Protein AF-0000000084384622 (afdb_homodimer)

Sequence (916 aa):
MSSPYVDSVSSEAAWRREFSSKKHSGMTFSKALANTSASEWGRGQLVRLRVVIRHAADDKLLPLIVKDKPAKAITKAISEAAIETSDDTFWSQYPESRKALRTLLKGRGQGSISERELWSEQEYMRHYGSCEYGRLWAALDRLEDACHHISQQRTEVPPHQDNEQRETNPAPTTPPSPRPRSSKRARRSVQPFAGVVPFDQNTPIADSSSSPQSAPDVLLSSPHSAAYVPATEAVCSSERTEDLTVDFIVTALRIILLHVPPQQQLDSARERNDGFPPTVDLDVQKLQLRVTISNLIQFGSIDDGGLWIRLLSKRTRARVAVLEAKRFIGHVDDGCPVLSDPWLAQIVGEALAVRLAPDAWVGPRETIIVIAAARYFVRFFQLRVTDSYLKDLSKCVATEAAKPKTEPPAALEADDAPRESIQISSTRWFDFRESTERVHVVRNLSGIVKLAQDEAQGMSSPYVDSVSSEAAWRREFSSKKHSGMTFSKALANTSASEWGRGQLVRLRVVIRHAADDKLLPLIVKDKPAKAITKAISEAAIETSDDTFWSQYPESRKALRTLLKGRGQGSISERELWSEQEYMRHYGSCEYGRLWAALDRLEDACHHISQQRTEVPPHQDNEQRETNPAPTTPPSPRPRSSKRARRSVQPFAGVVPFDQNTPIADSSSSPQSAPDVLLSSPHSAAYVPATEAVCSSERTEDLTVDFIVTALRIILLHVPPQQQLDSARERNDGFPPTVDLDVQKLQLRVTISNLIQFGSIDDGGLWIRLLSKRTRARVAVLEAKRFIGHVDDGCPVLSDPWLAQIVGEALAVRLAPDAWVGPRETIIVIAAARYFVRFFQLRVTDSYLKDLSKCVATEAAKPKTEPPAALEADDAPRESIQISSTRWFDFRESTERVHVVRNLSGIVKLAQDEAQG

Solvent-accessible surface area (backbone atoms only — not comparable to full-atom values): 51630 Å² total; per-residue (Å²): 131,82,73,46,52,77,78,58,22,59,36,72,66,40,38,52,55,55,48,68,28,77,90,41,35,79,56,43,65,60,77,57,40,38,63,29,29,20,85,72,32,27,58,64,42,37,49,53,58,34,49,29,30,40,84,51,91,51,45,66,43,48,66,72,33,67,73,32,65,72,24,34,53,55,31,66,56,56,37,76,68,47,53,69,39,80,80,32,76,70,46,63,75,34,54,68,30,34,54,52,49,42,51,59,42,62,49,90,52,96,68,63,77,61,86,64,80,86,67,48,48,59,54,30,17,59,72,64,70,28,67,68,60,6,43,38,52,36,32,46,49,51,38,52,51,53,55,49,52,52,55,53,57,64,65,66,52,67,75,72,74,75,74,71,75,74,76,76,72,72,73,77,74,77,71,79,75,75,76,79,77,75,81,78,79,79,72,80,72,83,79,80,85,71,85,73,80,81,85,77,86,83,86,80,82,76,83,72,81,76,77,80,81,74,75,78,78,76,76,72,76,74,73,85,68,63,72,63,59,58,56,80,53,20,73,65,37,59,65,48,41,22,50,32,21,47,53,27,53,53,46,49,50,52,55,46,53,62,36,30,69,78,53,55,55,38,61,60,32,49,76,63,68,70,49,74,60,61,41,63,32,82,37,74,47,50,52,52,43,44,33,65,49,74,84,73,35,37,34,28,28,71,45,62,14,28,29,23,46,49,42,86,85,45,92,52,85,14,28,46,26,38,25,44,63,37,36,62,53,73,58,57,54,95,82,35,68,61,72,44,39,39,56,51,23,23,52,49,34,44,47,51,39,33,69,68,32,84,70,34,55,58,30,56,84,46,39,44,37,36,44,36,35,39,57,64,29,39,30,45,35,40,36,37,53,42,70,67,36,54,52,34,40,30,50,33,51,51,51,58,69,68,48,76,88,48,88,73,67,74,74,68,48,77,82,61,32,40,87,49,59,33,40,33,34,44,31,50,78,27,48,56,87,36,46,85,30,34,46,39,55,52,26,43,51,45,17,50,48,38,50,34,40,49,52,69,74,104,128,83,72,46,52,78,76,59,21,58,36,72,68,42,37,52,54,55,49,70,29,77,88,41,37,80,56,44,65,60,76,58,39,38,67,30,28,19,84,72,31,27,59,64,43,36,50,53,58,34,49,29,31,42,84,50,93,51,45,66,44,48,68,71,33,66,72,32,65,74,25,34,54,57,31,66,57,57,37,78,68,47,54,69,39,78,81,32,77,70,46,62,76,34,56,68,29,35,54,53,50,43,52,60,43,62,50,93,52,97,70,62,70,65,91,52,79,86,67,47,48,60,53,31,17,60,73,63,70,27,68,67,61,8,44,37,52,37,32,46,50,52,38,52,51,53,52,50,51,53,54,51,57,62,65,66,54,72,77,73,77,76,76,72,77,75,74,74,69,75,73,72,78,73,69,82,75,76,80,79,81,78,84,82,77,83,73,84,80,77,82,83,78,81,87,80,82,83,80,79,83,78,82,73,86,77,86,78,84,74,78,79,82,75,78,76,79,79,77,74,77,74,76,83,70,64,74,61,63,59,56,80,55,22,73,65,37,58,65,49,42,23,48,33,20,47,52,28,52,53,46,48,50,50,57,48,54,63,34,32,69,77,54,54,55,38,60,59,35,47,78,63,67,71,50,73,60,63,41,64,32,82,37,74,46,48,52,52,46,44,33,66,47,72,85,73,38,35,34,27,26,69,46,61,14,28,30,23,46,47,43,87,84,44,96,50,88,15,27,45,26,38,26,44,64,36,35,62,56,81,49,58,55,95,81,36,68,59,71,45,38,38,56,52,23,22,53,50,35,44,47,50,38,32,69,67,31,83,69,34,53,58,30,55,85,46,38,42,37,36,42,35,35,40,57,64,29,40,29,46,36,40,36,38,54,42,71,68,36,53,53,35,40,30,50,35,50,52,51,58,68,66,47,78,88,50,89,73,67,74,74,68,50,78,82,60,32,41,87,49,58,34,40,33,33,43,32,51,78,26,47,56,88,37,45,83,33,34,45,38,54,50,26,42,51,44,16,51,47,36,50,35,41,49,52,72,73,104

Nearest PDB structures (foldseek):
  7oi6-assembly1_s  TM=4.456E-01  e=5.582E-02  Homo sapiens
  7nqh-assembly1_Bw  TM=3.610E-01  e=1.571E-02  Sus scrofa

Radius of gyration: 33.04 Å; Cα contacts (8 Å, |Δi|>4): 1487; chains: 2; bounding box: 93×100×87 Å

pLDDT: mean 74.39, std 27.61, range [15.15, 98.56]

Secondary structure (DSSP, 8-state):
-PPPHHHH--SHHHHHHHHTSGGGTT--HHHHHTTEEGGG--HHHHHHTTEEE---S-SSS-HHHHH-HHHHHHHHH--HHHHH-TT-TTGGG-HHHHHHHHHHHHTT-SS-TTSS----HHHHHHHHT-HHHHHHHHHHHHHHHHHHHHHHHHHHS-------------------------------------------------------------------------HHHHHT-TTHHHHHHHHHHHHHHHHHHHHSHHHHHHHHHHHTTS----EEEEE-S--EEEEEETTTEEEEEE-S-EEEEE-SS-----EEEEEEEES----EETTEE---HHHHHHHHHHHHHHHHSTTSB-SSTTEEEEEEEETTEEEEEEEE--HHHHHHHHHHHHHHHHS--PSSPPPPPGGGS-SS-EEEEE---EETTSHHHHHHHHHHHHHHHHHHHHHHH-/-PPPHHHH--SHHHHHHHHTSGGGTT--HHHHHTTEEGGG--HHHHHHTTEEE---S-SSS-HHHHH-HHHHHHHHH--HHHHH-TT-TTGGG-HHHHHHHHHHHHTT-SS-TTSS----HHHHHHHHT-HHHHHHHHHHHHHHHHHHHHHHHHHSS-------------------------------------------------------------------------HHHHHT-TTHHHHHHHHHHHHHHHHHHHHSHHHHHHHHHHHTTS----EEEEE-S--EEEEEETTTEEEEEE-S-EEEEE-SS-----EEEEEEEES--S-EETTEE---HHHHHHHHHHHHHHHHSTTSB-SSTTEEEEEEEETTEEEEEEEE--HHHHHHHHHHHHHHHHS--PSSPPPPPGGGS-SS-EEEEE---EETTSHHHHHHHHHHHHHHHHHHHHHHH-

Organism: Colletotrichum higginsianum (strain IMI 349063) (NCBI:txid759273)

Foldseek 3Di:
DDDFPLPQFADLVSLQVVQPDPVQQQPACCNQFFAAELLPHFPNNQSQQFEHEHEDPAQLADPVQVPDPVLVVLLVCLDLVNLPDPPRPVCVVAVPLSVLVNLLLCFPDDPPVPPDDLDDLVVLCVVSVHNLRSQLSSLQNVLVVLVVVLVVVVVPPPPPPPPPPVPCPDPPDPPDDPDPDPDDPPPPPDDDDDDPDDPDDDDDDPPPDPDDDPDPPPPPPPDPPPPDDDDVCVVSPLQVNQVSQLSNVLSVLQSLLVRRVVQVVQVVCVVVVVDRFKGKDWFQDKDWFWFDFLNPGIYIYIFRTAIAIDDVVDPQRAHLATEHEDSDLPDQDVNHRDCHRSNVSNVVSNQVRQVRDPSNHQFPAQWYWYWYTYRQKIKIKIKRGHPLSSVQQSVLSVVSVPDDCDPPDPGDDPSSHGPDHTYMYMHGIARSNHSNRVSSVSSNSSSSRVRSSVSSVD/DDDFPLPQFADLVSLQVVQQDPVQQQPAPCNQFFAAELLPHFDNNQSQQFEHEHEDPAQLADPVQVPDDVLVVLLVCLDLVNLPDPPRPVCVVAVVLSVLVNLLLCFPDDPPCVVPDLDDLVVLCVVSVHNLRSQLSSLQSVLVVLVVVLVVVVVPPPPPPPPPPPPCPDPPPPPDPDDDDDDDDDDDDDDDDDDDDDDDDDDDDDDDDDDDDPPPDPPPDDDPPPDDDDDVCVVSVLQVSQVSQLSNVLSVLQSLLVRRPVQVVQVVCVVVVVDRFKGKDWFQDKDWFWFDFLNPGIYIAIFRTAIAIDDVVDPQRAHLETEHEDSDLPDQDVNHRDCHRSNVSNVVSNQVRQVRDPSNHQFPAQWYWYWYTYRQKIKIKIKRGHPLSSVQQSVLSVVVVPDDCDVPDDGDDPSSHGPDHTYMYMHDIARSNHSNRVSSVSSNSSSSRVRSSVSSVD

Structure (mmCIF, N/CA/C/O backbone):
data_AF-0000000084384622-model_v1
#
loop_
_entity.id
_entity.type
_entity.pdbx_description
1 polymer 'Uncharacterized protein'
#
loop_
_atom_site.group_PDB
_atom_site.id
_atom_site.type_symbol
_atom_site.label_atom_id
_atom_site.label_alt_id
_atom_site.label_comp_id
_atom_site.label_asym_id
_atom_site.label_entity_id
_atom_site.label_seq_id
_atom_site.pdbx_PDB_ins_code
_atom_site.Cartn_x
_atom_site.Cartn_y
_atom_site.Cartn_z
_atom_site.occupancy
_atom_site.B_iso_or_equiv
_atom_site.auth_seq_id
_atom_site.auth_comp_id
_atom_site.auth_asym_id
_atom_site.auth_atom_id
_atom_site.pdbx_PDB_model_num
ATOM 1 N N . MET A 1 1 ? -20.406 -27.281 10.891 1 47.06 1 MET A N 1
ATOM 2 C CA . MET A 1 1 ? -19.859 -26.344 9.914 1 47.06 1 MET A CA 1
ATOM 3 C C . MET A 1 1 ? -19.125 -27.078 8.797 1 47.06 1 MET A C 1
ATOM 5 O O . MET A 1 1 ? -18.469 -28.094 9.039 1 47.06 1 MET A O 1
ATOM 9 N N . SER A 1 2 ? -19.578 -26.938 7.562 1 67.75 2 SER A N 1
ATOM 10 C CA . SER A 1 2 ? -19.016 -27.688 6.445 1 67.75 2 SER A CA 1
ATOM 11 C C . SER A 1 2 ? -17.516 -27.469 6.328 1 67.75 2 SER A C 1
ATOM 13 O O . SER A 1 2 ? -17 -26.406 6.691 1 67.75 2 SER A O 1
ATOM 15 N N . SER A 1 3 ? -16.75 -28.547 6.215 1 86.44 3 SER A N 1
ATOM 16 C CA . SER A 1 3 ? -15.312 -28.547 6.012 1 86.44 3 SER A CA 1
ATOM 17 C C . SER A 1 3 ? -14.914 -27.578 4.898 1 86.44 3 SER A C 1
ATOM 19 O O . SER A 1 3 ? -15.656 -27.406 3.932 1 86.44 3 SER A O 1
ATOM 21 N N . PRO A 1 4 ? -13.812 -26.922 5.102 1 91.19 4 PRO A N 1
ATOM 22 C CA . PRO A 1 4 ? -13.344 -26 4.062 1 91.19 4 PRO A CA 1
ATOM 23 C C . PRO A 1 4 ? -13.188 -26.672 2.703 1 91.19 4 PRO A C 1
ATOM 25 O O . PRO A 1 4 ? -12.836 -27.844 2.631 1 91.19 4 PRO A O 1
ATOM 28 N N . TYR A 1 5 ? -13.484 -25.984 1.646 1 95 5 TYR A N 1
ATOM 29 C CA . TYR A 1 5 ? -13.438 -26.484 0.276 1 95 5 TYR A CA 1
ATOM 30 C C . TYR A 1 5 ? -12.078 -27.109 -0.034 1 95 5 TYR A C 1
ATOM 32 O O . TYR A 1 5 ? -12 -28.172 -0.65 1 95 5 TYR A O 1
ATOM 40 N N . VAL A 1 6 ? -10.992 -26.484 0.473 1 92.94 6 VAL A N 1
ATOM 41 C CA . VAL A 1 6 ? -9.617 -26.875 0.175 1 92.94 6 VAL A CA 1
ATOM 42 C C . VAL A 1 6 ? -9.344 -28.266 0.729 1 92.94 6 VAL A C 1
ATOM 44 O O . VAL A 1 6 ? -8.523 -29.016 0.181 1 92.94 6 VAL A O 1
ATOM 47 N N . ASP A 1 7 ? -10.102 -28.656 1.691 1 90.19 7 ASP A N 1
ATOM 48 C CA . ASP A 1 7 ? -9.883 -29.938 2.344 1 90.19 7 ASP A CA 1
ATOM 49 C C . ASP A 1 7 ? -10.898 -30.984 1.866 1 90.19 7 ASP A C 1
ATOM 51 O O . ASP A 1 7 ? -10.648 -32.188 1.959 1 90.19 7 ASP A O 1
ATOM 55 N N . SER A 1 8 ? -12 -30.531 1.312 1 92.62 8 SER A N 1
ATOM 56 C CA . SER A 1 8 ? -13.109 -31.453 1.103 1 92.62 8 SER A CA 1
ATOM 57 C C . SER A 1 8 ? -13.242 -31.844 -0.369 1 92.62 8 SER A C 1
ATOM 59 O O . SER A 1 8 ? -13.75 -32.906 -0.694 1 92.62 8 SER A O 1
ATOM 61 N N . VAL A 1 9 ? -12.773 -31.031 -1.284 1 96.44 9 VAL A N 1
ATOM 62 C CA . VAL A 1 9 ? -13.008 -31.297 -2.701 1 96.44 9 VAL A CA 1
ATOM 63 C C . VAL A 1 9 ? -11.68 -31.594 -3.395 1 96.44 9 VAL A C 1
ATOM 65 O O . VAL A 1 9 ? -11.234 -30.828 -4.25 1 96.44 9 VAL A O 1
ATOM 68 N N . SER A 1 10 ? -11.195 -32.75 -3.143 1 95.56 10 SER A N 1
ATOM 69 C CA . SER A 1 10 ? -9.867 -33.125 -3.621 1 95.56 10 SER A CA 1
ATOM 70 C C . SER A 1 10 ? -9.953 -34.156 -4.738 1 95.56 10 SER A C 1
ATOM 72 O O . SER A 1 10 ? -8.953 -34.812 -5.074 1 95.56 10 SER A O 1
ATOM 74 N N . SER A 1 11 ? -11.219 -34.406 -5.211 1 95.62 11 SER A N 1
ATOM 75 C CA . SER A 1 11 ? -11.43 -35.344 -6.305 1 95.62 11 SER A CA 1
ATOM 76 C C . SER A 1 11 ? -12.648 -34.969 -7.141 1 95.62 11 SER A C 1
ATOM 78 O O . SER A 1 11 ? -13.469 -34.156 -6.711 1 95.62 11 SER A O 1
ATOM 80 N N . GLU A 1 12 ? -12.633 -35.562 -8.289 1 94.06 12 GLU A N 1
ATOM 81 C CA . GLU A 1 12 ? -13.789 -35.344 -9.156 1 94.06 12 GLU A CA 1
ATOM 82 C C . GLU A 1 12 ? -15.07 -35.844 -8.5 1 94.06 12 GLU A C 1
ATOM 84 O O . GLU A 1 12 ? -16.141 -35.25 -8.672 1 94.06 12 GLU A O 1
ATOM 89 N N . ALA A 1 13 ? -14.953 -36.906 -7.844 1 94.5 13 ALA A N 1
ATOM 90 C CA . ALA A 1 13 ? -16.109 -37.469 -7.148 1 94.5 13 ALA A CA 1
ATOM 91 C C . ALA A 1 13 ? -16.594 -36.531 -6.055 1 94.5 13 ALA A C 1
ATOM 93 O O . ALA A 1 13 ? -17.812 -36.344 -5.883 1 94.5 13 ALA A O 1
ATOM 94 N N . ALA A 1 14 ? -15.664 -36.031 -5.359 1 95.31 14 ALA A N 1
ATOM 95 C CA . ALA A 1 14 ? -16.031 -35.094 -4.305 1 95.31 14 ALA A CA 1
ATOM 96 C C . ALA A 1 14 ? -16.703 -33.844 -4.891 1 95.31 14 ALA A C 1
ATOM 98 O O . ALA A 1 14 ? -17.656 -33.312 -4.312 1 95.31 14 ALA A O 1
ATOM 99 N N . TRP A 1 15 ? -16.156 -33.406 -5.973 1 95.75 15 TRP A N 1
ATOM 100 C CA . TRP A 1 15 ? -16.766 -32.25 -6.637 1 95.75 15 TRP A CA 1
ATOM 101 C C . TRP A 1 15 ? -18.188 -32.562 -7.062 1 95.75 15 TRP A C 1
ATOM 103 O O . TRP A 1 15 ? -19.094 -31.75 -6.879 1 95.75 15 TRP A O 1
ATOM 113 N N . ARG A 1 16 ? -18.453 -33.719 -7.648 1 93.44 16 ARG A N 1
ATOM 114 C CA . ARG A 1 16 ? -19.781 -34.125 -8.102 1 93.44 16 ARG A CA 1
ATOM 115 C C . ARG A 1 16 ? -20.766 -34.125 -6.945 1 93.44 16 ARG A C 1
ATOM 117 O O . ARG A 1 16 ? -21.938 -33.75 -7.113 1 93.44 16 ARG A O 1
ATOM 124 N N . ARG A 1 17 ? -20.312 -34.531 -5.84 1 91.75 17 ARG A N 1
ATOM 125 C CA . ARG A 1 17 ? -21.156 -34.531 -4.652 1 91.75 17 ARG A CA 1
ATOM 126 C C . ARG A 1 17 ? -21.531 -33.094 -4.254 1 91.75 17 ARG A C 1
ATOM 128 O O . ARG A 1 17 ? -22.672 -32.844 -3.891 1 91.75 17 ARG A O 1
ATOM 135 N N . GLU A 1 18 ? -20.516 -32.281 -4.285 1 91.81 18 GLU A N 1
ATOM 136 C CA . GLU A 1 18 ? -20.766 -30.875 -3.953 1 91.81 18 GLU A CA 1
ATOM 137 C C . GLU A 1 18 ? -21.703 -30.234 -4.965 1 91.81 18 GLU A C 1
ATOM 139 O O . GLU A 1 18 ? -22.578 -29.453 -4.59 1 91.81 18 GLU A O 1
ATOM 144 N N . PHE A 1 19 ? -21.422 -30.484 -6.191 1 92.12 19 PHE A N 1
ATOM 145 C CA . PHE A 1 19 ? -22.188 -29.891 -7.285 1 92.12 19 PHE A CA 1
ATOM 146 C C . PHE A 1 19 ? -23.656 -30.312 -7.207 1 92.12 19 PHE A C 1
ATOM 148 O O . PHE A 1 19 ? -24.547 -29.531 -7.512 1 92.12 19 PHE A O 1
ATOM 155 N N . SER A 1 20 ? -23.938 -31.5 -6.816 1 87.81 20 SER A N 1
ATOM 156 C CA . SER A 1 20 ? -25.281 -32.062 -6.781 1 87.81 20 SER A CA 1
ATOM 157 C C . SER A 1 20 ? -26.031 -31.641 -5.516 1 87.81 20 SER A C 1
ATOM 159 O O . SER A 1 20 ? -27.219 -31.922 -5.359 1 87.81 20 SER A O 1
ATOM 161 N N . SER A 1 21 ? -25.297 -31 -4.707 1 86.5 21 SER A N 1
ATOM 162 C CA . SER A 1 21 ? -25.938 -30.562 -3.469 1 86.5 21 SER A CA 1
ATOM 163 C C . SER A 1 21 ? -27.016 -29.531 -3.742 1 86.5 21 SER A C 1
ATOM 165 O O . SER A 1 21 ? -26.906 -28.719 -4.664 1 86.5 21 SER A O 1
ATOM 167 N N . LYS A 1 22 ? -28.062 -29.5 -2.916 1 78.88 22 LYS A N 1
ATOM 168 C CA . LYS A 1 22 ? -29.203 -28.594 -3.066 1 78.88 22 LYS A CA 1
ATOM 169 C C . LYS A 1 22 ? -28.766 -27.141 -2.91 1 78.88 22 LYS A C 1
ATOM 171 O O . LYS A 1 22 ? -29.359 -26.234 -3.514 1 78.88 22 LYS A O 1
ATOM 176 N N . LYS A 1 23 ? -27.766 -26.984 -2.242 1 82.88 23 LYS A N 1
ATOM 177 C CA . LYS A 1 23 ? -27.281 -25.641 -1.937 1 82.88 23 LYS A CA 1
ATOM 178 C C . LYS A 1 23 ? -26.828 -24.922 -3.203 1 82.88 23 LYS A C 1
ATOM 180 O O . LYS A 1 23 ? -26.922 -23.688 -3.285 1 82.88 23 LYS A O 1
ATOM 185 N N . HIS A 1 24 ? -26.375 -25.75 -4.203 1 85.19 24 HIS A N 1
ATOM 186 C CA . HIS A 1 24 ? -25.781 -25.109 -5.371 1 85.19 24 HIS A CA 1
ATOM 187 C C . HIS A 1 24 ? -26.609 -25.391 -6.629 1 85.19 24 HIS A C 1
ATOM 189 O O . HIS A 1 24 ? -26.188 -25.031 -7.734 1 85.19 24 HIS A O 1
ATOM 195 N N . SER A 1 25 ? -27.75 -26.016 -6.508 1 79.12 25 SER A N 1
ATOM 196 C CA . SER A 1 25 ? -28.594 -26.422 -7.633 1 79.12 25 SER A CA 1
ATOM 197 C C . SER A 1 25 ? -29.047 -25.219 -8.445 1 79.12 25 SER A C 1
ATOM 199 O O . SER A 1 25 ? -29.25 -25.312 -9.656 1 79.12 25 SER A O 1
ATOM 201 N N . GLY A 1 26 ? -29.125 -24.109 -7.906 1 78.81 26 GLY A N 1
ATOM 202 C CA . GLY A 1 26 ? -29.609 -22.938 -8.609 1 78.81 26 GLY A CA 1
ATOM 203 C C . GLY A 1 26 ? -28.5 -21.953 -8.961 1 78.81 26 GLY A C 1
ATOM 204 O O . GLY A 1 26 ? -28.781 -20.828 -9.406 1 78.81 26 GLY A O 1
ATOM 205 N N . MET A 1 27 ? -27.281 -22.469 -8.977 1 89.06 27 MET A N 1
ATOM 206 C CA . MET A 1 27 ? -26.172 -21.547 -9.195 1 89.06 27 MET A CA 1
ATOM 207 C C . MET A 1 27 ? -25.766 -21.516 -10.664 1 89.06 27 MET A C 1
ATOM 209 O O . MET A 1 27 ? -24.766 -22.156 -11.039 1 89.06 27 MET A O 1
ATOM 213 N N . THR A 1 28 ? -26.469 -20.75 -11.469 1 91.12 28 THR A N 1
ATOM 214 C CA . THR A 1 28 ? -26.125 -20.562 -12.875 1 91.12 28 THR A CA 1
ATOM 215 C C . THR A 1 28 ? -24.844 -19.734 -13.008 1 91.12 28 THR A C 1
ATOM 217 O O . THR A 1 28 ? -24.391 -19.125 -12.031 1 91.12 28 THR A O 1
ATOM 220 N N . PHE A 1 29 ? -24.25 -19.797 -14.188 1 93.94 29 PHE A N 1
ATOM 221 C CA . PHE A 1 29 ? -23.078 -18.969 -14.43 1 93.94 29 PHE A CA 1
ATOM 222 C C . PHE A 1 29 ? -23.422 -17.5 -14.281 1 93.94 29 PHE A C 1
ATOM 224 O O . PHE A 1 29 ? -22.609 -16.719 -13.75 1 93.94 29 PHE A O 1
ATOM 231 N N . SER A 1 30 ? -24.531 -17.094 -14.742 1 91.62 30 SER A N 1
ATOM 232 C CA . SER A 1 30 ? -24.969 -15.703 -14.648 1 91.62 30 SER A CA 1
ATOM 233 C C . SER A 1 30 ? -25.078 -15.258 -13.195 1 91.62 30 SER A C 1
ATOM 235 O O . SER A 1 30 ? -24.594 -14.172 -12.836 1 91.62 30 SER A O 1
ATOM 237 N N . LYS A 1 31 ? -25.656 -16.031 -12.406 1 90.94 31 LYS A N 1
ATOM 238 C CA . LYS A 1 31 ? -25.812 -15.703 -10.992 1 90.94 31 LYS A CA 1
ATOM 239 C C . LYS A 1 31 ? -24.469 -15.719 -10.281 1 90.94 31 LYS A C 1
ATOM 241 O O . LYS A 1 31 ? -24.219 -14.898 -9.391 1 90.94 31 LYS A O 1
ATOM 246 N N . ALA A 1 32 ? -23.625 -16.641 -10.672 1 93.75 32 ALA A N 1
ATOM 247 C CA . ALA A 1 32 ? -22.359 -16.859 -9.984 1 93.75 32 ALA A CA 1
ATOM 248 C C . ALA A 1 32 ? -21.328 -15.781 -10.367 1 93.75 32 ALA A C 1
ATOM 250 O O . ALA A 1 32 ? -20.547 -15.328 -9.531 1 93.75 32 ALA A O 1
ATOM 251 N N . LEU A 1 33 ? -21.328 -15.406 -11.656 1 95.69 33 LEU A N 1
ATOM 252 C CA . LEU A 1 33 ? -20.172 -14.68 -12.148 1 95.69 33 LEU A CA 1
ATOM 253 C C . LEU A 1 33 ? -20.562 -13.305 -12.672 1 95.69 33 LEU A C 1
ATOM 255 O O . LEU A 1 33 ? -19.766 -12.367 -12.656 1 95.69 33 LEU A O 1
ATOM 259 N N . ALA A 1 34 ? -21.75 -13.141 -13.172 1 94.44 34 ALA A N 1
ATOM 260 C CA . ALA A 1 34 ? -22.109 -11.945 -13.93 1 94.44 34 ALA A CA 1
ATOM 261 C C . ALA A 1 34 ? -22.094 -10.711 -13.039 1 94.44 34 ALA A C 1
ATOM 263 O O . ALA A 1 34 ? -22.75 -10.672 -11.992 1 94.44 34 ALA A O 1
ATOM 264 N N . ASN A 1 35 ? -21.344 -9.797 -13.438 1 93.12 35 ASN A N 1
ATOM 265 C CA . ASN A 1 35 ? -21.25 -8.484 -12.812 1 93.12 35 ASN A CA 1
ATOM 266 C C . ASN A 1 35 ? -20.812 -8.594 -11.352 1 93.12 35 ASN A C 1
ATOM 268 O O . ASN A 1 35 ? -21.281 -7.828 -10.5 1 93.12 35 ASN A O 1
ATOM 272 N N . THR A 1 36 ? -20.062 -9.578 -11.078 1 94 36 THR A N 1
ATOM 273 C CA . THR A 1 36 ? -19.531 -9.742 -9.727 1 94 36 THR A CA 1
ATOM 274 C C . THR A 1 36 ? -18.031 -9.43 -9.703 1 94 36 THR A C 1
ATOM 276 O O . THR A 1 36 ? -17.406 -9.273 -10.75 1 94 36 THR A O 1
ATOM 279 N N . SER A 1 37 ? -17.562 -9.195 -8.484 1 94.19 37 SER A N 1
ATOM 280 C CA . SER A 1 37 ? -16.125 -9.117 -8.242 1 94.19 37 SER A CA 1
ATOM 281 C C . SER A 1 37 ? -15.594 -10.398 -7.609 1 94.19 37 SER A C 1
ATOM 283 O O . SER A 1 37 ? -16.266 -11 -6.762 1 94.19 37 SER A O 1
ATOM 285 N N . ALA A 1 38 ? -14.438 -10.766 -8.016 1 95.25 38 ALA A N 1
ATOM 286 C CA . ALA A 1 38 ? -13.836 -11.977 -7.469 1 95.25 38 ALA A CA 1
ATOM 287 C C . ALA A 1 38 ? -13.766 -11.914 -5.945 1 95.25 38 ALA A C 1
ATOM 289 O O . ALA A 1 38 ? -13.82 -12.953 -5.273 1 95.25 38 ALA A O 1
ATOM 290 N N . SER A 1 39 ? -13.68 -10.742 -5.402 1 90.75 39 SER A N 1
ATOM 291 C CA . SER A 1 39 ? -13.594 -10.57 -3.955 1 90.75 39 SER A CA 1
ATOM 292 C C . SER A 1 39 ? -14.898 -10.969 -3.273 1 90.75 39 SER A C 1
ATOM 294 O O . SER A 1 39 ? -14.938 -11.172 -2.059 1 90.75 39 SER A O 1
ATOM 296 N N . GLU A 1 40 ? -15.961 -11.164 -4.02 1 93.44 40 GLU A N 1
ATOM 297 C CA . GLU A 1 40 ? -17.266 -11.531 -3.479 1 93.44 40 GLU A CA 1
ATOM 298 C C . GLU A 1 40 ? -17.562 -13.008 -3.701 1 93.44 40 GLU A C 1
ATOM 300 O O . GLU A 1 40 ? -18.625 -13.492 -3.318 1 93.44 40 GLU A O 1
ATOM 305 N N . TRP A 1 41 ? -16.656 -13.68 -4.332 1 96.38 41 TRP A N 1
ATOM 306 C CA . TRP A 1 41 ? -16.906 -15.078 -4.68 1 96.38 41 TRP A CA 1
ATOM 307 C C . TRP A 1 41 ? -16.844 -15.961 -3.439 1 96.38 41 TRP A C 1
ATOM 309 O O . TRP A 1 41 ? -16.297 -15.57 -2.412 1 96.38 41 TRP A O 1
ATOM 319 N N . GLY A 1 42 ? -17.484 -17.047 -3.543 1 95.38 42 GLY A N 1
ATOM 320 C CA . GLY A 1 42 ? -17.516 -18.047 -2.479 1 95.38 42 GLY A CA 1
ATOM 321 C C . GLY A 1 42 ? -17.531 -19.469 -2.99 1 95.38 42 GLY A C 1
ATOM 322 O O . GLY A 1 42 ? -17.031 -19.75 -4.086 1 95.38 42 GLY A O 1
ATOM 323 N N . ARG A 1 43 ? -18.047 -20.328 -2.217 1 95.75 43 ARG A N 1
ATOM 324 C CA . ARG A 1 43 ? -18.062 -21.766 -2.502 1 95.75 43 ARG A CA 1
ATOM 325 C C . ARG A 1 43 ? -18.859 -22.062 -3.764 1 95.75 43 ARG A C 1
ATOM 327 O O . ARG A 1 43 ? -18.5 -22.953 -4.531 1 95.75 43 ARG A O 1
ATOM 334 N N . GLY A 1 44 ? -19.891 -21.328 -3.965 1 94.81 44 GLY A N 1
ATOM 335 C CA . GLY A 1 44 ? -20.719 -21.547 -5.137 1 94.81 44 GLY A CA 1
ATOM 336 C C . GLY A 1 44 ? -19.969 -21.359 -6.445 1 94.81 44 GLY A C 1
ATOM 337 O O . GLY A 1 44 ? -20.156 -22.141 -7.383 1 94.81 44 GLY A O 1
ATOM 338 N N . GLN A 1 45 ? -19.156 -20.391 -6.512 1 97.06 45 GLN A N 1
ATOM 339 C CA . GLN A 1 45 ? -18.359 -20.156 -7.711 1 97.06 45 GLN A CA 1
ATOM 340 C C . GLN A 1 45 ? -17.344 -21.266 -7.926 1 97.06 45 GLN A C 1
ATOM 342 O O . GLN A 1 45 ? -17.109 -21.703 -9.055 1 97.06 45 GLN A O 1
ATOM 347 N N . LEU A 1 46 ? -16.719 -21.75 -6.844 1 97.62 46 LEU A N 1
ATOM 348 C CA . LEU A 1 46 ? -15.75 -22.828 -6.934 1 97.62 46 LEU A CA 1
ATOM 349 C C . LEU A 1 46 ? -16.391 -24.078 -7.539 1 97.62 46 LEU A C 1
ATOM 351 O O . LEU A 1 46 ? -15.797 -24.719 -8.414 1 97.62 46 LEU A O 1
ATOM 355 N N . VAL A 1 47 ? -17.547 -24.328 -7.082 1 95.94 47 VAL A N 1
ATOM 356 C CA . VAL A 1 47 ? -18.266 -25.5 -7.547 1 95.94 47 VAL A CA 1
ATOM 357 C C . VAL A 1 47 ? -18.672 -25.328 -9.008 1 95.94 47 VAL A C 1
ATOM 359 O O . VAL A 1 47 ? -18.453 -26.219 -9.836 1 95.94 47 VAL A O 1
ATOM 362 N N . ARG A 1 48 ? -19.172 -24.219 -9.312 1 95.94 48 ARG A N 1
ATOM 363 C CA . ARG A 1 48 ? -19.672 -23.953 -10.656 1 95.94 48 ARG A CA 1
ATOM 364 C C . ARG A 1 48 ? -18.547 -23.984 -11.68 1 95.94 48 ARG A C 1
ATOM 366 O O . ARG A 1 48 ? -18.734 -24.391 -12.828 1 95.94 48 ARG A O 1
ATOM 373 N N . LEU A 1 49 ? -17.406 -23.578 -11.273 1 97.44 49 LEU A N 1
ATOM 374 C CA . LEU A 1 49 ? -16.234 -23.531 -12.156 1 97.44 49 LEU A CA 1
ATOM 375 C C . LEU A 1 49 ? -15.477 -24.844 -12.133 1 97.44 49 LEU A C 1
ATOM 377 O O . LEU A 1 49 ? -14.422 -24.969 -12.766 1 97.44 49 LEU A O 1
ATOM 381 N N . ARG A 1 50 ? -15.945 -25.797 -11.438 1 97.19 50 ARG A N 1
ATOM 382 C CA . ARG A 1 50 ? -15.375 -27.141 -11.336 1 97.19 50 ARG A CA 1
ATOM 383 C C . ARG A 1 50 ? -13.922 -27.094 -10.875 1 97.19 50 ARG A C 1
ATOM 385 O O . ARG A 1 50 ? -13.039 -27.672 -11.516 1 97.19 50 ARG A O 1
ATOM 392 N N . VAL A 1 51 ? -13.711 -26.469 -9.711 1 98.19 51 VAL A N 1
ATOM 393 C CA . VAL A 1 51 ? -12.398 -26.391 -9.086 1 98.19 51 VAL A CA 1
ATOM 394 C C . VAL A 1 51 ? -12.133 -27.672 -8.281 1 98.19 51 VAL A C 1
ATOM 396 O O . VAL A 1 51 ? -12.984 -28.094 -7.504 1 98.19 51 VAL A O 1
ATOM 399 N N . VAL A 1 52 ? -11.008 -28.25 -8.484 1 98.31 52 VAL A N 1
ATOM 400 C CA . VAL A 1 52 ? -10.625 -29.453 -7.754 1 98.31 52 VAL A CA 1
ATOM 401 C C . VAL A 1 52 ? -9.234 -29.266 -7.141 1 98.31 52 VAL A C 1
ATOM 403 O O . VAL A 1 52 ? -8.297 -28.859 -7.828 1 98.31 52 VAL A O 1
ATOM 406 N N . ILE A 1 53 ? -9.133 -29.578 -5.891 1 97.94 53 ILE A N 1
ATOM 407 C CA . ILE A 1 53 ? -7.867 -29.438 -5.168 1 97.94 53 ILE A CA 1
ATOM 408 C C . ILE A 1 53 ? -7.039 -30.719 -5.355 1 97.94 53 ILE A C 1
ATOM 410 O O . ILE A 1 53 ? -7.543 -31.828 -5.191 1 97.94 53 ILE A O 1
ATOM 414 N N . ARG A 1 54 ? -5.828 -30.469 -5.781 1 95.56 54 ARG A N 1
ATOM 415 C CA . ARG A 1 54 ? -4.879 -31.578 -5.902 1 95.56 54 ARG A CA 1
ATOM 416 C C . ARG A 1 54 ? -3.756 -31.453 -4.879 1 95.56 54 ARG A C 1
ATOM 418 O O . ARG A 1 54 ? -2.844 -30.641 -5.055 1 95.56 54 ARG A O 1
ATOM 425 N N . HIS A 1 55 ? -3.83 -32.219 -3.941 1 89.38 55 HIS A N 1
ATOM 426 C CA . HIS A 1 55 ? -2.771 -32.188 -2.938 1 89.38 55 HIS A CA 1
ATOM 427 C C . HIS A 1 55 ? -1.486 -32.812 -3.465 1 89.38 55 HIS A C 1
ATOM 429 O O . HIS A 1 55 ? -1.514 -33.906 -4.039 1 89.38 55 HIS A O 1
ATOM 435 N N . ALA A 1 56 ? -0.486 -32.031 -3.379 1 83.75 56 ALA A N 1
ATOM 436 C CA . ALA A 1 56 ? 0.808 -32.5 -3.859 1 83.75 56 ALA A CA 1
ATOM 437 C C . ALA A 1 56 ? 1.487 -33.375 -2.814 1 83.75 56 ALA A C 1
ATOM 439 O O . ALA A 1 56 ? 1.198 -33.281 -1.621 1 83.75 56 ALA A O 1
ATOM 440 N N . ALA A 1 57 ? 2.314 -34.219 -3.334 1 84 57 ALA A N 1
ATOM 441 C CA . ALA A 1 57 ? 3.111 -35.062 -2.449 1 84 57 ALA A CA 1
ATOM 442 C C . ALA A 1 57 ? 4.078 -34.25 -1.615 1 84 57 ALA A C 1
ATOM 444 O O . ALA A 1 57 ? 4.242 -34.469 -0.417 1 84 57 ALA A O 1
ATOM 445 N N . ASP A 1 58 ? 4.715 -33.281 -2.309 1 88.88 58 ASP A N 1
ATOM 446 C CA . ASP A 1 58 ? 5.594 -32.312 -1.643 1 88.88 58 ASP A CA 1
ATOM 447 C C . ASP A 1 58 ? 4.848 -31.031 -1.295 1 88.88 58 ASP A C 1
ATOM 449 O O . ASP A 1 58 ? 4.375 -30.328 -2.186 1 88.88 58 ASP A O 1
ATOM 453 N N . ASP A 1 59 ? 4.773 -30.797 -0.035 1 93.69 59 ASP A N 1
ATOM 454 C CA . ASP A 1 59 ? 4.02 -29.609 0.362 1 93.69 59 ASP A CA 1
ATOM 455 C C . ASP A 1 59 ? 4.945 -28.422 0.559 1 93.69 59 ASP A C 1
ATOM 457 O O . ASP A 1 59 ? 4.512 -27.359 1.014 1 93.69 59 ASP A O 1
ATOM 461 N N . LYS A 1 60 ? 6.227 -28.625 0.161 1 95.81 60 LYS A N 1
ATOM 462 C CA . LYS A 1 60 ? 7.195 -27.547 0.376 1 95.81 60 LYS A CA 1
ATOM 463 C C . LYS A 1 60 ? 7.461 -26.781 -0.915 1 95.81 60 LYS A C 1
ATOM 465 O O . LYS A 1 60 ? 7.898 -25.625 -0.877 1 95.81 60 LYS A O 1
ATOM 470 N N . LEU A 1 61 ? 7.258 -27.469 -2.023 1 97.31 61 LEU A N 1
ATOM 471 C CA . LEU A 1 61 ? 7.508 -26.844 -3.322 1 97.31 61 LEU A CA 1
ATOM 472 C C . LEU A 1 61 ? 6.305 -27.016 -4.242 1 97.31 61 LEU A C 1
ATOM 474 O O . LEU A 1 61 ? 5.625 -28.047 -4.203 1 97.31 61 LEU A O 1
ATOM 478 N N . LEU A 1 62 ? 6.105 -26.016 -5.078 1 97.56 62 LEU A N 1
ATOM 479 C CA . LEU A 1 62 ? 5.074 -26.156 -6.102 1 97.56 62 LEU A CA 1
ATOM 480 C C . LEU A 1 62 ? 5.418 -27.281 -7.074 1 97.56 62 LEU A C 1
ATOM 482 O O . LEU A 1 62 ? 6.574 -27.438 -7.469 1 97.56 62 LEU A O 1
ATOM 486 N N . PRO A 1 63 ? 4.434 -28.047 -7.523 1 96.69 63 PRO A N 1
ATOM 487 C CA . PRO A 1 63 ? 4.672 -29.156 -8.469 1 96.69 63 PRO A CA 1
ATOM 488 C C . PRO A 1 63 ? 5.352 -28.688 -9.75 1 96.69 63 PRO A C 1
ATOM 490 O O . PRO A 1 63 ? 6.211 -29.391 -10.289 1 96.69 63 PRO A O 1
ATOM 493 N N . LEU A 1 64 ? 5 -27.531 -10.234 1 95.88 64 LEU A N 1
ATOM 494 C CA . LEU A 1 64 ? 5.594 -27 -11.453 1 95.88 64 LEU A CA 1
ATOM 495 C C . LEU A 1 64 ? 7.105 -26.844 -11.305 1 95.88 64 LEU A C 1
ATOM 497 O O . LEU A 1 64 ? 7.852 -27.047 -12.258 1 95.88 64 LEU A O 1
ATOM 501 N N . ILE A 1 65 ? 7.539 -26.469 -10.125 1 96.38 65 ILE A N 1
ATOM 502 C CA . ILE A 1 65 ? 8.953 -26.266 -9.844 1 96.38 65 ILE A CA 1
ATOM 503 C C . ILE A 1 65 ? 9.656 -27.625 -9.766 1 96.38 65 ILE A C 1
ATOM 505 O O . ILE A 1 65 ? 10.75 -27.797 -10.312 1 96.38 65 ILE A O 1
ATOM 509 N N . VAL A 1 66 ? 9 -28.562 -9.195 1 95.69 66 VAL A N 1
ATOM 510 C CA . VAL A 1 66 ? 9.562 -29.906 -9.023 1 95.69 66 VAL A CA 1
ATOM 511 C C . VAL A 1 66 ? 9.742 -30.562 -10.391 1 95.69 66 VAL A C 1
ATOM 513 O O . VAL A 1 66 ? 10.711 -31.297 -10.602 1 95.69 66 VAL A O 1
ATOM 516 N N . LYS A 1 67 ? 8.867 -30.312 -11.297 1 94.19 67 LYS A N 1
ATOM 517 C CA . LYS A 1 67 ? 8.875 -30.953 -12.617 1 94.19 67 LYS A CA 1
ATOM 518 C C . LYS A 1 67 ? 9.906 -30.312 -13.531 1 94.19 67 LYS A C 1
ATOM 520 O O . LYS A 1 67 ? 10.359 -30.938 -14.5 1 94.19 67 LYS A O 1
ATOM 525 N N . ASP A 1 68 ? 10.25 -29.094 -13.242 1 94.88 68 ASP A N 1
ATOM 526 C CA . ASP A 1 68 ? 11.203 -28.375 -14.07 1 94.88 68 ASP A CA 1
ATOM 527 C C . ASP A 1 68 ? 12.633 -28.578 -13.578 1 94.88 68 ASP A C 1
ATOM 529 O O . ASP A 1 68 ? 12.992 -28.156 -12.477 1 94.88 68 ASP A O 1
ATOM 533 N N . LYS A 1 69 ? 13.43 -29.156 -14.391 1 94.75 69 LYS A N 1
ATOM 534 C CA . LYS A 1 69 ? 14.766 -29.594 -13.969 1 94.75 69 LYS A CA 1
ATOM 535 C C . LYS A 1 69 ? 15.625 -28.406 -13.555 1 94.75 69 LYS A C 1
ATOM 537 O O . LYS A 1 69 ? 16.188 -28.391 -12.461 1 94.75 69 LYS A O 1
ATOM 542 N N . PRO A 1 70 ? 15.711 -27.359 -14.352 1 93.44 70 PRO A N 1
ATOM 543 C CA . PRO A 1 70 ? 16.531 -26.219 -13.938 1 93.44 70 PRO A CA 1
ATOM 544 C C . PRO A 1 70 ? 16.031 -25.562 -12.656 1 93.44 70 PRO A C 1
ATOM 546 O O . PRO A 1 70 ? 16.828 -25.234 -11.773 1 93.44 70 PRO A O 1
ATOM 549 N N . ALA A 1 71 ? 14.75 -25.375 -12.555 1 94.56 71 ALA A N 1
ATOM 550 C CA . ALA A 1 71 ? 14.164 -24.766 -11.359 1 94.56 71 ALA A CA 1
ATOM 551 C C . ALA A 1 71 ? 14.398 -25.641 -10.133 1 94.56 71 ALA A C 1
ATOM 553 O O . ALA A 1 71 ? 14.758 -25.141 -9.062 1 94.56 71 ALA A O 1
ATOM 554 N N . LYS A 1 72 ? 14.203 -26.891 -10.32 1 94.81 72 LYS A N 1
ATOM 555 C CA . LYS A 1 72 ? 14.414 -27.828 -9.219 1 94.81 72 LYS A CA 1
ATOM 556 C C . LYS A 1 72 ? 15.859 -27.797 -8.742 1 94.81 72 LYS A C 1
ATOM 558 O O . LYS A 1 72 ? 16.125 -27.875 -7.539 1 94.81 72 LYS A O 1
ATOM 563 N N . ALA A 1 73 ? 16.75 -27.734 -9.609 1 93.19 73 ALA A N 1
ATOM 564 C CA . ALA A 1 73 ? 18.172 -27.719 -9.273 1 93.19 73 ALA A CA 1
ATOM 565 C C . ALA A 1 73 ? 18.531 -26.5 -8.414 1 93.19 73 ALA A C 1
ATOM 567 O O . ALA A 1 73 ? 19.266 -26.625 -7.438 1 93.19 73 ALA A O 1
ATOM 568 N N . ILE A 1 74 ? 18 -25.375 -8.766 1 92.31 74 ILE A N 1
ATOM 569 C CA . ILE A 1 74 ? 18.266 -24.156 -8.023 1 92.31 74 ILE A CA 1
ATOM 570 C C . ILE A 1 74 ? 17.703 -24.266 -6.609 1 92.31 74 ILE A C 1
ATOM 572 O O . ILE A 1 74 ? 18.359 -23.875 -5.641 1 92.31 74 ILE A O 1
ATOM 576 N N . THR A 1 75 ? 16.484 -24.812 -6.531 1 94 75 THR A N 1
ATOM 577 C CA . THR A 1 75 ? 15.844 -24.922 -5.227 1 94 75 THR A CA 1
ATOM 578 C C . THR A 1 75 ? 16.594 -25.891 -4.324 1 94 75 THR A C 1
ATOM 580 O O . THR A 1 75 ? 16.672 -25.688 -3.109 1 94 75 THR A O 1
ATOM 583 N N . LYS A 1 76 ? 17.141 -26.875 -4.859 1 91.31 76 LYS A N 1
ATOM 584 C CA . LYS A 1 76 ? 17.906 -27.844 -4.094 1 91.31 76 LYS A CA 1
ATOM 585 C C . LYS A 1 76 ? 19.172 -27.219 -3.518 1 91.31 76 LYS A C 1
ATOM 587 O O . LYS A 1 76 ? 19.625 -27.594 -2.432 1 91.31 76 LYS A O 1
ATOM 592 N N . ALA A 1 77 ? 19.688 -26.359 -4.246 1 91.12 77 ALA A N 1
ATOM 593 C CA . ALA A 1 77 ? 20.922 -25.703 -3.822 1 91.12 77 ALA A CA 1
ATOM 594 C C . ALA A 1 77 ? 20.672 -24.75 -2.656 1 91.12 77 ALA A C 1
ATOM 596 O O . ALA A 1 77 ? 21.578 -24.438 -1.885 1 91.12 77 ALA A O 1
ATOM 597 N N . ILE A 1 78 ? 19.438 -24.297 -2.578 1 92.56 78 ILE A N 1
ATOM 598 C CA . ILE A 1 78 ? 19.078 -23.359 -1.522 1 92.56 78 ILE A CA 1
ATOM 599 C C . ILE A 1 78 ? 18.672 -24.125 -0.267 1 92.56 78 ILE A C 1
ATOM 601 O O . ILE A 1 78 ? 17.5 -24.469 -0.102 1 92.56 78 ILE A O 1
ATOM 605 N N . SER A 1 79 ? 19.562 -24.469 0.531 1 88.62 79 SER A N 1
ATOM 606 C CA . SER A 1 79 ? 19.344 -25.094 1.834 1 88.62 79 SER A CA 1
ATOM 607 C C . SER A 1 79 ? 20.156 -24.391 2.918 1 88.62 79 SER A C 1
ATOM 609 O O . SER A 1 79 ? 21.172 -23.75 2.627 1 88.62 79 SER A O 1
ATOM 611 N N . GLU A 1 80 ? 19.672 -24.531 4.078 1 84.31 80 GLU A N 1
ATOM 612 C CA . GLU A 1 80 ? 20.375 -23.906 5.199 1 84.31 80 GLU A CA 1
ATOM 613 C C . GLU A 1 80 ? 21.812 -24.406 5.293 1 84.31 80 GLU A C 1
ATOM 615 O O . GLU A 1 80 ? 22.734 -23.625 5.504 1 84.31 80 GLU A O 1
ATOM 620 N N . ALA A 1 81 ? 21.969 -25.641 5.039 1 85.31 81 ALA A N 1
ATOM 621 C CA . ALA A 1 81 ? 23.297 -26.25 5.137 1 85.31 81 ALA A CA 1
ATOM 622 C C . ALA A 1 81 ? 24.203 -25.766 4.016 1 85.31 81 ALA A C 1
ATOM 624 O O . ALA A 1 81 ? 25.375 -25.406 4.254 1 85.31 81 ALA A O 1
ATOM 625 N N . ALA A 1 82 ? 23.703 -25.703 2.861 1 87.69 82 ALA A N 1
ATOM 626 C CA . ALA A 1 82 ? 24.516 -25.344 1.693 1 87.69 82 ALA A CA 1
ATOM 627 C C . ALA A 1 82 ? 24.922 -23.875 1.729 1 87.69 82 ALA A C 1
ATOM 629 O O . ALA A 1 82 ? 26.031 -23.516 1.348 1 87.69 82 ALA A O 1
ATOM 630 N N . ILE A 1 83 ? 24.031 -23.094 2.166 1 87.94 83 ILE A N 1
ATOM 631 C CA . ILE A 1 83 ? 24.281 -21.656 2.125 1 87.94 83 ILE A CA 1
ATOM 632 C C . ILE A 1 83 ? 25.328 -21.266 3.166 1 87.94 83 ILE A C 1
ATOM 634 O O . ILE A 1 83 ? 26.031 -20.266 3.016 1 87.94 83 ILE A O 1
ATOM 638 N N . GLU A 1 84 ? 25.469 -22.125 4.176 1 87.44 84 GLU A N 1
ATOM 639 C CA . GLU A 1 84 ? 26.438 -21.875 5.238 1 87.44 84 GLU A CA 1
ATOM 640 C C . GLU A 1 84 ? 27.844 -22.328 4.836 1 87.44 84 GLU A C 1
ATOM 642 O O . GLU A 1 84 ? 28.844 -21.875 5.398 1 87.44 84 GLU A O 1
ATOM 647 N N . THR A 1 85 ? 27.812 -23.219 3.91 1 84.12 85 THR A N 1
ATOM 648 C CA . THR A 1 85 ? 29.094 -23.812 3.512 1 84.12 85 THR A CA 1
ATOM 649 C C . THR A 1 85 ? 29.797 -22.922 2.48 1 84.12 85 THR A C 1
ATOM 651 O O . THR A 1 85 ? 29.281 -22.734 1.372 1 84.12 85 THR A O 1
ATOM 654 N N . SER A 1 86 ? 30.891 -22.484 2.748 1 76.38 86 SER A N 1
ATOM 655 C CA . SER A 1 86 ? 31.594 -21.516 1.895 1 76.38 86 SER A CA 1
ATOM 656 C C . SER A 1 86 ? 32.125 -22.188 0.63 1 76.38 86 SER A C 1
ATOM 658 O O . SER A 1 86 ? 32.25 -21.547 -0.416 1 76.38 86 SER A O 1
ATOM 660 N N . ASP A 1 87 ? 32.344 -23.422 0.663 1 81.06 87 ASP A N 1
ATOM 661 C CA . ASP A 1 87 ? 33 -24.094 -0.464 1 81.06 87 ASP A CA 1
ATOM 662 C C . ASP A 1 87 ? 31.969 -24.859 -1.301 1 81.06 87 ASP A C 1
ATOM 664 O O . ASP A 1 87 ? 32.344 -25.734 -2.076 1 81.06 87 ASP A O 1
ATOM 668 N N . ASP A 1 88 ? 30.781 -24.453 -1.161 1 86.5 88 ASP A N 1
ATOM 669 C CA . ASP A 1 88 ? 29.75 -25.094 -1.964 1 86.5 88 ASP A CA 1
ATOM 670 C C . ASP A 1 88 ? 29.875 -24.719 -3.436 1 86.5 88 ASP A C 1
ATOM 672 O O . ASP A 1 88 ? 30.047 -23.531 -3.766 1 86.5 88 ASP A O 1
ATOM 676 N N . THR A 1 89 ? 29.828 -25.672 -4.32 1 86.56 89 THR A N 1
ATOM 677 C CA . THR A 1 89 ? 30.078 -25.484 -5.742 1 86.56 89 THR A CA 1
ATOM 678 C C . THR A 1 89 ? 29.047 -24.547 -6.355 1 86.56 89 THR A C 1
ATOM 680 O O . THR A 1 89 ? 29.375 -23.719 -7.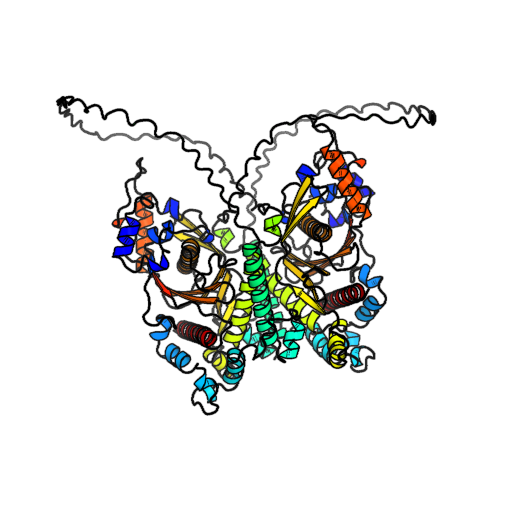203 1 86.56 89 THR A O 1
ATOM 683 N N . PHE A 1 90 ? 27.875 -24.656 -5.949 1 89.44 90 PHE A N 1
ATOM 684 C CA . PHE A 1 90 ? 26.812 -23.828 -6.496 1 89.44 90 PHE A CA 1
ATOM 685 C C . PHE A 1 90 ? 26.969 -22.375 -6.039 1 89.44 90 PHE A C 1
ATOM 687 O O . PHE A 1 90 ? 26.984 -21.453 -6.863 1 89.44 90 PHE A O 1
ATOM 694 N N . TRP A 1 91 ? 27.188 -22.172 -4.824 1 91.44 91 TRP A N 1
ATOM 695 C CA . TRP A 1 91 ? 27.172 -20.844 -4.223 1 91.44 91 TRP A CA 1
ATOM 696 C C . TRP A 1 91 ? 28.484 -20.094 -4.523 1 91.44 91 TRP A C 1
ATOM 698 O O . TRP A 1 91 ? 28.547 -18.875 -4.391 1 91.44 91 TRP A O 1
ATOM 708 N N . SER A 1 92 ? 29.5 -20.844 -4.891 1 89.06 92 SER A N 1
ATOM 709 C CA . SER A 1 92 ? 30.734 -20.188 -5.297 1 89.06 92 SER A CA 1
ATOM 710 C C . SER A 1 92 ? 30.531 -19.328 -6.535 1 89.06 92 SER A C 1
ATOM 712 O O . SER A 1 92 ? 31.25 -18.359 -6.754 1 89.06 92 SER A O 1
ATOM 714 N N . GLN A 1 93 ? 29.453 -19.719 -7.25 1 87.25 93 GLN A N 1
ATOM 715 C CA . GLN A 1 93 ? 29.141 -18.969 -8.461 1 87.25 93 GLN A CA 1
ATOM 716 C C . GLN A 1 93 ? 28.375 -17.688 -8.133 1 87.25 93 GLN A C 1
ATOM 718 O O . GLN A 1 93 ? 28.312 -16.766 -8.953 1 87.25 93 GLN A O 1
ATOM 723 N N . TYR A 1 94 ? 27.812 -17.688 -6.945 1 88.88 94 TYR A N 1
ATOM 724 C CA . TYR A 1 94 ? 26.953 -16.578 -6.555 1 88.88 94 TYR A CA 1
ATOM 725 C C . TYR A 1 94 ? 27.312 -16.078 -5.16 1 88.88 94 TYR A C 1
ATOM 727 O O . TYR A 1 94 ? 26.453 -16.047 -4.27 1 88.88 94 TYR A O 1
ATOM 735 N N . PRO A 1 95 ? 28.469 -15.523 -4.996 1 88.25 95 PRO A N 1
ATOM 736 C CA . PRO A 1 95 ? 28.906 -15.18 -3.641 1 88.25 95 PRO A CA 1
ATOM 737 C C . PRO A 1 95 ? 28.047 -14.086 -3.01 1 88.25 95 PRO A C 1
ATOM 739 O O . PRO A 1 95 ? 27.75 -14.141 -1.813 1 88.25 95 PRO A O 1
ATOM 742 N N . GLU A 1 96 ? 27.641 -13.078 -3.764 1 85.88 96 GLU A N 1
ATOM 743 C CA . GLU A 1 96 ? 26.828 -11.992 -3.213 1 85.88 96 GLU A CA 1
ATOM 744 C C . GLU A 1 96 ? 25.422 -12.469 -2.85 1 85.88 96 GLU A C 1
ATOM 746 O O . GLU A 1 96 ? 24.891 -12.094 -1.81 1 85.88 96 GLU A O 1
ATOM 751 N N . SER A 1 97 ? 24.891 -13.289 -3.715 1 90.06 97 SER A N 1
ATOM 752 C CA . SER A 1 97 ? 23.594 -13.891 -3.43 1 90.06 97 SER A CA 1
ATOM 753 C C . SER A 1 97 ? 23.641 -14.758 -2.176 1 90.06 97 SER A C 1
ATOM 755 O O . SER A 1 97 ? 22.719 -14.727 -1.358 1 90.06 97 SER A O 1
ATOM 757 N N . ARG A 1 98 ? 24.688 -15.5 -2.111 1 92.69 98 ARG A N 1
ATOM 758 C CA . ARG A 1 98 ? 24.859 -16.375 -0.955 1 92.69 98 ARG A CA 1
ATOM 759 C C . ARG A 1 98 ? 24.859 -15.57 0.342 1 92.69 98 ARG A C 1
ATOM 761 O O . ARG A 1 98 ? 24.141 -15.906 1.289 1 92.69 98 ARG A O 1
ATOM 768 N N . LYS A 1 99 ? 25.688 -14.555 0.366 1 91.38 99 LYS A N 1
ATOM 769 C CA . LYS A 1 99 ? 25.797 -13.719 1.56 1 91.38 99 LYS A CA 1
ATOM 770 C C . LYS A 1 99 ? 24.453 -13.102 1.93 1 91.38 99 LYS A C 1
ATOM 772 O O . LYS A 1 99 ? 24.047 -13.125 3.096 1 91.38 99 LYS A O 1
ATOM 777 N N . ALA A 1 100 ? 23.781 -12.562 0.969 1 91.94 100 ALA A N 1
ATOM 778 C CA . ALA A 1 100 ? 22.516 -11.883 1.192 1 91.94 100 ALA A CA 1
ATOM 779 C C . ALA A 1 100 ? 21.453 -12.859 1.685 1 91.94 100 ALA A C 1
ATOM 781 O O . ALA A 1 100 ? 20.75 -12.586 2.658 1 91.94 100 ALA A O 1
ATOM 782 N N . LEU A 1 101 ? 21.344 -13.977 1.038 1 93.88 101 LEU A N 1
ATOM 783 C CA . LEU A 1 101 ? 20.312 -14.945 1.401 1 93.88 101 LEU A CA 1
ATOM 784 C C . LEU A 1 101 ? 20.641 -15.602 2.74 1 93.88 101 LEU A C 1
ATOM 786 O O . LEU A 1 101 ? 19.734 -15.93 3.508 1 93.88 101 LEU A O 1
ATOM 790 N N . ARG A 1 102 ? 21.906 -15.789 2.979 1 93.38 102 ARG A N 1
ATOM 791 C CA . ARG A 1 102 ? 22.312 -16.297 4.293 1 93.38 102 ARG A CA 1
ATOM 792 C C . ARG A 1 102 ? 21.844 -15.352 5.398 1 93.38 102 ARG A C 1
ATOM 794 O O . ARG A 1 102 ? 21.328 -15.805 6.426 1 93.38 102 ARG A O 1
ATOM 801 N N . THR A 1 103 ? 22.016 -14.047 5.195 1 92.62 103 THR A N 1
ATOM 802 C CA . THR A 1 103 ? 21.594 -13.047 6.164 1 92.62 103 THR A CA 1
ATOM 803 C C . THR A 1 103 ? 20.078 -13.094 6.352 1 92.62 103 THR A C 1
ATOM 805 O O . THR A 1 103 ? 19.578 -13.008 7.477 1 92.62 103 THR A O 1
ATOM 808 N N . LEU A 1 104 ? 19.391 -13.242 5.27 1 94.31 104 LEU A N 1
ATOM 809 C CA . LEU A 1 104 ? 17.938 -13.328 5.32 1 94.31 104 LEU A CA 1
ATOM 810 C C . LEU A 1 104 ? 17.5 -14.555 6.109 1 94.31 104 LEU A C 1
ATOM 812 O O . LEU A 1 104 ? 16.594 -14.461 6.949 1 94.31 104 LEU A O 1
ATOM 816 N N . LEU A 1 105 ? 18.125 -15.656 5.844 1 93.56 105 LEU A N 1
ATOM 817 C CA . LEU A 1 105 ? 17.703 -16.922 6.449 1 93.56 105 LEU A CA 1
ATOM 818 C C . LEU A 1 105 ? 18.078 -16.953 7.926 1 93.56 105 LEU A C 1
ATOM 820 O O . LEU A 1 105 ? 17.391 -17.594 8.727 1 93.56 105 LEU A O 1
ATOM 824 N N . LYS A 1 106 ? 19.141 -16.281 8.297 1 89.69 106 LYS A N 1
ATOM 825 C CA . LYS A 1 106 ? 19.516 -16.203 9.703 1 89.69 106 LYS A CA 1
ATOM 826 C C . LYS A 1 106 ? 18.438 -15.5 10.523 1 89.69 106 LYS A C 1
ATOM 828 O O . LYS A 1 106 ? 18.266 -15.789 11.703 1 89.69 106 LYS A O 1
ATOM 833 N N . GLY A 1 107 ? 17.734 -14.641 9.844 1 89.75 107 GLY A N 1
ATOM 834 C CA . GLY A 1 107 ? 16.641 -13.977 10.516 1 89.75 107 GLY A CA 1
ATOM 835 C C . GLY A 1 107 ? 17.078 -12.852 11.43 1 89.75 107 GLY A C 1
ATOM 836 O O . GLY A 1 107 ? 18.156 -12.289 11.242 1 89.75 107 GLY A O 1
ATOM 837 N N . ARG A 1 108 ? 16.266 -12.336 12.289 1 83 108 ARG A N 1
ATOM 838 C CA . ARG A 1 108 ? 16.453 -11.164 13.141 1 83 108 ARG A CA 1
ATOM 839 C C . ARG A 1 108 ? 17.422 -11.461 14.281 1 83 108 ARG A C 1
ATOM 841 O O . ARG A 1 108 ? 17.938 -10.547 14.922 1 83 108 ARG A O 1
ATOM 848 N N . GLY A 1 109 ? 18 -12.68 14.352 1 70.62 109 GLY A N 1
ATOM 849 C CA . GLY A 1 109 ? 18.875 -13.07 15.445 1 70.62 109 GLY A CA 1
ATOM 850 C C . GLY A 1 109 ? 18.125 -13.336 16.734 1 70.62 109 GLY A C 1
ATOM 851 O O . GLY A 1 109 ? 16.922 -13.109 16.812 1 70.62 109 GLY A O 1
ATOM 852 N N . GLN A 1 110 ? 18.906 -14.055 17.594 1 53.44 110 GLN A N 1
ATOM 853 C CA . GLN A 1 110 ? 18.469 -14.414 18.938 1 53.44 110 GLN A CA 1
ATOM 854 C C . GLN A 1 110 ? 18.25 -13.18 19.797 1 53.44 110 GLN A C 1
ATOM 856 O O . GLN A 1 110 ? 19.078 -12.258 19.781 1 53.44 110 GLN A O 1
ATOM 861 N N . GLY A 1 111 ? 16.875 -12.781 20.25 1 46.34 111 GLY A N 1
ATOM 862 C CA . GLY A 1 111 ? 16.391 -11.711 21.094 1 46.34 111 GLY A CA 1
ATOM 863 C C . GLY A 1 111 ? 15.297 -10.883 20.453 1 46.34 111 GLY A C 1
ATOM 864 O O . GLY A 1 111 ? 15.57 -9.852 19.844 1 46.34 111 GLY A O 1
ATOM 865 N N . SER A 1 112 ? 14.461 -11.664 20.031 1 46.75 112 SER A N 1
ATOM 866 C CA . SER A 1 112 ? 13.25 -11.047 19.516 1 46.75 112 SER A CA 1
ATOM 867 C C . SER A 1 112 ? 12.977 -9.695 20.172 1 46.75 112 SER A C 1
ATOM 869 O O . SER A 1 112 ? 13.102 -9.57 21.391 1 46.75 112 SER A O 1
ATOM 871 N N . ILE A 1 113 ? 13.312 -8.773 19.625 1 48.16 113 ILE A N 1
ATOM 872 C CA . ILE A 1 113 ? 12.82 -7.488 20.109 1 48.16 113 ILE A CA 1
ATOM 873 C C . ILE A 1 113 ? 11.43 -7.668 20.719 1 48.16 113 ILE A C 1
ATOM 875 O O . ILE A 1 113 ? 10.43 -7.305 20.094 1 48.16 113 ILE A O 1
ATOM 879 N N . SER A 1 114 ? 10.953 -8.984 20.766 1 45.97 114 SER A N 1
ATOM 880 C CA . SER A 1 114 ? 9.594 -9.172 21.266 1 45.97 114 SER A CA 1
ATOM 881 C C . SER A 1 114 ? 9.305 -8.242 22.438 1 45.97 114 SER A C 1
ATOM 883 O O . SER A 1 114 ? 8.188 -7.742 22.578 1 45.97 114 SER A O 1
ATOM 885 N N . GLU A 1 115 ? 9.922 -8.734 23.625 1 45.25 115 GLU A N 1
ATOM 886 C CA . GLU A 1 115 ? 9.328 -8.258 24.859 1 45.25 115 GLU A CA 1
ATOM 887 C C . GLU A 1 115 ? 9.234 -6.734 24.891 1 45.25 115 GLU A C 1
ATOM 889 O O . GLU A 1 115 ? 8.5 -6.164 25.688 1 45.25 115 GLU A O 1
ATOM 894 N N . ARG A 1 116 ? 10.336 -6.098 24.469 1 46.53 116 ARG A N 1
ATOM 895 C CA . ARG A 1 116 ? 10.367 -4.668 24.75 1 46.53 116 ARG A CA 1
ATOM 896 C C . ARG A 1 116 ? 9.531 -3.889 23.734 1 46.53 116 ARG A C 1
ATOM 898 O O . ARG A 1 116 ? 8.875 -4.48 22.875 1 46.53 116 ARG A O 1
ATOM 905 N N . GLU A 1 117 ? 9.969 -2.467 23.281 1 60.78 117 GLU A N 1
ATOM 906 C CA . GLU A 1 117 ? 9.445 -1.275 22.625 1 60.78 117 GLU A CA 1
ATOM 907 C C . GLU A 1 117 ? 9.719 -1.306 21.125 1 60.78 117 GLU A C 1
ATOM 909 O O . GLU A 1 117 ? 10.836 -1.618 20.703 1 60.78 117 GLU A O 1
ATOM 914 N N . LEU A 1 118 ? 8.688 -1.681 20.188 1 73.19 118 LEU A N 1
ATOM 915 C CA . LEU A 1 118 ? 8.836 -1.5 18.75 1 73.19 118 LEU A CA 1
ATOM 916 C C . LEU A 1 118 ? 9.75 -0.318 18.438 1 73.19 118 LEU A C 1
ATOM 918 O O . LEU A 1 118 ? 9.516 0.792 18.922 1 73.19 118 LEU A O 1
ATOM 922 N N . TRP A 1 119 ? 10.898 -0.761 17.797 1 78.06 119 TRP A N 1
ATOM 923 C CA . TRP A 1 119 ? 11.844 0.266 17.359 1 78.06 119 TRP A CA 1
ATOM 924 C C . TRP A 1 119 ? 11.328 0.981 16.125 1 78.06 119 TRP A C 1
ATOM 926 O O . TRP A 1 119 ? 10.414 0.492 15.445 1 78.06 119 TRP A O 1
ATOM 936 N N . SER A 1 120 ? 11.844 2.178 15.977 1 80.69 120 SER A N 1
ATOM 937 C CA . SER A 1 120 ? 11.617 2.846 14.695 1 80.69 120 SER A CA 1
ATOM 938 C C . SER A 1 120 ? 12.328 2.125 13.562 1 80.69 120 SER A C 1
ATOM 940 O O . SER A 1 120 ? 13.273 1.362 13.797 1 80.69 120 SER A O 1
ATOM 942 N N . GLU A 1 121 ? 11.844 2.264 12.328 1 86 121 GLU A N 1
ATOM 943 C CA . GLU A 1 121 ? 12.492 1.655 11.172 1 86 121 GLU A CA 1
ATOM 944 C C . GLU A 1 121 ? 13.961 2.053 11.094 1 86 121 GLU A C 1
ATOM 946 O O . GLU A 1 121 ? 14.812 1.234 10.734 1 86 121 GLU A O 1
ATOM 951 N N . GLN A 1 122 ? 14.195 3.227 11.453 1 80.88 122 GLN A N 1
ATOM 952 C CA . GLN A 1 122 ? 15.57 3.719 11.43 1 80.88 122 GLN A CA 1
ATOM 953 C C . GLN A 1 122 ? 16.453 2.943 12.406 1 80.88 122 GLN A C 1
ATOM 955 O O . GLN A 1 122 ? 17.594 2.623 12.094 1 80.88 122 GLN A O 1
ATOM 960 N N . GLU A 1 123 ? 15.93 2.746 13.539 1 81.94 123 GLU A N 1
ATOM 961 C CA . GLU A 1 123 ? 16.672 1.997 14.547 1 81.94 123 GLU A CA 1
ATOM 962 C C . GLU A 1 123 ? 16.953 0.574 14.078 1 81.94 123 GLU A C 1
ATOM 964 O O . GLU A 1 123 ? 18.047 0.046 14.312 1 81.94 123 GLU A O 1
ATOM 969 N N . TYR A 1 124 ? 15.977 0.024 13.422 1 86.88 124 TYR A N 1
ATOM 970 C CA . TYR A 1 124 ? 16.203 -1.301 12.852 1 86.88 124 TYR A CA 1
ATOM 971 C C . TYR A 1 124 ? 17.312 -1.267 11.805 1 86.88 124 TYR A C 1
ATOM 973 O O . TYR A 1 124 ? 18.172 -2.145 11.781 1 86.88 124 TYR A O 1
ATOM 981 N N . MET A 1 125 ? 17.297 -0.333 10.969 1 86.06 125 MET A N 1
ATOM 982 C CA . MET A 1 125 ? 18.281 -0.211 9.906 1 86.06 125 MET A CA 1
ATOM 983 C C . MET A 1 125 ? 19.688 -0.047 10.477 1 86.06 125 MET A C 1
ATOM 985 O O . MET A 1 125 ? 20.625 -0.655 9.977 1 86.06 125 MET A O 1
ATOM 989 N N . ARG A 1 126 ? 19.75 0.704 11.445 1 79.31 126 ARG A N 1
ATOM 990 C CA . ARG A 1 126 ? 21.031 0.905 12.094 1 79.31 126 ARG A CA 1
ATOM 991 C C . ARG A 1 126 ? 21.5 -0.37 12.789 1 79.31 126 ARG A C 1
ATOM 993 O O . ARG A 1 126 ? 22.688 -0.723 12.719 1 79.31 126 ARG A O 1
ATOM 1000 N N . HIS A 1 127 ? 20.625 -0.977 13.469 1 82.5 127 HIS A N 1
ATOM 1001 C CA . HIS A 1 127 ? 20.938 -2.189 14.219 1 82.5 127 HIS A CA 1
ATOM 1002 C C . HIS A 1 127 ? 21.438 -3.291 13.289 1 82.5 127 HIS A C 1
ATOM 1004 O O . HIS A 1 127 ? 22.422 -3.967 13.602 1 82.5 127 HIS A O 1
ATOM 1010 N N . TYR A 1 128 ? 20.859 -3.41 12.219 1 86.38 128 TYR A N 1
ATOM 1011 C CA . TYR A 1 128 ? 21.219 -4.496 11.312 1 86.38 128 TYR A CA 1
ATOM 1012 C C . TYR A 1 128 ? 22.25 -4.031 10.281 1 86.38 128 TYR A C 1
ATOM 1014 O O . TYR A 1 128 ? 22.781 -4.84 9.523 1 86.38 128 TYR A O 1
ATOM 1022 N N . GLY A 1 129 ? 22.469 -2.74 10.273 1 82.12 129 GLY A N 1
ATOM 1023 C CA . GLY A 1 129 ? 23.453 -2.188 9.359 1 82.12 129 GLY A CA 1
ATOM 1024 C C . GLY A 1 129 ? 23.031 -2.281 7.902 1 82.12 129 GLY A C 1
ATOM 1025 O O . GLY A 1 129 ? 23.875 -2.354 7.008 1 82.12 129 GLY A O 1
ATOM 1026 N N . SER A 1 130 ? 21.828 -2.516 7.652 1 86.75 130 SER A N 1
ATOM 1027 C CA . SER A 1 130 ? 21.266 -2.668 6.312 1 86.75 130 SER A CA 1
ATOM 1028 C C . SER A 1 130 ? 19.859 -2.076 6.234 1 86.75 130 SER A C 1
ATOM 1030 O O . SER A 1 130 ? 19 -2.385 7.062 1 86.75 130 SER A O 1
ATOM 1032 N N . CYS A 1 131 ? 19.641 -1.218 5.215 1 85.31 131 CYS A N 1
ATOM 1033 C CA . CYS A 1 131 ? 18.328 -0.641 5.012 1 85.31 131 CYS A CA 1
ATOM 1034 C C . CYS A 1 131 ? 17.312 -1.716 4.637 1 85.31 131 CYS A C 1
ATOM 1036 O O . CYS A 1 131 ? 16.172 -1.7 5.117 1 85.31 131 CYS A O 1
ATOM 1038 N N . GLU A 1 132 ? 17.75 -2.658 3.875 1 88.75 132 GLU A N 1
ATOM 1039 C CA . GLU A 1 132 ? 16.859 -3.703 3.393 1 88.75 132 GLU A CA 1
ATOM 1040 C C . GLU A 1 132 ? 16.406 -4.609 4.535 1 88.75 132 GLU A C 1
ATOM 1042 O O . GLU A 1 132 ? 15.203 -4.777 4.762 1 88.75 132 GLU A O 1
ATOM 1047 N N . TYR A 1 133 ? 17.344 -5.09 5.262 1 92.56 133 TYR A N 1
ATOM 1048 C CA . TYR A 1 133 ? 17.016 -6.043 6.316 1 92.56 133 TYR A CA 1
ATOM 1049 C C . TYR A 1 133 ? 16.375 -5.332 7.512 1 92.56 133 TYR A C 1
ATOM 1051 O O . TYR A 1 133 ? 15.492 -5.879 8.164 1 92.56 133 TYR A O 1
ATOM 1059 N N . GLY A 1 134 ? 16.906 -4.121 7.746 1 90.5 134 GLY A N 1
ATOM 1060 C CA . GLY A 1 134 ? 16.266 -3.338 8.789 1 90.5 134 GLY A CA 1
ATOM 1061 C C . GLY A 1 134 ? 14.797 -3.102 8.539 1 90.5 134 GLY A C 1
ATOM 1062 O O . GLY A 1 134 ? 13.977 -3.262 9.445 1 90.5 134 GLY A O 1
ATOM 1063 N N . ARG A 1 135 ? 14.477 -2.791 7.344 1 92 135 ARG A N 1
ATOM 1064 C CA . ARG A 1 135 ? 13.086 -2.551 6.969 1 92 135 ARG A CA 1
ATOM 1065 C C . ARG A 1 135 ? 12.266 -3.834 7.062 1 92 135 ARG A C 1
ATOM 1067 O O . ARG A 1 135 ? 11.102 -3.803 7.465 1 92 135 ARG A O 1
ATOM 1074 N N . LEU A 1 136 ? 12.797 -4.902 6.641 1 94.75 136 LEU A N 1
ATOM 1075 C CA . LEU A 1 136 ? 12.086 -6.18 6.668 1 94.75 136 LEU A CA 1
ATOM 1076 C C . LEU A 1 136 ? 11.734 -6.574 8.094 1 94.75 136 LEU A C 1
ATOM 1078 O O . LEU A 1 136 ? 10.586 -6.922 8.383 1 94.75 136 LEU A O 1
ATOM 1082 N N . TRP A 1 137 ? 12.703 -6.484 8.945 1 93.44 137 TRP A N 1
ATOM 1083 C CA . TRP A 1 137 ? 12.469 -6.918 10.32 1 93.44 137 TRP A CA 1
ATOM 1084 C C . TRP A 1 137 ? 11.578 -5.93 11.062 1 93.44 137 TRP A C 1
ATOM 1086 O O . TRP A 1 137 ? 10.789 -6.32 11.922 1 93.44 137 TRP A O 1
ATOM 1096 N N . ALA A 1 138 ? 11.711 -4.621 10.688 1 90.12 138 ALA A N 1
ATOM 1097 C CA . ALA A 1 138 ? 10.766 -3.645 11.227 1 90.12 138 ALA A CA 1
ATOM 1098 C C . ALA A 1 138 ? 9.336 -3.99 10.828 1 90.12 138 ALA A C 1
ATOM 1100 O O . ALA A 1 138 ? 8.43 -3.973 11.664 1 90.12 138 ALA A O 1
ATOM 1101 N N . ALA A 1 139 ? 9.141 -4.281 9.547 1 91 139 ALA A N 1
ATOM 1102 C CA . ALA A 1 139 ? 7.809 -4.625 9.047 1 91 139 ALA A CA 1
ATOM 1103 C C . ALA A 1 139 ? 7.273 -5.879 9.727 1 91 139 ALA A C 1
ATOM 1105 O O . ALA A 1 139 ? 6.102 -5.941 10.102 1 91 139 ALA A O 1
ATOM 1106 N N . LEU A 1 140 ? 8.102 -6.871 9.922 1 91.69 140 LEU A N 1
ATOM 1107 C CA . LEU A 1 140 ? 7.695 -8.125 10.547 1 91.69 140 LEU A CA 1
ATOM 1108 C C . LEU A 1 140 ? 7.324 -7.902 12.008 1 91.69 140 LEU A C 1
ATOM 1110 O O . LEU A 1 140 ? 6.301 -8.406 12.477 1 91.69 140 LEU A O 1
ATOM 1114 N N . ASP A 1 141 ? 8.125 -7.152 12.711 1 87.69 141 ASP A N 1
ATOM 1115 C CA . ASP A 1 141 ? 7.863 -6.898 14.125 1 87.69 141 ASP A CA 1
ATOM 1116 C C . ASP A 1 141 ? 6.578 -6.09 14.305 1 87.69 141 ASP A C 1
ATOM 1118 O O . ASP A 1 141 ? 5.801 -6.348 15.227 1 87.69 141 ASP A O 1
ATOM 1122 N N . ARG A 1 142 ? 6.445 -5.129 13.461 1 84.31 142 ARG A N 1
ATOM 1123 C CA . ARG A 1 142 ? 5.215 -4.344 13.516 1 84.31 142 ARG A CA 1
ATOM 1124 C C . ARG A 1 142 ? 3.994 -5.223 13.281 1 84.31 142 ARG A C 1
ATOM 1126 O O . ARG A 1 142 ? 2.965 -5.059 13.938 1 84.31 142 ARG A O 1
ATOM 1133 N N . LEU A 1 143 ? 4.109 -6.055 12.312 1 86.25 143 LEU A N 1
ATOM 1134 C CA . LEU A 1 143 ? 3.027 -6.98 11.992 1 86.25 143 LEU A CA 1
ATOM 1135 C C . LEU A 1 143 ? 2.758 -7.93 13.156 1 86.25 143 LEU A C 1
ATOM 1137 O O . LEU A 1 143 ? 1.604 -8.164 13.516 1 86.25 143 LEU A O 1
ATOM 1141 N N . GLU A 1 144 ? 3.777 -8.453 13.75 1 84.5 144 GLU A N 1
ATOM 1142 C CA . GLU A 1 144 ? 3.637 -9.344 14.898 1 84.5 144 GLU A CA 1
ATOM 1143 C C . GLU A 1 144 ? 2.973 -8.625 16.078 1 84.5 144 GLU A C 1
ATOM 1145 O O . GLU A 1 144 ? 2.111 -9.195 16.75 1 84.5 144 GLU A O 1
ATOM 1150 N N . ASP A 1 145 ? 3.402 -7.426 16.266 1 79.69 145 ASP A N 1
ATOM 1151 C CA . ASP A 1 145 ? 2.84 -6.617 17.344 1 79.69 145 ASP A CA 1
ATOM 1152 C C . ASP A 1 145 ? 1.35 -6.367 17.125 1 79.69 145 ASP A C 1
ATOM 1154 O O . ASP A 1 145 ? 0.552 -6.477 18.047 1 79.69 145 ASP A O 1
ATOM 1158 N N . ALA A 1 146 ? 1.041 -6.031 15.93 1 77.19 146 ALA A N 1
ATOM 1159 C CA . ALA A 1 146 ? -0.358 -5.781 15.602 1 77.19 146 ALA A CA 1
ATOM 1160 C C . ALA A 1 146 ? -1.201 -7.039 15.789 1 77.19 146 ALA A C 1
ATOM 1162 O O . ALA A 1 146 ? -2.34 -6.965 16.25 1 77.19 146 ALA A O 1
ATOM 1163 N N . CYS A 1 147 ? -0.675 -8.141 15.359 1 75.56 147 CYS A N 1
ATOM 1164 C CA . CYS A 1 147 ? -1.389 -9.406 15.469 1 75.56 147 CYS A CA 1
ATOM 1165 C C . CYS A 1 147 ? -1.567 -9.805 16.938 1 75.56 147 CYS A C 1
ATOM 1167 O O . CYS A 1 147 ? -2.59 -10.391 17.297 1 75.56 147 CYS A O 1
ATOM 1169 N N . HIS A 1 148 ? -0.651 -9.484 17.75 1 73.06 148 HIS A N 1
ATOM 1170 C CA . HIS A 1 148 ? -0.733 -9.781 19.188 1 73.06 148 HIS A CA 1
ATOM 1171 C C . HIS A 1 148 ? -1.816 -8.945 19.859 1 73.06 148 HIS A C 1
ATOM 1173 O O . HIS A 1 148 ? -2.562 -9.453 20.703 1 73.06 148 HIS A O 1
ATOM 1179 N N . HIS A 1 149 ? -1.882 -7.754 19.5 1 66.69 149 HIS A N 1
ATOM 1180 C CA . HIS A 1 149 ? -2.869 -6.859 20.094 1 66.69 149 HIS A CA 1
ATOM 1181 C C . HIS A 1 149 ? -4.289 -7.285 19.734 1 66.69 149 HIS A C 1
ATOM 1183 O O . HIS A 1 149 ? -5.195 -7.215 20.562 1 66.69 149 HIS A O 1
ATOM 1189 N N . ILE A 1 150 ? -4.469 -7.719 18.578 1 62.84 150 ILE A N 1
ATOM 1190 C CA . ILE A 1 150 ? -5.781 -8.18 18.141 1 62.84 150 ILE A CA 1
ATOM 1191 C C . ILE A 1 150 ? -6.168 -9.445 18.891 1 62.84 150 ILE A C 1
ATOM 1193 O O . ILE A 1 150 ? -7.32 -9.602 19.297 1 62.84 150 ILE A O 1
ATOM 1197 N N . SER A 1 151 ? -5.281 -10.281 19.094 1 60.81 151 SER A N 1
ATOM 1198 C CA . SER A 1 151 ? -5.551 -11.523 19.812 1 60.81 151 SER A CA 1
ATOM 1199 C C . SER A 1 151 ? -5.91 -11.258 21.266 1 60.81 151 SER A C 1
ATOM 1201 O O . SER A 1 151 ? -6.785 -11.922 21.828 1 60.81 151 SER A O 1
ATOM 1203 N N . GLN A 1 152 ? -5.324 -10.281 21.875 1 57.62 152 GLN A N 1
ATOM 1204 C CA . GLN A 1 152 ? -5.602 -9.938 23.266 1 57.62 152 GLN A CA 1
ATOM 1205 C C . GLN A 1 152 ? -6.969 -9.281 23.406 1 57.62 152 GLN A C 1
ATOM 1207 O O . GLN A 1 152 ? -7.684 -9.523 24.375 1 57.62 152 GLN A O 1
ATOM 1212 N N . GLN A 1 153 ? -7.309 -8.438 22.484 1 53.47 153 GLN A N 1
ATOM 1213 C CA . GLN A 1 153 ? -8.602 -7.773 22.531 1 53.47 153 GLN A CA 1
ATOM 1214 C C . GLN A 1 153 ? -9.742 -8.773 22.359 1 53.47 153 GLN A C 1
ATOM 1216 O O . GLN A 1 153 ? -10.812 -8.609 22.938 1 53.47 153 GLN A O 1
ATOM 1221 N N . ARG A 1 154 ? -9.562 -9.805 21.641 1 52.97 154 ARG A N 1
ATOM 1222 C CA . ARG A 1 154 ? -10.57 -10.844 21.453 1 52.97 154 ARG A CA 1
ATOM 1223 C C . ARG A 1 154 ? -10.734 -11.664 22.734 1 52.97 154 ARG A C 1
ATOM 1225 O O . ARG A 1 154 ? -11.836 -12.156 23.016 1 52.97 154 ARG A O 1
ATOM 1232 N N . THR A 1 155 ? -9.688 -11.812 23.531 1 48.31 155 THR A N 1
ATOM 1233 C CA . THR A 1 155 ? -9.766 -12.586 24.766 1 48.31 155 THR A CA 1
ATOM 1234 C C . THR A 1 155 ? -10.414 -11.758 25.875 1 48.31 155 THR A C 1
ATOM 1236 O O . THR A 1 155 ? -11 -12.312 26.812 1 48.31 155 THR A O 1
ATOM 1239 N N . GLU A 1 156 ? -10.281 -10.477 25.906 1 43.44 156 GLU A N 1
ATOM 1240 C CA . GLU A 1 156 ? -10.82 -9.656 26.984 1 43.44 156 GLU A CA 1
ATOM 1241 C C . GLU A 1 156 ? -12.312 -9.406 26.797 1 43.44 156 GLU A C 1
ATOM 1243 O O . GLU A 1 156 ? -12.969 -8.836 27.672 1 43.44 156 GLU A O 1
ATOM 1248 N N . VAL A 1 157 ? -12.867 -9.602 25.781 1 37.84 157 VAL A N 1
ATOM 1249 C CA . VAL A 1 157 ? -14.328 -9.594 25.75 1 37.84 157 VAL A CA 1
ATOM 1250 C C . VAL A 1 157 ? -14.859 -10.805 26.516 1 37.84 157 VAL A C 1
ATOM 1252 O O . VAL A 1 157 ? -14.594 -11.945 26.156 1 37.84 157 VAL A O 1
ATOM 1255 N N . PRO A 1 158 ? -15.242 -10.641 27.797 1 35.28 158 PRO A N 1
ATOM 1256 C CA . PRO A 1 158 ? -15.812 -11.781 28.531 1 35.28 158 PRO A CA 1
ATOM 1257 C C . PRO A 1 158 ? -16.812 -12.578 27.688 1 35.28 158 PRO A C 1
ATOM 1259 O O . PRO A 1 158 ? -17.469 -12.016 26.812 1 35.28 158 PRO A O 1
ATOM 1262 N N . PRO A 1 159 ? -16.703 -13.844 27.734 1 31.64 159 PRO A N 1
ATOM 1263 C CA . PRO A 1 159 ? -17.797 -14.562 27.078 1 31.64 159 PRO A CA 1
ATOM 1264 C C . PRO A 1 159 ? -19.172 -14.07 27.516 1 31.64 159 PRO A C 1
ATOM 1266 O O . PRO A 1 159 ? -19.422 -13.922 28.719 1 31.64 159 PRO A O 1
ATOM 1269 N N . HIS A 1 160 ? -19.734 -13.266 26.906 1 32.09 160 HIS A N 1
ATOM 1270 C CA . HIS A 1 160 ? -21.141 -13.141 27.25 1 32.09 160 HIS A CA 1
ATOM 1271 C C . HIS A 1 160 ? -21.734 -14.484 27.672 1 32.09 160 HIS A C 1
ATOM 1273 O O . HIS A 1 160 ? -21.578 -15.477 26.969 1 32.09 160 HIS A O 1
ATOM 1279 N N . GLN A 1 161 ? -21.906 -14.656 28.906 1 27.27 161 GLN A N 1
ATOM 1280 C CA . GLN A 1 161 ? -22.812 -15.695 29.391 1 27.27 161 GLN A CA 1
ATOM 1281 C C . GLN A 1 161 ? -24.125 -15.695 28.609 1 27.27 161 GLN A C 1
ATOM 1283 O O . GLN A 1 161 ? -24.875 -14.703 28.641 1 27.27 161 GLN A O 1
ATOM 1288 N N . ASP A 1 162 ? -24.203 -16.359 27.562 1 26.83 162 ASP A N 1
ATOM 1289 C CA . ASP A 1 162 ? -25.5 -16.844 27.094 1 26.83 162 ASP A CA 1
ATOM 1290 C C . ASP A 1 162 ? -2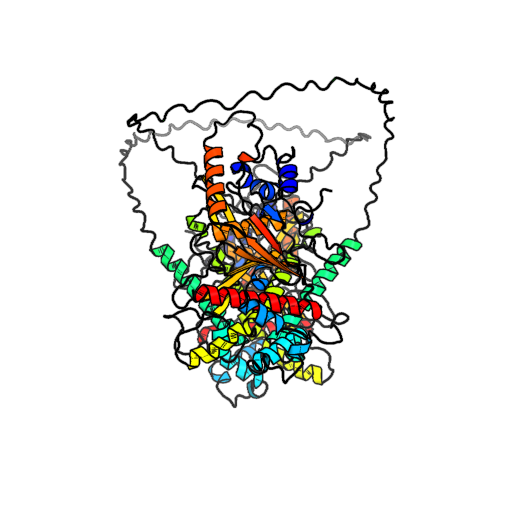6.312 -17.453 28.234 1 26.83 162 ASP A C 1
ATOM 1292 O O . ASP A 1 162 ? -26 -18.547 28.719 1 26.83 162 ASP A O 1
ATOM 1296 N N . ASN A 1 163 ? -26.672 -16.625 29.219 1 25.42 163 ASN A N 1
ATOM 1297 C CA . ASN A 1 163 ? -27.781 -17.156 30.016 1 25.42 163 ASN A CA 1
ATOM 1298 C C . ASN A 1 163 ? -28.922 -17.641 29.125 1 25.42 163 ASN A C 1
ATOM 1300 O O . ASN A 1 163 ? -29.656 -16.828 28.547 1 25.42 163 ASN A O 1
ATOM 1304 N N . GLU A 1 164 ? -28.766 -18.781 28.578 1 25.02 164 GLU A N 1
ATOM 1305 C CA . GLU A 1 164 ? -29.875 -19.625 28.125 1 25.02 164 GLU A CA 1
ATOM 1306 C C . GLU A 1 164 ? -30.891 -19.859 29.25 1 25.02 164 GLU A C 1
ATOM 1308 O O . GLU A 1 164 ? -30.641 -20.656 30.156 1 25.02 164 GLU A O 1
ATOM 1313 N N . GLN A 1 165 ? -31.422 -18.875 29.906 1 23.62 165 GLN A N 1
ATOM 1314 C CA . GLN A 1 165 ? -32.656 -19.328 30.5 1 23.62 165 GLN A CA 1
ATOM 1315 C C . GLN A 1 165 ? -33.5 -20.094 29.484 1 23.62 165 GLN A C 1
ATOM 1317 O O . GLN A 1 165 ? -33.938 -19.547 28.469 1 23.62 165 GLN A O 1
ATOM 1322 N N . ARG A 1 166 ? -33.375 -21.422 29.594 1 24.73 166 ARG A N 1
ATOM 1323 C CA . ARG A 1 166 ? -34.188 -22.531 29.094 1 24.73 166 ARG A CA 1
ATOM 1324 C C . ARG A 1 166 ? -35.656 -22.328 29.422 1 24.73 166 ARG A C 1
ATOM 1326 O O . ARG A 1 166 ? -36.094 -22.5 30.562 1 24.73 166 ARG A O 1
ATOM 1333 N N . GL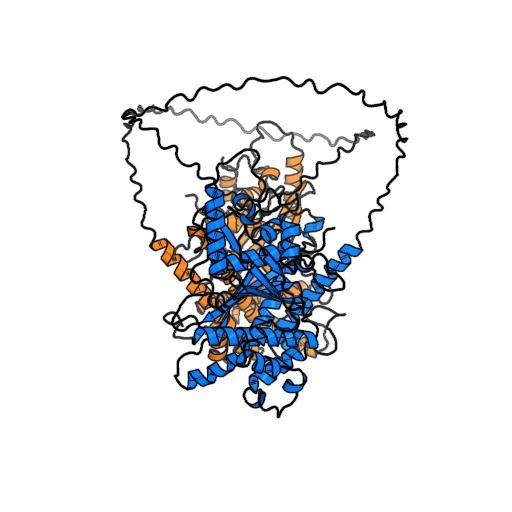U A 1 167 ? -36.312 -21.172 29.203 1 24.36 167 GLU A N 1
ATOM 1334 C CA . GLU A 1 167 ? -37.75 -21.234 29.391 1 24.36 167 GLU A CA 1
ATOM 1335 C C . GLU A 1 167 ? -38.344 -22.484 28.734 1 24.36 167 GLU A C 1
ATOM 1337 O O . GLU A 1 167 ? -38.125 -22.719 27.531 1 24.36 167 GLU A O 1
ATOM 1342 N N . THR A 1 168 ? -38.625 -23.547 29.578 1 22.67 168 THR A N 1
ATOM 1343 C CA . THR A 1 168 ? -39.344 -24.797 29.469 1 22.67 168 THR A CA 1
ATOM 1344 C C . THR A 1 168 ? -40.719 -24.594 28.844 1 22.67 168 THR A C 1
ATOM 1346 O O . THR A 1 168 ? -41.656 -24.141 29.516 1 22.67 168 THR A O 1
ATOM 1349 N N . ASN A 1 169 ? -40.844 -23.797 27.766 1 21.53 169 ASN A N 1
ATOM 1350 C CA . ASN A 1 169 ? -42.219 -23.859 27.281 1 21.53 169 ASN A CA 1
ATOM 1351 C C . ASN A 1 169 ? -42.719 -25.312 27.203 1 21.53 169 ASN A C 1
ATOM 1353 O O . ASN A 1 169 ? -42 -26.188 26.719 1 21.53 169 ASN A O 1
ATOM 1357 N N . PRO A 1 170 ? -43.594 -25.672 28.078 1 22.2 170 PRO A N 1
ATOM 1358 C CA . PRO A 1 170 ? -44.156 -27.016 28.25 1 22.2 170 PRO A CA 1
ATOM 1359 C C . PRO A 1 170 ? -44.5 -27.703 26.922 1 22.2 170 PRO A C 1
ATOM 1361 O O . PRO A 1 170 ? -44.719 -27.016 25.922 1 22.2 170 PRO A O 1
ATOM 1364 N N . ALA A 1 171 ? -43.938 -28.844 26.75 1 23.59 171 ALA A N 1
ATOM 1365 C CA . ALA A 1 171 ? -44 -29.766 25.625 1 23.59 171 ALA A CA 1
ATOM 1366 C C . ALA A 1 171 ? -45.438 -29.922 25.094 1 23.59 171 ALA A C 1
ATOM 1368 O O . ALA A 1 171 ? -46.344 -30.297 25.844 1 23.59 171 ALA A O 1
ATOM 1369 N N . PRO A 1 172 ? -46.031 -28.828 24.312 1 22.03 172 PRO A N 1
ATOM 1370 C CA . PRO A 1 172 ? -47.438 -29.156 24.062 1 22.03 172 PRO A CA 1
ATOM 1371 C C . PRO A 1 172 ? -47.625 -30.625 23.688 1 22.03 172 PRO A C 1
ATOM 1373 O O . PRO A 1 172 ? -46.719 -31.266 23.172 1 22.03 172 PRO A O 1
ATOM 1376 N N . THR A 1 173 ? -48.375 -31.328 24.469 1 19.67 173 THR A N 1
ATOM 1377 C CA . THR A 1 173 ? -48.875 -32.719 24.438 1 19.67 173 THR A CA 1
ATOM 1378 C C . THR A 1 173 ? -49.344 -33.094 23.047 1 19.67 173 THR A C 1
ATOM 1380 O O . THR A 1 173 ? -50.125 -32.344 22.438 1 19.67 173 THR A O 1
ATOM 1383 N N . THR A 1 174 ? -48.375 -33.844 22.344 1 20.88 174 THR A N 1
ATOM 1384 C CA . THR A 1 174 ? -48.531 -34.469 21.031 1 20.88 174 THR A CA 1
ATOM 1385 C C . THR A 1 174 ? -49.906 -35.156 20.906 1 20.88 174 THR A C 1
ATOM 1387 O O . THR A 1 174 ? -50.188 -36.094 21.625 1 20.88 174 THR A O 1
ATOM 1390 N N . PRO A 1 175 ? -51 -34.219 20.938 1 22.72 175 PRO A N 1
ATOM 1391 C CA . PRO A 1 175 ? -52.156 -35.094 20.844 1 22.72 175 PRO A CA 1
ATOM 1392 C C . PRO A 1 175 ? -52.031 -36.125 19.719 1 22.72 175 PRO A C 1
ATOM 1394 O O . PRO A 1 175 ? -51.25 -35.938 18.781 1 22.72 175 PRO A O 1
ATOM 1397 N N . PRO A 1 176 ? -52.625 -37.344 19.906 1 19.8 176 PRO A N 1
ATOM 1398 C CA . PRO A 1 176 ? -52.531 -38.625 19.219 1 19.8 176 PRO A CA 1
ATOM 1399 C C . PRO A 1 176 ? -52.875 -38.5 17.719 1 19.8 176 PRO A C 1
ATOM 1401 O O . PRO A 1 176 ? -53.531 -37.562 17.297 1 19.8 176 PRO A O 1
ATOM 1404 N N . SER A 1 177 ? -52.031 -39.156 16.859 1 18.73 177 SER A N 1
ATOM 1405 C CA . SER A 1 177 ? -51.656 -39.156 15.453 1 18.73 177 SER A CA 1
ATOM 1406 C C . SER A 1 177 ? -52.875 -39.469 14.562 1 18.73 177 SER A C 1
ATOM 1408 O O . SER A 1 177 ? -52.719 -39.875 13.414 1 18.73 177 SER A O 1
ATOM 1410 N N . PRO A 1 178 ? -53.969 -38.562 14.711 1 19.2 178 PRO A N 1
ATOM 1411 C CA . PRO A 1 178 ? -55.062 -39.344 14.109 1 19.2 178 PRO A CA 1
ATOM 1412 C C . PRO A 1 178 ? -54.719 -39.844 12.703 1 19.2 178 PRO A C 1
ATOM 1414 O O . PRO A 1 178 ? -53.875 -39.25 12.039 1 19.2 178 PRO A O 1
ATOM 1417 N N . ARG A 1 179 ? -55.062 -41.125 12.477 1 19.23 179 ARG A N 1
ATOM 1418 C CA . ARG A 1 179 ? -54.906 -42.156 11.453 1 19.23 179 ARG A CA 1
ATOM 1419 C C . ARG A 1 179 ? -55.406 -41.656 10.102 1 19.23 179 ARG A C 1
ATOM 1421 O O . ARG A 1 179 ? -56.531 -41.188 10 1 19.23 179 ARG A O 1
ATOM 1428 N N . PRO A 1 180 ? -54.375 -41.219 9.281 1 17.97 180 PRO A N 1
ATOM 1429 C CA . PRO A 1 180 ? -54.656 -40.562 8 1 17.97 180 PRO A CA 1
ATOM 1430 C C . PRO A 1 180 ? -55.625 -41.312 7.129 1 17.97 180 PRO A C 1
ATOM 1432 O O . PRO A 1 180 ? -55.531 -42.562 7.008 1 17.97 180 PRO A O 1
ATOM 1435 N N . ARG A 1 181 ? -56.938 -40.906 7.309 1 17.38 181 ARG A N 1
ATOM 1436 C CA . ARG A 1 181 ? -57.969 -41.594 6.512 1 17.38 181 ARG A CA 1
ATOM 1437 C C . ARG A 1 181 ? -57.531 -41.688 5.047 1 17.38 181 ARG A C 1
ATOM 1439 O O . ARG A 1 181 ? -56.781 -40.844 4.562 1 17.38 181 ARG A O 1
ATOM 1446 N N . SER A 1 182 ? -57.75 -42.844 4.277 1 16.16 182 SER A N 1
ATOM 1447 C CA . SER A 1 182 ? -57.5 -43.656 3.109 1 16.16 182 SER A CA 1
ATOM 1448 C C . SER A 1 182 ? -57.969 -43 1.827 1 16.16 182 SER A C 1
ATOM 1450 O O . SER A 1 182 ? -57.781 -43.531 0.733 1 16.16 182 SER A O 1
ATOM 1452 N N . SER A 1 183 ? -58.219 -41.594 1.891 1 16.48 183 SER A N 1
ATOM 1453 C CA . SER A 1 183 ? -59.156 -41.438 0.799 1 16.48 183 SER A CA 1
ATOM 1454 C C . SER A 1 183 ? -58.5 -41.719 -0.55 1 16.48 183 SER A C 1
ATOM 1456 O O . SER A 1 183 ? -57.312 -41.469 -0.738 1 16.48 183 SER A O 1
ATOM 1458 N N . LYS A 1 184 ? -59.219 -42.562 -1.381 1 17.36 184 LYS A N 1
ATOM 1459 C CA . LYS A 1 184 ? -59.312 -43.25 -2.66 1 17.36 184 LYS A CA 1
ATOM 1460 C C . LYS A 1 184 ? -59.156 -42.281 -3.828 1 17.36 184 LYS A C 1
ATOM 1462 O O . LYS A 1 184 ? -59.75 -41.219 -3.812 1 17.36 184 LYS A O 1
ATOM 1467 N N . ARG A 1 185 ? -58 -42.438 -4.551 1 16.56 185 ARG A N 1
ATOM 1468 C CA . ARG A 1 185 ? -57.25 -41.875 -5.664 1 16.56 185 ARG A CA 1
ATOM 1469 C C . ARG A 1 185 ? -58.125 -41.781 -6.914 1 16.56 185 ARG A C 1
ATOM 1471 O O . ARG A 1 185 ? -58.344 -42.781 -7.602 1 16.56 185 ARG A O 1
ATOM 1478 N N . ALA A 1 186 ? -59.344 -41.062 -6.789 1 16.34 186 ALA A N 1
ATOM 1479 C CA . ALA A 1 186 ? -60.188 -41.25 -7.973 1 16.34 186 ALA A CA 1
ATOM 1480 C C . ALA A 1 186 ? -59.438 -40.844 -9.242 1 16.34 186 ALA A C 1
ATOM 1482 O O . ALA A 1 186 ? -58.656 -39.875 -9.234 1 16.34 186 ALA A O 1
ATOM 1483 N N . ARG A 1 187 ? -59.312 -41.75 -10.281 1 15.93 187 ARG A N 1
ATOM 1484 C CA . ARG A 1 187 ? -58.719 -42.125 -11.562 1 15.93 187 ARG A CA 1
ATOM 1485 C C . ARG A 1 187 ? -59.156 -41.156 -12.672 1 15.93 187 ARG A C 1
ATOM 1487 O O . ARG A 1 187 ? -59.031 -41.5 -13.852 1 15.93 187 ARG A O 1
ATOM 1494 N N . ARG A 1 188 ? -59.469 -39.812 -12.336 1 16.03 188 ARG A N 1
ATOM 1495 C CA . ARG A 1 188 ? -60.219 -39.312 -13.453 1 16.03 188 ARG A CA 1
ATOM 1496 C C . ARG A 1 188 ? -59.438 -39.375 -14.758 1 16.03 188 ARG A C 1
ATOM 1498 O O . ARG A 1 188 ? -58.219 -39.125 -14.758 1 16.03 188 ARG A O 1
ATOM 1505 N N . SER A 1 189 ? -60.031 -39.906 -15.859 1 16.02 189 SER A N 1
ATOM 1506 C CA . SER A 1 189 ? -59.844 -40.469 -17.188 1 16.02 189 SER A CA 1
ATOM 1507 C C . SER A 1 189 ? -59.5 -39.406 -18.219 1 16.02 189 SER A C 1
ATOM 1509 O O . SER A 1 189 ? -59.375 -39.688 -19.406 1 16.02 189 SER A O 1
ATOM 1511 N N . VAL A 1 190 ? -58.844 -38.281 -17.75 1 16.2 190 VAL A N 1
ATOM 1512 C CA . VAL A 1 190 ? -59.062 -37.219 -18.703 1 16.2 190 VAL A CA 1
ATOM 1513 C C . VAL A 1 190 ? -58.5 -37.594 -20.062 1 16.2 190 VAL A C 1
ATOM 1515 O O . VAL A 1 190 ? -57.469 -38.25 -20.156 1 16.2 190 VAL A O 1
ATOM 1518 N N . GLN A 1 191 ? -59.344 -37.281 -21.141 1 16.64 191 GLN A N 1
ATOM 1519 C CA . GLN A 1 191 ? -59.562 -37.594 -22.562 1 16.64 191 GLN A CA 1
ATOM 1520 C C . GLN A 1 191 ? -58.438 -37 -23.406 1 16.64 191 GLN A C 1
ATOM 1522 O O . GLN A 1 191 ? -57.781 -36.031 -23.016 1 16.64 191 GLN A O 1
ATOM 1527 N N . PRO A 1 192 ? -58.062 -37.719 -24.531 1 17.33 192 PRO A N 1
ATOM 1528 C CA . PRO A 1 192 ? -57 -37.875 -25.516 1 17.33 192 PRO A CA 1
ATOM 1529 C C . PRO A 1 192 ? -56.906 -36.719 -26.5 1 17.33 192 PRO A C 1
ATOM 1531 O O . PRO A 1 192 ? -56.125 -36.781 -27.453 1 17.33 192 PRO A O 1
ATOM 1534 N N . PHE A 1 193 ? -57.219 -35.375 -26.062 1 16.2 193 PHE A N 1
ATOM 1535 C CA . PHE A 1 193 ? -57.594 -34.594 -27.219 1 16.2 193 PHE A CA 1
ATOM 1536 C C . PHE A 1 193 ? -56.5 -34.531 -28.25 1 16.2 193 PHE A C 1
ATOM 1538 O O . PHE A 1 193 ? -55.312 -34.344 -27.906 1 16.2 193 PHE A O 1
ATOM 1545 N N . ALA A 1 194 ? -56.75 -34.969 -29.469 1 16.67 194 ALA A N 1
ATOM 1546 C CA . ALA A 1 194 ? -56.156 -35.375 -30.734 1 16.67 194 ALA A CA 1
ATOM 1547 C C . ALA A 1 194 ? -55.531 -34.219 -31.469 1 16.67 194 ALA A C 1
ATOM 1549 O O . ALA A 1 194 ? -54.438 -34.344 -32.031 1 16.67 194 ALA A O 1
ATOM 1550 N N . GLY A 1 195 ? -56.188 -33 -31.562 1 16.34 195 GLY A N 1
ATOM 1551 C CA . GLY A 1 195 ? -56.281 -32.594 -32.969 1 16.34 195 GLY A CA 1
ATOM 1552 C C . GLY A 1 195 ? -55.031 -31.906 -33.469 1 16.34 195 GLY A C 1
ATOM 1553 O O . GLY A 1 195 ? -54.344 -31.219 -32.719 1 16.34 195 GLY A O 1
ATOM 1554 N N . VAL A 1 196 ? -54.344 -32.406 -34.562 1 17.73 196 VAL A N 1
ATOM 1555 C CA . VAL A 1 196 ? -53.125 -32.281 -35.344 1 17.73 196 VAL A CA 1
ATOM 1556 C C . VAL A 1 196 ? -53.094 -30.969 -36.094 1 17.73 196 VAL A C 1
ATOM 1558 O O . VAL A 1 196 ? -52.156 -30.672 -36.812 1 17.73 196 VAL A O 1
ATOM 1561 N N . VAL A 1 197 ? -53.812 -29.859 -35.625 1 17.2 197 VAL A N 1
ATOM 1562 C CA . VAL A 1 197 ? -54.094 -29.078 -36.812 1 17.2 197 VAL A CA 1
ATOM 1563 C C . VAL A 1 197 ? -52.812 -28.547 -37.406 1 17.2 197 VAL A C 1
ATOM 1565 O O . VAL A 1 197 ? -51.844 -28.297 -36.688 1 17.2 197 VAL A O 1
ATOM 1568 N N . PRO A 1 198 ? -52.75 -28.469 -38.812 1 18.06 198 PRO A N 1
ATOM 1569 C CA . PRO A 1 198 ? -51.75 -28.297 -39.875 1 18.06 198 PRO A CA 1
ATOM 1570 C C . PRO A 1 198 ? -51.219 -26.859 -39.938 1 18.06 198 PRO A C 1
ATOM 1572 O O . PRO A 1 198 ? -52 -25.906 -39.938 1 18.06 198 PRO A O 1
ATOM 1575 N N . PHE A 1 199 ? -50.125 -26.484 -39.25 1 16.52 199 PHE A N 1
ATOM 1576 C CA . PHE A 1 199 ? -49.469 -25.172 -39.094 1 16.52 199 PHE A CA 1
ATOM 1577 C C . PHE A 1 199 ? -49.156 -24.562 -40.438 1 16.52 199 PHE A C 1
ATOM 1579 O O . PHE A 1 199 ? -48.219 -25.031 -41.125 1 16.52 199 PHE A O 1
ATOM 1586 N N . ASP A 1 200 ? -50.219 -24.047 -41.031 1 16.44 200 ASP A N 1
ATOM 1587 C CA . ASP A 1 200 ? -50.031 -23.5 -42.375 1 16.44 200 ASP A CA 1
ATOM 1588 C C . ASP A 1 200 ? -49 -22.375 -42.375 1 16.44 200 ASP A C 1
ATOM 1590 O O . ASP A 1 200 ? -48.719 -21.781 -41.312 1 16.44 200 ASP A O 1
ATOM 1594 N N . GLN A 1 201 ? -48.656 -21.781 -43.625 1 17.08 201 GLN A N 1
ATOM 1595 C CA . GLN A 1 201 ? -47.562 -21.234 -44.438 1 17.08 201 GLN A CA 1
ATOM 1596 C C . GLN A 1 201 ? -47.344 -19.75 -44.125 1 17.08 201 GLN A C 1
ATOM 1598 O O . GLN A 1 201 ? -46.188 -19.281 -44.062 1 17.08 201 GLN A O 1
ATOM 1603 N N . ASN A 1 202 ? -48.406 -18.797 -44.031 1 16.19 202 ASN A N 1
ATOM 1604 C CA . ASN A 1 202 ? -48.25 -17.75 -45.031 1 16.19 202 ASN A CA 1
ATOM 1605 C C . ASN A 1 202 ? -47.375 -16.609 -44.531 1 16.19 202 ASN A C 1
ATOM 1607 O O . ASN A 1 202 ? -47.031 -16.578 -43.344 1 16.19 202 ASN A O 1
ATOM 1611 N N . THR A 1 203 ? -47.938 -15.211 -44.469 1 17.8 203 THR A N 1
ATOM 1612 C CA . THR A 1 203 ? -47.656 -14.039 -45.312 1 17.8 203 THR A CA 1
ATOM 1613 C C . THR A 1 203 ? -46.781 -13.039 -44.531 1 17.8 203 THR A C 1
ATOM 1615 O O . THR A 1 203 ? -46.719 -13.07 -43.312 1 17.8 203 THR A O 1
ATOM 1618 N N . PRO A 1 204 ? -46.531 -11.727 -45.094 1 18.39 204 PRO A N 1
ATOM 1619 C CA . PRO A 1 204 ? -45.5 -10.734 -45.406 1 18.39 204 PRO A CA 1
ATOM 1620 C C . PRO A 1 204 ? -45.406 -9.633 -44.375 1 18.39 204 PRO A C 1
ATOM 1622 O O . PRO A 1 204 ? -44.531 -8.773 -44.469 1 18.39 204 PRO A O 1
ATOM 1625 N N . ILE A 1 205 ? -46.031 -9.758 -43.125 1 16.8 205 ILE A N 1
ATOM 1626 C CA . ILE A 1 205 ? -46.438 -8.398 -42.781 1 16.8 205 ILE A CA 1
ATOM 1627 C C . ILE A 1 205 ? -45.219 -7.539 -42.469 1 16.8 205 ILE A C 1
ATOM 1629 O O . ILE A 1 205 ? -44.312 -7.969 -41.75 1 16.8 205 ILE A O 1
ATOM 1633 N N . ALA A 1 206 ? -45.188 -6.227 -43 1 17.8 206 ALA A N 1
ATOM 1634 C CA . ALA A 1 206 ? -44.406 -5.027 -43.281 1 17.8 206 ALA A CA 1
ATOM 1635 C C . ALA A 1 206 ? -44.188 -4.203 -42.031 1 17.8 206 ALA A C 1
ATOM 1637 O O . ALA A 1 206 ? -43.625 -3.113 -42.062 1 17.8 206 ALA A O 1
ATOM 1638 N N . ASP A 1 207 ? -44.344 -4.793 -40.719 1 16.59 207 ASP A N 1
ATOM 1639 C CA . ASP A 1 207 ? -44.688 -3.779 -39.75 1 16.59 207 ASP A CA 1
ATOM 1640 C C . ASP A 1 207 ? -43.531 -2.836 -39.469 1 16.59 207 ASP A C 1
ATOM 1642 O O . ASP A 1 207 ? -42.438 -3.281 -39.125 1 16.59 207 ASP A O 1
ATOM 1646 N N . SER A 1 208 ? -43.562 -1.607 -39.938 1 17.73 208 SER A N 1
ATOM 1647 C CA . SER A 1 208 ? -42.688 -0.448 -40 1 17.73 208 SER A CA 1
ATOM 1648 C C . SER A 1 208 ? -42.438 0.14 -38.594 1 17.73 208 SER A C 1
ATOM 1650 O O . SER A 1 208 ? -41.781 1.171 -38.469 1 17.73 208 SER A O 1
ATOM 1652 N N . SER A 1 209 ? -43.125 -0.316 -37.531 1 17.61 209 SER A N 1
ATOM 1653 C CA . SER A 1 209 ? -43.406 0.755 -36.562 1 17.61 209 SER A CA 1
ATOM 1654 C C . SER A 1 209 ? -42.125 1.155 -35.812 1 17.61 209 SER A C 1
ATOM 1656 O O . SER A 1 209 ? -41.281 0.304 -35.5 1 17.61 209 SER A O 1
ATOM 1658 N N . SER A 1 210 ? -41.75 2.5 -35.781 1 18.97 210 SER A N 1
ATOM 1659 C CA . SER A 1 210 ? -40.688 3.445 -35.469 1 18.97 210 SER A CA 1
ATOM 1660 C C . SER A 1 210 ? -40.469 3.555 -33.969 1 18.97 210 SER A C 1
ATOM 1662 O O . SER A 1 210 ? -39.875 4.527 -33.5 1 18.97 210 SER A O 1
ATOM 1664 N N . SER A 1 211 ? -40.594 2.482 -33.188 1 18.81 211 SER A N 1
ATOM 1665 C CA . SER A 1 211 ? -40.781 2.809 -31.766 1 18.81 211 SER A CA 1
ATOM 1666 C C . SER A 1 211 ? -39.562 3.506 -31.203 1 18.81 211 SER A C 1
ATOM 1668 O O . SER A 1 211 ? -38.438 3.176 -31.562 1 18.81 211 SER A O 1
ATOM 1670 N N . PRO A 1 212 ? -39.781 4.586 -30.344 1 21.08 212 PRO A N 1
ATOM 1671 C CA . PRO A 1 212 ? -38.969 5.656 -29.781 1 21.08 212 PRO A CA 1
ATOM 1672 C C . PRO A 1 212 ? -37.906 5.141 -28.828 1 21.08 212 PRO A C 1
ATOM 1674 O O . PRO A 1 212 ? -38.094 4.125 -28.156 1 21.08 212 PRO A O 1
ATOM 1677 N N . GLN A 1 213 ? -36.625 5.387 -29.094 1 19.31 213 GLN A N 1
ATOM 1678 C CA . GLN A 1 213 ? -35.344 4.953 -28.578 1 19.31 213 GLN A CA 1
ATOM 1679 C C . GLN A 1 213 ? -35.156 5.344 -27.125 1 19.31 213 GLN A C 1
ATOM 1681 O O . GLN A 1 213 ? -35.125 6.531 -26.781 1 19.31 213 GLN A O 1
ATOM 1686 N N . SER A 1 214 ? -35.875 4.676 -26.203 1 19.75 214 SER A N 1
ATOM 1687 C CA . SER A 1 214 ? -35.812 4.996 -24.781 1 19.75 214 SER A CA 1
ATOM 1688 C C . SER A 1 214 ? -34.375 5.023 -24.281 1 19.75 214 SER A C 1
ATOM 1690 O O . SER A 1 214 ? -33.594 4.148 -24.625 1 19.75 214 SER A O 1
ATOM 1692 N N . ALA A 1 215 ? -33.906 6.273 -23.875 1 22.19 215 ALA A N 1
ATOM 1693 C CA . ALA A 1 215 ? -32.594 6.711 -23.406 1 22.19 215 ALA A CA 1
ATOM 1694 C C . ALA A 1 215 ? -32.094 5.844 -22.25 1 22.19 215 ALA A C 1
ATOM 1696 O O . ALA A 1 215 ? -32.875 5.555 -21.312 1 22.19 215 ALA A O 1
ATOM 1697 N N . PRO A 1 216 ? -31.188 4.988 -22.547 1 21.27 216 PRO A N 1
ATOM 1698 C CA . PRO A 1 216 ? -30.703 4.016 -21.562 1 21.27 216 PRO A CA 1
ATOM 1699 C C . PRO A 1 216 ? -30.312 4.664 -20.234 1 21.27 216 PRO A C 1
ATOM 1701 O O . PRO A 1 216 ? -29.797 5.785 -20.219 1 21.27 216 PRO A O 1
ATOM 1704 N N . ASP A 1 217 ? -31.109 4.512 -19.203 1 20.59 217 ASP A N 1
ATOM 1705 C CA . ASP A 1 217 ? -30.953 4.871 -17.797 1 20.59 217 ASP A CA 1
ATOM 1706 C C . ASP A 1 217 ? -29.531 4.574 -17.312 1 20.59 217 ASP A C 1
ATOM 1708 O O . ASP A 1 217 ? -29.094 3.426 -17.344 1 20.59 217 ASP A O 1
ATOM 1712 N N . VAL A 1 218 ? -28.656 5.508 -17.516 1 25.02 218 VAL A N 1
ATOM 1713 C CA . VAL A 1 218 ? -27.281 5.574 -17.031 1 25.02 218 VAL A CA 1
ATOM 1714 C C . VAL A 1 218 ? -27.234 5.254 -15.539 1 25.02 218 VAL A C 1
ATOM 1716 O O . VAL A 1 218 ? -27.781 6.008 -14.719 1 25.02 218 VAL A O 1
ATOM 1719 N N . LEU A 1 219 ? -27.453 4.039 -15.172 1 23.02 219 LEU A N 1
ATOM 1720 C CA . LEU A 1 219 ? -27.312 3.605 -13.789 1 23.02 219 LEU A CA 1
ATOM 1721 C C . LEU A 1 219 ? -26 4.098 -13.188 1 23.02 219 LEU A C 1
ATOM 1723 O O . LEU A 1 219 ? -24.922 3.752 -13.68 1 23.02 219 LEU A O 1
ATOM 1727 N N . LEU A 1 220 ? -25.969 5.344 -12.727 1 22.67 220 LEU A N 1
ATOM 1728 C CA . LEU A 1 220 ? -25.031 6.062 -11.875 1 22.67 220 LEU A CA 1
ATOM 1729 C C . LEU A 1 220 ? -24.469 5.141 -10.797 1 22.67 220 LEU A C 1
ATOM 1731 O O . LEU A 1 220 ? -25.219 4.547 -10.023 1 22.67 220 LEU A O 1
ATOM 1735 N N . SER A 1 221 ? -23.484 4.477 -11.133 1 23.72 221 SER A N 1
ATOM 1736 C CA . SER A 1 221 ? -22.734 3.65 -10.188 1 23.72 221 SER A CA 1
ATOM 1737 C C . SER A 1 221 ? -22.5 4.398 -8.875 1 23.72 221 SER A C 1
ATOM 1739 O O . SER A 1 221 ? -22 5.527 -8.891 1 23.72 221 SER A O 1
ATOM 1741 N N . SER A 1 222 ? -23.297 4.203 -7.871 1 24.23 222 SER A N 1
ATOM 1742 C CA . SER A 1 222 ? -23.25 4.793 -6.535 1 24.23 222 SER A CA 1
ATOM 1743 C C . SER A 1 222 ? -21.844 4.711 -5.945 1 24.23 222 SER A C 1
ATOM 1745 O O . SER A 1 222 ? -21.156 3.699 -6.094 1 24.23 222 SER A O 1
ATOM 1747 N N . PRO A 1 223 ? -21.219 5.797 -5.664 1 25.17 223 PRO A N 1
ATOM 1748 C CA . PRO A 1 223 ? -19.938 5.988 -4.961 1 25.17 223 PRO A CA 1
ATOM 1749 C C . PRO A 1 223 ? -19.781 5.043 -3.775 1 25.17 223 PRO A C 1
ATOM 1751 O O . PRO A 1 223 ? -20.75 4.684 -3.123 1 25.17 223 PRO A O 1
ATOM 1754 N N . HIS A 1 224 ? -18.906 4.121 -3.834 1 25.61 224 HIS A N 1
ATOM 1755 C CA . HIS A 1 224 ? -18.578 3.252 -2.711 1 25.61 224 HIS A CA 1
ATOM 1756 C C . HIS A 1 224 ? -18.547 4.031 -1.4 1 25.61 224 HIS A C 1
ATOM 1758 O O . HIS A 1 224 ? -17.734 4.945 -1.234 1 25.61 224 HIS A O 1
ATOM 1764 N N . SER A 1 225 ? -19.562 4.348 -0.766 1 25.7 225 SER A N 1
ATOM 1765 C CA . SER A 1 225 ? -19.656 4.934 0.566 1 25.7 225 SER A CA 1
ATOM 1766 C C . SER A 1 225 ? -18.812 4.172 1.576 1 25.7 225 SER A C 1
ATOM 1768 O O . SER A 1 225 ? -18.891 2.943 1.655 1 25.7 225 SER A O 1
ATOM 1770 N N . ALA A 1 226 ? -17.688 4.68 2.061 1 27.67 226 ALA A N 1
ATOM 1771 C CA . ALA A 1 226 ? -17 4.195 3.254 1 27.67 226 ALA A CA 1
ATOM 1772 C C . ALA A 1 226 ? -18 3.762 4.324 1 27.67 226 ALA A C 1
ATOM 1774 O O . ALA A 1 226 ? -18.812 4.562 4.781 1 27.67 226 ALA A O 1
ATOM 1775 N N . ALA A 1 227 ? -18.359 2.564 4.387 1 27.33 227 ALA A N 1
ATOM 1776 C CA . ALA A 1 227 ? -19.281 2.053 5.398 1 27.33 227 ALA A CA 1
ATOM 1777 C C . ALA A 1 227 ? -18.859 2.514 6.797 1 27.33 227 ALA A C 1
ATOM 1779 O O . ALA A 1 227 ? -17.672 2.58 7.109 1 27.33 227 ALA A O 1
ATOM 1780 N N . TYR A 1 228 ? -19.641 3.227 7.492 1 24.69 228 TYR A N 1
ATOM 1781 C CA . TYR A 1 228 ? -19.516 3.566 8.906 1 24.69 228 TYR A CA 1
ATOM 1782 C C . TYR A 1 228 ? -19.219 2.328 9.742 1 24.69 228 TYR A C 1
ATOM 1784 O O . TYR A 1 228 ? -20.031 1.402 9.805 1 24.69 228 TYR A O 1
ATOM 1792 N N . VAL A 1 229 ? -18.047 1.938 10.055 1 29.06 229 VAL A N 1
ATOM 1793 C CA . VAL A 1 229 ? -17.719 0.939 11.07 1 29.06 229 VAL A CA 1
ATOM 1794 C C . VAL A 1 229 ? -18.016 1.493 12.461 1 29.06 229 VAL A C 1
ATOM 1796 O O . VAL A 1 229 ? -17.641 2.625 12.773 1 29.06 229 VAL A O 1
ATOM 1799 N N . PRO A 1 230 ? -18.859 0.939 13.219 1 27.86 230 PRO A N 1
ATOM 1800 C CA . PRO A 1 230 ? -19.094 1.36 14.609 1 27.86 230 PRO A CA 1
ATOM 1801 C C . PRO A 1 230 ? -17.797 1.588 15.383 1 27.86 230 PRO A C 1
ATOM 1803 O O . PRO A 1 230 ? -16.766 1.003 15.047 1 27.86 230 PRO A O 1
ATOM 1806 N N . ALA A 1 231 ? -17.828 2.512 16.438 1 29.09 231 ALA A N 1
ATOM 1807 C CA . ALA A 1 231 ? -16.734 3.064 17.25 1 29.09 231 ALA A CA 1
ATOM 1808 C C . ALA A 1 231 ? -15.844 1.957 17.797 1 29.09 231 ALA A C 1
ATOM 1810 O O . ALA A 1 231 ? -14.617 2.109 17.844 1 29.09 231 ALA A O 1
ATOM 1811 N N . THR A 1 232 ? -16.406 1.071 18.531 1 30.44 232 THR A N 1
ATOM 1812 C CA . THR A 1 232 ? -15.609 0.053 19.219 1 30.44 232 THR A CA 1
ATOM 1813 C C . THR A 1 232 ? -14.812 -0.763 18.203 1 30.44 232 THR A C 1
ATOM 1815 O O . THR A 1 232 ? -13.734 -1.271 18.516 1 30.44 232 THR A O 1
ATOM 1818 N N . GLU A 1 233 ? -15.406 -1.071 17.156 1 31.66 233 GLU A N 1
ATOM 1819 C CA . GLU A 1 233 ? -14.766 -1.885 16.141 1 31.66 233 GLU A CA 1
ATOM 1820 C C . GLU A 1 233 ? -13.812 -1.047 15.281 1 31.66 233 GLU A C 1
ATOM 1822 O O . GLU A 1 233 ? -12.992 -1.591 14.547 1 31.66 233 GLU A O 1
ATOM 1827 N N . ALA A 1 234 ? -13.984 0.254 15.25 1 32.38 234 ALA A N 1
ATOM 1828 C CA . ALA A 1 234 ? -13.117 1.167 14.5 1 32.38 234 ALA A CA 1
ATOM 1829 C C . ALA A 1 234 ? -11.688 1.134 15.039 1 32.38 234 ALA A C 1
ATOM 1831 O O . ALA A 1 234 ? -10.734 1.334 14.297 1 32.38 234 ALA A O 1
ATOM 1832 N N . VAL A 1 235 ? -11.57 1.131 16.281 1 34.84 235 VAL A N 1
ATOM 1833 C CA . VAL A 1 235 ? -10.219 1.144 16.844 1 34.84 235 VAL A CA 1
ATOM 1834 C C . VAL A 1 235 ? -9.438 -0.065 16.328 1 34.84 235 VAL A C 1
ATOM 1836 O O . VAL A 1 235 ? -8.242 0.039 16.031 1 34.84 235 VAL A O 1
ATOM 1839 N N . CYS A 1 236 ? -10.086 -1.35 16.641 1 35.31 236 CYS A N 1
ATOM 1840 C CA . CYS A 1 236 ? -9.398 -2.588 16.297 1 35.31 236 CYS A CA 1
ATOM 1841 C C . CYS A 1 236 ? -9.633 -2.963 14.836 1 35.31 236 CYS A C 1
ATOM 1843 O O . CYS A 1 236 ? -10.359 -3.914 14.547 1 35.31 236 CYS A O 1
ATOM 1845 N N . SER A 1 237 ? -10.023 -2.154 14.039 1 37.25 237 SER A N 1
ATOM 1846 C CA . SER A 1 237 ? -10.469 -2.592 12.719 1 37.25 237 SER A CA 1
ATOM 1847 C C . SER A 1 237 ? -9.531 -3.648 12.141 1 37.25 237 SER A C 1
ATOM 1849 O O . SER A 1 237 ? -8.312 -3.529 12.25 1 37.25 237 SER A O 1
ATOM 1851 N N . SER A 1 238 ? -9.891 -4.773 12.055 1 40 238 SER A N 1
ATOM 1852 C CA . SER A 1 238 ? -9.445 -5.918 11.258 1 40 238 SER A CA 1
ATOM 1853 C C . SER A 1 238 ? -8.711 -5.469 10 1 40 238 SER A C 1
ATOM 1855 O O . SER A 1 238 ? -7.938 -6.234 9.422 1 40 238 SER A O 1
ATOM 1857 N N . GLU A 1 239 ? -9.023 -4.199 9.523 1 48.59 239 GLU A N 1
ATOM 1858 C CA . GLU A 1 239 ? -8.438 -3.656 8.297 1 48.59 239 GLU A CA 1
ATOM 1859 C C . GLU A 1 239 ? -6.957 -3.344 8.484 1 48.59 239 GLU A C 1
ATOM 1861 O O . GLU A 1 239 ? -6.18 -3.422 7.531 1 48.59 239 GLU A O 1
ATOM 1866 N N . ARG A 1 240 ? -6.555 -3.232 9.734 1 53.69 240 ARG A N 1
ATOM 1867 C CA . ARG A 1 240 ? -5.215 -2.756 10.07 1 53.69 240 ARG A CA 1
ATOM 1868 C C . ARG A 1 240 ? -4.156 -3.787 9.695 1 53.69 240 ARG A C 1
ATOM 1870 O O . ARG A 1 240 ? -3.076 -3.432 9.227 1 53.69 240 ARG A O 1
ATOM 1877 N N . THR A 1 241 ? -4.598 -5.051 9.695 1 64.19 241 THR A N 1
ATOM 1878 C CA . THR A 1 241 ? -3.553 -6.059 9.547 1 64.19 241 THR A CA 1
ATOM 1879 C C . THR A 1 241 ? -3.258 -6.324 8.078 1 64.19 241 THR A C 1
ATOM 1881 O O . THR A 1 241 ? -2.16 -6.766 7.727 1 64.19 241 THR A O 1
ATOM 1884 N N . GLU A 1 242 ? -4.078 -5.754 7.219 1 74.88 242 GLU A N 1
ATOM 1885 C CA . GLU A 1 242 ? -3.84 -6.062 5.812 1 74.88 242 GLU A CA 1
ATOM 1886 C C . GLU A 1 242 ? -2.719 -5.199 5.242 1 74.88 242 GLU A C 1
ATOM 1888 O O . GLU A 1 242 ? -1.835 -5.703 4.543 1 74.88 242 GLU A O 1
ATOM 1893 N N . ASP A 1 243 ? -2.689 -3.977 5.668 1 77.56 243 ASP A N 1
ATOM 1894 C CA . ASP A 1 243 ? -1.649 -3.082 5.168 1 77.56 243 ASP A CA 1
ATOM 1895 C C . ASP A 1 243 ? -0.269 -3.52 5.652 1 77.56 243 ASP A C 1
ATOM 1897 O O . ASP A 1 243 ? 0.706 -3.457 4.898 1 77.56 243 ASP A O 1
ATOM 1901 N N . LEU A 1 244 ? -0.296 -3.965 6.855 1 85.56 244 LEU A N 1
ATOM 1902 C CA . LEU A 1 244 ? 0.972 -4.406 7.426 1 85.56 244 LEU A CA 1
ATOM 1903 C C . LEU A 1 244 ? 1.445 -5.699 6.773 1 85.56 244 LEU A C 1
ATOM 1905 O O . LEU A 1 244 ? 2.645 -5.883 6.551 1 85.56 244 LEU A O 1
ATOM 1909 N N . THR A 1 245 ? 0.464 -6.555 6.445 1 87.88 245 THR A N 1
ATOM 1910 C CA . THR A 1 245 ? 0.807 -7.793 5.746 1 87.88 245 THR A CA 1
ATOM 1911 C C . THR A 1 245 ? 1.382 -7.492 4.367 1 87.88 245 THR A C 1
ATOM 1913 O O . THR A 1 245 ? 2.396 -8.07 3.971 1 87.88 245 THR A O 1
ATOM 1916 N N . VAL A 1 246 ? 0.739 -6.629 3.676 1 88.25 246 VAL A N 1
ATOM 1917 C CA . VAL A 1 246 ? 1.196 -6.266 2.338 1 88.25 246 VAL A CA 1
ATOM 1918 C C . VAL A 1 246 ? 2.58 -5.625 2.422 1 88.25 246 VAL A C 1
ATOM 1920 O O . VAL A 1 246 ? 3.473 -5.961 1.639 1 88.25 246 VAL A O 1
ATOM 1923 N N . ASP A 1 247 ? 2.76 -4.676 3.383 1 88.56 247 ASP A N 1
ATOM 1924 C CA . ASP A 1 247 ? 4.059 -4.035 3.557 1 88.56 247 ASP A CA 1
ATOM 1925 C C . ASP A 1 247 ? 5.152 -5.07 3.828 1 88.56 247 ASP A C 1
ATOM 1927 O O . ASP A 1 247 ? 6.238 -4.996 3.254 1 88.56 247 ASP A O 1
ATOM 1931 N N . PHE A 1 248 ? 4.816 -6.012 4.645 1 92.06 248 PHE A N 1
ATOM 1932 C CA . PHE A 1 248 ? 5.758 -7.066 5.008 1 92.06 248 PHE A CA 1
ATOM 1933 C C . PHE A 1 248 ? 6.105 -7.922 3.795 1 92.06 248 PHE A C 1
ATOM 1935 O O . PHE A 1 248 ? 7.277 -8.086 3.457 1 92.06 248 PHE A O 1
ATOM 1942 N N . ILE A 1 249 ? 5.141 -8.484 3.174 1 95 249 ILE A N 1
ATOM 1943 C CA . ILE A 1 249 ? 5.391 -9.461 2.117 1 95 249 ILE A CA 1
ATOM 1944 C C . ILE A 1 249 ? 6.062 -8.773 0.931 1 95 249 ILE A C 1
ATOM 1946 O O . ILE A 1 249 ? 6.93 -9.352 0.276 1 95 249 ILE A O 1
ATOM 1950 N N . VAL A 1 250 ? 5.684 -7.555 0.617 1 93.19 250 VAL A N 1
ATOM 1951 C CA . VAL A 1 250 ? 6.297 -6.797 -0.468 1 93.19 250 VAL A CA 1
ATOM 1952 C C . VAL A 1 250 ? 7.773 -6.559 -0.163 1 93.19 250 VAL A C 1
ATOM 1954 O O . VAL A 1 250 ? 8.625 -6.727 -1.036 1 93.19 250 VAL A O 1
ATOM 1957 N N . THR A 1 251 ? 8.047 -6.18 1.074 1 93.94 251 THR A N 1
ATOM 1958 C CA . THR A 1 251 ? 9.43 -5.961 1.481 1 93.94 251 THR A CA 1
ATOM 1959 C C . THR A 1 251 ? 10.234 -7.258 1.389 1 93.94 251 THR A C 1
ATOM 1961 O O . THR A 1 251 ? 11.359 -7.258 0.892 1 93.94 251 THR A O 1
ATOM 1964 N N . ALA A 1 252 ? 9.633 -8.328 1.823 1 96.31 252 ALA A N 1
ATOM 1965 C CA . ALA A 1 252 ? 10.297 -9.633 1.786 1 96.31 252 ALA A CA 1
ATOM 1966 C C . ALA A 1 252 ? 10.578 -10.07 0.35 1 96.31 252 ALA A C 1
ATOM 1968 O O . ALA A 1 252 ? 11.695 -10.484 0.026 1 96.31 252 ALA A O 1
ATOM 1969 N N . LEU A 1 253 ? 9.586 -9.969 -0.495 1 96.44 253 LEU A N 1
ATOM 1970 C CA . LEU A 1 253 ? 9.719 -10.383 -1.888 1 96.44 253 LEU A CA 1
ATOM 1971 C C . LEU A 1 253 ? 10.789 -9.562 -2.596 1 96.44 253 LEU A C 1
ATOM 1973 O O . LEU A 1 253 ? 11.555 -10.094 -3.398 1 96.44 253 LEU A O 1
ATOM 1977 N N . ARG A 1 254 ? 10.82 -8.297 -2.275 1 93.19 254 ARG A N 1
ATOM 1978 C CA . ARG A 1 254 ? 11.812 -7.418 -2.891 1 93.19 254 ARG A CA 1
ATOM 1979 C C . ARG A 1 254 ? 13.227 -7.891 -2.578 1 93.19 254 ARG A C 1
ATOM 1981 O O . ARG A 1 254 ? 14.078 -7.945 -3.467 1 93.19 254 ARG A O 1
ATOM 1988 N N . ILE A 1 255 ? 13.477 -8.203 -1.375 1 93.81 255 ILE A N 1
ATOM 1989 C CA . ILE A 1 255 ? 14.797 -8.633 -0.947 1 93.81 255 ILE A CA 1
ATOM 1990 C C . ILE A 1 255 ? 15.156 -9.961 -1.614 1 93.81 255 ILE A C 1
ATOM 1992 O O . ILE A 1 255 ? 16.25 -10.125 -2.139 1 93.81 255 ILE A O 1
ATOM 1996 N N . ILE A 1 256 ? 14.211 -10.844 -1.63 1 96.06 256 ILE A N 1
ATOM 1997 C CA . ILE A 1 256 ? 14.469 -12.164 -2.197 1 96.06 256 ILE A CA 1
ATOM 1998 C C . ILE A 1 256 ? 14.742 -12.031 -3.695 1 96.06 256 ILE A C 1
ATOM 2000 O O . ILE A 1 256 ? 15.727 -12.578 -4.203 1 96.06 256 ILE A O 1
ATOM 2004 N N . LEU A 1 257 ? 13.93 -11.305 -4.406 1 93.94 257 LEU A N 1
ATOM 2005 C CA . LEU A 1 257 ? 14.062 -11.148 -5.848 1 93.94 257 LEU A CA 1
ATOM 2006 C C . LEU A 1 257 ? 15.398 -10.516 -6.211 1 93.94 257 LEU A C 1
ATOM 2008 O O . LEU A 1 257 ? 15.969 -10.82 -7.262 1 93.94 257 LEU A O 1
ATOM 2012 N N . LEU A 1 258 ? 15.859 -9.711 -5.352 1 90.44 258 LEU A N 1
ATOM 2013 C CA . LEU A 1 258 ? 17.125 -9.023 -5.598 1 90.44 258 LEU A CA 1
ATOM 2014 C C . LEU A 1 258 ? 18.297 -10 -5.547 1 90.44 258 LEU A C 1
ATOM 2016 O O . LEU A 1 258 ? 19.297 -9.797 -6.23 1 90.44 258 LEU A O 1
ATOM 2020 N N . HIS A 1 259 ? 18.125 -11.109 -4.809 1 91.81 259 HIS A N 1
ATOM 2021 C CA . HIS A 1 259 ? 19.328 -11.859 -4.473 1 91.81 259 HIS A CA 1
ATOM 2022 C C . HIS A 1 259 ? 19.219 -13.32 -4.902 1 91.81 259 HIS A C 1
ATOM 2024 O O . HIS A 1 259 ? 20.156 -14.086 -4.758 1 91.81 259 HIS A O 1
ATOM 2030 N N . VAL A 1 260 ? 18.094 -13.695 -5.461 1 93.38 260 VAL A N 1
ATOM 2031 C CA . VAL A 1 260 ? 17.984 -15.086 -5.895 1 93.38 260 VAL A CA 1
ATOM 2032 C C . VAL A 1 260 ? 18.938 -15.336 -7.059 1 93.38 260 VAL A C 1
ATOM 2034 O O . VAL A 1 260 ? 19.141 -14.469 -7.91 1 93.38 260 VAL A O 1
ATOM 2037 N N . PRO A 1 261 ? 19.531 -16.484 -7.172 1 90.06 261 PRO A N 1
ATOM 2038 C CA . PRO A 1 261 ? 20.578 -16.812 -8.133 1 90.06 261 PRO A CA 1
ATOM 2039 C C . PRO A 1 261 ? 20.156 -16.578 -9.578 1 90.06 261 PRO A C 1
ATOM 2041 O O . PRO A 1 261 ? 20.938 -16.016 -10.367 1 90.06 261 PRO A O 1
ATOM 2044 N N . PRO A 1 262 ? 18.953 -16.891 -10 1 86.38 262 PRO A N 1
ATOM 2045 C CA . PRO A 1 262 ? 18.609 -16.703 -11.406 1 86.38 262 PRO A CA 1
ATOM 2046 C C . PRO A 1 262 ? 18.719 -15.242 -11.852 1 86.38 262 PRO A C 1
ATOM 2048 O O . PRO A 1 262 ? 18.891 -14.969 -13.039 1 86.38 262 PRO A O 1
ATOM 2051 N N . GLN A 1 263 ? 18.609 -14.336 -10.945 1 87.25 263 GLN A N 1
ATOM 2052 C CA . GLN A 1 263 ? 18.609 -12.922 -11.289 1 87.25 263 GLN A CA 1
ATOM 2053 C C . GLN A 1 263 ? 20.031 -12.359 -11.289 1 87.25 263 GLN A C 1
ATOM 2055 O O . GLN A 1 263 ? 20.266 -11.258 -11.797 1 87.25 263 GLN A O 1
ATOM 2060 N N . GLN A 1 264 ? 20.922 -12.914 -10.633 1 77.88 264 GLN A N 1
ATOM 2061 C CA . GLN A 1 264 ? 22.297 -12.414 -10.562 1 77.88 264 GLN A CA 1
ATOM 2062 C C . GLN A 1 264 ? 23.047 -12.695 -11.852 1 77.88 264 GLN A C 1
ATOM 2064 O O . GLN A 1 264 ? 24.062 -12.031 -12.148 1 77.88 264 GLN A O 1
ATOM 2069 N N . GLN A 1 265 ? 22.609 -13.578 -12.555 1 63.28 265 GLN A N 1
ATOM 2070 C CA . GLN A 1 265 ? 23.234 -13.875 -13.836 1 63.28 265 GLN A CA 1
ATOM 2071 C C . GLN A 1 265 ? 23.047 -12.727 -14.812 1 63.28 265 GLN A C 1
ATOM 2073 O O . GLN A 1 265 ? 23.797 -12.609 -15.789 1 63.28 265 GLN A O 1
ATOM 2078 N N . LEU A 1 266 ? 22.188 -11.797 -14.438 1 58.34 266 LEU A N 1
ATOM 2079 C CA . LEU A 1 266 ? 21.844 -10.664 -15.281 1 58.34 266 LEU A CA 1
ATOM 2080 C C . LEU A 1 266 ? 23.016 -9.703 -15.414 1 58.34 266 LEU A C 1
ATOM 2082 O O . LEU A 1 266 ? 23.219 -9.109 -16.484 1 58.34 266 LEU A O 1
ATOM 2086 N N . ASP A 1 267 ? 23.75 -9.57 -14.391 1 56.16 267 ASP A N 1
ATOM 2087 C CA . ASP A 1 267 ? 24.844 -8.617 -14.359 1 56.16 267 ASP A CA 1
ATOM 2088 C C . ASP A 1 267 ? 25.969 -9.039 -15.32 1 56.16 267 ASP A C 1
ATOM 2090 O O . ASP A 1 267 ? 26.516 -8.203 -16.031 1 56.16 267 ASP A O 1
ATOM 2094 N N . SER A 1 268 ? 26.094 -10.305 -15.328 1 55 268 SER A N 1
ATOM 2095 C CA . SER A 1 268 ? 27.141 -10.812 -16.203 1 55 268 SER A CA 1
ATOM 2096 C C . SER A 1 268 ? 26.75 -10.688 -17.672 1 55 268 SER A C 1
ATOM 2098 O O . SER A 1 268 ? 27.609 -10.43 -18.516 1 55 268 SER A O 1
ATOM 2100 N N . ALA A 1 269 ? 25.484 -10.773 -17.906 1 54.19 269 ALA A N 1
ATOM 2101 C CA . ALA A 1 269 ? 25.016 -10.703 -19.281 1 54.19 269 ALA A CA 1
ATOM 2102 C C . ALA A 1 269 ? 25.062 -9.266 -19.797 1 54.19 269 ALA A C 1
ATOM 2104 O O . ALA A 1 269 ? 25.344 -9.039 -20.984 1 54.19 269 ALA A O 1
ATOM 2105 N N . ARG A 1 270 ? 24.75 -8.32 -18.984 1 55.72 270 ARG A N 1
ATOM 2106 C CA . ARG A 1 270 ? 24.812 -6.918 -19.391 1 55.72 270 ARG A CA 1
ATOM 2107 C C . ARG A 1 270 ? 26.234 -6.535 -19.781 1 55.72 270 ARG A C 1
ATOM 2109 O O . ARG A 1 270 ? 26.438 -5.797 -20.75 1 55.72 270 ARG A O 1
ATOM 2116 N N . GLU A 1 271 ? 27.141 -7.008 -18.922 1 54.06 271 GLU A N 1
ATOM 2117 C CA . GLU A 1 271 ? 28.547 -6.734 -19.234 1 54.06 271 GLU A CA 1
ATOM 2118 C C . GLU A 1 271 ? 28.922 -7.281 -20.609 1 54.06 271 GLU A C 1
ATOM 2120 O O . GLU A 1 271 ? 29.781 -6.711 -21.297 1 54.06 271 GLU A O 1
ATOM 2125 N N . ARG A 1 272 ? 28.188 -8.359 -20.969 1 49.78 272 ARG A N 1
ATOM 2126 C CA . ARG A 1 272 ? 28.578 -8.977 -22.234 1 49.78 272 ARG A CA 1
ATOM 2127 C C . ARG A 1 272 ? 27.75 -8.422 -23.391 1 49.78 272 ARG A C 1
ATOM 2129 O O . ARG A 1 272 ? 27.906 -8.852 -24.531 1 49.78 272 ARG A O 1
ATOM 2136 N N . ASN A 1 273 ? 27.047 -7.312 -23.172 1 49.75 273 ASN A N 1
ATOM 2137 C CA . ASN A 1 273 ? 26.234 -6.664 -24.203 1 49.75 273 ASN A CA 1
ATOM 2138 C C . ASN A 1 273 ? 25.219 -7.633 -24.812 1 49.75 273 ASN A C 1
ATOM 2140 O O . ASN A 1 273 ? 24.906 -7.535 -26 1 49.75 273 ASN A O 1
ATOM 2144 N N . ASP A 1 274 ? 25.047 -8.789 -24.25 1 51.28 274 ASP A N 1
ATOM 2145 C CA . ASP A 1 274 ? 24.234 -9.844 -24.844 1 51.28 274 ASP A CA 1
ATOM 2146 C C . ASP A 1 274 ? 22.75 -9.602 -24.594 1 51.28 274 ASP A C 1
ATOM 2148 O O . ASP A 1 274 ? 21.938 -10.539 -24.609 1 51.28 274 ASP A O 1
ATOM 2152 N N . GLY A 1 275 ? 22.297 -8.398 -24.484 1 56.16 275 GLY A N 1
ATOM 2153 C CA . GLY A 1 275 ? 20.891 -8.078 -24.312 1 56.16 275 GLY A CA 1
ATOM 2154 C C . GLY A 1 275 ? 20.422 -8.188 -22.875 1 56.16 275 GLY A C 1
ATOM 2155 O O . GLY A 1 275 ? 21.125 -8.758 -22.031 1 56.16 275 GLY A O 1
ATOM 2156 N N . PHE A 1 276 ? 19.578 -7.461 -22.406 1 60.31 276 PHE A N 1
ATOM 2157 C CA . PHE A 1 276 ? 19.109 -7.449 -21.031 1 60.31 276 PHE A CA 1
ATOM 2158 C C . PHE A 1 276 ? 18.312 -8.711 -20.719 1 60.31 276 PHE A C 1
ATOM 2160 O O . PHE A 1 276 ? 17.297 -8.977 -21.375 1 60.31 276 PHE A O 1
ATOM 2167 N N . PRO A 1 277 ? 18.969 -9.75 -20.016 1 70.62 277 PRO A N 1
ATOM 2168 C CA . PRO A 1 277 ? 18.172 -10.938 -19.672 1 70.62 277 PRO A CA 1
ATOM 2169 C C . PRO A 1 277 ? 16.859 -10.586 -18.969 1 70.62 277 PRO A C 1
ATOM 2171 O O . PRO A 1 277 ? 16.766 -9.539 -18.328 1 70.62 277 PRO A O 1
ATOM 2174 N N . PRO A 1 278 ? 15.859 -11.414 -19.219 1 81.25 278 PRO A N 1
ATOM 2175 C CA . PRO A 1 278 ? 14.578 -11.172 -18.547 1 81.25 278 PRO A CA 1
ATOM 2176 C C . PRO A 1 278 ? 14.703 -11.133 -17.031 1 81.25 278 PRO A C 1
ATOM 2178 O O . PRO A 1 278 ? 15.383 -11.984 -16.453 1 81.25 278 PRO A O 1
ATOM 2181 N N . THR A 1 279 ? 14.273 -10.109 -16.469 1 86.19 279 THR A N 1
ATOM 2182 C CA . THR A 1 279 ? 14.32 -9.938 -15.031 1 86.19 279 THR A CA 1
ATOM 2183 C C . THR A 1 279 ? 12.914 -9.914 -14.438 1 86.19 279 THR A C 1
ATOM 2185 O O . THR A 1 279 ? 12.023 -9.258 -14.977 1 86.19 279 THR A O 1
ATOM 2188 N N . VAL A 1 280 ? 12.766 -10.727 -13.43 1 91.31 280 VAL A N 1
ATOM 2189 C CA . VAL A 1 280 ? 11.492 -10.742 -12.727 1 91.31 280 VAL A CA 1
ATOM 2190 C C . VAL A 1 280 ? 11.5 -9.68 -11.625 1 91.31 280 VAL A C 1
ATOM 2192 O O . VAL A 1 280 ? 12.453 -9.594 -10.844 1 91.31 280 VAL A O 1
ATOM 2195 N N . ASP A 1 281 ? 10.492 -8.898 -11.625 1 91.25 281 ASP A N 1
ATOM 2196 C CA . ASP A 1 281 ? 10.406 -7.797 -10.664 1 91.25 281 ASP A CA 1
ATOM 2197 C C . ASP A 1 281 ? 9.047 -7.77 -9.977 1 91.25 281 ASP A C 1
ATOM 2199 O O . ASP A 1 281 ? 8.117 -8.461 -10.398 1 91.25 281 ASP A O 1
ATOM 2203 N N . LEU A 1 282 ? 9.07 -7.07 -8.875 1 91.56 282 LEU A N 1
ATOM 2204 C CA . LEU A 1 282 ? 7.828 -6.91 -8.125 1 91.56 282 LEU A CA 1
ATOM 2205 C C . LEU A 1 282 ? 7.027 -5.723 -8.648 1 91.56 282 LEU A C 1
ATOM 2207 O O . LEU A 1 282 ? 7.594 -4.668 -8.945 1 91.56 282 LEU A O 1
ATOM 2211 N N . ASP A 1 283 ? 5.809 -5.965 -8.898 1 88.44 283 ASP A N 1
ATOM 2212 C CA . ASP A 1 283 ? 4.867 -4.898 -9.227 1 88.44 283 ASP A CA 1
ATOM 2213 C C . ASP A 1 283 ? 3.893 -4.652 -8.078 1 88.44 283 ASP A C 1
ATOM 2215 O O . ASP A 1 283 ? 3.037 -5.496 -7.789 1 88.44 283 ASP A O 1
ATOM 2219 N N . VAL A 1 284 ? 3.99 -3.498 -7.43 1 83.81 284 VAL A N 1
ATOM 2220 C CA . VAL A 1 284 ? 3.156 -3.197 -6.27 1 83.81 284 VAL A CA 1
ATOM 2221 C C . VAL A 1 284 ? 1.806 -2.654 -6.73 1 83.81 284 VAL A C 1
ATOM 2223 O O . VAL A 1 284 ? 0.872 -2.537 -5.934 1 83.81 284 VAL A O 1
ATOM 2226 N N . GLN A 1 285 ? 1.732 -2.359 -7.953 1 81.69 285 GLN A N 1
ATOM 2227 C CA . GLN A 1 285 ? 0.468 -1.856 -8.477 1 81.69 285 GLN A CA 1
ATOM 2228 C C . GLN A 1 285 ? -0.556 -2.98 -8.617 1 81.69 285 GLN A C 1
ATOM 2230 O O . GLN A 1 285 ? -0.269 -4.02 -9.211 1 81.69 285 GLN A O 1
ATOM 2235 N N . LYS A 1 286 ? -1.673 -2.688 -8.07 1 85.19 286 LYS A N 1
ATOM 2236 C CA . LYS A 1 286 ? -2.766 -3.643 -8.234 1 85.19 286 LYS A CA 1
ATOM 2237 C C . LYS A 1 286 ? -3.191 -3.746 -9.695 1 85.19 286 LYS A C 1
ATOM 2239 O O . LYS A 1 286 ? -3.197 -2.748 -10.414 1 85.19 286 LYS A O 1
ATOM 2244 N N . LEU A 1 287 ? -3.492 -4.902 -10.148 1 87.12 287 LEU A N 1
ATOM 2245 C CA . LEU A 1 287 ? -4.027 -5.137 -11.484 1 87.12 287 LEU A CA 1
ATOM 2246 C C . LEU A 1 287 ? -5.535 -5.363 -11.43 1 87.12 287 LEU A C 1
ATOM 2248 O O . LEU A 1 287 ? -6 -6.348 -10.852 1 87.12 287 LEU A O 1
ATOM 2252 N N . GLN A 1 288 ? -6.25 -4.398 -11.891 1 88.06 288 GLN A N 1
ATOM 2253 C CA . GLN A 1 288 ? -7.699 -4.504 -12.008 1 88.06 288 GLN A CA 1
ATOM 2254 C C . GLN A 1 288 ? -8.109 -5.004 -13.391 1 88.06 288 GLN A C 1
ATOM 2256 O O . GLN A 1 288 ? -7.77 -4.391 -14.398 1 88.06 288 GLN A O 1
ATOM 2261 N N . LEU A 1 289 ? -8.797 -6.082 -13.406 1 91.88 289 LEU A N 1
ATOM 2262 C CA . LEU A 1 289 ? -9.211 -6.688 -14.664 1 91.88 289 LEU A CA 1
ATOM 2263 C C . LEU A 1 289 ? -10.727 -6.824 -14.734 1 91.88 289 LEU A C 1
ATOM 2265 O O . LEU A 1 289 ? -11.375 -7.07 -13.711 1 91.88 289 LEU A O 1
ATOM 2269 N N . ARG A 1 290 ? -11.273 -6.559 -15.828 1 92.94 290 ARG A N 1
ATOM 2270 C CA . ARG A 1 290 ? -12.633 -6.922 -16.203 1 92.94 290 ARG A CA 1
ATOM 2271 C C . ARG A 1 290 ? -12.641 -7.852 -17.406 1 92.94 290 ARG A C 1
ATOM 2273 O O . ARG A 1 290 ? -12.18 -7.477 -18.5 1 92.94 290 ARG A O 1
ATOM 2280 N N . VAL A 1 291 ? -13.078 -8.93 -17.203 1 96.06 291 VAL A N 1
ATOM 2281 C CA . VAL A 1 291 ? -12.953 -9.93 -18.25 1 96.06 291 VAL A CA 1
ATOM 2282 C C . VAL A 1 291 ? -14.344 -10.438 -18.656 1 96.06 291 VAL A C 1
ATOM 2284 O O . VAL A 1 291 ? -15.297 -10.312 -17.875 1 96.06 291 VAL A O 1
ATOM 2287 N N . THR A 1 292 ? -14.422 -10.922 -19.859 1 95.12 292 THR A N 1
ATOM 2288 C CA . THR A 1 292 ? -15.672 -11.43 -20.406 1 95.12 292 THR A CA 1
ATOM 2289 C C . THR A 1 292 ? -15.516 -12.891 -20.844 1 95.12 292 THR A C 1
ATOM 2291 O O . THR A 1 292 ? -14.484 -13.273 -21.391 1 95.12 292 THR A O 1
ATOM 2294 N N . ILE A 1 293 ? -16.516 -13.695 -20.531 1 95.19 293 ILE A N 1
ATOM 2295 C CA . ILE A 1 293 ? -16.594 -15.078 -20.984 1 95.19 293 ILE A CA 1
ATOM 2296 C C . ILE A 1 293 ? -17.672 -15.203 -22.062 1 95.19 293 ILE A C 1
ATOM 2298 O O . ILE A 1 293 ? -18.828 -14.867 -21.844 1 95.19 293 ILE A O 1
ATOM 2302 N N . SER A 1 294 ? -17.359 -15.617 -23.25 1 91.75 294 SER A N 1
ATOM 2303 C CA . SER A 1 294 ? -18.234 -15.828 -24.391 1 91.75 294 SER A CA 1
ATOM 2304 C C . SER A 1 294 ? -19 -14.555 -24.734 1 91.75 294 SER A C 1
ATOM 2306 O O . SER A 1 294 ? -20.141 -14.617 -25.188 1 91.75 294 SER A O 1
ATOM 2308 N N . ASN A 1 295 ? -18.469 -13.391 -24.297 1 89.94 295 ASN A N 1
ATOM 2309 C CA . ASN A 1 295 ? -19.094 -12.086 -24.516 1 89.94 295 ASN A CA 1
ATOM 2310 C C . ASN A 1 295 ? -20.453 -12.008 -23.844 1 89.94 295 ASN A C 1
ATOM 2312 O O . ASN A 1 295 ? -21.312 -11.234 -24.266 1 89.94 295 ASN A O 1
ATOM 2316 N N . LEU A 1 296 ? -20.719 -12.844 -22.906 1 92 296 LEU A N 1
ATOM 2317 C CA . LEU A 1 296 ? -22.016 -12.906 -22.25 1 92 296 LEU A CA 1
ATOM 2318 C C . LEU A 1 296 ? -21.906 -12.539 -20.781 1 92 296 LEU A C 1
ATOM 2320 O O . LEU A 1 296 ? -22.75 -11.82 -20.25 1 92 296 LEU A O 1
ATOM 2324 N N . ILE A 1 297 ? -20.891 -13.07 -20.188 1 95.25 297 ILE A N 1
ATOM 2325 C CA . ILE A 1 297 ? -20.719 -12.875 -18.75 1 95.25 297 ILE A CA 1
ATOM 2326 C C . ILE A 1 297 ? -19.438 -12.086 -18.484 1 95.25 297 ILE A C 1
ATOM 2328 O O . ILE A 1 297 ? -18.391 -12.391 -19.047 1 95.25 297 ILE A O 1
ATOM 2332 N N . GLN A 1 298 ? -19.641 -11.094 -17.641 1 96 298 GLN A N 1
ATOM 2333 C CA . GLN A 1 298 ? -18.484 -10.281 -17.25 1 96 298 GLN A CA 1
ATOM 2334 C C . GLN A 1 298 ? -18.297 -10.281 -15.734 1 96 298 GLN A C 1
ATOM 2336 O O . GLN A 1 298 ? -19.281 -10.258 -14.977 1 96 298 GLN A O 1
ATOM 2341 N N . PHE A 1 299 ? -17.047 -10.398 -15.32 1 95.81 299 PHE A N 1
ATOM 2342 C CA . PHE A 1 299 ? -16.734 -10.219 -13.906 1 95.81 299 PHE A CA 1
ATOM 2343 C C . PHE A 1 299 ? -15.438 -9.438 -13.727 1 95.81 299 PHE A C 1
ATOM 2345 O O . PHE A 1 299 ? -14.656 -9.297 -14.672 1 95.81 299 PHE A O 1
ATOM 2352 N N . GLY A 1 300 ? -15.273 -8.828 -12.539 1 95.38 300 GLY A N 1
ATOM 2353 C CA . GLY A 1 300 ? -14.094 -8.047 -12.219 1 95.38 300 GLY A CA 1
ATOM 2354 C C . GLY A 1 300 ? -13.195 -8.719 -11.203 1 95.38 300 GLY A C 1
ATOM 2355 O O . GLY A 1 300 ? -13.656 -9.531 -10.398 1 95.38 300 GLY A O 1
ATOM 2356 N N . SER A 1 301 ? -11.922 -8.406 -11.289 1 94.5 301 SER A N 1
ATOM 2357 C CA . SER A 1 301 ? -10.938 -8.891 -10.328 1 94.5 301 SER A CA 1
ATOM 2358 C C . SER A 1 301 ? -9.859 -7.848 -10.07 1 94.5 301 SER A C 1
ATOM 2360 O O . SER A 1 301 ? -9.469 -7.113 -10.984 1 94.5 301 SER A O 1
ATOM 2362 N N . ILE A 1 302 ? -9.43 -7.746 -8.812 1 90.56 302 ILE A N 1
ATOM 2363 C CA . ILE A 1 302 ? -8.312 -6.895 -8.422 1 90.56 302 ILE A CA 1
ATOM 2364 C C . ILE A 1 302 ? -7.32 -7.695 -7.582 1 90.56 302 ILE A C 1
ATOM 2366 O O . ILE A 1 302 ? -7.691 -8.297 -6.57 1 90.56 302 ILE A O 1
ATOM 2370 N N . ASP A 1 303 ? -6.113 -7.746 -8.016 1 90.94 303 ASP A N 1
ATOM 2371 C CA . ASP A 1 303 ? -5.09 -8.398 -7.195 1 90.94 303 ASP A CA 1
ATOM 2372 C C . ASP A 1 303 ? -4.375 -7.383 -6.305 1 90.94 303 ASP A C 1
ATOM 2374 O O . ASP A 1 303 ? -4.719 -6.199 -6.301 1 90.94 303 ASP A O 1
ATOM 2378 N N . ASP A 1 304 ? -3.449 -7.82 -5.43 1 87.88 304 ASP A N 1
ATOM 2379 C CA . ASP A 1 304 ? -2.717 -6.953 -4.512 1 87.88 304 ASP A CA 1
ATOM 2380 C C . ASP A 1 304 ? -1.306 -6.676 -5.023 1 87.88 304 ASP A C 1
ATOM 2382 O O . ASP A 1 304 ? -0.428 -6.277 -4.258 1 87.88 304 ASP A O 1
ATOM 2386 N N . GLY A 1 305 ? -1.071 -6.949 -6.266 1 90.19 305 GLY A N 1
ATOM 2387 C CA . GLY A 1 305 ? 0.24 -6.863 -6.891 1 90.19 305 GLY A CA 1
ATOM 2388 C C . GLY A 1 305 ? 0.709 -8.18 -7.48 1 90.19 305 GLY A C 1
ATOM 2389 O O . GLY A 1 305 ? -0.107 -9.039 -7.82 1 90.19 305 GLY A O 1
ATOM 2390 N N . GLY A 1 306 ? 1.928 -8.25 -7.762 1 93.56 306 GLY A N 1
ATOM 2391 C CA . GLY A 1 306 ? 2.449 -9.492 -8.305 1 93.56 306 GLY A CA 1
ATOM 2392 C C . GLY A 1 306 ? 3.852 -9.352 -8.867 1 93.56 306 GLY A C 1
ATOM 2393 O O . GLY A 1 306 ? 4.535 -8.359 -8.609 1 93.56 306 GLY A O 1
ATOM 2394 N N . LEU A 1 307 ? 4.281 -10.445 -9.445 1 94.88 307 LEU A N 1
ATOM 2395 C CA . LEU A 1 307 ? 5.566 -10.445 -10.133 1 94.88 307 LEU A CA 1
ATOM 2396 C C . LEU A 1 307 ? 5.375 -10.266 -11.633 1 94.88 307 LEU A C 1
ATOM 2398 O O . LEU A 1 307 ? 4.41 -10.773 -12.211 1 94.88 307 LEU A O 1
ATOM 2402 N N . TRP A 1 308 ? 6.191 -9.539 -12.195 1 89.81 308 TRP A N 1
ATOM 2403 C CA . TRP A 1 308 ? 6.172 -9.367 -13.648 1 89.81 308 TRP A CA 1
ATOM 2404 C C . TRP A 1 308 ? 7.57 -9.539 -14.227 1 89.81 308 TRP A C 1
ATOM 2406 O O . TRP A 1 308 ? 8.562 -9.578 -13.492 1 89.81 308 TRP A O 1
ATOM 2416 N N . ILE A 1 309 ? 7.586 -9.836 -15.453 1 86.06 309 ILE A N 1
ATOM 2417 C CA . ILE A 1 309 ? 8.875 -10.055 -16.094 1 86.06 309 ILE A CA 1
ATOM 2418 C C . ILE A 1 309 ? 9.117 -8.977 -17.141 1 86.06 309 ILE A C 1
ATOM 2420 O O . ILE A 1 309 ? 8.227 -8.664 -17.938 1 86.06 309 ILE A O 1
ATOM 2424 N N . ARG A 1 310 ? 10.125 -8.328 -16.953 1 77.69 310 ARG A N 1
ATOM 2425 C CA . ARG A 1 310 ? 10.539 -7.336 -17.938 1 77.69 310 ARG A CA 1
ATOM 2426 C C . ARG A 1 310 ? 11.188 -8.008 -19.156 1 77.69 310 ARG A C 1
ATOM 2428 O O . ARG A 1 310 ? 12.156 -8.75 -19.016 1 77.69 310 ARG A O 1
ATOM 2435 N N . LEU A 1 311 ? 10.273 -7.863 -20.203 1 64.12 311 LEU A N 1
ATOM 2436 C CA . LEU A 1 311 ? 10.836 -8.344 -21.469 1 64.12 311 LEU A CA 1
ATOM 2437 C C . LEU A 1 311 ? 11.336 -7.184 -22.312 1 64.12 311 LEU A C 1
ATOM 2439 O O . LEU A 1 311 ? 10.758 -6.098 -22.297 1 64.12 311 LEU A O 1
ATOM 2443 N N . LEU A 1 312 ? 12.555 -7.055 -22.516 1 53.56 312 LEU A N 1
ATOM 2444 C CA . LEU A 1 312 ? 13.117 -5.965 -23.297 1 53.56 312 LEU A CA 1
ATOM 2445 C C . LEU A 1 312 ? 12.164 -5.539 -24.406 1 53.56 312 LEU A C 1
ATOM 2447 O O . LEU A 1 312 ? 12.109 -4.359 -24.766 1 53.56 312 LEU A O 1
ATOM 2451 N N . SER A 1 313 ? 11.523 -6.441 -24.969 1 49.12 313 SER A N 1
ATOM 2452 C CA . SER A 1 313 ? 10.805 -6.023 -26.156 1 49.12 313 SER A CA 1
ATOM 2453 C C . SER A 1 313 ? 9.359 -5.668 -25.844 1 49.12 313 SER A C 1
ATOM 2455 O O . SER A 1 313 ? 8.664 -5.062 -26.656 1 49.12 313 SER A O 1
ATOM 2457 N N . LYS A 1 314 ? 8.883 -6.086 -24.75 1 53.5 314 LYS A N 1
ATOM 2458 C CA . LYS A 1 314 ? 7.449 -5.875 -24.578 1 53.5 314 LYS A CA 1
ATOM 2459 C C . LYS A 1 314 ? 7.164 -5.102 -23.297 1 53.5 314 LYS A C 1
ATOM 2461 O O . LYS A 1 314 ? 7.758 -5.375 -22.25 1 53.5 314 LYS A O 1
ATOM 2466 N N . ARG A 1 315 ? 6.52 -3.873 -23.438 1 53.25 315 ARG A N 1
ATOM 2467 C CA . ARG A 1 315 ? 6.133 -2.945 -22.375 1 53.25 315 ARG A CA 1
ATOM 2468 C C . ARG A 1 315 ? 4.988 -3.51 -21.547 1 53.25 315 ARG A C 1
ATOM 2470 O O . ARG A 1 315 ? 4.301 -2.768 -20.844 1 53.25 315 ARG A O 1
ATOM 2477 N N . THR A 1 316 ? 4.746 -4.844 -21.688 1 58.66 316 THR A N 1
ATOM 2478 C CA . THR A 1 316 ? 3.525 -5.23 -20.984 1 58.66 316 THR A CA 1
ATOM 2479 C C . THR A 1 316 ? 3.84 -5.719 -19.578 1 58.66 316 THR A C 1
ATOM 2481 O O . THR A 1 316 ? 4.785 -6.488 -19.375 1 58.66 316 THR A O 1
ATOM 2484 N N . ARG A 1 317 ? 3.281 -5.051 -18.594 1 71.44 317 ARG A N 1
ATOM 2485 C CA . ARG A 1 317 ? 3.387 -5.469 -17.203 1 71.44 317 ARG A CA 1
ATOM 2486 C C . ARG A 1 317 ? 2.484 -6.664 -16.906 1 71.44 317 ARG A C 1
ATOM 2488 O O . ARG A 1 317 ? 1.651 -6.613 -16 1 71.44 317 ARG A O 1
ATOM 2495 N N . ALA A 1 318 ? 2.723 -7.684 -17.719 1 85.19 318 ALA A N 1
ATOM 2496 C CA . ALA A 1 318 ? 1.999 -8.938 -17.531 1 85.19 318 ALA A CA 1
ATOM 2497 C C . ALA A 1 318 ? 2.551 -9.719 -16.344 1 85.19 318 ALA A C 1
ATOM 2499 O O . ALA A 1 318 ? 3.748 -9.664 -16.062 1 85.19 318 ALA A O 1
ATOM 2500 N N . ARG A 1 319 ? 1.69 -10.398 -15.641 1 92.69 319 ARG A N 1
ATOM 2501 C CA . ARG A 1 319 ? 2.043 -11.102 -14.406 1 92.69 319 ARG A CA 1
ATOM 2502 C C . ARG A 1 319 ? 2.752 -12.414 -14.711 1 92.69 319 ARG A C 1
ATOM 2504 O O . ARG A 1 319 ? 2.426 -13.094 -15.688 1 92.69 319 ARG A O 1
ATOM 2511 N N . VAL A 1 320 ? 3.691 -12.734 -13.891 1 95 320 VAL A N 1
ATOM 2512 C CA . VAL A 1 320 ? 4.227 -14.094 -13.844 1 95 320 VAL A CA 1
ATOM 2513 C C . VAL A 1 320 ? 3.766 -14.781 -12.562 1 95 320 VAL A C 1
ATOM 2515 O O . VAL A 1 320 ? 3.812 -16.016 -12.461 1 95 320 VAL A O 1
ATOM 2518 N N . ALA A 1 321 ? 3.371 -14.031 -11.641 1 97.69 321 ALA A N 1
ATOM 2519 C CA . ALA A 1 321 ? 2.723 -14.477 -10.414 1 97.69 321 ALA A CA 1
ATOM 2520 C C . ALA A 1 321 ? 1.812 -13.398 -9.844 1 97.69 321 ALA A C 1
ATOM 2522 O O . ALA A 1 321 ? 2.137 -12.211 -9.906 1 97.69 321 ALA A O 1
ATOM 2523 N N . VAL A 1 322 ? 0.713 -13.805 -9.32 1 97.44 322 VAL A N 1
ATOM 2524 C CA . VAL A 1 322 ? -0.238 -12.898 -8.688 1 97.44 322 VAL A CA 1
ATOM 2525 C C . VAL A 1 322 ? -0.031 -12.898 -7.176 1 97.44 322 VAL A C 1
ATOM 2527 O O . VAL A 1 322 ? 0.215 -13.945 -6.578 1 97.44 322 VAL A O 1
ATOM 2530 N N . LEU A 1 323 ? -0.079 -11.734 -6.594 1 96.12 323 LEU A N 1
ATOM 2531 C CA . LEU A 1 323 ? -0.02 -11.609 -5.141 1 96.12 323 LEU A CA 1
ATOM 2532 C C . LEU A 1 323 ? -1.404 -11.344 -4.562 1 96.12 323 LEU A C 1
ATOM 2534 O O . LEU A 1 323 ? -2.133 -10.477 -5.055 1 96.12 323 LEU A O 1
ATOM 2538 N N . GLU A 1 324 ? -1.786 -12.141 -3.643 1 94.44 324 GLU A N 1
ATOM 2539 C CA . GLU A 1 324 ? -3.037 -11.969 -2.91 1 94.44 324 GLU A CA 1
ATOM 2540 C C . GLU A 1 324 ? -2.799 -11.984 -1.402 1 94.44 324 GLU A C 1
ATOM 2542 O O . GLU A 1 324 ? -2.354 -12.992 -0.849 1 94.44 324 GLU A O 1
ATOM 2547 N N . ALA A 1 325 ? -2.988 -10.852 -0.823 1 89 325 ALA A N 1
ATOM 2548 C CA . ALA A 1 325 ? -2.779 -10.742 0.618 1 89 325 ALA A CA 1
ATOM 2549 C C . ALA A 1 325 ? -4.098 -10.5 1.347 1 89 325 ALA A C 1
ATOM 2551 O O . ALA A 1 325 ? -5.023 -9.898 0.792 1 89 325 ALA A O 1
ATOM 2552 N N . LYS A 1 326 ? -4.281 -11.078 2.406 1 77.38 326 LYS A N 1
ATOM 2553 C CA . LYS A 1 326 ? -5.488 -10.852 3.201 1 77.38 326 LYS A CA 1
ATOM 2554 C C . LYS A 1 326 ? -5.152 -10.164 4.523 1 77.38 326 LYS A C 1
ATOM 2556 O O . LYS A 1 326 ? -4.062 -10.359 5.07 1 77.38 326 LYS A O 1
ATOM 2561 N N . ARG A 1 327 ? -6.168 -9.312 4.738 1 54.31 327 ARG A N 1
ATOM 2562 C CA . ARG A 1 327 ? -6.121 -8.539 5.973 1 54.31 327 ARG A CA 1
ATOM 2563 C C . ARG A 1 327 ? -6.066 -9.445 7.195 1 54.31 327 ARG A C 1
ATOM 2565 O O . ARG A 1 327 ? -5.262 -9.234 8.102 1 54.31 327 ARG A O 1
ATOM 2572 N N . PHE A 1 328 ? -7.328 -10.195 7.539 1 47.84 328 PHE A N 1
ATOM 2573 C CA . PHE A 1 328 ? -7.566 -10.992 8.734 1 47.84 328 PHE A CA 1
ATOM 2574 C C . PHE A 1 328 ? -7.473 -12.477 8.422 1 47.84 328 PHE A C 1
ATOM 2576 O O . PHE A 1 328 ? -7.953 -12.93 7.383 1 47.84 328 PHE A O 1
ATOM 2583 N N . ILE A 1 329 ? -6.289 -12.977 9.008 1 46.31 329 ILE A N 1
ATOM 2584 C CA . ILE A 1 329 ? -6.555 -14.414 9.07 1 46.31 329 ILE A CA 1
ATOM 2585 C C . ILE A 1 329 ? -7.602 -14.695 10.141 1 46.31 329 ILE A C 1
ATOM 2587 O O . ILE A 1 329 ? -7.391 -14.406 11.32 1 46.31 329 ILE A O 1
ATOM 2591 N N . GLY A 1 330 ? -8.82 -14.508 9.797 1 46.16 330 GLY A N 1
ATOM 2592 C CA . GLY A 1 330 ? -9.805 -14.891 10.797 1 46.16 330 GLY A CA 1
ATOM 2593 C C . GLY A 1 330 ? -9.273 -15.891 11.805 1 46.16 330 GLY A C 1
ATOM 2594 O O . GLY A 1 330 ? -8.672 -15.508 12.805 1 46.16 330 GLY A O 1
ATOM 2595 N N . HIS A 1 331 ? -9.539 -17.094 11.5 1 51.56 331 HIS A N 1
ATOM 2596 C CA . HIS A 1 331 ? -9.32 -18.203 12.414 1 51.56 331 HIS A CA 1
ATOM 2597 C C . HIS A 1 331 ? -7.957 -18.844 12.18 1 51.56 331 HIS A C 1
ATOM 2599 O O . HIS A 1 331 ? -7.57 -19.094 11.039 1 51.56 331 HIS A O 1
ATOM 2605 N N . VAL A 1 332 ? -7.062 -18.406 13.047 1 51.25 332 VAL A N 1
ATOM 2606 C CA . VAL A 1 332 ? -5.828 -19.188 13.07 1 51.25 332 VAL A CA 1
ATOM 2607 C C . VAL A 1 332 ? -6.051 -20.484 13.852 1 51.25 332 VAL A C 1
ATOM 2609 O O . VAL A 1 332 ? -6.426 -20.453 15.023 1 51.25 332 VAL A O 1
ATOM 2612 N N . ASP A 1 333 ? -6.219 -21.5 13.078 1 49.84 333 ASP A N 1
ATOM 2613 C CA . ASP A 1 333 ? -6.301 -22.828 13.688 1 49.84 333 ASP A CA 1
ATOM 2614 C C . ASP A 1 333 ? -4.91 -23.406 13.922 1 49.84 333 ASP A C 1
ATOM 2616 O O . ASP A 1 333 ? -4.133 -23.562 12.977 1 49.84 333 ASP A O 1
ATOM 2620 N N . ASP A 1 334 ? -4.734 -23.75 15 1 56.09 334 ASP A N 1
ATOM 2621 C CA . ASP A 1 334 ? -3.465 -24.344 15.398 1 56.09 334 ASP A CA 1
ATOM 2622 C C . ASP A 1 334 ? -2.285 -23.516 14.906 1 56.09 334 ASP A C 1
ATOM 2624 O O . ASP A 1 334 ? -1.318 -24.047 14.359 1 56.09 334 ASP A O 1
ATOM 2628 N N . GLY A 1 335 ? -2.586 -22.203 14.82 1 64.62 335 GLY A N 1
ATOM 2629 C CA . GLY A 1 335 ? -1.483 -21.297 14.539 1 64.62 335 GLY A CA 1
ATOM 2630 C C . GLY A 1 335 ? -1.344 -20.984 13.062 1 64.62 335 GLY A C 1
ATOM 2631 O O . GLY A 1 335 ? -0.505 -20.156 12.672 1 64.62 335 GLY A O 1
ATOM 2632 N N . CYS A 1 336 ? -2.131 -21.719 12.266 1 73.62 336 CYS A N 1
ATOM 2633 C CA . CYS A 1 336 ? -2.041 -21.469 10.828 1 73.62 336 CYS A CA 1
ATOM 2634 C C . CYS A 1 336 ? -3.336 -20.875 10.297 1 73.62 336 CYS A C 1
ATOM 2636 O O . CYS A 1 336 ? -4.426 -21.281 10.703 1 73.62 336 CYS A O 1
ATOM 2638 N N . PRO A 1 337 ? -3.113 -20 9.352 1 77.12 337 PRO A N 1
ATOM 2639 C CA . PRO A 1 337 ? -4.316 -19.422 8.75 1 77.12 337 PRO A CA 1
ATOM 2640 C C . PRO A 1 337 ? -5.16 -20.453 8.008 1 77.12 337 PRO A C 1
ATOM 2642 O O . PRO A 1 337 ? -4.613 -21.359 7.371 1 77.12 337 PRO A O 1
ATOM 2645 N N . VAL A 1 338 ? -6.352 -20.406 8.234 1 79.88 338 VAL A N 1
ATOM 2646 C CA . VAL A 1 338 ? -7.266 -21.266 7.484 1 79.88 338 VAL A CA 1
ATOM 2647 C C . VAL A 1 338 ? -7.672 -20.578 6.188 1 79.88 338 VAL A C 1
ATOM 2649 O O . VAL A 1 338 ? -8.023 -19.391 6.191 1 79.88 338 VAL A O 1
ATOM 2652 N N . LEU A 1 339 ? -7.492 -21.297 5.16 1 88.88 339 LEU A N 1
ATOM 2653 C CA . LEU A 1 339 ? -7.938 -20.781 3.871 1 88.88 339 LEU A CA 1
ATOM 2654 C C . LEU A 1 339 ? -9.445 -20.938 3.723 1 88.88 339 LEU A C 1
ATOM 2656 O O . LEU A 1 339 ? -9.945 -22.031 3.434 1 88.88 339 LEU A O 1
ATOM 2660 N N . SER A 1 340 ? -10.219 -19.844 3.885 1 90.06 340 SER A N 1
ATOM 2661 C CA . SER A 1 340 ? -11.672 -19.859 3.773 1 90.06 340 SER A CA 1
ATOM 2662 C C . SER A 1 340 ? -12.109 -20.047 2.324 1 90.06 340 SER A C 1
ATOM 2664 O O . SER A 1 340 ? -11.336 -19.797 1.399 1 90.06 340 SER A O 1
ATOM 2666 N N . ASP A 1 341 ? -13.312 -20.516 2.152 1 94.38 341 ASP A N 1
ATOM 2667 C CA . ASP A 1 341 ? -13.859 -20.719 0.812 1 94.38 341 ASP A CA 1
ATOM 2668 C C . ASP A 1 341 ? -13.883 -19.406 0.023 1 94.38 341 ASP A C 1
ATOM 2670 O O . ASP A 1 341 ? -13.484 -19.375 -1.143 1 94.38 341 ASP A O 1
ATOM 2674 N N . PRO A 1 342 ? -14.25 -18.281 0.644 1 93.81 342 PRO A N 1
ATOM 2675 C CA . PRO A 1 342 ? -14.227 -17.016 -0.103 1 93.81 342 PRO A CA 1
ATOM 2676 C C . PRO A 1 342 ? -12.82 -16.609 -0.535 1 93.81 342 PRO A C 1
ATOM 2678 O O . PRO A 1 342 ? -12.641 -16.078 -1.633 1 93.81 342 PRO A O 1
ATOM 2681 N N . TRP A 1 343 ? -11.867 -16.891 0.308 1 92.88 343 TRP A N 1
ATOM 2682 C CA . TRP A 1 343 ? -10.5 -16.531 -0.049 1 92.88 343 TRP A CA 1
ATOM 2683 C C . TRP A 1 343 ? -9.992 -17.375 -1.209 1 92.88 343 TRP A C 1
ATOM 2685 O O . TRP A 1 343 ? -9.375 -16.859 -2.145 1 92.88 343 TRP A O 1
ATOM 2695 N N . LEU A 1 344 ? -10.258 -18.625 -1.124 1 96.19 344 LEU A N 1
ATOM 2696 C CA . LEU A 1 344 ? -9.898 -19.5 -2.229 1 96.19 344 LEU A CA 1
ATOM 2697 C C . LEU A 1 344 ? -10.602 -19.078 -3.514 1 96.19 344 LEU A C 1
ATOM 2699 O O . LEU A 1 344 ? -9.992 -19.078 -4.586 1 96.19 344 LEU A O 1
ATOM 2703 N N . ALA A 1 345 ? -11.859 -18.766 -3.369 1 97.69 345 ALA A N 1
ATOM 2704 C CA . ALA A 1 345 ? -12.633 -18.344 -4.535 1 97.69 345 ALA A CA 1
ATOM 2705 C C . ALA A 1 345 ? -12.047 -17.078 -5.145 1 97.69 345 ALA A C 1
ATOM 2707 O O . ALA A 1 345 ? -12.031 -16.922 -6.367 1 97.69 345 ALA A O 1
ATOM 2708 N N . GLN A 1 346 ? -11.602 -16.203 -4.309 1 96.25 346 GLN A N 1
ATOM 2709 C CA . GLN A 1 346 ? -10.953 -14.992 -4.793 1 96.25 346 GLN A CA 1
ATOM 2710 C C . GLN A 1 346 ? -9.68 -15.312 -5.566 1 96.25 346 GLN A C 1
ATOM 2712 O O . GLN A 1 346 ? -9.43 -14.742 -6.633 1 96.25 346 GLN A O 1
ATOM 2717 N N . ILE A 1 347 ? -8.898 -16.203 -5.016 1 97.25 347 ILE A N 1
ATOM 2718 C CA . ILE A 1 347 ? -7.676 -16.641 -5.672 1 97.25 347 ILE A CA 1
ATOM 2719 C C . ILE A 1 347 ? -8 -17.203 -7.055 1 97.25 347 ILE A C 1
ATOM 2721 O O . ILE A 1 347 ? -7.348 -16.859 -8.039 1 97.25 347 ILE A O 1
ATOM 2725 N N . VAL A 1 348 ? -9.016 -18 -7.109 1 98.44 348 VAL A N 1
ATOM 2726 C CA . VAL A 1 348 ? -9.43 -18.609 -8.367 1 98.44 348 VAL A CA 1
ATOM 2727 C C . VAL A 1 348 ? -9.922 -17.531 -9.328 1 98.44 348 VAL A C 1
ATOM 2729 O O . VAL A 1 348 ? -9.586 -17.547 -10.516 1 98.44 348 VAL A O 1
ATOM 2732 N N . GLY A 1 349 ? -10.711 -16.625 -8.82 1 98.25 349 GLY A N 1
ATOM 2733 C CA . GLY A 1 349 ? -11.203 -15.531 -9.648 1 98.25 349 GLY A CA 1
ATOM 2734 C C . GLY A 1 349 ? -10.094 -14.68 -10.234 1 98.25 349 GLY A C 1
ATOM 2735 O O . GLY A 1 349 ? -10.141 -14.305 -11.406 1 98.25 349 GLY A O 1
ATOM 2736 N N . GLU A 1 350 ? -9.086 -14.398 -9.43 1 97.5 350 GLU A N 1
ATOM 2737 C CA . GLU A 1 350 ? -7.945 -13.617 -9.891 1 97.5 350 GLU A CA 1
ATOM 2738 C C . GLU A 1 350 ? -7.145 -14.383 -10.938 1 97.5 350 GLU A C 1
ATOM 2740 O O . GLU A 1 350 ? -6.727 -13.812 -11.945 1 97.5 350 GLU A O 1
ATOM 2745 N N . ALA A 1 351 ? -6.988 -15.633 -10.688 1 98.12 351 ALA A N 1
ATOM 2746 C CA . ALA A 1 351 ? -6.258 -16.469 -11.633 1 98.12 351 ALA A CA 1
ATOM 2747 C C . ALA A 1 351 ? -6.996 -16.578 -12.969 1 98.12 351 ALA A C 1
ATOM 2749 O O . ALA A 1 351 ? -6.387 -16.438 -14.031 1 98.12 351 ALA A O 1
ATOM 2750 N N . LEU A 1 352 ? -8.273 -16.781 -12.883 1 97.88 352 LEU A N 1
ATOM 2751 C CA . LEU A 1 352 ? -9.078 -16.906 -14.094 1 97.88 352 LEU A CA 1
ATOM 2752 C C . LEU A 1 352 ? -9.078 -15.594 -14.875 1 97.88 352 LEU A C 1
ATOM 2754 O O . LEU A 1 352 ? -9 -15.602 -16.109 1 97.88 352 LEU A O 1
ATOM 2758 N N . ALA A 1 353 ? -9.125 -14.5 -14.164 1 97.44 353 ALA A N 1
ATOM 2759 C CA . ALA A 1 353 ? -9.148 -13.188 -14.805 1 97.44 353 ALA A CA 1
ATOM 2760 C C . ALA A 1 353 ? -7.863 -12.938 -15.594 1 97.44 353 ALA A C 1
ATOM 2762 O O . ALA A 1 353 ? -7.91 -12.492 -16.734 1 97.44 353 ALA A O 1
ATOM 2763 N N . VAL A 1 354 ? -6.734 -13.273 -14.992 1 96 354 VAL A N 1
ATOM 2764 C CA . VAL A 1 354 ? -5.473 -13.008 -15.68 1 96 354 VAL A CA 1
ATOM 2765 C C . VAL A 1 354 ? -5.328 -13.945 -16.875 1 96 354 VAL A C 1
ATOM 2767 O O . VAL A 1 354 ? -4.711 -13.578 -17.875 1 96 354 VAL A O 1
ATOM 2770 N N . ARG A 1 355 ? -5.902 -15.07 -16.797 1 96 355 ARG A N 1
ATOM 2771 C CA . ARG A 1 355 ? -5.859 -16.016 -17.906 1 96 355 ARG A CA 1
ATOM 2772 C C . ARG A 1 355 ? -6.742 -15.555 -19.062 1 96 355 ARG A C 1
ATOM 2774 O O . ARG A 1 355 ? -6.426 -15.797 -20.219 1 96 355 ARG A O 1
ATOM 2781 N N . LEU A 1 356 ? -7.801 -14.984 -18.75 1 95.44 356 LEU A N 1
ATOM 2782 C CA . LEU A 1 356 ? -8.789 -14.578 -19.734 1 95.44 356 LEU A CA 1
ATOM 2783 C C . LEU A 1 356 ? -8.406 -13.234 -20.359 1 95.44 356 LEU A C 1
ATOM 2785 O O . LEU A 1 356 ? -8.742 -12.961 -21.516 1 95.44 356 LEU A O 1
ATOM 2789 N N . ALA A 1 357 ? -7.746 -12.391 -19.594 1 93.62 357 ALA A N 1
ATOM 2790 C CA . ALA A 1 357 ? -7.387 -11.055 -20.078 1 93.62 357 ALA A CA 1
ATOM 2791 C C . ALA A 1 357 ? -6.215 -11.125 -21.047 1 93.62 357 ALA A C 1
ATOM 2793 O O . ALA A 1 357 ? -5.211 -11.789 -20.766 1 93.62 357 ALA A O 1
ATOM 2794 N N . PRO A 1 358 ? -6.332 -10.469 -22.156 1 88.31 358 PRO A N 1
ATOM 2795 C CA . PRO A 1 358 ? -5.207 -10.461 -23.094 1 88.31 358 PRO A CA 1
ATOM 2796 C C . PRO A 1 358 ? -3.945 -9.844 -22.5 1 88.31 358 PRO A C 1
ATOM 2798 O O . PRO A 1 358 ? -4.016 -8.805 -21.844 1 88.31 358 PRO A O 1
ATOM 2801 N N . ASP A 1 359 ? -2.852 -10.492 -22.578 1 85.56 359 ASP A N 1
ATOM 2802 C CA . ASP A 1 359 ? -1.514 -10 -22.25 1 85.56 359 ASP A CA 1
ATOM 2803 C C . ASP A 1 359 ? -1.364 -9.75 -20.75 1 85.56 359 ASP A C 1
ATOM 2805 O O . ASP A 1 359 ? -0.539 -8.938 -20.328 1 85.56 359 ASP A O 1
ATOM 2809 N N . ALA A 1 360 ? -2.262 -10.359 -20 1 90.44 360 ALA A N 1
ATOM 2810 C CA . ALA A 1 360 ? -2.174 -10.148 -18.547 1 90.44 360 ALA A CA 1
ATOM 2811 C C . ALA A 1 360 ? -1.302 -11.211 -17.891 1 90.44 360 ALA A C 1
ATOM 2813 O O . ALA A 1 360 ? -0.859 -11.047 -16.75 1 90.44 360 ALA A O 1
ATOM 2814 N N . TRP A 1 361 ? -1.114 -12.297 -18.609 1 92 361 TRP A N 1
ATOM 2815 C CA . TRP A 1 361 ? -0.337 -13.406 -18.078 1 92 361 TRP A CA 1
ATOM 2816 C C . TRP A 1 361 ? 0.8 -13.789 -19.016 1 92 361 TRP A C 1
ATOM 2818 O O . TRP A 1 361 ? 0.575 -14.047 -20.203 1 92 361 TRP A O 1
ATOM 2828 N N . VAL A 1 362 ? 2.018 -13.852 -18.438 1 89.06 362 VAL A N 1
ATOM 2829 C CA . VAL A 1 362 ? 3.164 -14.203 -19.266 1 89.06 362 VAL A CA 1
ATOM 2830 C C . VAL A 1 362 ? 3.986 -15.297 -18.578 1 89.06 362 VAL A C 1
ATOM 2832 O O . VAL A 1 362 ? 5.137 -15.539 -18.953 1 89.06 362 VAL A O 1
ATOM 2835 N N . GLY A 1 363 ? 3.41 -15.891 -17.547 1 89.25 363 GLY A N 1
ATOM 2836 C CA . GLY A 1 363 ? 4.051 -17.031 -16.906 1 89.25 363 GLY A CA 1
ATOM 2837 C C . GLY A 1 363 ? 3.896 -18.328 -17.672 1 89.25 363 GLY A C 1
ATOM 2838 O O . GLY A 1 363 ? 3.695 -18.297 -18.891 1 89.25 363 GLY A O 1
ATOM 2839 N N . PRO A 1 364 ? 4.133 -19.453 -16.938 1 90.5 364 PRO A N 1
ATOM 2840 C CA . PRO A 1 364 ? 3.965 -20.75 -17.609 1 90.5 364 PRO A CA 1
ATOM 2841 C C . PRO A 1 364 ? 2.613 -20.891 -18.297 1 90.5 364 PRO A C 1
ATOM 2843 O O . PRO A 1 364 ? 1.586 -20.484 -17.75 1 90.5 364 PRO A O 1
ATOM 2846 N N . ARG A 1 365 ? 2.738 -21.578 -19.359 1 88 365 ARG A N 1
ATOM 2847 C CA . ARG A 1 365 ? 1.53 -21.688 -20.172 1 88 365 ARG A CA 1
ATOM 2848 C C . ARG A 1 365 ? 0.416 -22.391 -19.406 1 88 365 ARG A C 1
ATOM 2850 O O . ARG A 1 365 ? 0.643 -23.422 -18.766 1 88 365 ARG A O 1
ATOM 2857 N N . GLU A 1 366 ? -0.729 -21.938 -19.234 1 94.94 366 GLU A N 1
ATOM 2858 C CA . GLU A 1 366 ? -1.979 -22.5 -18.734 1 94.94 366 GLU A CA 1
ATOM 2859 C C . GLU A 1 366 ? -1.942 -22.672 -17.219 1 94.94 366 GLU A C 1
ATOM 2861 O O . GLU A 1 366 ? -2.838 -23.281 -16.625 1 94.94 366 GLU A O 1
ATOM 2866 N N . THR A 1 367 ? -0.79 -22.375 -16.578 1 97.12 367 THR A N 1
ATOM 2867 C CA . THR A 1 367 ? -0.671 -22.484 -15.125 1 97.12 367 THR A CA 1
ATOM 2868 C C . THR A 1 367 ? -0.429 -21.109 -14.5 1 97.12 367 THR A C 1
ATOM 2870 O O . THR A 1 367 ? 0.569 -20.453 -14.797 1 97.12 367 THR A O 1
ATOM 2873 N N . ILE A 1 368 ? -1.312 -20.734 -13.648 1 98 368 ILE A N 1
ATOM 2874 C CA . ILE A 1 368 ? -1.205 -19.453 -12.969 1 98 368 ILE A CA 1
ATOM 2875 C C . ILE A 1 368 ? -0.657 -19.656 -11.555 1 98 368 ILE A C 1
ATOM 2877 O O . ILE A 1 368 ? -1.121 -20.531 -10.82 1 98 368 ILE A O 1
ATOM 2881 N N . ILE A 1 369 ? 0.332 -18.922 -11.211 1 98.44 369 ILE A N 1
ATOM 2882 C CA . ILE A 1 369 ? 0.92 -18.969 -9.875 1 98.44 369 ILE A CA 1
ATOM 2883 C C . ILE A 1 369 ? 0.38 -17.828 -9.031 1 98.44 369 ILE A C 1
ATOM 2885 O O . ILE A 1 369 ? 0.331 -16.688 -9.492 1 98.44 369 ILE A O 1
ATOM 2889 N N . VAL A 1 370 ? -0.068 -18.109 -7.809 1 98.38 370 VAL A N 1
ATOM 2890 C CA . VAL A 1 370 ? -0.542 -17.094 -6.871 1 98.38 370 VAL A CA 1
ATOM 2891 C C . VAL A 1 370 ? 0.242 -17.188 -5.562 1 98.38 370 VAL A C 1
ATOM 2893 O O . VAL A 1 370 ? 0.397 -18.281 -5.004 1 98.38 370 VAL A O 1
ATOM 2896 N N . ILE A 1 371 ? 0.798 -16.125 -5.184 1 98.19 371 ILE A N 1
ATOM 2897 C CA . ILE A 1 371 ? 1.426 -15.992 -3.873 1 98.19 371 ILE A CA 1
ATOM 2898 C C . ILE A 1 371 ? 0.421 -15.422 -2.877 1 98.19 371 ILE A C 1
ATOM 2900 O O . ILE A 1 371 ? 0.007 -14.266 -3 1 98.19 371 ILE A O 1
ATOM 2904 N N . ALA A 1 372 ? 0.067 -16.234 -1.922 1 96.12 372 ALA A N 1
ATOM 2905 C CA . ALA A 1 372 ? -0.88 -15.812 -0.895 1 96.12 372 ALA A CA 1
ATOM 2906 C C . ALA A 1 372 ? -0.163 -15.492 0.413 1 96.12 372 ALA A C 1
ATOM 2908 O O . ALA A 1 372 ? 0.685 -16.266 0.869 1 96.12 372 ALA A O 1
ATOM 2909 N N . ALA A 1 373 ? -0.483 -14.344 0.964 1 94.06 373 ALA A N 1
ATOM 2910 C CA . ALA A 1 373 ? 0.115 -13.938 2.234 1 94.06 373 ALA A CA 1
ATOM 2911 C C . ALA A 1 373 ? -0.959 -13.57 3.254 1 94.06 373 ALA A C 1
ATOM 2913 O O . ALA A 1 373 ? -1.945 -12.914 2.914 1 94.06 373 ALA A O 1
ATOM 2914 N N . ALA A 1 374 ? -0.854 -14.062 4.43 1 89.81 374 ALA A N 1
ATOM 2915 C CA . ALA A 1 374 ? -1.673 -13.711 5.586 1 89.81 374 ALA A CA 1
ATOM 2916 C C . ALA A 1 374 ? -0.812 -13.547 6.836 1 89.81 374 ALA A C 1
ATOM 2918 O O . ALA A 1 374 ? -0.174 -14.5 7.289 1 89.81 374 ALA A O 1
ATOM 2919 N N . ARG A 1 375 ? -0.848 -12.344 7.391 1 88.25 375 ARG A N 1
ATOM 2920 C CA . ARG A 1 375 ? 0.099 -12.023 8.453 1 88.25 375 ARG A CA 1
ATOM 2921 C C . ARG A 1 375 ? 1.529 -12.328 8.023 1 88.25 375 ARG A C 1
ATOM 2923 O O . ARG A 1 375 ? 1.984 -11.859 6.98 1 88.25 375 ARG A O 1
ATOM 2930 N N . TYR A 1 376 ? 2.174 -13.172 8.828 1 90.69 376 TYR A N 1
ATOM 2931 C CA . TYR A 1 376 ? 3.555 -13.516 8.508 1 90.69 376 TYR A CA 1
ATOM 2932 C C . TYR A 1 376 ? 3.631 -14.883 7.848 1 90.69 376 TYR A C 1
ATOM 2934 O O . TYR A 1 376 ? 4.707 -15.484 7.77 1 90.69 376 TYR A O 1
ATOM 2942 N N . PHE A 1 377 ? 2.484 -15.391 7.301 1 92.94 377 PHE A N 1
ATOM 2943 C CA . PHE A 1 377 ? 2.449 -16.672 6.617 1 92.94 377 PHE A CA 1
ATOM 2944 C C . PHE A 1 377 ? 2.361 -16.484 5.105 1 92.94 377 PHE A C 1
ATOM 2946 O O . PHE A 1 377 ? 1.673 -15.578 4.629 1 92.94 377 PHE A O 1
ATOM 2953 N N . VAL A 1 378 ? 3.037 -17.375 4.398 1 96.12 378 VAL A N 1
ATOM 2954 C CA . VAL A 1 378 ? 3.035 -17.328 2.938 1 96.12 378 VAL A CA 1
ATOM 2955 C C . VAL A 1 378 ? 2.693 -18.719 2.385 1 96.12 378 VAL A C 1
ATOM 2957 O O . VAL A 1 378 ? 3.17 -19.734 2.898 1 96.12 378 VAL A O 1
ATOM 2960 N N . ARG A 1 379 ? 1.856 -18.75 1.457 1 96.75 379 ARG A N 1
ATOM 2961 C CA . ARG A 1 379 ? 1.495 -19.969 0.744 1 96.75 379 ARG A CA 1
ATOM 2962 C C . ARG A 1 379 ? 1.485 -19.75 -0.763 1 96.75 379 ARG A C 1
ATOM 2964 O O . ARG A 1 379 ? 1.031 -18.703 -1.235 1 96.75 379 ARG A O 1
ATOM 2971 N N . PHE A 1 380 ? 2.031 -20.734 -1.521 1 98.12 380 PHE A N 1
ATOM 2972 C CA . PHE A 1 380 ? 2.068 -20.656 -2.977 1 98.12 380 PHE A CA 1
ATOM 2973 C C . PHE A 1 380 ? 1.031 -21.578 -3.598 1 98.12 380 PHE A C 1
ATOM 2975 O O . PHE A 1 380 ? 0.897 -22.734 -3.184 1 98.12 380 PHE A O 1
ATOM 2982 N N . PHE A 1 381 ? 0.3 -21.031 -4.582 1 98.06 381 PHE A N 1
ATOM 2983 C CA . PHE A 1 381 ? -0.685 -21.812 -5.324 1 98.06 381 PHE A CA 1
ATOM 2984 C C . PHE A 1 381 ? -0.31 -21.906 -6.797 1 98.06 381 PHE A C 1
ATOM 2986 O O . PHE A 1 381 ? 0.242 -20.953 -7.359 1 98.06 381 PHE A O 1
ATOM 2993 N N . GLN A 1 382 ? -0.562 -23 -7.375 1 98.25 382 GLN A N 1
ATOM 2994 C CA . GLN A 1 382 ? -0.581 -23.141 -8.828 1 98.25 382 GLN A CA 1
ATOM 2995 C C . GLN A 1 382 ? -1.941 -23.625 -9.32 1 98.25 382 GLN A C 1
ATOM 2997 O O . GLN A 1 382 ? -2.484 -24.594 -8.797 1 98.25 382 GLN A O 1
ATOM 3002 N N . LEU A 1 383 ? -2.525 -22.875 -10.164 1 98.56 383 LEU A N 1
ATOM 3003 C CA . LEU A 1 383 ? -3.809 -23.203 -10.781 1 98.56 383 LEU A CA 1
ATOM 3004 C C . LEU A 1 383 ? -3.635 -23.562 -12.25 1 98.56 383 LEU A C 1
ATOM 3006 O O . LEU A 1 383 ? -3.178 -22.734 -13.039 1 98.56 383 LEU A O 1
ATOM 3010 N N . ARG A 1 384 ? -3.992 -24.734 -12.586 1 98 384 ARG A N 1
ATOM 3011 C CA . ARG A 1 384 ? -3.955 -25.156 -13.984 1 98 384 ARG A CA 1
ATOM 3012 C C . ARG A 1 384 ? -5.27 -24.828 -14.688 1 98 384 ARG A C 1
ATOM 3014 O O . ARG A 1 384 ? -6.293 -25.453 -14.414 1 98 384 ARG A O 1
ATOM 3021 N N . VAL A 1 385 ? -5.289 -23.844 -15.516 1 97.81 385 VAL A N 1
ATOM 3022 C CA . VAL A 1 385 ? -6.418 -23.406 -16.328 1 97.81 385 VAL A CA 1
ATOM 3023 C C . VAL A 1 385 ? -6.094 -23.578 -17.812 1 97.81 385 VAL A C 1
ATOM 3025 O O . VAL A 1 385 ? -5.625 -22.656 -18.453 1 97.81 385 VAL A O 1
ATOM 3028 N N . THR A 1 386 ? -6.504 -24.656 -18.359 1 97.5 386 THR A N 1
ATOM 3029 C CA . THR A 1 386 ? -6.082 -25.031 -19.703 1 97.5 386 THR A CA 1
ATOM 3030 C C . THR A 1 386 ? -6.91 -24.297 -20.75 1 97.5 386 THR A C 1
ATOM 3032 O O . THR A 1 386 ? -7.984 -23.766 -20.453 1 97.5 386 THR A O 1
ATOM 3035 N N . ASP A 1 387 ? -6.336 -24.266 -21.953 1 96.5 387 ASP A N 1
ATOM 3036 C CA . ASP A 1 387 ? -7.094 -23.734 -23.078 1 96.5 387 ASP A CA 1
ATOM 3037 C C . ASP A 1 387 ? -8.383 -24.516 -23.297 1 96.5 387 ASP A C 1
ATOM 3039 O O . ASP A 1 387 ? -9.422 -23.938 -23.625 1 96.5 387 ASP A O 1
ATOM 3043 N N . SER A 1 388 ? -8.266 -25.781 -23.172 1 96.75 388 SER A N 1
ATOM 3044 C CA . SER A 1 388 ? -9.422 -26.656 -23.328 1 96.75 388 SER A CA 1
ATOM 3045 C C . SER A 1 388 ? -10.5 -26.328 -22.297 1 96.75 388 SER A C 1
ATOM 3047 O O . SER A 1 388 ? -11.688 -26.312 -22.625 1 96.75 388 SER A O 1
ATOM 3049 N N . TYR A 1 389 ? -10.086 -26.109 -21.109 1 97.56 389 TYR A N 1
ATOM 3050 C CA . TYR A 1 389 ? -11.031 -25.719 -20.062 1 97.56 389 TYR A CA 1
ATOM 3051 C C . TYR A 1 389 ? -11.75 -24.438 -20.438 1 97.56 389 TYR A C 1
ATOM 3053 O O . TYR A 1 389 ? -12.969 -24.328 -20.281 1 97.56 389 TYR A O 1
ATOM 3061 N N . LEU A 1 390 ? -11 -23.453 -20.844 1 97.06 390 LEU A N 1
ATOM 3062 C CA . LEU A 1 390 ? -11.586 -22.156 -21.188 1 97.06 390 LEU A CA 1
ATOM 3063 C C . LEU A 1 390 ? -12.578 -22.297 -22.328 1 97.06 390 LEU A C 1
ATOM 3065 O O . LEU A 1 390 ? -13.617 -21.625 -22.344 1 97.06 390 LEU A O 1
ATOM 3069 N N . LYS A 1 391 ? -12.266 -23.062 -23.281 1 96.06 391 LYS A N 1
ATOM 3070 C CA . LYS A 1 391 ? -13.188 -23.328 -24.375 1 96.06 391 LYS A CA 1
ATOM 3071 C C . LYS A 1 391 ? -14.469 -23.984 -23.875 1 96.06 391 LYS A C 1
ATOM 3073 O O . LYS A 1 391 ? -15.57 -23.609 -24.281 1 96.06 391 LYS A O 1
ATOM 3078 N N . ASP A 1 392 ? -14.273 -24.953 -23.047 1 96.31 392 ASP A N 1
ATOM 3079 C CA . ASP A 1 392 ? -15.422 -25.641 -22.469 1 96.31 392 ASP A CA 1
ATOM 3080 C C . ASP A 1 392 ? -16.281 -24.672 -21.641 1 96.31 392 ASP A C 1
ATOM 3082 O O . ASP A 1 392 ? -17.5 -24.734 -21.688 1 96.31 392 ASP A O 1
ATOM 3086 N N . LEU A 1 393 ? -15.625 -23.906 -20.859 1 96.75 393 LEU A N 1
ATOM 3087 C CA . LEU A 1 393 ? -16.328 -22.906 -20.047 1 96.75 393 LEU A CA 1
ATOM 3088 C C . LEU A 1 393 ? -17.156 -21.984 -20.922 1 96.75 393 LEU A C 1
ATOM 3090 O O . LEU A 1 393 ? -18.328 -21.719 -20.625 1 96.75 393 LEU A O 1
ATOM 3094 N N . SER A 1 394 ? -16.562 -21.469 -21.922 1 95.75 394 SER A N 1
ATOM 3095 C CA . SER A 1 394 ? -17.266 -20.578 -22.859 1 95.75 394 SER A CA 1
ATOM 3096 C C . SER A 1 394 ? -18.484 -21.266 -23.453 1 95.75 394 SER A C 1
ATOM 3098 O O . SER A 1 394 ? -19.547 -20.656 -23.594 1 95.75 394 SER A O 1
ATOM 3100 N N . LYS A 1 395 ? -18.328 -22.484 -23.812 1 94.94 395 LYS A N 1
ATOM 3101 C CA . LYS A 1 395 ? -19.438 -23.25 -24.375 1 94.94 395 LYS A CA 1
ATOM 3102 C C . LYS A 1 395 ? -20.562 -23.422 -23.359 1 94.94 395 LYS A C 1
ATOM 3104 O O . LYS A 1 395 ? -21.734 -23.297 -23.703 1 94.94 395 LYS A O 1
ATOM 3109 N N . CYS A 1 396 ? -20.172 -23.75 -22.203 1 94.88 396 CYS A N 1
ATOM 3110 C CA . CYS A 1 396 ? -21.172 -23.938 -21.141 1 94.88 396 CYS A CA 1
ATOM 3111 C C . CYS A 1 396 ? -21.938 -22.656 -20.891 1 94.88 396 CYS A C 1
ATOM 3113 O O . CYS A 1 396 ? -23.156 -22.688 -20.719 1 94.88 396 CYS A O 1
ATOM 3115 N N . VAL A 1 397 ? -21.234 -21.609 -20.828 1 94.5 397 VAL A N 1
ATOM 3116 C CA . VAL A 1 397 ? -21.875 -20.312 -20.609 1 94.5 397 VAL A CA 1
ATOM 3117 C C . VAL A 1 397 ? -22.828 -20 -21.75 1 94.5 397 VAL A C 1
ATOM 3119 O O . VAL A 1 397 ? -23.953 -19.547 -21.531 1 94.5 397 VAL A O 1
ATOM 3122 N N . ALA A 1 398 ? -22.438 -20.203 -22.922 1 93.31 398 ALA A N 1
ATOM 3123 C CA . ALA A 1 398 ? -23.25 -19.953 -24.094 1 93.31 398 ALA A CA 1
ATOM 3124 C C . ALA A 1 398 ? -24.5 -20.844 -24.094 1 93.31 398 ALA A C 1
ATOM 3126 O O . ALA A 1 398 ? -25.594 -20.391 -24.438 1 93.31 398 ALA A O 1
ATOM 3127 N N . THR A 1 399 ? -24.281 -22.078 -23.766 1 92 399 THR A N 1
ATOM 3128 C CA . THR A 1 399 ? -25.391 -23.031 -23.719 1 92 399 THR A CA 1
ATOM 3129 C C . THR A 1 399 ? -26.422 -22.609 -22.672 1 92 399 THR A C 1
ATOM 3131 O O . THR A 1 399 ? -27.625 -22.703 -22.906 1 92 399 THR A O 1
ATOM 3134 N N . GLU A 1 400 ? -25.891 -22.219 -21.547 1 90.81 400 GLU A N 1
ATOM 3135 C CA . GLU A 1 400 ? -26.781 -21.75 -20.484 1 90.81 400 GLU A CA 1
ATOM 3136 C C . GLU A 1 400 ? -27.578 -20.531 -20.938 1 90.81 400 GLU A C 1
ATOM 3138 O O . GLU A 1 400 ? -28.781 -20.422 -20.641 1 90.81 400 GLU A O 1
ATOM 3143 N N . ALA A 1 401 ? -26.969 -19.641 -21.578 1 88.75 401 ALA A N 1
ATOM 3144 C CA . ALA A 1 401 ? -27.609 -18.406 -22.047 1 88.75 401 ALA A CA 1
ATOM 3145 C C . ALA A 1 401 ? -28.672 -18.719 -23.094 1 88.75 401 ALA A C 1
ATOM 3147 O O . ALA A 1 401 ? -29.656 -17.984 -23.219 1 88.75 401 ALA A O 1
ATOM 3148 N N . ALA A 1 402 ? -28.469 -19.75 -23.812 1 87.69 402 ALA A N 1
ATOM 3149 C CA . ALA A 1 402 ? -29.359 -20.109 -24.906 1 87.69 402 ALA A CA 1
ATOM 3150 C C . ALA A 1 402 ? -30.578 -20.875 -24.375 1 87.69 402 ALA A C 1
ATOM 3152 O O . ALA A 1 402 ? -31.594 -21 -25.078 1 87.69 402 ALA A O 1
ATOM 3153 N N . LYS A 1 403 ? -30.438 -21.453 -23.266 1 83.81 403 LYS A N 1
ATOM 3154 C CA . LYS A 1 403 ? -31.562 -22.188 -22.719 1 83.81 403 LYS A CA 1
ATOM 3155 C C . LYS A 1 403 ? -32.719 -21.25 -22.406 1 83.81 403 LYS A C 1
ATOM 3157 O O . LYS A 1 403 ? -32.531 -20.125 -21.953 1 83.81 403 LYS A O 1
ATOM 3162 N N . PRO A 1 404 ? -33.969 -21.703 -22.703 1 77.88 404 PRO A N 1
ATOM 3163 C CA . PRO A 1 404 ? -35.125 -20.875 -22.391 1 77.88 404 PRO A CA 1
ATOM 3164 C C . PRO A 1 404 ? -35.312 -20.672 -20.875 1 77.88 404 PRO A C 1
ATOM 3166 O O . PRO A 1 404 ? -35.031 -21.562 -20.094 1 77.88 404 PRO A O 1
ATOM 3169 N N . LYS A 1 405 ? -35.469 -19.562 -20.531 1 70.06 405 LYS A N 1
ATOM 3170 C CA . LYS A 1 405 ? -35.688 -19.219 -19.125 1 70.06 405 LYS A CA 1
ATOM 3171 C C . LYS A 1 405 ? -36.969 -19.844 -18.609 1 70.06 405 LYS A C 1
ATOM 3173 O O . LYS A 1 405 ? -38.062 -19.453 -19.031 1 70.06 405 LYS A O 1
ATOM 3178 N N . THR A 1 406 ? -36.938 -21.031 -18.312 1 66.94 406 THR A N 1
ATOM 3179 C CA . THR A 1 406 ? -38.125 -21.688 -17.75 1 66.94 406 THR A CA 1
ATOM 3180 C C . THR A 1 406 ? -38.219 -21.453 -16.25 1 66.94 406 THR A C 1
ATOM 3182 O O . THR A 1 406 ? -37.188 -21.312 -15.586 1 66.94 406 THR A O 1
ATOM 3185 N N . GLU A 1 407 ? -39.281 -21.156 -15.656 1 64.06 407 GLU A N 1
ATOM 3186 C CA . GLU A 1 407 ? -39.5 -21.094 -14.219 1 64.06 407 GLU A CA 1
ATOM 3187 C C . GLU A 1 407 ? -40.25 -22.344 -13.727 1 64.06 407 GLU A C 1
ATOM 3189 O O . GLU A 1 407 ? -41.281 -22.703 -14.266 1 64.06 407 GLU A O 1
ATOM 3194 N N . PRO A 1 408 ? -39.656 -23.016 -12.719 1 63.75 408 PRO A N 1
ATOM 3195 C CA . PRO A 1 408 ? -38.344 -22.766 -12.109 1 63.75 408 PRO A CA 1
ATOM 3196 C C . PRO A 1 408 ? -37.219 -23.219 -12.992 1 63.75 408 PRO A C 1
ATOM 3198 O O . PRO A 1 408 ? -37.375 -24.078 -13.867 1 63.75 408 PRO A O 1
ATOM 3201 N N . PRO A 1 409 ? -36.125 -22.688 -12.82 1 64.25 409 PRO A N 1
ATOM 3202 C CA . PRO A 1 409 ? -35 -23.109 -13.656 1 64.25 409 PRO A CA 1
ATOM 3203 C C . PRO A 1 409 ? -34.656 -24.594 -13.492 1 64.25 409 PRO A C 1
ATOM 3205 O O . PRO A 1 409 ? -34.812 -25.156 -12.406 1 64.25 409 PRO A O 1
ATOM 3208 N N . ALA A 1 410 ? -34.5 -25.297 -14.602 1 66.75 410 ALA A N 1
ATOM 3209 C CA . ALA A 1 410 ? -34.125 -26.703 -14.555 1 66.75 410 ALA A CA 1
ATOM 3210 C C . ALA A 1 410 ? -32.875 -26.906 -13.688 1 66.75 410 ALA A C 1
ATOM 3212 O O . ALA A 1 410 ? -32.031 -26.016 -13.609 1 66.75 410 ALA A O 1
ATOM 3213 N N . ALA A 1 411 ? -32.969 -27.969 -12.867 1 74.44 411 ALA A N 1
ATOM 3214 C CA . ALA A 1 411 ? -31.812 -28.297 -12.031 1 74.44 411 ALA A CA 1
ATOM 3215 C C . ALA A 1 411 ? -30.547 -28.469 -12.867 1 74.44 411 ALA A C 1
ATOM 3217 O O . ALA A 1 411 ? -30.594 -29.031 -13.969 1 74.44 411 ALA A O 1
ATOM 3218 N N . LEU A 1 412 ? -29.469 -27.953 -12.43 1 78.12 412 LEU A N 1
ATOM 3219 C CA . LEU A 1 412 ? -28.172 -28.047 -13.117 1 78.12 412 LEU A CA 1
ATOM 3220 C C . LEU A 1 412 ? -27.656 -29.484 -13.094 1 78.12 412 LEU A C 1
ATOM 3222 O O . LEU A 1 412 ? -27.797 -30.188 -12.086 1 78.12 412 LEU A O 1
ATOM 3226 N N . GLU A 1 413 ? -27.281 -29.938 -14.234 1 79 413 GLU A N 1
ATOM 3227 C CA . GLU A 1 413 ? -26.641 -31.25 -14.359 1 79 413 GLU A CA 1
ATOM 3228 C C . GLU A 1 413 ? -25.141 -31.109 -14.547 1 79 413 GLU A C 1
ATOM 3230 O O . GLU A 1 413 ? -24.641 -30.031 -14.906 1 79 413 GLU A O 1
ATOM 3235 N N . ALA A 1 414 ? -24.484 -32.156 -14.281 1 76.81 414 ALA A N 1
ATOM 3236 C CA . ALA A 1 414 ? -23.016 -32.156 -14.344 1 76.81 414 ALA A CA 1
ATOM 3237 C C . ALA A 1 414 ? -22.531 -31.688 -15.719 1 76.81 414 ALA A C 1
ATOM 3239 O O . ALA A 1 414 ? -21.469 -31.047 -15.82 1 76.81 414 ALA A O 1
ATOM 3240 N N . ASP A 1 415 ? -23.391 -31.891 -16.641 1 77.62 415 ASP A N 1
ATOM 3241 C CA . ASP A 1 415 ? -23.016 -31.531 -18.016 1 77.62 415 ASP A CA 1
ATOM 3242 C C . ASP A 1 415 ? -23.156 -30.031 -18.25 1 77.62 415 ASP A C 1
ATOM 3244 O O . ASP A 1 415 ? -22.656 -29.516 -19.25 1 77.62 415 ASP A O 1
ATOM 3248 N N . ASP A 1 416 ? -23.625 -29.453 -17.281 1 85.88 416 ASP A N 1
ATOM 3249 C CA . ASP A 1 416 ? -23.781 -28 -17.359 1 85.88 416 ASP A CA 1
ATOM 3250 C C . ASP A 1 416 ? -22.531 -27.281 -16.875 1 85.88 416 ASP A C 1
ATOM 3252 O O . ASP A 1 416 ? -22.438 -26.047 -16.953 1 85.88 416 ASP A O 1
ATOM 3256 N N . ALA A 1 417 ? -21.656 -28.078 -16.391 1 90.69 417 ALA A N 1
ATOM 3257 C CA . ALA A 1 417 ? -20.359 -27.547 -15.992 1 90.69 417 ALA A CA 1
ATOM 3258 C C . ALA A 1 417 ? -19.266 -27.969 -16.984 1 90.69 417 ALA A C 1
ATOM 3260 O O . ALA A 1 417 ? -19.453 -28.891 -17.766 1 90.69 417 ALA A O 1
ATOM 3261 N N . PRO A 1 418 ? -18.188 -27.266 -16.938 1 94.69 418 PRO A N 1
ATOM 3262 C CA . PRO A 1 418 ? -17.094 -27.656 -17.828 1 94.69 418 PRO A CA 1
ATOM 3263 C C . PRO A 1 418 ? -16.625 -29.094 -17.609 1 94.69 418 PRO A C 1
ATOM 3265 O O . PRO A 1 418 ? -16.578 -29.562 -16.469 1 94.69 418 PRO A O 1
ATOM 3268 N N . ARG A 1 419 ? -16.266 -29.719 -18.672 1 93.75 419 ARG A N 1
ATOM 3269 C CA . ARG A 1 419 ? -15.812 -31.094 -18.594 1 93.75 419 ARG A CA 1
ATOM 3270 C C . ARG A 1 419 ? -14.477 -31.188 -17.859 1 93.75 419 ARG A C 1
ATOM 3272 O O . ARG A 1 419 ? -14.273 -32.094 -17.047 1 93.75 419 ARG A O 1
ATOM 3279 N N . GLU A 1 420 ? -13.586 -30.266 -18.188 1 95.19 420 GLU A N 1
ATOM 3280 C CA . GLU A 1 420 ? -12.305 -30.203 -17.5 1 95.19 420 GLU A CA 1
ATOM 3281 C C . GLU A 1 420 ? -12.406 -29.375 -16.219 1 95.19 420 GLU A C 1
ATOM 3283 O O . GLU A 1 420 ? -13.289 -28.516 -16.094 1 95.19 420 GLU A O 1
ATOM 3288 N N . SER A 1 421 ? -11.547 -29.719 -15.312 1 97.12 421 SER A N 1
ATOM 3289 C CA . SER A 1 421 ? -11.539 -28.984 -14.047 1 97.12 421 SER A CA 1
ATOM 3290 C C . SER A 1 421 ? -10.359 -28.016 -13.984 1 97.12 421 SER A C 1
ATOM 3292 O O . SER A 1 421 ? -9.367 -28.188 -14.703 1 97.12 421 SER A O 1
ATOM 3294 N N . ILE A 1 422 ? -10.516 -26.953 -13.219 1 98.25 422 ILE A N 1
ATOM 3295 C CA . ILE A 1 422 ? -9.383 -26.172 -12.742 1 98.25 422 ILE A CA 1
ATOM 3296 C C . ILE A 1 422 ? -8.703 -26.906 -11.586 1 98.25 422 ILE A C 1
ATOM 3298 O O . ILE A 1 422 ? -9.297 -27.094 -10.523 1 98.25 422 ILE A O 1
ATOM 3302 N N . GLN A 1 423 ? -7.539 -27.344 -11.797 1 98 423 GLN A N 1
ATOM 3303 C CA . GLN A 1 423 ? -6.809 -28.062 -10.766 1 98 423 GLN A CA 1
ATOM 3304 C C . GLN A 1 423 ? -5.918 -27.125 -9.961 1 98 423 GLN A C 1
ATOM 3306 O O . GLN A 1 423 ? -5.129 -26.375 -10.531 1 98 423 GLN A O 1
ATOM 3311 N N . ILE A 1 424 ? -6.043 -27.188 -8.656 1 98.19 424 ILE A N 1
ATOM 3312 C CA . ILE A 1 424 ? -5.254 -26.328 -7.789 1 98.19 424 ILE A CA 1
ATOM 3313 C C . ILE A 1 424 ? -4.328 -27.172 -6.922 1 98.19 424 ILE A C 1
ATOM 3315 O O . ILE A 1 424 ? -4.77 -28.109 -6.266 1 98.19 424 ILE A O 1
ATOM 3319 N N . SER A 1 425 ? -3.111 -26.906 -6.98 1 97.56 425 SER A N 1
ATOM 3320 C CA . SER A 1 425 ? -2.121 -27.406 -6.039 1 97.56 425 SER A CA 1
ATOM 3321 C C . SER A 1 425 ? -1.475 -26.266 -5.254 1 97.56 425 SER A C 1
ATOM 3323 O O . SER A 1 425 ? -1.452 -25.125 -5.711 1 97.56 425 SER A O 1
ATOM 3325 N N . SER A 1 426 ? -1.04 -26.594 -4.074 1 96.69 426 SER A N 1
ATOM 3326 C CA . SER A 1 426 ? -0.441 -25.531 -3.262 1 96.69 426 SER A CA 1
ATOM 3327 C C . SER A 1 426 ? 0.588 -26.109 -2.289 1 96.69 426 SER A C 1
ATOM 3329 O O . SER A 1 426 ? 0.617 -27.312 -2.045 1 96.69 426 SER A O 1
ATOM 3331 N N . THR A 1 427 ? 1.443 -25.281 -1.829 1 97.06 427 THR A N 1
ATOM 3332 C CA . THR A 1 427 ? 2.293 -25.594 -0.688 1 97.06 427 THR A CA 1
ATOM 3333 C C . THR A 1 427 ? 1.519 -25.469 0.62 1 97.06 427 THR A C 1
ATOM 3335 O O . THR A 1 427 ? 0.383 -24.984 0.627 1 97.06 427 THR A O 1
ATOM 3338 N N . ARG A 1 428 ? 2.107 -25.938 1.674 1 94.12 428 ARG A N 1
ATOM 3339 C CA . ARG A 1 428 ? 1.588 -25.578 2.986 1 94.12 428 ARG A CA 1
ATOM 3340 C C . ARG A 1 428 ? 1.888 -24.109 3.305 1 94.12 428 ARG A C 1
ATOM 3342 O O . ARG A 1 428 ? 2.539 -23.422 2.518 1 94.12 428 ARG A O 1
ATOM 3349 N N . TRP A 1 429 ? 1.36 -23.656 4.457 1 94.06 429 TRP A N 1
ATOM 3350 C CA . TRP A 1 429 ? 1.693 -22.312 4.934 1 94.06 429 TRP A CA 1
ATOM 3351 C C . TRP A 1 429 ? 3.102 -22.281 5.516 1 94.06 429 TRP A C 1
ATOM 3353 O O . TRP A 1 429 ? 3.48 -23.156 6.297 1 94.06 429 TRP A O 1
ATOM 3363 N N . PHE A 1 430 ? 3.902 -21.297 5.105 1 95.94 430 PHE A N 1
ATOM 3364 C CA . PHE A 1 430 ? 5.23 -21.078 5.672 1 95.94 430 PHE A CA 1
ATOM 3365 C C . PHE A 1 430 ? 5.223 -19.906 6.645 1 95.94 430 PHE A C 1
ATOM 3367 O O . PHE A 1 430 ? 4.832 -18.797 6.281 1 95.94 430 PHE A O 1
ATOM 3374 N N . ASP A 1 431 ? 5.574 -20.172 7.879 1 93.69 431 ASP A N 1
ATOM 3375 C CA . ASP A 1 431 ? 5.762 -19.109 8.875 1 93.69 431 ASP A CA 1
ATOM 3376 C C . ASP A 1 431 ? 7.082 -18.375 8.648 1 93.69 431 ASP A C 1
ATOM 3378 O O . ASP A 1 431 ? 8.156 -18.922 8.938 1 93.69 431 ASP A O 1
ATOM 3382 N N . PHE A 1 432 ? 7.023 -17.141 8.195 1 94.5 432 PHE A N 1
ATOM 3383 C CA . PHE A 1 432 ? 8.203 -16.391 7.789 1 94.5 432 PHE A CA 1
ATOM 3384 C C . PHE A 1 432 ? 9.07 -16.047 9 1 94.5 432 PHE A C 1
ATOM 3386 O O . PHE A 1 432 ? 10.227 -15.641 8.844 1 94.5 432 PHE A O 1
ATOM 3393 N N . ARG A 1 433 ? 8.586 -16.219 10.211 1 91.5 433 ARG A N 1
ATOM 3394 C CA . ARG A 1 433 ? 9.336 -15.922 11.43 1 91.5 433 ARG A CA 1
ATOM 3395 C C . ARG A 1 433 ? 10.391 -16.984 11.688 1 91.5 433 ARG A C 1
ATOM 3397 O O . ARG A 1 433 ? 11.391 -16.734 12.359 1 91.5 433 ARG A O 1
ATOM 3404 N N . GLU A 1 434 ? 10.133 -18.094 11.078 1 91.56 434 GLU A N 1
ATOM 3405 C CA . GLU A 1 434 ? 11 -19.25 11.305 1 91.56 434 GLU A CA 1
ATOM 3406 C C . GLU A 1 434 ? 11.977 -19.438 10.148 1 91.56 434 GLU A C 1
ATOM 3408 O O . GLU A 1 434 ? 11.562 -19.516 8.984 1 91.56 434 GLU A O 1
ATOM 3413 N N . SER A 1 435 ? 13.203 -19.641 10.531 1 90.94 435 SER A N 1
ATOM 3414 C CA . SER A 1 435 ? 14.25 -19.781 9.523 1 90.94 435 SER A CA 1
ATOM 3415 C C . SER A 1 435 ? 13.992 -21 8.633 1 90.94 435 SER A C 1
ATOM 3417 O O . SER A 1 435 ? 14.18 -20.938 7.418 1 90.94 435 SER A O 1
ATOM 3419 N N . THR A 1 436 ? 13.547 -22.062 9.219 1 91.62 436 THR A N 1
ATOM 3420 C CA . THR A 1 436 ? 13.336 -23.312 8.492 1 91.62 436 THR A CA 1
ATOM 3421 C C . THR A 1 436 ? 12.188 -23.172 7.5 1 91.62 436 THR A C 1
ATOM 3423 O O . THR A 1 436 ? 12.109 -23.922 6.527 1 91.62 436 THR A O 1
ATOM 3426 N N . GLU A 1 437 ? 11.305 -22.297 7.75 1 94.62 437 GLU A N 1
ATOM 3427 C CA . GLU A 1 437 ? 10.172 -22.062 6.859 1 94.62 437 GLU A CA 1
ATOM 3428 C C . GLU A 1 437 ? 10.5 -21 5.816 1 94.62 437 GLU A C 1
ATOM 3430 O O . GLU A 1 437 ? 10.078 -21.094 4.664 1 94.62 437 GLU A O 1
ATOM 3435 N N . ARG A 1 438 ? 11.266 -20.047 6.234 1 95.12 438 ARG A N 1
ATOM 3436 C CA . ARG A 1 438 ? 11.672 -18.969 5.348 1 95.12 438 ARG A CA 1
ATOM 3437 C C . ARG A 1 438 ? 12.43 -19.5 4.141 1 95.12 438 ARG A C 1
ATOM 3439 O O . ARG A 1 438 ? 12.336 -18.953 3.043 1 95.12 438 ARG A O 1
ATOM 3446 N N . VAL A 1 439 ? 13.195 -20.547 4.348 1 96.38 439 VAL A N 1
ATOM 3447 C CA . VAL A 1 439 ? 13.977 -21.141 3.27 1 96.38 439 VAL A CA 1
ATOM 3448 C C . VAL A 1 439 ? 13.047 -21.609 2.152 1 96.38 439 VAL A C 1
ATOM 3450 O O . VAL A 1 439 ? 13.375 -21.5 0.971 1 96.38 439 VAL A O 1
ATOM 3453 N N . HIS A 1 440 ? 11.898 -22.078 2.494 1 97.25 440 HIS A N 1
ATOM 3454 C CA . HIS A 1 440 ? 10.961 -22.594 1.498 1 97.25 440 HIS A CA 1
ATOM 3455 C C . HIS A 1 440 ? 10.32 -21.469 0.702 1 97.25 440 HIS A C 1
ATOM 3457 O O . HIS A 1 440 ? 9.984 -21.641 -0.472 1 97.25 440 HIS A O 1
ATOM 3463 N N . VAL A 1 441 ? 10.148 -20.328 1.331 1 97.88 441 VAL A N 1
ATOM 3464 C CA . VAL A 1 441 ? 9.672 -19.156 0.601 1 97.88 441 VAL A CA 1
ATOM 3465 C C . VAL A 1 441 ? 10.703 -18.766 -0.454 1 97.88 441 VAL A C 1
ATOM 3467 O O . VAL A 1 441 ? 10.352 -18.531 -1.616 1 97.88 441 VAL A O 1
ATOM 3470 N N . VAL A 1 442 ? 11.938 -18.766 -0.062 1 97.69 442 VAL A N 1
ATOM 3471 C CA . VAL A 1 442 ? 13.031 -18.391 -0.96 1 97.69 442 VAL A CA 1
ATOM 3472 C C . VAL A 1 442 ? 13.125 -19.406 -2.104 1 97.69 442 VAL A C 1
ATOM 3474 O O . VAL A 1 442 ? 13.289 -19.031 -3.264 1 97.69 442 VAL A O 1
ATOM 3477 N N . ARG A 1 443 ? 12.969 -20.672 -1.76 1 97.62 443 ARG A N 1
ATOM 3478 C CA . ARG A 1 443 ? 13.047 -21.734 -2.754 1 97.62 443 ARG A CA 1
ATOM 3479 C C . ARG A 1 443 ? 11.945 -21.578 -3.799 1 97.62 443 ARG A C 1
ATOM 3481 O O . ARG A 1 443 ? 12.211 -21.625 -5 1 97.62 443 ARG A O 1
ATOM 3488 N N . ASN A 1 444 ? 10.781 -21.422 -3.357 1 98.12 444 ASN A N 1
ATOM 3489 C CA . ASN A 1 444 ? 9.672 -21.297 -4.293 1 98.12 444 ASN A CA 1
ATOM 3490 C C . ASN A 1 444 ? 9.812 -20.047 -5.164 1 98.12 444 ASN A C 1
ATOM 3492 O O . ASN A 1 444 ? 9.594 -20.109 -6.375 1 98.12 444 ASN A O 1
ATOM 3496 N N . LEU A 1 445 ? 10.211 -18.969 -4.562 1 97.94 445 LEU A N 1
ATOM 3497 C CA . LEU A 1 445 ? 10.383 -17.734 -5.34 1 97.94 445 LEU A CA 1
ATOM 3498 C C . LEU A 1 445 ? 11.5 -17.891 -6.363 1 97.94 445 LEU A C 1
ATOM 3500 O O . LEU A 1 445 ? 11.375 -17.438 -7.504 1 97.94 445 LEU A O 1
ATOM 3504 N N . SER A 1 446 ? 12.562 -18.547 -5.953 1 96.81 446 SER A N 1
ATOM 3505 C CA . SER A 1 446 ? 13.664 -18.797 -6.879 1 96.81 446 SER A CA 1
ATOM 3506 C C . SER A 1 446 ? 13.211 -19.672 -8.047 1 96.81 446 SER A C 1
ATOM 3508 O O . SER A 1 446 ? 13.602 -19.422 -9.195 1 96.81 446 SER A O 1
ATOM 3510 N N . GLY A 1 447 ? 12.453 -20.672 -7.723 1 97.06 447 GLY A N 1
ATOM 3511 C CA . GLY A 1 447 ? 11.906 -21.516 -8.766 1 97.06 447 GLY A CA 1
ATOM 3512 C C . GLY A 1 447 ? 10.984 -20.781 -9.711 1 97.06 447 GLY A C 1
ATOM 3513 O O . GLY A 1 447 ? 11.055 -20.969 -10.93 1 97.06 447 GLY A O 1
ATOM 3514 N N . ILE A 1 448 ? 10.148 -19.922 -9.18 1 97.19 448 ILE A N 1
ATOM 3515 C CA . ILE A 1 448 ? 9.203 -19.141 -9.969 1 97.19 448 ILE A CA 1
ATOM 3516 C C . ILE A 1 448 ? 9.977 -18.203 -10.906 1 97.19 448 ILE A C 1
ATOM 3518 O O . ILE A 1 448 ? 9.625 -18.078 -12.086 1 97.19 448 ILE A O 1
ATOM 3522 N N . VAL A 1 449 ? 10.992 -17.594 -10.391 1 94.69 449 VAL A N 1
ATOM 3523 C CA . VAL A 1 449 ? 11.82 -16.688 -11.195 1 94.69 449 VAL A CA 1
ATOM 3524 C C . VAL A 1 449 ? 12.445 -17.469 -12.352 1 94.69 449 VAL A C 1
ATOM 3526 O O . VAL A 1 449 ? 12.398 -17.016 -13.5 1 94.69 449 VAL A O 1
ATOM 3529 N N . LYS A 1 450 ? 12.969 -18.609 -12.07 1 94.19 450 LYS A N 1
ATOM 3530 C CA . LYS A 1 450 ? 13.609 -19.406 -13.109 1 94.19 450 LYS A CA 1
ATOM 3531 C C . LYS A 1 450 ? 12.602 -19.844 -14.172 1 94.19 450 LYS A C 1
ATOM 3533 O O . LYS A 1 450 ? 12.883 -19.766 -15.367 1 94.19 450 LYS A O 1
ATOM 3538 N N . LEU A 1 451 ? 11.461 -20.297 -13.727 1 94.31 451 LEU A N 1
ATOM 3539 C CA . LEU A 1 451 ? 10.398 -20.688 -14.648 1 94.31 451 LEU A CA 1
ATOM 3540 C C . LEU A 1 451 ? 10.031 -19.531 -15.57 1 94.31 451 LEU A C 1
ATOM 3542 O O . LEU A 1 451 ? 9.883 -19.719 -16.781 1 94.31 451 LEU A O 1
ATOM 3546 N N . ALA A 1 452 ? 9.867 -18.344 -14.977 1 91.81 452 ALA A N 1
ATOM 3547 C CA . ALA A 1 452 ? 9.492 -17.156 -15.742 1 91.81 452 ALA A CA 1
ATOM 3548 C C . ALA A 1 452 ? 10.562 -16.812 -16.766 1 91.81 452 ALA A C 1
ATOM 3550 O O . ALA A 1 452 ? 10.242 -16.469 -17.922 1 91.81 452 ALA A O 1
ATOM 3551 N N . GLN A 1 453 ? 11.773 -16.875 -16.375 1 89.06 453 GLN A N 1
ATOM 3552 C CA . GLN A 1 453 ? 12.883 -16.562 -17.281 1 89.06 453 GLN A CA 1
ATOM 3553 C C . GLN A 1 453 ? 12.961 -17.562 -18.422 1 89.06 453 GLN A C 1
ATOM 3555 O O . GLN A 1 453 ? 13.195 -17.172 -19.578 1 89.06 453 GLN A O 1
ATOM 3560 N N . ASP A 1 454 ? 12.75 -18.781 -18.125 1 88.19 454 ASP A N 1
ATOM 3561 C CA . ASP A 1 454 ? 12.773 -19.812 -19.156 1 88.19 454 ASP A CA 1
ATOM 3562 C C . ASP A 1 454 ? 11.641 -19.625 -20.156 1 88.19 454 ASP A C 1
ATOM 3564 O O . ASP A 1 454 ? 11.828 -19.781 -21.359 1 88.19 454 ASP A O 1
ATOM 3568 N N . GLU A 1 455 ? 10.492 -19.281 -19.625 1 85.69 455 GLU A N 1
ATOM 3569 C CA . GLU A 1 455 ? 9.344 -19.016 -20.484 1 85.69 455 GLU A CA 1
ATOM 3570 C C . GLU A 1 455 ? 9.602 -17.828 -21.406 1 85.69 455 GLU A C 1
ATOM 3572 O O . GLU A 1 455 ? 9.188 -17.828 -22.578 1 85.69 455 GLU A O 1
ATOM 3577 N N . ALA A 1 456 ? 10.227 -16.859 -20.891 1 83.31 456 ALA A N 1
ATOM 3578 C CA . ALA A 1 456 ? 10.5 -15.648 -21.641 1 83.31 456 ALA A CA 1
ATOM 3579 C C . ALA A 1 456 ? 11.523 -15.906 -22.75 1 83.31 456 ALA A C 1
ATOM 3581 O O . ALA A 1 456 ? 11.508 -15.234 -23.781 1 83.31 456 ALA A O 1
ATOM 3582 N N . GLN A 1 457 ? 12.414 -16.828 -22.5 1 79.5 457 GLN A N 1
ATOM 3583 C CA . GLN A 1 457 ? 13.453 -17.141 -23.484 1 79.5 457 GLN A CA 1
ATOM 3584 C C . GLN A 1 457 ? 12.945 -18.156 -24.516 1 79.5 457 GLN A C 1
ATOM 3586 O O . GLN A 1 457 ? 13.539 -18.312 -25.578 1 79.5 457 GLN A O 1
ATOM 3591 N N . GLY A 1 458 ? 11.75 -18.641 -24.406 1 72.81 458 GLY A N 1
ATOM 3592 C CA . GLY A 1 458 ? 11.195 -19.594 -25.359 1 72.81 458 GLY A CA 1
ATOM 3593 C C . GLY A 1 458 ? 11.539 -21.031 -25.016 1 72.81 458 GLY A C 1
ATOM 3594 O O . GLY A 1 458 ? 11.023 -21.969 -25.656 1 72.81 458 GLY A O 1
ATOM 3595 N N . MET B 1 1 ? -18.219 27.266 -13.586 1 47.56 1 MET B N 1
ATOM 3596 C CA . MET B 1 1 ? -17.859 26.328 -12.523 1 47.56 1 MET B CA 1
ATOM 3597 C C . MET B 1 1 ? -17.297 27.062 -11.312 1 47.56 1 MET B C 1
ATOM 3599 O O . MET B 1 1 ? -16.594 28.078 -11.461 1 47.56 1 MET B O 1
ATOM 3603 N N . SER B 1 2 ? -17.922 26.938 -10.156 1 67.88 2 SER B N 1
ATOM 3604 C CA . SER B 1 2 ? -17.516 27.688 -8.969 1 67.88 2 SER B CA 1
ATOM 3605 C C . SER B 1 2 ? -16.047 27.438 -8.641 1 67.88 2 SER B C 1
ATOM 3607 O O . SER B 1 2 ? -15.508 26.375 -8.938 1 67.88 2 SER B O 1
ATOM 3609 N N . SER B 1 3 ? -15.281 28.516 -8.414 1 86.5 3 SER B N 1
ATOM 3610 C CA . SER B 1 3 ? -13.883 28.484 -8.008 1 86.5 3 SER B CA 1
ATOM 3611 C C . SER B 1 3 ? -13.656 27.5 -6.855 1 86.5 3 SER B C 1
ATOM 3613 O O . SER B 1 3 ? -14.531 27.344 -6.004 1 86.5 3 SER B O 1
ATOM 3615 N N . PRO B 1 4 ? -12.555 26.812 -6.918 1 91.19 4 PRO B N 1
ATOM 3616 C CA . PRO B 1 4 ? -12.25 25.891 -5.824 1 91.19 4 PRO B CA 1
ATOM 3617 C C . PRO B 1 4 ? -12.266 26.562 -4.457 1 91.19 4 PRO B C 1
ATOM 3619 O O . PRO B 1 4 ? -11.906 27.734 -4.336 1 91.19 4 PRO B O 1
ATOM 3622 N N . TYR B 1 5 ? -12.711 25.891 -3.453 1 95 5 TYR B N 1
ATOM 3623 C CA . TYR B 1 5 ? -12.844 26.391 -2.088 1 95 5 TYR B CA 1
ATOM 3624 C C . TYR B 1 5 ? -11.531 26.984 -1.593 1 95 5 TYR B C 1
ATOM 3626 O O . TYR B 1 5 ? -11.516 28.047 -0.968 1 95 5 TYR B O 1
ATOM 3634 N N . VAL B 1 6 ? -10.391 26.328 -1.953 1 92.88 6 VAL B N 1
ATOM 3635 C CA . VAL B 1 6 ? -9.062 26.688 -1.468 1 92.88 6 VAL B CA 1
ATOM 3636 C C . VAL B 1 6 ? -8.688 28.078 -1.977 1 92.88 6 VAL B C 1
ATOM 3638 O O . VAL B 1 6 ? -7.938 28.812 -1.319 1 92.88 6 VAL B O 1
ATOM 3641 N N . ASP B 1 7 ? -9.305 28.5 -3.021 1 90.25 7 ASP B N 1
ATOM 3642 C CA . ASP B 1 7 ? -8.977 29.781 -3.635 1 90.25 7 ASP B CA 1
ATOM 3643 C C . ASP B 1 7 ? -10.023 30.828 -3.305 1 90.25 7 ASP B C 1
ATOM 3645 O O . ASP B 1 7 ? -9.758 32.031 -3.377 1 90.25 7 ASP B O 1
ATOM 3649 N N . SER B 1 8 ? -11.203 30.406 -2.896 1 92.75 8 SER B N 1
ATOM 3650 C CA . SER B 1 8 ? -12.32 31.344 -2.842 1 92.75 8 SER B CA 1
ATOM 3651 C C . SER B 1 8 ? -12.648 31.734 -1.404 1 92.75 8 SER B C 1
ATOM 3653 O O . SER B 1 8 ? -13.18 32.812 -1.151 1 92.75 8 SER B O 1
ATOM 3655 N N . VAL B 1 9 ? -12.328 30.922 -0.435 1 96.44 9 VAL B N 1
ATOM 3656 C CA . VAL B 1 9 ? -12.742 31.188 0.938 1 96.44 9 VAL B CA 1
ATOM 3657 C C . VAL B 1 9 ? -11.516 31.469 1.805 1 96.44 9 VAL B C 1
ATOM 3659 O O . VAL B 1 9 ? -11.203 30.688 2.713 1 96.44 9 VAL B O 1
ATOM 3662 N N . SER B 1 10 ? -10.984 32.625 1.638 1 95.5 10 SER B N 1
ATOM 3663 C CA . SER B 1 10 ? -9.727 32.969 2.289 1 95.5 10 SER B CA 1
ATOM 3664 C C . SER B 1 10 ? -9.945 34 3.395 1 95.5 10 SER B C 1
ATOM 3666 O O . SER B 1 10 ? -8.992 34.625 3.875 1 95.5 10 SER B O 1
ATOM 3668 N N . SER B 1 11 ? -11.258 34.281 3.686 1 95.56 11 SER B N 1
ATOM 3669 C CA . SER B 1 11 ? -11.594 35.219 4.75 1 95.56 11 SER B CA 1
ATOM 3670 C C . SER B 1 11 ? -12.922 34.844 5.406 1 95.56 11 SER B C 1
ATOM 3672 O O . SER B 1 11 ? -13.688 34.062 4.863 1 95.56 11 SER B O 1
ATOM 3674 N N . GLU B 1 12 ? -13.078 35.438 6.535 1 94 12 GLU B N 1
ATOM 3675 C CA . GLU B 1 12 ? -14.344 35.25 7.23 1 94 12 GLU B CA 1
ATOM 3676 C C . GLU B 1 12 ? -15.516 35.75 6.41 1 94 12 GLU B C 1
ATOM 3678 O O . GLU B 1 12 ? -16.609 35.188 6.43 1 94 12 GLU B O 1
ATOM 3683 N N . ALA B 1 13 ? -15.273 36.844 5.773 1 94.44 13 ALA B N 1
ATOM 3684 C CA . ALA B 1 13 ? -16.312 37.406 4.93 1 94.44 13 ALA B CA 1
ATOM 3685 C C . ALA B 1 13 ? -16.672 36.469 3.777 1 94.44 13 ALA B C 1
ATOM 3687 O O . ALA B 1 13 ? -17.844 36.312 3.438 1 94.44 13 ALA B O 1
ATOM 3688 N N . ALA B 1 14 ? -15.656 35.969 3.219 1 95.31 14 ALA B N 1
ATOM 3689 C CA . ALA B 1 14 ? -15.891 35.031 2.125 1 95.31 14 ALA B CA 1
ATOM 3690 C C . ALA B 1 14 ? -16.656 33.812 2.609 1 95.31 14 ALA B C 1
ATOM 3692 O O . ALA B 1 14 ? -17.531 33.281 1.906 1 95.31 14 ALA B O 1
ATOM 3693 N N . TRP B 1 15 ? -16.281 33.344 3.762 1 95.75 15 TRP B N 1
ATOM 3694 C CA . TRP B 1 15 ? -17 32.188 4.332 1 95.75 15 TRP B CA 1
ATOM 3695 C C . TRP B 1 15 ? -18.469 32.531 4.559 1 95.75 15 TRP B C 1
ATOM 3697 O O . TRP B 1 15 ? -19.344 31.734 4.254 1 95.75 15 TRP B O 1
ATOM 3707 N N . ARG B 1 16 ? -18.766 33.688 5.109 1 93.38 16 ARG B N 1
ATOM 3708 C CA . ARG B 1 16 ? -20.141 34.125 5.383 1 93.38 16 ARG B CA 1
ATOM 3709 C C . ARG B 1 16 ? -20.969 34.125 4.102 1 93.38 16 ARG B C 1
ATOM 3711 O O . ARG B 1 16 ? -22.141 33.781 4.113 1 93.38 16 ARG B O 1
ATOM 3718 N N . ARG B 1 17 ? -20.359 34.531 3.059 1 91.81 17 ARG B N 1
ATOM 3719 C CA . ARG B 1 17 ? -21.031 34.531 1.769 1 91.81 17 ARG B CA 1
ATOM 3720 C C . ARG B 1 17 ? -21.375 33.125 1.321 1 91.81 17 ARG B C 1
ATOM 3722 O O . ARG B 1 17 ? -22.469 32.875 0.808 1 91.81 17 ARG B O 1
ATOM 3729 N N . GLU B 1 18 ? -20.406 32.281 1.496 1 91.88 18 GLU B N 1
ATOM 3730 C CA . GLU B 1 18 ? -20.625 30.891 1.136 1 91.88 18 GLU B CA 1
ATOM 3731 C C . GLU B 1 18 ? -21.703 30.266 2.01 1 91.88 18 GLU B C 1
ATOM 3733 O O . GLU B 1 18 ? -22.531 29.484 1.52 1 91.88 18 GLU B O 1
ATOM 3738 N N . PHE B 1 19 ? -21.594 30.516 3.275 1 92.25 19 PHE B N 1
ATOM 3739 C CA . PHE B 1 19 ? -22.5 29.938 4.254 1 92.25 19 PHE B CA 1
ATOM 3740 C C . PHE B 1 19 ? -23.938 30.391 3.98 1 92.25 19 PHE B C 1
ATOM 3742 O O . PHE B 1 19 ? -24.875 29.609 4.16 1 92.25 19 PHE B O 1
ATOM 3749 N N . SER B 1 20 ? -24.156 31.562 3.549 1 88 20 SER B N 1
ATOM 3750 C CA . SER B 1 20 ? -25.484 32.125 3.326 1 88 20 SER B CA 1
ATOM 3751 C C . SER B 1 20 ? -26.047 31.719 1.971 1 88 20 SER B C 1
ATOM 3753 O O . SER B 1 20 ? -27.188 32.031 1.651 1 88 20 SER B O 1
ATOM 3755 N N . SER B 1 21 ? -25.203 31.094 1.262 1 86.69 21 SER B N 1
ATOM 3756 C CA . SER B 1 21 ? -25.672 30.672 -0.055 1 86.69 21 SER B CA 1
ATOM 3757 C C . SER B 1 21 ? -26.797 29.656 0.057 1 86.69 21 SER B C 1
ATOM 3759 O O . SER B 1 21 ? -26.828 28.844 0.987 1 86.69 21 SER B O 1
ATOM 3761 N N . LYS B 1 22 ? -27.719 29.625 -0.898 1 79.25 22 LYS B N 1
ATOM 3762 C CA . LYS B 1 22 ? -28.875 28.734 -0.915 1 79.25 22 LYS B CA 1
ATOM 3763 C C . LYS B 1 22 ? -28.453 27.281 -1.019 1 79.25 22 LYS B C 1
ATOM 3765 O O . LYS B 1 22 ? -29.125 26.391 -0.509 1 79.25 22 LYS B O 1
ATOM 3770 N N . LYS B 1 23 ? -27.359 27.109 -1.536 1 83 23 LYS B N 1
ATOM 3771 C CA . LYS B 1 23 ? -26.859 25.766 -1.776 1 83 23 LYS B CA 1
ATOM 3772 C C . LYS B 1 23 ? -26.609 25.031 -0.462 1 83 23 LYS B C 1
ATOM 3774 O O . LYS B 1 23 ? -26.719 23.812 -0.395 1 83 23 LYS B O 1
ATOM 3779 N N . HIS B 1 24 ? -26.297 25.844 0.592 1 85.06 24 HIS B N 1
ATOM 3780 C CA . HIS B 1 24 ? -25.875 25.203 1.833 1 85.06 24 HIS B CA 1
ATOM 3781 C C . HIS B 1 24 ? -26.859 25.484 2.961 1 85.06 24 HIS B C 1
ATOM 3783 O O . HIS B 1 24 ? -26.625 25.125 4.113 1 85.06 24 HIS B O 1
ATOM 3789 N N . SER B 1 25 ? -27.984 26.125 2.684 1 79.19 25 SER B N 1
ATOM 3790 C CA . SER B 1 25 ? -28.969 26.531 3.68 1 79.19 25 SER B CA 1
ATOM 3791 C C . SER B 1 25 ? -29.547 25.328 4.418 1 79.19 25 SER B C 1
ATOM 3793 O O . SER B 1 25 ? -29.922 25.438 5.59 1 79.19 25 SER B O 1
ATOM 3795 N N . GLY B 1 26 ? -29.547 24.25 3.861 1 78.88 26 GLY B N 1
ATOM 3796 C CA . GLY B 1 26 ? -30.141 23.078 4.496 1 78.88 26 GLY B CA 1
ATOM 3797 C C . GLY B 1 26 ? -29.109 22.078 4.988 1 78.88 26 GLY B C 1
ATOM 3798 O O . GLY B 1 26 ? -29.469 20.969 5.379 1 78.88 26 GLY B O 1
ATOM 3799 N N . MET B 1 27 ? -27.922 22.578 5.203 1 88.94 27 MET B N 1
ATOM 3800 C CA . MET B 1 27 ? -26.859 21.641 5.562 1 88.94 27 MET B CA 1
ATOM 3801 C C . MET B 1 27 ? -26.656 21.609 7.074 1 88.94 27 MET B C 1
ATOM 3803 O O . MET B 1 27 ? -25.719 22.219 7.586 1 88.94 27 MET B O 1
ATOM 3807 N N . THR B 1 28 ? -27.453 20.859 7.773 1 91.06 28 THR B N 1
ATOM 3808 C CA . THR B 1 28 ? -27.297 20.672 9.211 1 91.06 28 THR B CA 1
ATOM 3809 C C . THR B 1 28 ? -26.078 19.812 9.516 1 91.06 28 THR B C 1
ATOM 3811 O O . THR B 1 28 ? -25.5 19.203 8.609 1 91.06 28 THR B O 1
ATOM 3814 N N . PHE B 1 29 ? -25.641 19.875 10.766 1 93.94 29 PHE B N 1
ATOM 3815 C CA . PHE B 1 29 ? -24.516 19.031 11.156 1 93.94 29 PHE B CA 1
ATOM 3816 C C . PHE B 1 29 ? -24.859 17.562 10.961 1 93.94 29 PHE B C 1
ATOM 3818 O O . PHE B 1 29 ? -24 16.766 10.539 1 93.94 29 PHE B O 1
ATOM 3825 N N . SER B 1 30 ? -26.031 17.172 11.258 1 91.69 30 SER B N 1
ATOM 3826 C CA . SER B 1 30 ? -26.469 15.789 11.109 1 91.69 30 SER B CA 1
ATOM 3827 C C . SER B 1 30 ? -26.391 15.344 9.648 1 91.69 30 SER B C 1
ATOM 3829 O O . SER B 1 30 ? -25.891 14.258 9.352 1 91.69 30 SER B O 1
ATOM 3831 N N . LYS B 1 31 ? -26.859 16.141 8.805 1 91 31 LYS B N 1
ATOM 3832 C CA . LYS B 1 31 ? -26.828 15.812 7.379 1 91 31 LYS B CA 1
ATOM 3833 C C . LYS B 1 31 ? -25.391 15.805 6.852 1 91 31 LYS B C 1
ATOM 3835 O O . LYS B 1 31 ? -25.047 14.984 6 1 91 31 LYS B O 1
ATOM 3840 N N . ALA B 1 32 ? -24.594 16.719 7.359 1 93.81 32 ALA B N 1
ATOM 3841 C CA . ALA B 1 32 ? -23.234 16.906 6.848 1 93.81 32 ALA B CA 1
ATOM 3842 C C . ALA B 1 32 ? -22.297 15.82 7.363 1 93.81 32 ALA B C 1
ATOM 3844 O O . ALA B 1 32 ? -21.438 15.344 6.633 1 93.81 32 ALA B O 1
ATOM 3845 N N . LEU B 1 33 ? -22.469 15.438 8.648 1 95.75 33 LEU B N 1
ATOM 3846 C CA . LEU B 1 33 ? -21.391 14.688 9.281 1 95.75 33 LEU B CA 1
ATOM 3847 C C . LEU B 1 33 ? -21.891 13.328 9.758 1 95.75 33 LEU B C 1
ATOM 3849 O O . LEU B 1 33 ? -21.109 12.375 9.844 1 95.75 33 LEU B O 1
ATOM 3853 N N . ALA B 1 34 ? -23.125 13.172 10.078 1 94.38 34 ALA B N 1
ATOM 3854 C CA . ALA B 1 34 ? -23.609 11.984 10.773 1 94.38 34 ALA B CA 1
ATOM 3855 C C . ALA B 1 34 ? -23.484 10.742 9.891 1 94.38 34 ALA B C 1
ATOM 3857 O O . ALA B 1 34 ? -24 10.727 8.773 1 94.38 34 ALA B O 1
ATOM 3858 N N . ASN B 1 35 ? -22.797 9.828 10.391 1 93.19 35 ASN B N 1
ATOM 3859 C CA . ASN B 1 35 ? -22.641 8.516 9.781 1 93.19 35 ASN B CA 1
ATOM 3860 C C . ASN B 1 35 ? -22.016 8.609 8.391 1 93.19 35 ASN B C 1
ATOM 3862 O O . ASN B 1 35 ? -22.375 7.855 7.488 1 93.19 35 ASN B O 1
ATOM 3866 N N . THR B 1 36 ? -21.234 9.578 8.227 1 94.06 36 THR B N 1
ATOM 3867 C CA . THR B 1 36 ? -20.531 9.734 6.965 1 94.06 36 THR B CA 1
ATOM 3868 C C . THR B 1 36 ? -19.047 9.398 7.137 1 94.06 36 THR B C 1
ATOM 3870 O O . THR B 1 36 ? -18.562 9.242 8.258 1 94.06 36 THR B O 1
ATOM 3873 N N . SER B 1 37 ? -18.406 9.148 6 1 94.38 37 SER B N 1
ATOM 3874 C CA . SER B 1 37 ? -16.953 9.047 5.949 1 94.38 37 SER B CA 1
ATOM 3875 C C . SER B 1 37 ? -16.328 10.328 5.402 1 94.38 37 SER B C 1
ATOM 3877 O O . SER B 1 37 ? -16.859 10.938 4.477 1 94.38 37 SER B O 1
ATOM 3879 N N . ALA B 1 38 ? -15.227 10.664 5.957 1 95.31 38 ALA B N 1
ATOM 3880 C CA . ALA B 1 38 ? -14.531 11.875 5.5 1 95.31 38 ALA B CA 1
ATOM 3881 C C . ALA B 1 38 ? -14.258 11.812 4 1 95.31 38 ALA B C 1
ATOM 3883 O O . ALA B 1 38 ? -14.195 12.844 3.334 1 95.31 38 ALA B O 1
ATOM 3884 N N . SER B 1 39 ? -14.125 10.641 3.467 1 90.81 39 SER B N 1
ATOM 3885 C CA . SER B 1 39 ? -13.852 10.469 2.045 1 90.81 39 SER B CA 1
ATOM 3886 C C . SER B 1 39 ? -15.039 10.898 1.195 1 90.81 39 SER B C 1
ATOM 3888 O O . SER B 1 39 ? -14.906 11.102 -0.013 1 90.81 39 SER B O 1
ATOM 3890 N N . GLU B 1 40 ? -16.172 11.109 1.793 1 93.5 40 GLU B N 1
ATOM 3891 C CA . GLU B 1 40 ? -17.391 11.492 1.077 1 93.5 40 GLU B CA 1
ATOM 3892 C C . GLU B 1 40 ? -17.703 12.977 1.267 1 93.5 40 GLU B C 1
ATOM 3894 O O . GLU B 1 40 ? -18.703 13.477 0.753 1 93.5 40 GLU B O 1
ATOM 3899 N N . TRP B 1 41 ? -16.875 13.625 2.008 1 96.38 41 TRP B N 1
ATOM 3900 C CA . TRP B 1 41 ? -17.141 15.023 2.324 1 96.38 41 TRP B CA 1
ATOM 3901 C C . TRP B 1 41 ? -16.906 15.914 1.106 1 96.38 41 TRP B C 1
ATOM 3903 O O . TRP B 1 41 ? -16.234 15.516 0.156 1 96.38 41 TRP B O 1
ATOM 3913 N N . GLY B 1 42 ? -17.531 17.016 1.133 1 95.38 42 GLY B N 1
ATOM 3914 C CA . GLY B 1 42 ? -17.391 18.016 0.077 1 95.38 42 GLY B CA 1
ATOM 3915 C C . GLY B 1 42 ? -17.453 19.438 0.588 1 95.38 42 GLY B C 1
ATOM 3916 O O . GLY B 1 42 ? -17.109 19.703 1.744 1 95.38 42 GLY B O 1
ATOM 3917 N N . ARG B 1 43 ? -17.859 20.297 -0.25 1 95.69 43 ARG B N 1
ATOM 3918 C CA . ARG B 1 43 ? -17.875 21.734 0.033 1 95.69 43 ARG B CA 1
ATOM 3919 C C . ARG B 1 43 ? -18.828 22.062 1.177 1 95.69 43 ARG B C 1
ATOM 3921 O O . ARG B 1 43 ? -18.562 22.938 1.986 1 95.69 43 ARG B O 1
ATOM 3928 N N . GLY B 1 44 ? -19.906 21.344 1.238 1 94.88 44 GLY B N 1
ATOM 3929 C CA . GLY B 1 44 ? -20.891 21.578 2.287 1 94.88 44 GLY B CA 1
ATOM 3930 C C . GLY B 1 44 ? -20.328 21.375 3.684 1 94.88 44 GLY B C 1
ATOM 3931 O O . GLY B 1 44 ? -20.625 22.156 4.59 1 94.88 44 GLY B O 1
ATOM 3932 N N . GLN B 1 45 ? -19.531 20.391 3.854 1 97.06 45 GLN B N 1
ATOM 3933 C CA . GLN B 1 45 ? -18.906 20.141 5.148 1 97.06 45 GLN B CA 1
ATOM 3934 C C . GLN B 1 45 ? -17.906 21.234 5.504 1 97.06 45 GLN B C 1
ATOM 3936 O O . GLN B 1 45 ? -17.828 21.656 6.66 1 97.06 45 GLN B O 1
ATOM 3941 N N . LEU B 1 46 ? -17.141 21.688 4.516 1 97.62 46 LEU B N 1
ATOM 3942 C CA . LEU B 1 46 ? -16.172 22.766 4.746 1 97.62 46 LEU B CA 1
ATOM 3943 C C . LEU B 1 46 ? -16.859 24.016 5.262 1 97.62 46 LEU B C 1
ATOM 3945 O O . LEU B 1 46 ? -16.391 24.656 6.207 1 97.62 46 LEU B O 1
ATOM 3949 N N . VAL B 1 47 ? -17.953 24.281 4.652 1 96 47 VAL B N 1
ATOM 3950 C CA . VAL B 1 47 ? -18.719 25.469 5.02 1 96 47 VAL B CA 1
ATOM 3951 C C . VAL B 1 47 ? -19.312 25.281 6.41 1 96 47 VAL B C 1
ATOM 3953 O O . VAL B 1 47 ? -19.203 26.172 7.262 1 96 47 VAL B O 1
ATOM 3956 N N . ARG B 1 48 ? -19.875 24.188 6.633 1 95.94 48 ARG B N 1
ATOM 3957 C CA . ARG B 1 48 ? -20.562 23.938 7.898 1 95.94 48 ARG B CA 1
ATOM 3958 C C . ARG B 1 48 ? -19.562 23.953 9.062 1 95.94 48 ARG B C 1
ATOM 3960 O O . ARG B 1 48 ? -19.922 24.359 10.172 1 95.94 48 ARG B O 1
ATOM 3967 N N . LEU B 1 49 ? -18.391 23.531 8.812 1 97.44 49 LEU B N 1
ATOM 3968 C CA . LEU B 1 49 ? -17.359 23.469 9.844 1 97.44 49 LEU B CA 1
ATOM 3969 C C . LEU B 1 49 ? -16.578 24.766 9.93 1 97.44 49 LEU B C 1
ATOM 3971 O O . LEU B 1 49 ? -15.625 24.875 10.703 1 97.44 49 LEU B O 1
ATOM 3975 N N . ARG B 1 50 ? -16.922 25.734 9.188 1 97.19 50 ARG B N 1
ATOM 3976 C CA . ARG B 1 50 ? -16.328 27.078 9.164 1 97.19 50 ARG B CA 1
ATOM 3977 C C . ARG B 1 50 ? -14.828 27 8.898 1 97.19 50 ARG B C 1
ATOM 3979 O O . ARG B 1 50 ? -14.031 27.562 9.656 1 97.19 50 ARG B O 1
ATOM 3986 N N . VAL B 1 51 ? -14.477 26.359 7.785 1 98.19 51 VAL B N 1
ATOM 3987 C CA . VAL B 1 51 ? -13.094 26.281 7.344 1 98.19 51 VAL B CA 1
ATOM 3988 C C . VAL B 1 51 ? -12.703 27.547 6.582 1 98.19 51 VAL B C 1
ATOM 3990 O O . VAL B 1 51 ? -13.438 27.984 5.699 1 98.19 51 VAL B O 1
ATOM 3993 N N . VAL B 1 52 ? -11.594 28.109 6.941 1 98.31 52 VAL B N 1
ATOM 3994 C CA . VAL B 1 52 ? -11.094 29.312 6.273 1 98.31 52 VAL B CA 1
ATOM 3995 C C . VAL B 1 52 ? -9.641 29.109 5.852 1 98.31 52 VAL B C 1
AT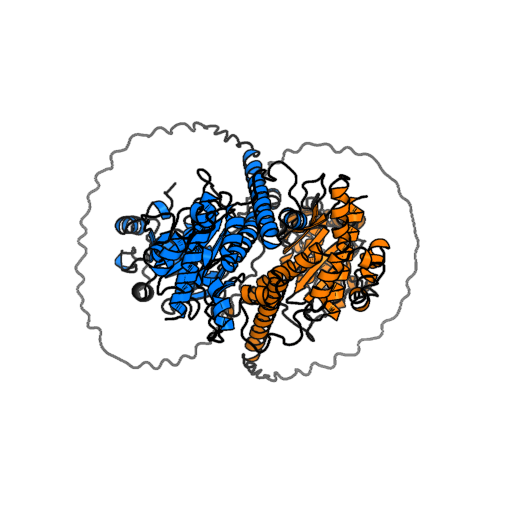OM 3997 O O . VAL B 1 52 ? -8.812 28.672 6.66 1 98.31 52 VAL B O 1
ATOM 4000 N N . ILE B 1 53 ? -9.359 29.391 4.621 1 97.94 53 ILE B N 1
ATOM 4001 C CA . ILE B 1 53 ? -8.016 29.25 4.078 1 97.94 53 ILE B CA 1
ATOM 4002 C C . ILE B 1 53 ? -7.199 30.5 4.379 1 97.94 53 ILE B C 1
ATOM 4004 O O . ILE B 1 53 ? -7.66 31.625 4.148 1 97.94 53 ILE B O 1
ATOM 4008 N N . ARG B 1 54 ? -6.062 30.25 4.969 1 95.62 54 ARG B N 1
ATOM 4009 C CA . ARG B 1 54 ? -5.125 31.344 5.219 1 95.62 54 ARG B CA 1
ATOM 4010 C C . ARG B 1 54 ? -3.871 31.188 4.363 1 95.62 54 ARG B C 1
ATOM 4012 O O . ARG B 1 54 ? -2.994 30.391 4.676 1 95.62 54 ARG B O 1
ATOM 4019 N N . HIS B 1 55 ? -3.797 31.953 3.416 1 89.44 55 HIS B N 1
ATOM 4020 C CA . HIS B 1 55 ? -2.613 31.891 2.564 1 89.44 55 HIS B CA 1
ATOM 4021 C C . HIS B 1 55 ? -1.399 32.5 3.264 1 89.44 55 HIS B C 1
ATOM 4023 O O . HIS B 1 55 ? -1.483 33.594 3.832 1 89.44 55 HIS B O 1
ATOM 4029 N N . ALA B 1 56 ? -0.406 31.688 3.301 1 84 56 ALA B N 1
ATOM 4030 C CA . ALA B 1 56 ? 0.821 32.125 3.953 1 84 56 ALA B CA 1
ATOM 4031 C C . ALA B 1 56 ? 1.647 33 3.018 1 84 56 ALA B C 1
ATOM 4033 O O . ALA B 1 56 ? 1.522 32.906 1.795 1 84 56 ALA B O 1
ATOM 4034 N N . ALA B 1 57 ? 2.408 33.844 3.65 1 84.25 57 ALA B N 1
ATOM 4035 C CA . ALA B 1 57 ? 3.328 34.688 2.889 1 84.25 57 ALA B CA 1
ATOM 4036 C C . ALA B 1 57 ? 4.387 33.844 2.184 1 84.25 57 ALA B C 1
ATOM 4038 O O . ALA B 1 57 ? 4.715 34.062 1.021 1 84.25 57 ALA B O 1
ATOM 4039 N N . ASP B 1 58 ? 4.918 32.875 2.945 1 88.88 58 ASP B N 1
ATOM 4040 C CA . ASP B 1 58 ? 5.867 31.906 2.396 1 88.88 58 ASP B CA 1
ATOM 4041 C C . ASP B 1 58 ? 5.16 30.625 1.952 1 88.88 58 ASP B C 1
ATOM 4043 O O . ASP B 1 58 ? 4.578 29.922 2.773 1 88.88 58 ASP B O 1
ATOM 4047 N N . ASP B 1 59 ? 5.23 30.391 0.689 1 93.81 59 ASP B N 1
ATOM 4048 C CA . ASP B 1 59 ? 4.52 29.219 0.192 1 93.81 59 ASP B CA 1
ATOM 4049 C C . ASP B 1 59 ? 5.441 28 0.121 1 93.81 59 ASP B C 1
ATOM 4051 O O . ASP B 1 59 ? 5.051 26.953 -0.384 1 93.81 59 ASP B O 1
ATOM 4055 N N . LYS B 1 60 ? 6.676 28.188 0.682 1 95.75 60 LYS B N 1
ATOM 4056 C CA . LYS B 1 60 ? 7.648 27.109 0.596 1 95.75 60 LYS B CA 1
ATOM 4057 C C . LYS B 1 60 ? 7.727 26.328 1.908 1 95.75 60 LYS B C 1
ATOM 4059 O O . LYS B 1 60 ? 8.18 25.188 1.933 1 95.75 60 LYS B O 1
ATOM 4064 N N . LEU B 1 61 ? 7.371 27.016 2.982 1 97.31 61 LEU B N 1
ATOM 4065 C CA . LEU B 1 61 ? 7.438 26.391 4.301 1 97.31 61 LEU B CA 1
ATOM 4066 C C . LEU B 1 61 ? 6.121 26.578 5.055 1 97.31 61 LEU B C 1
ATOM 4068 O O . LEU B 1 61 ? 5.473 27.625 4.926 1 97.31 61 LEU B O 1
ATOM 4072 N N . LEU B 1 62 ? 5.797 25.594 5.852 1 97.56 62 LEU B N 1
ATOM 4073 C CA . LEU B 1 62 ? 4.645 25.75 6.73 1 97.56 62 LEU B CA 1
ATOM 4074 C C . LEU B 1 62 ? 4.871 26.859 7.742 1 97.56 62 LEU B C 1
ATOM 4076 O O . LEU B 1 62 ? 5.973 27 8.281 1 97.56 62 LEU B O 1
ATOM 4080 N N . PRO B 1 63 ? 3.844 27.656 8.055 1 96.69 63 PRO B N 1
ATOM 4081 C CA . PRO B 1 63 ? 3.973 28.75 9.023 1 96.69 63 PRO B CA 1
ATOM 4082 C C . PRO B 1 63 ? 4.465 28.266 10.383 1 96.69 63 PRO B C 1
ATOM 4084 O O . PRO B 1 63 ? 5.258 28.953 11.039 1 96.69 63 PRO B O 1
ATOM 4087 N N . LEU B 1 64 ? 4.031 27.125 10.828 1 95.88 64 LEU B N 1
ATOM 4088 C CA . LEU B 1 64 ? 4.449 26.578 12.109 1 95.88 64 LEU B CA 1
ATOM 4089 C C . LEU B 1 64 ? 5.965 26.406 12.164 1 95.88 64 LEU B C 1
ATOM 4091 O O . LEU B 1 64 ? 6.578 26.594 13.211 1 95.88 64 LEU B O 1
ATOM 4095 N N . ILE B 1 65 ? 6.547 26.016 11.047 1 96.38 65 ILE B N 1
ATOM 4096 C CA . ILE B 1 65 ? 7.988 25.797 10.953 1 96.38 65 ILE B CA 1
ATOM 4097 C C . ILE B 1 65 ? 8.711 27.141 10.984 1 96.38 65 ILE B C 1
ATOM 4099 O O . ILE B 1 65 ? 9.727 27.297 11.664 1 96.38 65 ILE B O 1
ATOM 4103 N N . VAL B 1 66 ? 8.164 28.094 10.32 1 95.69 66 VAL B N 1
ATOM 4104 C CA . VAL B 1 66 ? 8.758 29.422 10.227 1 95.69 66 VAL B CA 1
ATOM 4105 C C . VAL B 1 66 ? 8.766 30.078 11.602 1 95.69 66 VAL B C 1
ATOM 4107 O O . VAL B 1 66 ? 9.711 30.797 11.945 1 95.69 66 VAL B O 1
ATOM 4110 N N . LYS B 1 67 ? 7.777 29.844 12.391 1 94.19 67 LYS B N 1
ATOM 4111 C CA . LYS B 1 67 ? 7.609 30.484 13.695 1 94.19 67 LYS B CA 1
ATOM 4112 C C . LYS B 1 67 ? 8.5 29.812 14.742 1 94.19 67 LYS B C 1
ATOM 4114 O O . LYS B 1 67 ? 8.812 30.438 15.766 1 94.19 67 LYS B O 1
ATOM 4119 N N . ASP B 1 68 ? 8.867 28.594 14.492 1 94.75 68 ASP B N 1
ATOM 4120 C CA . ASP B 1 68 ? 9.688 27.859 15.445 1 94.75 68 ASP B CA 1
ATOM 4121 C C . ASP B 1 68 ? 11.172 28.047 15.148 1 94.75 68 ASP B C 1
ATOM 4123 O O . ASP B 1 68 ? 11.664 27.609 14.109 1 94.75 68 ASP B O 1
ATOM 4127 N N . LYS B 1 69 ? 11.875 28.594 16.078 1 94.56 69 LYS B N 1
ATOM 4128 C CA . LYS B 1 69 ? 13.258 29.016 15.844 1 94.56 69 LYS B CA 1
ATOM 4129 C C . LYS B 1 69 ? 14.148 27.812 15.539 1 94.56 69 LYS B C 1
ATOM 4131 O O . LYS B 1 69 ? 14.859 27.781 14.531 1 94.56 69 LYS B O 1
ATOM 4136 N N . PRO B 1 70 ? 14.109 26.766 16.344 1 93.38 70 PRO B N 1
ATOM 4137 C CA . PRO B 1 70 ? 14.969 25.609 16.047 1 93.38 70 PRO B CA 1
ATOM 4138 C C . PRO B 1 70 ? 14.625 24.969 14.703 1 93.38 70 PRO B C 1
ATOM 4140 O O . PRO B 1 70 ? 15.531 24.625 13.938 1 93.38 70 PRO B O 1
ATOM 4143 N N . ALA B 1 71 ? 13.367 24.812 14.43 1 94.5 71 ALA B N 1
ATOM 4144 C CA . ALA B 1 71 ? 12.945 24.203 13.164 1 94.5 71 ALA B CA 1
ATOM 4145 C C . ALA B 1 71 ? 13.359 25.078 11.984 1 94.5 71 ALA B C 1
ATOM 4147 O O . ALA B 1 71 ? 13.852 24.562 10.977 1 94.5 71 ALA B O 1
ATOM 4148 N N . LYS B 1 72 ? 13.156 26.328 12.141 1 94.5 72 LYS B N 1
ATOM 4149 C CA . LYS B 1 72 ? 13.531 27.25 11.078 1 94.5 72 LYS B CA 1
ATOM 4150 C C . LYS B 1 72 ? 15.031 27.203 10.805 1 94.5 72 LYS B C 1
ATOM 4152 O O . LYS B 1 72 ? 15.453 27.281 9.648 1 94.5 72 LYS B O 1
ATOM 4157 N N . ALA B 1 73 ? 15.805 27.109 11.789 1 93 73 ALA B N 1
ATOM 4158 C CA . ALA B 1 73 ? 17.266 27.062 11.656 1 93 73 ALA B CA 1
ATOM 4159 C C . ALA B 1 73 ? 17.703 25.859 10.844 1 93 73 ALA B C 1
ATOM 4161 O O . ALA B 1 73 ? 18.562 25.953 9.977 1 93 73 ALA B O 1
ATOM 4162 N N . ILE B 1 74 ? 17.109 24.75 11.117 1 92 74 ILE B N 1
ATOM 4163 C CA . ILE B 1 74 ? 17.453 23.516 10.414 1 92 74 ILE B CA 1
ATOM 4164 C C . ILE B 1 74 ? 17.078 23.656 8.938 1 92 74 ILE B C 1
ATOM 4166 O O . ILE B 1 74 ? 17.844 23.234 8.062 1 92 74 ILE B O 1
ATOM 4170 N N . THR B 1 75 ? 15.891 24.203 8.688 1 93.94 75 THR B N 1
ATOM 4171 C CA . THR B 1 75 ? 15.422 24.328 7.316 1 93.94 75 THR B CA 1
ATOM 4172 C C . THR B 1 75 ? 16.297 25.281 6.52 1 93.94 75 THR B C 1
ATOM 4174 O O . THR B 1 75 ? 16.531 25.078 5.328 1 93.94 75 THR B O 1
ATOM 4177 N N . LYS B 1 76 ? 16.812 26.266 7.133 1 91.12 76 LYS B N 1
ATOM 4178 C CA . LYS B 1 76 ? 17.688 27.219 6.477 1 91.12 76 LYS B CA 1
ATOM 4179 C C . LYS B 1 76 ? 19 26.562 6.07 1 91.12 76 LYS B C 1
ATOM 4181 O O . LYS B 1 76 ? 19.609 26.922 5.055 1 91.12 76 LYS B O 1
ATOM 4186 N N . ALA B 1 77 ? 19.406 25.688 6.852 1 91 77 ALA B N 1
ATOM 4187 C CA . ALA B 1 77 ? 20.656 25 6.586 1 91 77 ALA B CA 1
ATOM 4188 C C . ALA B 1 77 ? 20.547 24.062 5.391 1 91 77 ALA B C 1
ATOM 4190 O O . ALA B 1 77 ? 21.531 23.734 4.746 1 91 77 ALA B O 1
ATOM 4191 N N . ILE B 1 78 ? 19.312 23.641 5.145 1 92.19 78 ILE B N 1
ATOM 4192 C CA . ILE B 1 78 ? 19.078 22.719 4.043 1 92.19 78 ILE B CA 1
ATOM 4193 C C . ILE B 1 78 ? 18.844 23.5 2.75 1 92.19 78 ILE B C 1
ATOM 4195 O O . ILE B 1 78 ? 17.719 23.875 2.432 1 92.19 78 ILE B O 1
ATOM 4199 N N . SER B 1 79 ? 19.859 23.812 2.082 1 88.56 79 SER B N 1
ATOM 4200 C CA . SER B 1 79 ? 19.828 24.438 0.769 1 88.56 79 SER B CA 1
ATOM 4201 C C . SER B 1 79 ? 20.781 23.734 -0.2 1 88.56 79 SER B C 1
ATOM 4203 O O . SER B 1 79 ? 21.734 23.078 0.221 1 88.56 79 SER B O 1
ATOM 4205 N N . GLU B 1 80 ? 20.453 23.891 -1.415 1 84.25 80 GLU B N 1
ATOM 4206 C CA . GLU B 1 80 ? 21.297 23.266 -2.434 1 84.25 80 GLU B CA 1
ATOM 4207 C C . GLU B 1 80 ? 22.75 23.75 -2.32 1 84.25 80 GLU B C 1
ATOM 4209 O O . GLU B 1 80 ? 23.672 22.938 -2.42 1 84.25 80 GLU B O 1
ATOM 4214 N N . ALA B 1 81 ? 22.891 24.969 -2.045 1 85.06 81 ALA B N 1
ATOM 4215 C CA . ALA B 1 81 ? 24.234 25.547 -1.955 1 85.06 81 ALA B CA 1
ATOM 4216 C C . ALA B 1 81 ? 24.969 25.047 -0.721 1 85.06 81 ALA B C 1
ATOM 4218 O O . ALA B 1 81 ? 26.141 24.672 -0.802 1 85.06 81 ALA B O 1
ATOM 4219 N N . ALA B 1 82 ? 24.312 24.984 0.374 1 87.38 82 ALA B N 1
ATOM 4220 C CA . ALA B 1 82 ? 24.938 24.625 1.638 1 87.38 82 ALA B CA 1
ATOM 4221 C C . ALA B 1 82 ? 25.328 23.141 1.648 1 87.38 82 ALA B C 1
ATOM 4223 O O . ALA B 1 82 ? 26.375 22.766 2.182 1 87.38 82 ALA B O 1
ATOM 4224 N N . ILE B 1 83 ? 24.5 22.375 1.078 1 87.56 83 ILE B N 1
ATOM 4225 C CA . ILE B 1 83 ? 24.703 20.938 1.146 1 87.56 83 ILE B CA 1
ATOM 4226 C C . ILE B 1 83 ? 25.891 20.531 0.253 1 87.56 83 ILE B C 1
ATOM 4228 O O . ILE B 1 83 ? 26.531 19.516 0.485 1 87.56 83 ILE B O 1
ATOM 4232 N N . GLU B 1 84 ? 26.188 21.391 -0.724 1 87.25 84 GLU B N 1
ATOM 4233 C CA . GLU B 1 84 ? 27.281 21.125 -1.649 1 87.25 84 GLU B CA 1
ATOM 4234 C C . GLU B 1 84 ? 28.609 21.547 -1.059 1 87.25 84 GLU B C 1
ATOM 4236 O O . GLU B 1 84 ? 29.672 21.062 -1.475 1 87.25 84 GLU B O 1
ATOM 4241 N N . THR B 1 85 ? 28.484 22.438 -0.151 1 83.62 85 THR B N 1
ATOM 4242 C CA . THR B 1 85 ? 29.719 23 0.42 1 83.62 85 THR B CA 1
ATOM 4243 C C . THR B 1 85 ? 30.234 22.094 1.538 1 83.62 85 THR B C 1
ATOM 4245 O O . THR B 1 85 ? 29.578 21.922 2.564 1 83.62 85 THR B O 1
ATOM 4248 N N . SER B 1 86 ? 31.359 21.625 1.43 1 75.94 86 SER B N 1
ATOM 4249 C CA . SER B 1 86 ? 31.906 20.656 2.369 1 75.94 86 SER B CA 1
ATOM 4250 C C . SER B 1 86 ? 32.25 21.312 3.697 1 75.94 86 SER B C 1
ATOM 4252 O O . SER B 1 86 ? 32.219 20.656 4.746 1 75.94 86 SER B O 1
ATOM 4254 N N . ASP B 1 87 ? 32.531 22.531 3.689 1 80.75 87 ASP B N 1
ATOM 4255 C CA . ASP B 1 87 ? 33.031 23.188 4.898 1 80.75 87 ASP B CA 1
ATOM 4256 C C . ASP B 1 87 ? 31.906 23.984 5.586 1 80.75 87 ASP B C 1
ATOM 4258 O O . ASP B 1 87 ? 32.188 24.859 6.406 1 80.75 87 ASP B O 1
ATOM 4262 N N . ASP B 1 88 ? 30.75 23.594 5.262 1 86.38 88 ASP B N 1
ATOM 4263 C CA . ASP B 1 88 ? 29.625 24.266 5.918 1 86.38 88 ASP B CA 1
ATOM 4264 C C . ASP B 1 88 ? 29.547 23.891 7.398 1 86.38 88 ASP B C 1
ATOM 4266 O O . ASP B 1 88 ? 29.656 22.719 7.75 1 86.38 88 ASP B O 1
ATOM 4270 N N . THR B 1 89 ? 29.406 24.859 8.266 1 86.44 89 THR B N 1
ATOM 4271 C CA . THR B 1 89 ? 29.469 24.688 9.711 1 86.44 89 THR B CA 1
ATOM 4272 C C . THR B 1 89 ? 28.344 23.75 10.188 1 86.44 89 THR B C 1
ATOM 4274 O O . THR B 1 89 ? 28.562 22.922 11.07 1 86.44 89 THR B O 1
ATOM 4277 N N . PHE B 1 90 ? 27.234 23.875 9.609 1 89.06 90 PHE B N 1
ATOM 4278 C CA . PHE B 1 90 ? 26.109 23.047 10.016 1 89.06 90 PHE B CA 1
ATOM 4279 C C . PHE B 1 90 ? 26.312 21.609 9.586 1 89.06 90 PHE B C 1
ATOM 4281 O O . PHE B 1 90 ? 26.188 20.688 10.398 1 89.06 90 PHE B O 1
ATOM 4288 N N . TRP B 1 91 ? 26.672 21.391 8.422 1 91.06 91 TRP B N 1
ATOM 4289 C CA . TRP B 1 91 ? 26.719 20.062 7.828 1 91.06 91 TRP B CA 1
ATOM 4290 C C . TRP B 1 91 ? 27.953 19.297 8.289 1 91.06 91 TRP B C 1
ATOM 4292 O O . TRP B 1 91 ? 28.031 18.078 8.156 1 91.06 91 TRP B O 1
ATOM 4302 N N . SER B 1 92 ? 28.938 20.031 8.789 1 88.88 92 SER B N 1
ATOM 4303 C CA . SER B 1 92 ? 30.094 19.359 9.359 1 88.88 92 SER B CA 1
ATOM 4304 C C . SER B 1 92 ? 29.703 18.5 10.555 1 88.88 92 SER B C 1
ATOM 4306 O O . SER B 1 92 ? 30.391 17.516 10.859 1 88.88 92 SER B O 1
ATOM 4308 N N . GLN B 1 93 ? 28.562 18.906 11.109 1 87 93 GLN B N 1
ATOM 4309 C CA . GLN B 1 93 ? 28.078 18.156 12.266 1 87 93 GLN B CA 1
ATOM 4310 C C . GLN B 1 93 ? 27.344 16.906 11.836 1 87 93 GLN B C 1
ATOM 4312 O O . GLN B 1 93 ? 27.156 15.977 12.633 1 87 93 GLN B O 1
ATOM 4317 N N . TYR B 1 94 ? 26.938 16.891 10.578 1 88.81 94 TYR B N 1
ATOM 4318 C CA . TYR B 1 94 ? 26.109 15.805 10.078 1 88.81 94 TYR B CA 1
ATOM 4319 C C . TYR B 1 94 ? 26.641 15.297 8.734 1 88.81 94 TYR B C 1
ATOM 4321 O O . TYR B 1 94 ? 25.906 15.289 7.742 1 88.81 94 TYR B O 1
ATOM 4329 N N . PRO B 1 95 ? 27.812 14.734 8.734 1 88.19 95 PRO B N 1
ATOM 4330 C CA . PRO B 1 95 ? 28.406 14.375 7.445 1 88.19 95 PRO B CA 1
ATOM 4331 C C . PRO B 1 95 ? 27.625 13.297 6.703 1 88.19 95 PRO B C 1
ATOM 4333 O O . PRO B 1 95 ? 27.484 13.367 5.48 1 88.19 95 PRO B O 1
ATOM 4336 N N . GLU B 1 96 ? 27.094 12.297 7.387 1 85.94 96 GLU B N 1
ATOM 4337 C CA . GLU B 1 96 ? 26.359 11.219 6.73 1 85.94 96 GLU B CA 1
ATOM 4338 C C . GLU B 1 96 ? 25.031 11.727 6.188 1 85.94 96 GLU B C 1
ATOM 4340 O O . GLU B 1 96 ? 24.609 11.352 5.086 1 85.94 96 GLU B O 1
ATOM 4345 N N . SER B 1 97 ? 24.375 12.562 6.988 1 90.06 97 SER B N 1
ATOM 4346 C CA . SER B 1 97 ? 23.141 13.18 6.535 1 90.06 97 SER B CA 1
ATOM 4347 C C . SER B 1 97 ? 23.375 14.047 5.301 1 90.06 97 SER B C 1
ATOM 4349 O O . SER B 1 97 ? 22.562 14.031 4.367 1 90.06 97 SER B O 1
ATOM 4351 N N . ARG B 1 98 ? 24.438 14.766 5.371 1 92.62 98 ARG B N 1
ATOM 4352 C CA . ARG B 1 98 ? 24.766 15.633 4.246 1 92.62 98 ARG B CA 1
ATOM 4353 C C . ARG B 1 98 ? 24.938 14.828 2.961 1 92.62 98 ARG B C 1
ATOM 4355 O O . ARG B 1 98 ? 24.375 15.18 1.925 1 92.62 98 ARG B O 1
ATOM 4362 N N . LYS B 1 99 ? 25.734 13.797 3.061 1 91.38 99 LYS B N 1
ATOM 4363 C CA . LYS B 1 99 ? 26 12.961 1.892 1 91.38 99 LYS B CA 1
ATOM 4364 C C . LYS B 1 99 ? 24.703 12.359 1.343 1 91.38 99 LYS B C 1
ATOM 4366 O O . LYS B 1 99 ? 24.469 12.391 0.134 1 91.38 99 LYS B O 1
ATOM 4371 N N . ALA B 1 100 ? 23.922 11.852 2.205 1 91.94 100 ALA B N 1
ATOM 4372 C CA . ALA B 1 100 ? 22.672 11.188 1.812 1 91.94 100 ALA B CA 1
ATOM 4373 C C . ALA B 1 100 ? 21.703 12.18 1.182 1 91.94 100 ALA B C 1
ATOM 4375 O O . ALA B 1 100 ? 21.125 11.914 0.124 1 91.94 100 ALA B O 1
ATOM 4376 N N . LEU B 1 101 ? 21.516 13.297 1.812 1 93.56 101 LEU B N 1
ATOM 4377 C CA . LEU B 1 101 ? 20.562 14.281 1.315 1 93.56 101 LEU B CA 1
ATOM 4378 C C . LEU B 1 101 ? 21.078 14.93 0.029 1 93.56 101 LEU B C 1
ATOM 4380 O O . LEU B 1 101 ? 20.281 15.273 -0.853 1 93.56 101 LEU B O 1
ATOM 4384 N N . ARG B 1 102 ? 22.375 15.086 -0.05 1 93.31 102 ARG B N 1
ATOM 4385 C CA . ARG B 1 102 ? 22.953 15.586 -1.297 1 93.31 102 ARG B CA 1
ATOM 4386 C C . ARG B 1 102 ? 22.625 14.648 -2.457 1 93.31 102 ARG B C 1
ATOM 4388 O O . ARG B 1 102 ? 22.266 15.109 -3.545 1 93.31 102 ARG B O 1
ATOM 4395 N N . THR B 1 103 ? 22.766 13.344 -2.219 1 92.56 103 THR B N 1
ATOM 4396 C CA . THR B 1 103 ? 22.438 12.352 -3.238 1 92.56 103 THR B CA 1
ATOM 4397 C C . THR B 1 103 ? 20.969 12.422 -3.627 1 92.56 103 THR B C 1
ATOM 4399 O O . THR B 1 103 ? 20.625 12.352 -4.812 1 92.56 103 THR B O 1
ATOM 4402 N N . LEU B 1 104 ? 20.156 12.578 -2.656 1 94.19 104 LEU B N 1
ATOM 4403 C CA . LEU B 1 104 ? 18.719 12.695 -2.902 1 94.19 104 LEU B CA 1
ATOM 4404 C C . LEU B 1 104 ? 18.406 13.93 -3.742 1 94.19 104 LEU B C 1
ATOM 4406 O O . LEU B 1 104 ? 17.625 13.852 -4.691 1 94.19 104 LEU B O 1
ATOM 4410 N N . LEU B 1 105 ? 19 15.031 -3.387 1 93.38 105 LEU B N 1
ATOM 4411 C CA . LEU B 1 105 ? 18.703 16.297 -4.031 1 93.38 105 LEU B CA 1
ATOM 4412 C C . LEU B 1 105 ? 19.266 16.344 -5.449 1 93.38 105 LEU B C 1
ATOM 4414 O O . LEU B 1 105 ? 18.688 17 -6.328 1 93.38 105 LEU B O 1
ATOM 4418 N N . LYS B 1 106 ? 20.359 15.633 -5.684 1 89.44 106 LYS B N 1
ATOM 4419 C CA . LYS B 1 106 ? 20.922 15.562 -7.031 1 89.44 106 LYS B CA 1
ATOM 4420 C C . LYS B 1 106 ? 19.953 14.875 -7.992 1 89.44 106 LYS B C 1
ATOM 4422 O O . LYS B 1 106 ? 19.938 15.18 -9.188 1 89.44 106 LYS B O 1
ATOM 4427 N N . GLY B 1 107 ? 19.141 14.031 -7.402 1 89.56 107 GLY B N 1
ATOM 4428 C CA . GLY B 1 107 ? 18.125 13.391 -8.227 1 89.56 107 GLY B CA 1
ATOM 4429 C C . GLY B 1 107 ? 18.672 12.25 -9.062 1 89.56 107 GLY B C 1
ATOM 4430 O O . GLY B 1 107 ? 19.719 11.672 -8.734 1 89.56 107 GLY B O 1
ATOM 4431 N N . ARG B 1 108 ? 17.984 11.75 -10.023 1 83 108 ARG B N 1
ATOM 4432 C CA . ARG B 1 108 ? 18.25 10.562 -10.836 1 83 108 ARG B CA 1
ATOM 4433 C C . ARG B 1 108 ? 19.375 10.836 -11.836 1 83 108 ARG B C 1
ATOM 4435 O O . ARG B 1 108 ? 19.969 9.898 -12.383 1 83 108 ARG B O 1
ATOM 4442 N N . GLY B 1 109 ? 19.969 12.039 -11.859 1 70.62 109 GLY B N 1
ATOM 4443 C CA . GLY B 1 109 ? 20.984 12.406 -12.828 1 70.62 109 GLY B CA 1
ATOM 4444 C C . GLY B 1 109 ? 20.422 12.68 -14.211 1 70.62 109 GLY B C 1
ATOM 4445 O O . GLY B 1 109 ? 19.234 12.484 -14.453 1 70.62 109 GLY B O 1
ATOM 4446 N N . GLN B 1 110 ? 21.328 13.375 -14.969 1 53.72 110 GLN B N 1
ATOM 4447 C CA . GLN B 1 110 ? 21.094 13.758 -16.359 1 53.72 110 GLN B CA 1
ATOM 4448 C C . GLN B 1 110 ? 20.969 12.531 -17.25 1 53.72 110 GLN B C 1
ATOM 4450 O O . GLN B 1 110 ? 21.75 11.586 -17.125 1 53.72 110 GLN B O 1
ATOM 4455 N N . GLY B 1 111 ? 19.656 12.195 -17.922 1 46.66 111 GLY B N 1
ATOM 4456 C CA . GLY B 1 111 ? 19.281 11.148 -18.844 1 46.66 111 GLY B CA 1
ATOM 4457 C C . GLY B 1 111 ? 18.109 10.312 -18.359 1 46.66 111 GLY B C 1
ATOM 4458 O O . GLY B 1 111 ? 18.297 9.242 -17.781 1 46.66 111 GLY B O 1
ATOM 4459 N N . SER B 1 112 ? 17.266 11.094 -18.016 1 46.72 112 SER B N 1
ATOM 4460 C CA . SER B 1 112 ? 16 10.5 -17.609 1 46.72 112 SER B CA 1
ATOM 4461 C C . SER B 1 112 ? 15.734 9.188 -18.344 1 46.72 112 SER B C 1
ATOM 4463 O O . SER B 1 112 ? 15.953 9.102 -19.547 1 46.72 112 SER B O 1
ATOM 4465 N N . ILE B 1 113 ? 15.93 8.203 -17.797 1 48.28 113 ILE B N 1
ATOM 4466 C CA . ILE B 1 113 ? 15.469 6.93 -18.328 1 48.28 113 ILE B CA 1
ATOM 4467 C C . ILE B 1 113 ? 14.18 7.133 -19.125 1 48.28 113 ILE B C 1
ATOM 4469 O O . ILE B 1 113 ? 13.109 6.695 -18.703 1 48.28 113 ILE B O 1
ATOM 4473 N N . SER B 1 114 ? 13.703 8.453 -19.234 1 46.41 114 SER B N 1
ATOM 4474 C CA . SER B 1 114 ? 12.445 8.602 -19.953 1 46.41 114 SER B CA 1
ATOM 4475 C C . SER B 1 114 ? 12.414 7.695 -21.188 1 46.41 114 SER B C 1
ATOM 4477 O O . SER B 1 114 ? 11.359 7.156 -21.531 1 46.41 114 SER B O 1
ATOM 4479 N N . GLU B 1 115 ? 13.281 8.18 -22.203 1 45.41 115 GLU B N 1
ATOM 4480 C CA . GLU B 1 115 ? 13.039 7.59 -23.516 1 45.41 115 GLU B CA 1
ATOM 4481 C C . GLU B 1 115 ? 13.094 6.066 -23.453 1 45.41 115 GLU B C 1
ATOM 4483 O O . GLU B 1 115 ? 12.68 5.383 -24.391 1 45.41 115 GLU B O 1
ATOM 4488 N N . ARG B 1 116 ? 13.945 5.637 -22.594 1 46.34 116 ARG B N 1
ATOM 4489 C CA . ARG B 1 116 ? 14.203 4.203 -22.578 1 46.34 116 ARG B CA 1
ATOM 4490 C C . ARG B 1 116 ? 13.117 3.451 -21.828 1 46.34 116 ARG B C 1
ATOM 4492 O O . ARG B 1 116 ? 12.273 4.066 -21.172 1 46.34 116 ARG B O 1
ATOM 4499 N N . GLU B 1 117 ? 13.148 2.004 -21.672 1 61.56 117 GLU B N 1
ATOM 4500 C CA . GLU B 1 117 ? 12.422 0.853 -21.156 1 61.56 117 GLU B CA 1
ATOM 4501 C C . GLU B 1 117 ? 12.484 0.816 -19.625 1 61.56 117 GLU B C 1
ATOM 4503 O O . GLU B 1 117 ? 13.547 1.04 -19.031 1 61.56 117 GLU B O 1
ATOM 4508 N N . LEU B 1 118 ? 11.336 1.208 -18.875 1 73.19 118 LEU B N 1
ATOM 4509 C CA . LEU B 1 118 ? 11.273 1.014 -17.422 1 73.19 118 LEU B CA 1
ATOM 4510 C C . LEU B 1 118 ? 12.109 -0.187 -17 1 73.19 118 LEU B C 1
ATOM 4512 O O . LEU B 1 118 ? 11.93 -1.29 -17.516 1 73.19 118 LEU B O 1
ATOM 4516 N N . TRP B 1 119 ? 13.188 0.23 -16.219 1 78.38 119 TRP B N 1
ATOM 4517 C CA . TRP B 1 119 ? 14.039 -0.814 -15.664 1 78.38 119 TRP B CA 1
ATOM 4518 C C . TRP B 1 119 ? 13.352 -1.519 -14.5 1 78.38 119 TRP B C 1
ATOM 4520 O O . TRP B 1 119 ? 12.359 -1.02 -13.961 1 78.38 119 TRP B O 1
ATOM 4530 N N . SER B 1 120 ? 13.836 -2.717 -14.297 1 81.06 120 SER B N 1
ATOM 4531 C CA . SER B 1 120 ? 13.43 -3.379 -13.062 1 81.06 120 SER B CA 1
ATOM 4532 C C . SER B 1 120 ? 14 -2.668 -11.836 1 81.06 120 SER B C 1
ATOM 4534 O O . SER B 1 120 ? 14.977 -1.921 -11.945 1 81.06 120 SER B O 1
ATOM 4536 N N . GLU B 1 121 ? 13.344 -2.789 -10.695 1 86.19 121 GLU B N 1
ATOM 4537 C CA . GLU B 1 121 ? 13.844 -2.189 -9.461 1 86.19 121 GLU B CA 1
ATOM 4538 C C . GLU B 1 121 ? 15.289 -2.609 -9.188 1 86.19 121 GLU B C 1
ATOM 4540 O O . GLU B 1 121 ? 16.094 -1.805 -8.727 1 86.19 121 GLU B O 1
ATOM 4545 N N . GLN B 1 122 ? 15.547 -3.785 -9.5 1 81.06 122 GLN B N 1
ATOM 4546 C CA . GLN B 1 122 ? 16.891 -4.301 -9.297 1 81.06 122 GLN B CA 1
ATOM 4547 C C . GLN B 1 122 ? 17.906 -3.543 -10.148 1 81.06 122 GLN B C 1
ATOM 4549 O O . GLN B 1 122 ? 19.016 -3.244 -9.688 1 81.06 122 GLN B O 1
ATOM 4554 N N . GLU B 1 123 ? 17.547 -3.342 -11.344 1 82.25 123 GLU B N 1
ATOM 4555 C CA . GLU B 1 123 ? 18.438 -2.605 -12.242 1 82.25 123 GLU B CA 1
ATOM 4556 C C . GLU B 1 123 ? 18.688 -1.188 -11.734 1 82.25 123 GLU B C 1
ATOM 4558 O O . GLU B 1 123 ? 19.797 -0.679 -11.82 1 82.25 123 GLU B O 1
ATOM 4563 N N . TYR B 1 124 ? 17.625 -0.621 -11.211 1 86.94 124 TYR B N 1
ATOM 4564 C CA . TYR B 1 124 ? 17.781 0.7 -10.617 1 86.94 124 TYR B CA 1
ATOM 4565 C C . TYR B 1 124 ? 18.75 0.647 -9.438 1 86.94 124 TYR B C 1
ATOM 4567 O O . TYR B 1 124 ? 19.609 1.509 -9.297 1 86.94 124 TYR B O 1
ATOM 4575 N N . MET B 1 125 ? 18.609 -0.285 -8.617 1 86.12 125 MET B N 1
ATOM 4576 C CA . MET B 1 125 ? 19.438 -0.424 -7.426 1 86.12 125 MET B CA 1
ATOM 4577 C C . MET B 1 125 ? 20.906 -0.616 -7.809 1 86.12 125 MET B C 1
ATOM 4579 O O . MET B 1 125 ? 21.781 -0.027 -7.191 1 86.12 125 MET B O 1
ATOM 4583 N N . ARG B 1 126 ? 21.078 -1.366 -8.766 1 79.38 126 ARG B N 1
ATOM 4584 C CA . ARG B 1 126 ? 22.438 -1.592 -9.234 1 79.38 126 ARG B CA 1
ATOM 4585 C C . ARG B 1 126 ? 23.016 -0.327 -9.859 1 79.38 126 ARG B C 1
ATOM 4587 O O . ARG B 1 126 ? 24.188 0.003 -9.625 1 79.38 126 ARG B O 1
ATOM 4594 N N . HIS B 1 127 ? 22.25 0.296 -10.656 1 82.69 127 HIS B N 1
ATOM 4595 C CA . HIS B 1 127 ? 22.688 1.501 -11.352 1 82.69 127 HIS B CA 1
ATOM 4596 C C . HIS B 1 127 ? 23.078 2.594 -10.367 1 82.69 127 HIS B C 1
ATOM 4598 O O . HIS B 1 127 ? 24.109 3.252 -10.539 1 82.69 127 HIS B O 1
ATOM 4604 N N . TYR B 1 128 ? 22.359 2.725 -9.367 1 86.31 128 TYR B N 1
ATOM 4605 C CA . TYR B 1 128 ? 22.609 3.801 -8.422 1 86.31 128 TYR B CA 1
ATOM 4606 C C . TYR B 1 128 ? 23.484 3.316 -7.262 1 86.31 128 TYR B C 1
ATOM 4608 O O . TYR B 1 128 ? 23.922 4.117 -6.438 1 86.31 128 TYR B O 1
ATOM 4616 N N . GLY B 1 129 ? 23.672 2.025 -7.223 1 81.75 129 GLY B N 1
ATOM 4617 C CA . GLY B 1 129 ? 24.516 1.453 -6.18 1 81.75 129 GLY B CA 1
ATOM 4618 C C . GLY B 1 129 ? 23.906 1.564 -4.797 1 81.75 129 GLY B C 1
ATOM 4619 O O . GLY B 1 129 ? 24.625 1.62 -3.797 1 81.75 129 GLY B O 1
ATOM 4620 N N . SER B 1 130 ? 22.688 1.823 -4.719 1 86.56 130 SER B N 1
ATOM 4621 C CA . SER B 1 130 ? 21.953 1.996 -3.469 1 86.56 130 SER B CA 1
ATOM 4622 C C . SER B 1 130 ? 20.547 1.429 -3.576 1 86.56 130 SER B C 1
ATOM 4624 O O . SER B 1 130 ? 19.812 1.746 -4.516 1 86.56 130 SER B O 1
ATOM 4626 N N . CYS B 1 131 ? 20.188 0.586 -2.588 1 85.12 131 CYS B N 1
ATOM 4627 C CA . CYS B 1 131 ? 18.844 0.028 -2.564 1 85.12 131 CYS B CA 1
ATOM 4628 C C . CYS B 1 131 ? 17.797 1.119 -2.332 1 85.12 131 CYS B C 1
ATOM 4630 O O . CYS B 1 131 ? 16.75 1.121 -2.963 1 85.12 131 CYS B O 1
ATOM 4632 N N . GLU B 1 132 ? 18.156 2.055 -1.515 1 88.81 132 GLU B N 1
ATOM 4633 C CA . GLU B 1 132 ? 17.219 3.113 -1.158 1 88.81 132 GLU B CA 1
ATOM 4634 C C . GLU B 1 132 ? 16.938 4.027 -2.348 1 88.81 132 GLU B C 1
ATOM 4636 O O . GLU B 1 132 ? 15.773 4.215 -2.734 1 88.81 132 GLU B O 1
ATOM 4641 N N . TYR B 1 133 ? 17.969 4.48 -2.943 1 92.5 133 TYR B N 1
ATOM 4642 C CA . TYR B 1 133 ? 17.797 5.438 -4.031 1 92.5 133 TYR B CA 1
ATOM 4643 C C . TYR B 1 133 ? 17.328 4.738 -5.301 1 92.5 133 TYR B C 1
ATOM 4645 O O . TYR B 1 133 ? 16.531 5.297 -6.066 1 92.5 133 TYR B O 1
ATOM 4653 N N . GLY B 1 134 ? 17.859 3.516 -5.457 1 90.56 134 GLY B N 1
ATOM 4654 C CA . GLY B 1 134 ? 17.359 2.744 -6.582 1 90.56 134 GLY B CA 1
ATOM 4655 C C . GLY B 1 134 ? 15.852 2.531 -6.527 1 90.56 134 GLY B C 1
ATOM 4656 O O . GLY B 1 134 ? 15.164 2.705 -7.535 1 90.56 134 GLY B O 1
ATOM 4657 N N . ARG B 1 135 ? 15.367 2.229 -5.391 1 91.94 135 ARG B N 1
ATOM 4658 C CA . ARG B 1 135 ? 13.938 2.01 -5.203 1 91.94 135 ARG B CA 1
ATOM 4659 C C . ARG B 1 135 ? 13.156 3.303 -5.402 1 91.94 135 ARG B C 1
ATOM 4661 O O . ARG B 1 135 ? 12.062 3.291 -5.965 1 91.94 135 ARG B O 1
ATOM 4668 N N . LEU B 1 136 ? 13.641 4.371 -4.906 1 94.69 136 LEU B N 1
ATOM 4669 C CA . LEU B 1 136 ? 12.961 5.656 -5.023 1 94.69 136 LEU B CA 1
ATOM 4670 C C . LEU B 1 136 ? 12.812 6.059 -6.488 1 94.69 136 LEU B C 1
ATOM 4672 O O . LEU B 1 136 ? 11.719 6.426 -6.926 1 94.69 136 LEU B O 1
ATOM 4676 N N . TRP B 1 137 ? 13.883 5.949 -7.203 1 93.5 137 TRP B N 1
ATOM 4677 C CA . TRP B 1 137 ? 13.844 6.387 -8.594 1 93.5 137 TRP B CA 1
ATOM 4678 C C . TRP B 1 137 ? 13.047 5.41 -9.453 1 93.5 137 TRP B C 1
ATOM 4680 O O . TRP B 1 137 ? 12.383 5.816 -10.414 1 93.5 137 TRP B O 1
ATOM 4690 N N . ALA B 1 138 ? 13.109 4.098 -9.07 1 90.19 138 ALA B N 1
ATOM 4691 C CA . ALA B 1 138 ? 12.227 3.137 -9.727 1 90.19 138 ALA B CA 1
ATOM 4692 C C . ALA B 1 138 ? 10.758 3.508 -9.531 1 90.19 138 ALA B C 1
ATOM 4694 O O . ALA B 1 138 ? 9.977 3.506 -10.484 1 90.19 138 ALA B O 1
ATOM 4695 N N . ALA B 1 139 ? 10.391 3.805 -8.281 1 91 139 ALA B N 1
ATOM 4696 C CA . ALA B 1 139 ? 9.016 4.172 -7.961 1 91 139 ALA B CA 1
ATOM 4697 C C . ALA B 1 139 ? 8.602 5.438 -8.703 1 91 139 ALA B C 1
ATOM 4699 O O . ALA B 1 139 ? 7.484 5.52 -9.234 1 91 139 ALA B O 1
ATOM 4700 N N . LEU B 1 140 ? 9.461 6.41 -8.789 1 91.69 140 LEU B N 1
ATOM 4701 C CA . LEU B 1 140 ? 9.164 7.672 -9.461 1 91.69 140 LEU B CA 1
ATOM 4702 C C . LEU B 1 140 ? 8.992 7.461 -10.961 1 91.69 140 LEU B C 1
ATOM 4704 O O . LEU B 1 140 ? 8.047 7.984 -11.562 1 91.69 140 LEU B O 1
ATOM 4708 N N . ASP B 1 141 ? 9.859 6.691 -11.547 1 87.75 141 ASP B N 1
ATOM 4709 C CA . ASP B 1 141 ? 9.789 6.445 -12.984 1 87.75 141 ASP B CA 1
ATOM 4710 C C . ASP B 1 141 ? 8.523 5.66 -13.336 1 87.75 141 ASP B C 1
ATOM 4712 O O . ASP B 1 141 ? 7.883 5.934 -14.352 1 87.75 141 ASP B O 1
ATOM 4716 N N . ARG B 1 142 ? 8.266 4.707 -12.523 1 84.44 142 ARG B N 1
ATOM 4717 C CA . ARG B 1 142 ? 7.043 3.945 -12.75 1 84.44 142 ARG B CA 1
ATOM 4718 C C . ARG B 1 142 ? 5.812 4.844 -12.664 1 84.44 142 ARG B C 1
ATOM 4720 O O . ARG B 1 142 ? 4.875 4.699 -13.453 1 84.44 142 ARG B O 1
ATOM 4727 N N . LEU B 1 143 ? 5.812 5.656 -11.695 1 86.12 143 LEU B N 1
ATOM 4728 C CA . LEU B 1 143 ? 4.719 6.602 -11.516 1 86.12 143 LEU B CA 1
ATOM 4729 C C . LEU B 1 143 ? 4.625 7.555 -12.703 1 86.12 143 LEU B C 1
ATOM 4731 O O . LEU B 1 143 ? 3.531 7.812 -13.211 1 86.12 143 LEU B O 1
ATOM 4735 N N . GLU B 1 144 ? 5.727 8.07 -13.164 1 84.56 144 GLU B N 1
ATOM 4736 C CA . GLU B 1 144 ? 5.758 8.969 -14.312 1 84.56 144 GLU B CA 1
ATOM 4737 C C . GLU B 1 144 ? 5.246 8.266 -15.57 1 84.56 144 GLU B C 1
ATOM 4739 O O . GLU B 1 144 ? 4.492 8.852 -16.359 1 84.56 144 GLU B O 1
ATOM 4744 N N . ASP B 1 145 ? 5.68 7.055 -15.703 1 79.94 145 ASP B N 1
ATOM 4745 C CA . ASP B 1 145 ? 5.254 6.258 -16.844 1 79.94 145 ASP B CA 1
ATOM 4746 C C . ASP B 1 145 ? 3.742 6.035 -16.828 1 79.94 145 ASP B C 1
ATOM 4748 O O . ASP B 1 145 ? 3.078 6.156 -17.859 1 79.94 145 ASP B O 1
ATOM 4752 N N . ALA B 1 146 ? 3.268 5.699 -15.703 1 77.12 146 ALA B N 1
ATOM 4753 C CA . ALA B 1 146 ? 1.833 5.473 -15.555 1 77.12 146 ALA B CA 1
ATOM 4754 C C . ALA B 1 146 ? 1.043 6.746 -15.852 1 77.12 146 ALA B C 1
ATOM 4756 O O . ALA B 1 146 ? -0.022 6.691 -16.469 1 77.12 146 ALA B O 1
ATOM 4757 N N . CYS B 1 147 ? 1.521 7.836 -15.352 1 75.62 147 CYS B N 1
ATOM 4758 C CA . CYS B 1 147 ? 0.852 9.117 -15.555 1 75.62 147 CYS B CA 1
ATOM 4759 C C . CYS B 1 147 ? 0.877 9.516 -17.016 1 75.62 147 CYS B C 1
ATOM 4761 O O . CYS B 1 147 ? -0.073 10.125 -17.516 1 75.62 147 CYS B O 1
ATOM 4763 N N . HIS B 1 148 ? 1.89 9.195 -17.719 1 73.31 148 HIS B N 1
ATOM 4764 C CA . HIS B 1 148 ? 2.006 9.492 -19.141 1 73.31 148 HIS B CA 1
ATOM 4765 C C . HIS B 1 148 ? 1.008 8.68 -19.953 1 73.31 148 HIS B C 1
ATOM 4767 O O . HIS B 1 148 ? 0.389 9.203 -20.891 1 73.31 148 HIS B O 1
ATOM 4773 N N . HIS B 1 149 ? 0.872 7.496 -19.609 1 67.12 149 HIS B N 1
ATOM 4774 C CA . HIS B 1 149 ? -0.042 6.617 -20.344 1 67.12 149 HIS B CA 1
ATOM 4775 C C . HIS B 1 149 ? -1.489 7.066 -20.172 1 67.12 149 HIS B C 1
ATOM 4777 O O . HIS B 1 149 ? -2.279 7.016 -21.109 1 67.12 149 HIS B O 1
ATOM 4783 N N . ILE B 1 150 ? -1.815 7.492 -19.047 1 63 150 ILE B N 1
ATOM 4784 C CA . ILE B 1 150 ? -3.168 7.965 -18.781 1 63 150 ILE B CA 1
ATOM 4785 C C . ILE B 1 150 ? -3.434 9.242 -19.562 1 63 150 ILE B C 1
ATOM 4787 O O . ILE B 1 150 ? -4.516 9.422 -20.125 1 63 150 ILE B O 1
ATOM 4791 N N . SER B 1 151 ? -2.514 10.07 -19.641 1 61.12 151 SER B N 1
ATOM 4792 C CA . SER B 1 151 ? -2.67 11.32 -20.375 1 61.12 151 SER B CA 1
ATOM 4793 C C . SER B 1 151 ? -2.834 11.062 -21.875 1 61.12 151 SER B C 1
ATOM 4795 O O . SER B 1 151 ? -3.609 11.75 -22.547 1 61.12 151 SER B O 1
ATOM 4797 N N . GLN B 1 152 ? -2.203 10.086 -22.391 1 58.28 152 GLN B N 1
ATOM 4798 C CA . GLN B 1 152 ? -2.295 9.75 -23.797 1 58.28 152 GLN B CA 1
ATOM 4799 C C . GLN B 1 152 ? -3.641 9.109 -24.125 1 58.28 152 GLN B C 1
ATOM 4801 O O . GLN B 1 152 ? -4.215 9.367 -25.188 1 58.28 152 GLN B O 1
ATOM 4806 N N . GLN B 1 153 ? -4.145 8.297 -23.266 1 54.41 153 GLN B N 1
ATOM 4807 C CA . GLN B 1 153 ? -5.434 7.656 -23.484 1 54.41 153 GLN B CA 1
ATOM 4808 C C . GLN B 1 153 ? -6.57 8.68 -23.453 1 54.41 153 GLN B C 1
ATOM 4810 O O . GLN B 1 153 ? -7.555 8.539 -24.172 1 54.41 153 GLN B O 1
ATOM 4815 N N . ARG B 1 154 ? -6.469 9.68 -22.688 1 52.5 154 ARG B N 1
ATOM 4816 C CA . ARG B 1 154 ? -7.473 10.734 -22.641 1 52.5 154 ARG B CA 1
ATOM 4817 C C . ARG B 1 154 ? -7.457 11.57 -23.922 1 52.5 154 ARG B C 1
ATOM 4819 O O . ARG B 1 154 ? -8.5 12.078 -24.344 1 52.5 154 ARG B O 1
ATOM 4826 N N . THR B 1 155 ? -6.348 11.734 -24.594 1 48.69 155 THR B N 1
ATOM 4827 C CA . THR B 1 155 ? -6.266 12.5 -25.828 1 48.69 155 THR B CA 1
ATOM 4828 C C . THR B 1 155 ? -6.797 11.688 -27 1 48.69 155 THR B C 1
ATOM 4830 O O . THR B 1 155 ? -7.23 12.258 -28 1 48.69 155 THR B O 1
ATOM 4833 N N . GLU B 1 156 ? -6.754 10.406 -27.016 1 43.81 156 GLU B N 1
ATOM 4834 C CA . GLU B 1 156 ? -7.184 9.602 -28.141 1 43.81 156 GLU B CA 1
ATOM 4835 C C . GLU B 1 156 ? -8.695 9.391 -28.125 1 43.81 156 GLU B C 1
ATOM 4837 O O . GLU B 1 156 ? -9.25 8.82 -29.078 1 43.81 156 GLU B O 1
ATOM 4842 N N . VAL B 1 157 ? -9.414 9.664 -27.203 1 38.91 157 VAL B N 1
ATOM 4843 C CA . VAL B 1 157 ? -10.867 9.688 -27.359 1 38.91 157 VAL B CA 1
ATOM 4844 C C . VAL B 1 157 ? -11.289 10.898 -28.188 1 38.91 157 VAL B C 1
ATOM 4846 O O . VAL B 1 157 ? -11.023 12.039 -27.797 1 38.91 157 VAL B O 1
ATOM 4849 N N . PRO B 1 158 ? -11.625 10.719 -29.484 1 36.03 158 PRO B N 1
ATOM 4850 C CA . PRO B 1 158 ? -12.094 11.859 -30.266 1 36.03 158 PRO B CA 1
ATOM 4851 C C . PRO B 1 158 ? -13.164 12.672 -29.547 1 36.03 158 PRO B C 1
ATOM 4853 O O . PRO B 1 158 ? -13.93 12.125 -28.75 1 36.03 158 PRO B O 1
ATOM 4856 N N . PRO B 1 159 ? -13.102 13.953 -29.578 1 33 159 PRO B N 1
ATOM 4857 C CA . PRO B 1 159 ? -14.227 14.719 -29.047 1 33 159 PRO B CA 1
ATOM 4858 C C . PRO B 1 159 ? -15.57 14.273 -29.609 1 33 159 PRO B C 1
ATOM 4860 O O . PRO B 1 159 ? -15.719 14.164 -30.828 1 33 159 PRO B O 1
ATOM 4863 N N . HIS B 1 160 ? -16.234 13.484 -29.078 1 32.69 160 HIS B N 1
ATOM 4864 C CA . HIS B 1 160 ? -17.609 13.375 -29.562 1 32.69 160 HIS B CA 1
ATOM 4865 C C . HIS B 1 160 ? -18.172 14.734 -29.938 1 32.69 160 HIS B C 1
ATOM 4867 O O . HIS B 1 160 ? -18.062 15.695 -29.172 1 32.69 160 HIS B O 1
ATOM 4873 N N . GLN B 1 161 ? -18.391 14.961 -31.156 1 28.67 161 GLN B N 1
ATOM 4874 C CA . GLN B 1 161 ? -19.219 16.031 -31.703 1 28.67 161 GLN B CA 1
ATOM 4875 C C . GLN B 1 161 ? -20.578 16.062 -31.031 1 28.67 161 GLN B C 1
ATOM 4877 O O . GLN B 1 161 ? -21.359 15.125 -31.156 1 28.67 161 GLN B O 1
ATOM 4882 N N . ASP B 1 162 ? -20.75 16.656 -29.938 1 27.34 162 ASP B N 1
ATOM 4883 C CA . ASP B 1 162 ? -22.062 17.156 -29.516 1 27.34 162 ASP B CA 1
ATOM 4884 C C . ASP B 1 162 ? -22.75 17.906 -30.656 1 27.34 162 ASP B C 1
ATOM 4886 O O . ASP B 1 162 ? -22.297 18.984 -31.062 1 27.34 162 ASP B O 1
ATOM 4890 N N . ASN B 1 163 ? -23.25 17.203 -31.656 1 26.16 163 ASN B N 1
ATOM 4891 C CA . ASN B 1 163 ? -24.25 17.844 -32.5 1 26.16 163 ASN B CA 1
ATOM 4892 C C . ASN B 1 163 ? -25.391 18.422 -31.688 1 26.16 163 ASN B C 1
ATOM 4894 O O . ASN B 1 163 ? -26.297 17.688 -31.281 1 26.16 163 ASN B O 1
ATOM 4898 N N . GLU B 1 164 ? -25.172 19.422 -30.922 1 25.42 164 GLU B N 1
ATOM 4899 C CA . GLU B 1 164 ? -26.219 20.344 -30.469 1 25.42 164 GLU B CA 1
ATOM 4900 C C . GLU B 1 164 ? -27 20.891 -31.656 1 25.42 164 GLU B C 1
ATOM 4902 O O . GLU B 1 164 ? -26.484 21.672 -32.469 1 25.42 164 GLU B O 1
ATOM 4907 N N . GLN B 1 165 ? -27.781 20.078 -32.312 1 23.23 165 GLN B N 1
ATOM 4908 C CA . GLN B 1 165 ? -28.875 20.781 -32.969 1 23.23 165 GLN B CA 1
ATOM 4909 C C . GLN B 1 165 ? -29.547 21.75 -32 1 23.23 165 GLN B C 1
ATOM 4911 O O . GLN B 1 165 ? -30.172 21.328 -31.031 1 23.23 165 GLN B O 1
ATOM 4916 N N . ARG B 1 166 ? -29.047 22.938 -32.031 1 25.2 166 ARG B N 1
ATOM 4917 C CA . ARG B 1 166 ? -29.578 24.219 -31.578 1 25.2 166 ARG B CA 1
ATOM 4918 C C . ARG B 1 166 ? -31 24.438 -32.094 1 25.2 166 ARG B C 1
ATOM 4920 O O . ARG B 1 166 ? -31.188 24.734 -33.281 1 25.2 166 ARG B O 1
ATOM 4927 N N . GLU B 1 167 ? -31.969 23.484 -31.828 1 24.02 167 GLU B N 1
ATOM 4928 C CA . GLU B 1 167 ? -33.312 23.969 -32.125 1 24.02 167 GLU B CA 1
ATOM 4929 C C . GLU B 1 167 ? -33.562 25.359 -31.547 1 24.02 167 GLU B C 1
ATOM 4931 O O . GLU B 1 167 ? -33.312 25.578 -30.359 1 24.02 167 GLU B O 1
ATOM 4936 N N . THR B 1 168 ? -33.562 26.375 -32.375 1 23.11 168 THR B N 1
ATOM 4937 C CA . THR B 1 168 ? -33.844 27.797 -32.312 1 23.11 168 THR B CA 1
ATOM 4938 C C . THR B 1 168 ? -35.188 28.047 -31.656 1 23.11 168 THR B C 1
ATOM 4940 O O . THR B 1 168 ? -36.219 27.906 -32.312 1 23.11 168 THR B O 1
ATOM 4943 N N . ASN B 1 169 ? -35.531 27.266 -30.547 1 21.16 169 ASN B N 1
ATOM 4944 C CA . ASN B 1 169 ? -36.844 27.766 -30.172 1 21.16 169 ASN B CA 1
ATOM 4945 C C . ASN B 1 169 ? -36.844 29.281 -30.062 1 21.16 169 ASN B C 1
ATOM 4947 O O . ASN B 1 169 ? -35.875 29.891 -29.594 1 21.16 169 ASN B O 1
ATOM 4951 N N . PRO B 1 170 ? -37.625 29.891 -30.844 1 21.66 170 PRO B N 1
ATOM 4952 C CA . PRO B 1 170 ? -37.75 31.344 -31.016 1 21.66 170 PRO B CA 1
ATOM 4953 C C . PRO B 1 170 ? -37.875 32.094 -29.688 1 21.66 170 PRO B C 1
ATOM 4955 O O . PRO B 1 170 ? -38.344 31.516 -28.688 1 21.66 170 PRO B O 1
ATOM 4958 N N . ALA B 1 171 ? -36.844 32.812 -29.359 1 23.25 171 ALA B N 1
ATOM 4959 C CA . ALA B 1 171 ? -36.5 33.688 -28.25 1 23.25 171 ALA B CA 1
ATOM 4960 C C . ALA B 1 171 ? -37.75 34.469 -27.781 1 23.25 171 ALA B C 1
ATOM 4962 O O . ALA B 1 171 ? -38.344 35.219 -28.547 1 23.25 171 ALA B O 1
ATOM 4963 N N . PRO B 1 172 ? -38.719 33.625 -27.094 1 21.22 172 PRO B N 1
ATOM 4964 C CA . PRO B 1 172 ? -39.875 34.5 -26.969 1 21.22 172 PRO B CA 1
ATOM 4965 C C . PRO B 1 172 ? -39.5 35.906 -26.5 1 21.22 172 PRO B C 1
ATOM 4967 O O . PRO B 1 172 ? -38.469 36.094 -25.875 1 21.22 172 PRO B O 1
ATOM 4970 N N . THR B 1 173 ? -39.906 36.875 -27.219 1 20.28 173 THR B N 1
ATOM 4971 C CA . THR B 1 173 ? -39.812 38.344 -27.156 1 20.28 173 THR B CA 1
ATOM 4972 C C . THR B 1 173 ? -40.25 38.844 -25.781 1 20.28 173 THR B C 1
ATOM 4974 O O . THR B 1 173 ? -41.438 38.812 -25.438 1 20.28 173 THR B O 1
ATOM 4977 N N . THR B 1 174 ? -39.406 38.156 -24.75 1 20.28 174 THR B N 1
ATOM 4978 C CA . THR B 1 174 ? -39.781 38.562 -23.391 1 20.28 174 THR B CA 1
ATOM 4979 C C . THR B 1 174 ? -39.938 40.062 -23.297 1 20.28 174 THR B C 1
ATOM 4981 O O . THR B 1 174 ? -39.094 40.844 -23.734 1 20.28 174 THR B O 1
ATOM 4984 N N . PRO B 1 175 ? -41.156 40.438 -23.109 1 21.44 175 PRO B N 1
ATOM 4985 C CA . PRO B 1 175 ? -41.594 41.844 -23.141 1 21.44 175 PRO B CA 1
ATOM 4986 C C . PRO B 1 175 ? -40.844 42.688 -22.125 1 21.44 175 PRO B C 1
ATOM 4988 O O . PRO B 1 175 ? -40.281 42.156 -21.156 1 21.44 175 PRO B O 1
ATOM 4991 N N . PRO B 1 176 ? -40.531 43.906 -22.438 1 20.16 176 PRO B N 1
ATOM 4992 C CA . PRO B 1 176 ? -39.75 45 -21.875 1 20.16 176 PRO B CA 1
ATOM 4993 C C . PRO B 1 176 ? -40.125 45.312 -20.422 1 20.16 176 PRO B C 1
ATOM 4995 O O . PRO B 1 176 ? -41.281 45.688 -20.141 1 20.16 176 PRO B O 1
ATOM 4998 N N . SER B 1 177 ? -39.688 44.25 -19.5 1 17.97 177 SER B N 1
ATOM 4999 C CA . SER B 1 177 ? -40.188 44.469 -18.141 1 17.97 177 SER B CA 1
ATOM 5000 C C . SER B 1 177 ? -39.906 45.906 -17.688 1 17.97 177 SER B C 1
ATOM 5002 O O . SER B 1 177 ? -38.844 46.438 -17.938 1 17.97 177 SER B O 1
ATOM 5004 N N . PRO B 1 178 ? -41 46.5 -17.266 1 18.75 178 PRO B N 1
ATOM 5005 C CA . PRO B 1 178 ? -41.031 47.938 -16.891 1 18.75 178 PRO B CA 1
ATOM 5006 C C . PRO B 1 178 ? -40.188 48.219 -15.656 1 18.75 178 PRO B C 1
ATOM 5008 O O . PRO B 1 178 ? -39.906 47.344 -14.867 1 18.75 178 PRO B O 1
ATOM 5011 N N . ARG B 1 179 ? -39.562 49.375 -15.617 1 19.05 179 ARG B N 1
ATOM 5012 C CA . ARG B 1 179 ? -38.562 50.156 -14.883 1 19.05 179 ARG B CA 1
ATOM 5013 C C . ARG B 1 179 ? -39.031 50.406 -13.453 1 19.05 179 ARG B C 1
ATOM 5015 O O . ARG B 1 179 ? -39.875 51.281 -13.219 1 19.05 179 ARG B O 1
ATOM 5022 N N . PRO B 1 180 ? -39.375 49.156 -12.711 1 17.22 180 PRO B N 1
ATOM 5023 C CA . PRO B 1 180 ? -40.062 49.688 -11.539 1 17.22 180 PRO B CA 1
ATOM 5024 C C . PRO B 1 180 ? -39.219 50.688 -10.766 1 17.22 180 PRO B C 1
ATOM 5026 O O . PRO B 1 180 ? -38 50.688 -10.859 1 17.22 180 PRO B O 1
ATOM 5029 N N . ARG B 1 181 ? -40.031 51.562 -9.953 1 16.95 181 ARG B N 1
ATOM 5030 C CA . ARG B 1 181 ? -39.906 52.875 -9.312 1 16.95 181 ARG B CA 1
ATOM 5031 C C . ARG B 1 181 ? -39.094 52.781 -8.031 1 16.95 181 ARG B C 1
ATOM 5033 O O . ARG B 1 181 ? -38.969 51.688 -7.438 1 16.95 181 ARG B O 1
ATOM 5040 N N . SER B 1 182 ? -38.688 53.906 -7.484 1 15.93 182 SER B N 1
ATOM 5041 C CA . SER B 1 182 ? -37.719 54.656 -6.715 1 15.93 182 SER B CA 1
ATOM 5042 C C . SER B 1 182 ? -37.969 54.5 -5.215 1 15.93 182 SER B C 1
ATOM 5044 O O . SER B 1 182 ? -37.219 55.062 -4.406 1 15.93 182 SER B O 1
ATOM 5046 N N . SER B 1 183 ? -38.812 53.5 -4.738 1 15.93 183 SER B N 1
ATOM 5047 C CA . SER B 1 183 ? -39.281 54.125 -3.506 1 15.93 183 SER B CA 1
ATOM 5048 C C . SER B 1 183 ? -38.156 54.219 -2.473 1 15.93 183 SER B C 1
ATOM 5050 O O . SER B 1 183 ? -37.25 53.406 -2.479 1 15.93 183 SER B O 1
ATOM 5052 N N . LYS B 1 184 ? -38.344 55.281 -1.564 1 16.44 184 LYS B N 1
ATOM 5053 C CA . LYS B 1 184 ? -37.719 56.156 -0.599 1 16.44 184 LYS B CA 1
ATOM 5054 C C . LYS B 1 184 ? -37.375 55.438 0.695 1 16.44 184 LYS B C 1
ATOM 5056 O O . LYS B 1 184 ? -38 54.406 1.011 1 16.44 184 LYS B O 1
ATOM 5061 N N . ARG B 1 185 ? -36.469 56.031 1.501 1 15.42 185 ARG B N 1
ATOM 5062 C CA . ARG B 1 185 ? -35.312 55.969 2.389 1 15.42 185 ARG B CA 1
ATOM 5063 C C . ARG B 1 185 ? -35.75 55.812 3.844 1 15.42 185 ARG B C 1
ATOM 5065 O O . ARG B 1 185 ? -34.906 55.688 4.738 1 15.42 185 ARG B O 1
ATOM 5072 N N . ALA B 1 186 ? -37.094 55.531 4.191 1 16.42 186 ALA B N 1
ATOM 5073 C CA . ALA B 1 186 ? -37.188 56.25 5.461 1 16.42 186 ALA B CA 1
ATOM 5074 C C . ALA B 1 186 ? -36.375 55.531 6.547 1 16.42 186 ALA B C 1
ATOM 5076 O O . ALA B 1 186 ? -36.25 54.312 6.523 1 16.42 186 ALA B O 1
ATOM 5077 N N . ARG B 1 187 ? -35.75 56.344 7.477 1 16.02 187 ARG B N 1
ATOM 5078 C CA . ARG B 1 187 ? -34.656 56.469 8.438 1 16.02 187 ARG B CA 1
ATOM 5079 C C . ARG B 1 187 ? -35.031 55.875 9.789 1 16.02 187 ARG B C 1
ATOM 5081 O O . ARG B 1 187 ? -34.312 56.031 10.773 1 16.02 187 ARG B O 1
ATOM 5088 N N . ARG B 1 188 ? -36.062 54.969 9.812 1 15.7 188 ARG B N 1
ATOM 5089 C CA . ARG B 1 188 ? -36.531 55.094 11.188 1 15.7 188 ARG B CA 1
ATOM 5090 C C . ARG B 1 188 ? -35.438 54.688 12.18 1 15.7 188 ARG B C 1
ATOM 5092 O O . ARG B 1 188 ? -34.594 53.844 11.859 1 15.7 188 ARG B O 1
ATOM 5099 N N . SER B 1 189 ? -35.656 55.25 13.383 1 15.76 189 SER B N 1
ATOM 5100 C CA . SER B 1 189 ? -34.969 55.688 14.609 1 15.76 189 SER B CA 1
ATOM 5101 C C . SER B 1 189 ? -34.688 54.5 15.508 1 15.76 189 SER B C 1
ATOM 5103 O O . SER B 1 189 ? -35.312 53.438 15.398 1 15.76 189 SER B O 1
ATOM 5105 N N . VAL B 1 190 ? -33.719 54.688 16.422 1 15.55 190 VAL B N 1
ATOM 5106 C CA . VAL B 1 190 ? -32.625 54.125 17.203 1 15.55 190 VAL B CA 1
ATOM 5107 C C . VAL B 1 190 ? -33.156 53.5 18.484 1 15.55 190 VAL B C 1
ATOM 5109 O O . VAL B 1 190 ? -32.406 52.875 19.25 1 15.55 190 VAL B O 1
ATOM 5112 N N . GLN B 1 191 ? -34.469 53.188 18.656 1 15.84 191 GLN B N 1
ATOM 5113 C CA . GLN B 1 191 ? -34.594 53.344 20.094 1 15.84 191 GLN B CA 1
ATOM 5114 C C . GLN B 1 191 ? -33.812 52.25 20.828 1 15.84 191 GLN B C 1
ATOM 5116 O O . GLN B 1 191 ? -33.594 51.156 20.266 1 15.84 191 GLN B O 1
ATOM 5121 N N . PRO B 1 192 ? -33.594 52.531 22.219 1 16.05 192 PRO B N 1
ATOM 5122 C CA . PRO B 1 192 ? -32.594 52.25 23.25 1 16.05 192 PRO B CA 1
ATOM 5123 C C . PRO B 1 192 ? -32.719 50.844 23.828 1 16.05 192 PRO B C 1
ATOM 5125 O O . PRO B 1 192 ? -33.719 50.156 23.594 1 16.05 192 PRO B O 1
ATOM 5128 N N . PHE B 1 193 ? -31.969 50.562 24.891 1 15.27 193 PHE B N 1
ATOM 5129 C CA . PHE B 1 193 ? -31.078 49.625 25.531 1 15.27 193 PHE B CA 1
ATOM 5130 C C . PHE B 1 193 ? -31.844 48.719 26.516 1 15.27 193 PHE B C 1
ATOM 5132 O O . PHE B 1 193 ? -31.297 47.781 27.062 1 15.27 193 PHE B O 1
ATOM 5139 N N . ALA B 1 194 ? -33.156 48.844 26.703 1 15.15 194 ALA B N 1
ATOM 5140 C CA . ALA B 1 194 ? -33.25 48.75 28.156 1 15.15 194 ALA B CA 1
ATOM 5141 C C . ALA B 1 194 ? -32.875 47.375 28.672 1 15.15 194 ALA B C 1
ATOM 5143 O O . ALA B 1 194 ? -32.75 46.438 27.875 1 15.15 194 ALA B O 1
ATOM 5144 N N . GLY B 1 195 ? -33.688 46.875 29.688 1 15.25 195 GLY B N 1
ATOM 5145 C CA . GLY B 1 195 ? -33.5 46.562 31.094 1 15.25 195 GLY B CA 1
ATOM 5146 C C . GLY B 1 195 ? -33.188 45.094 31.312 1 15.25 195 GLY B C 1
ATOM 5147 O O . GLY B 1 195 ? -33.375 44.25 30.422 1 15.25 195 GLY B O 1
ATOM 5148 N N . VAL B 1 196 ? -32.844 44.688 32.594 1 15.95 196 VAL B N 1
ATOM 5149 C CA . VAL B 1 196 ? -31.984 43.938 33.5 1 15.95 196 VAL B CA 1
ATOM 5150 C C . VAL B 1 196 ? -32.625 42.562 33.781 1 15.95 196 VAL B C 1
ATOM 5152 O O . VAL B 1 196 ? -31.906 41.594 34.125 1 15.95 196 VAL B O 1
ATOM 5155 N N . VAL B 1 197 ? -33.844 42.188 33.344 1 15.61 197 VAL B N 1
ATOM 5156 C CA . VAL B 1 197 ? -34.375 41.594 34.594 1 15.61 197 VAL B CA 1
ATOM 5157 C C . VAL B 1 197 ? -33.688 40.281 34.875 1 15.61 197 VAL B C 1
ATOM 5159 O O . VAL B 1 197 ? -33.156 39.625 34 1 15.61 197 VAL B O 1
ATOM 5162 N N . PRO B 1 198 ? -34.188 39.656 36.125 1 16.33 198 PRO B N 1
ATOM 5163 C CA . PRO B 1 198 ? -33.688 38.906 37.281 1 16.33 198 PRO B CA 1
ATOM 5164 C C . PRO B 1 198 ? -33.594 37.406 37.031 1 16.33 198 PRO B C 1
ATOM 5166 O O . PRO B 1 198 ? -34.25 36.875 36.125 1 16.33 198 PRO B O 1
ATOM 5169 N N . PHE B 1 199 ? -32.781 36.719 37.812 1 15.78 199 PHE B N 1
ATOM 5170 C CA . PHE B 1 199 ? -31.984 35.531 38 1 15.78 199 PHE B CA 1
ATOM 5171 C C . PHE B 1 199 ? -32.875 34.344 38.375 1 15.78 199 PHE B C 1
ATOM 5173 O O . PHE B 1 199 ? -32.375 33.25 38.688 1 15.78 199 PHE B O 1
ATOM 5180 N N . ASP B 1 200 ? -34.219 34.375 38.062 1 15.23 200 ASP B N 1
ATOM 5181 C CA . ASP B 1 200 ? -34.781 33.531 39.125 1 15.23 200 ASP B CA 1
ATOM 5182 C C . ASP B 1 200 ? -34.344 32.094 38.969 1 15.23 200 ASP B C 1
ATOM 5184 O O . ASP B 1 200 ? -33.969 31.641 37.875 1 15.23 200 ASP B O 1
ATOM 5188 N N . GLN B 1 201 ? -34.688 31.297 40.125 1 15.74 201 GLN B N 1
ATOM 5189 C CA . GLN B 1 201 ? -34.25 30.234 41 1 15.74 201 GLN B CA 1
ATOM 5190 C C . GLN B 1 201 ? -34.5 28.859 40.406 1 15.74 201 GLN B C 1
ATOM 5192 O O . GLN B 1 201 ? -34.969 28.766 39.25 1 15.74 201 GLN B O 1
ATOM 5197 N N . ASN B 1 202 ? -35.188 27.953 41.125 1 15.66 202 ASN B N 1
ATOM 5198 C CA . ASN B 1 202 ? -34.812 26.734 41.844 1 15.66 202 ASN B CA 1
ATOM 5199 C C . ASN B 1 202 ? -35.344 25.5 41.125 1 15.66 202 ASN B C 1
ATOM 5201 O O . ASN B 1 202 ? -34.781 24.406 41.25 1 15.66 202 ASN B O 1
ATOM 5205 N N . THR B 1 203 ? -36.469 25.547 40.312 1 16.11 203 THR B N 1
ATOM 5206 C CA . THR B 1 203 ? -37.281 24.453 40.812 1 16.11 203 THR B CA 1
ATOM 5207 C C . THR B 1 203 ? -36.781 23.109 40.312 1 16.11 203 THR B C 1
ATOM 5209 O O . THR B 1 203 ? -36.281 23 39.188 1 16.11 203 THR B O 1
ATOM 5212 N N . PRO B 1 204 ? -37.125 22.062 41.094 1 17.05 204 PRO B N 1
ATOM 5213 C CA . PRO B 1 204 ? -36.719 20.719 41.5 1 17.05 204 PRO B CA 1
ATOM 5214 C C . PRO B 1 204 ? -37.125 19.641 40.5 1 17.05 204 PRO B C 1
ATOM 5216 O O . PRO B 1 204 ? -36.812 18.469 40.656 1 17.05 204 PRO B O 1
ATOM 5219 N N . ILE B 1 205 ? -37.562 19.969 39.281 1 16.61 205 ILE B N 1
ATOM 5220 C CA . ILE B 1 205 ? -38.562 18.953 39 1 16.61 205 ILE B CA 1
ATOM 5221 C C . ILE B 1 205 ? -37.906 17.578 38.844 1 16.61 205 ILE B C 1
ATOM 5223 O O . ILE B 1 205 ? -36.938 17.438 38.094 1 16.61 205 ILE B O 1
ATOM 5227 N N . ALA B 1 206 ? -38.5 16.578 39.5 1 16.61 206 ALA B N 1
ATOM 5228 C CA . ALA B 1 206 ? -38.312 15.219 40 1 16.61 206 ALA B CA 1
ATOM 5229 C C . ALA B 1 206 ? -38.281 14.219 38.844 1 16.61 206 ALA B C 1
ATOM 5231 O O . ALA B 1 206 ? -37.344 13.422 38.719 1 16.61 206 ALA B O 1
ATOM 5232 N N . ASP B 1 207 ? -39.438 13.812 38.281 1 16.59 207 ASP B N 1
ATOM 5233 C CA . ASP B 1 207 ? -39.844 12.43 38.531 1 16.59 207 ASP B CA 1
ATOM 5234 C C . ASP B 1 207 ? -39.281 11.508 37.438 1 16.59 207 ASP B C 1
ATOM 5236 O O . ASP B 1 207 ? -38.906 11.961 36.375 1 16.59 207 ASP B O 1
ATOM 5240 N N . SER B 1 208 ? -39.875 10.18 37.344 1 16.81 208 SER B N 1
ATOM 5241 C CA . SER B 1 208 ? -39.594 8.75 37.406 1 16.81 208 SER B CA 1
ATOM 5242 C C . SER B 1 208 ? -39.656 8.109 36.031 1 16.81 208 SER B C 1
ATOM 5244 O O . SER B 1 208 ? -39.375 6.918 35.875 1 16.81 208 SER B O 1
ATOM 5246 N N . SER B 1 209 ? -40.188 8.742 34.938 1 17.25 209 SER B N 1
ATOM 5247 C CA . SER B 1 209 ? -40.938 7.75 34.156 1 17.25 209 SER B CA 1
ATOM 5248 C C . SER B 1 209 ? -40 6.852 33.375 1 17.25 209 SER B C 1
ATOM 5250 O O . SER B 1 209 ? -38.969 7.301 32.906 1 17.25 209 SER B O 1
ATOM 5252 N N . SER B 1 210 ? -40.25 5.492 33.375 1 18.25 210 SER B N 1
ATOM 5253 C CA . SER B 1 210 ? -39.719 4.164 33.125 1 18.25 210 SER B CA 1
ATOM 5254 C C . SER B 1 210 ? -39.656 3.861 31.641 1 18.25 210 SER B C 1
ATOM 5256 O O . SER B 1 210 ? -39.406 2.721 31.234 1 18.25 210 SER B O 1
ATOM 5258 N N . SER B 1 211 ? -39.75 4.828 30.75 1 18.42 211 SER B N 1
ATOM 5259 C CA . SER B 1 211 ? -40.25 4.273 29.5 1 18.42 211 SER B CA 1
ATOM 5260 C C . SER B 1 211 ? -39.281 3.273 28.891 1 18.42 211 SER B C 1
ATOM 5262 O O . SER B 1 211 ? -38.062 3.443 29.016 1 18.42 211 SER B O 1
ATOM 5264 N N . PRO B 1 212 ? -39.875 2.18 28.266 1 20.58 212 PRO B N 1
ATOM 5265 C CA . PRO B 1 212 ? -39.375 0.89 27.75 1 20.58 212 PRO B CA 1
ATOM 5266 C C . PRO B 1 212 ? -38.406 1.035 26.594 1 20.58 212 PRO B C 1
ATOM 5268 O O . PRO B 1 212 ? -38.562 1.94 25.766 1 20.58 212 PRO B O 1
ATOM 5271 N N . GLN B 1 213 ? -37.188 0.568 26.75 1 18.58 213 GLN B N 1
ATOM 5272 C CA . GLN B 1 213 ? -35.969 0.708 25.969 1 18.58 213 GLN B CA 1
ATOM 5273 C C . GLN B 1 213 ? -36.094 -0.003 24.625 1 18.58 213 GLN B C 1
ATOM 5275 O O . GLN B 1 213 ? -36.281 -1.221 24.562 1 18.58 213 GLN B O 1
ATOM 5280 N N . SER B 1 214 ? -36.875 0.595 23.672 1 18.84 214 SER B N 1
ATOM 5281 C CA . SER B 1 214 ? -37.031 0.013 22.344 1 18.84 214 SER B CA 1
ATOM 5282 C C . SER B 1 214 ? -35.656 -0.308 21.734 1 18.84 214 SER B C 1
ATOM 5284 O O . SER B 1 214 ? -34.75 0.505 21.797 1 18.84 214 SER B O 1
ATOM 5286 N N . ALA B 1 215 ? -35.438 -1.7 21.5 1 21.77 215 ALA B N 1
ATOM 5287 C CA . ALA B 1 215 ? -34.219 -2.367 21.016 1 21.77 215 ALA B CA 1
ATOM 5288 C C . ALA B 1 215 ? -3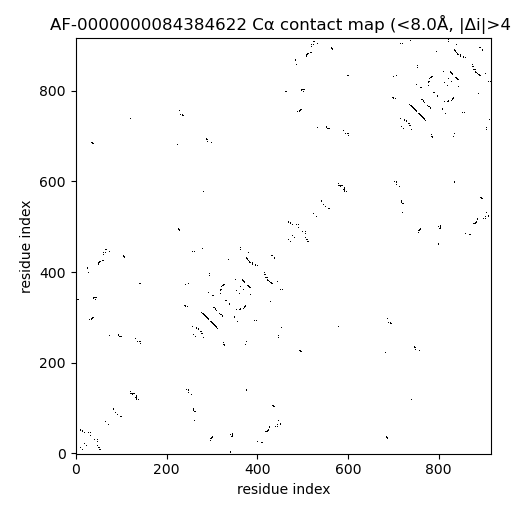3.781 -1.813 19.656 1 21.77 215 ALA B C 1
ATOM 5290 O O . ALA B 1 215 ? -34.594 -1.751 18.734 1 21.77 215 ALA B O 1
ATOM 5291 N N . PRO B 1 216 ? -32.938 -0.83 19.656 1 20.67 216 PRO B N 1
ATOM 5292 C CA . PRO B 1 216 ? -32.594 -0.209 18.375 1 20.67 216 PRO B CA 1
ATOM 5293 C C . PRO B 1 216 ? -32.156 -1.229 17.312 1 20.67 216 PRO B C 1
ATOM 5295 O O . PRO B 1 216 ? -31.609 -2.281 17.656 1 20.67 216 PRO B O 1
ATOM 5298 N N . ASP B 1 217 ? -32.938 -1.357 16.25 1 19.8 217 ASP B N 1
ATOM 5299 C CA . ASP B 1 217 ? -32.812 -2.057 14.969 1 19.8 217 ASP B CA 1
ATOM 5300 C C . ASP B 1 217 ? -31.391 -1.975 14.422 1 19.8 217 ASP B C 1
ATOM 5302 O O . ASP B 1 217 ? -30.844 -0.881 14.258 1 19.8 217 ASP B O 1
ATOM 5306 N N . VAL B 1 218 ? -30.625 -3.006 14.656 1 24.2 218 VAL B N 1
ATOM 5307 C CA . VAL B 1 218 ? -29.25 -3.291 14.258 1 24.2 218 VAL B CA 1
ATOM 5308 C C . VAL B 1 218 ? -29.109 -3.135 12.742 1 24.2 218 VAL B C 1
ATOM 5310 O O . VAL B 1 218 ? -29.703 -3.902 11.977 1 24.2 218 VAL B O 1
ATOM 5313 N N . LEU B 1 219 ? -29.234 -1.977 12.188 1 22.64 219 LEU B N 1
ATOM 5314 C CA . LEU B 1 219 ? -29.016 -1.734 10.766 1 22.64 219 LEU B CA 1
ATOM 5315 C C . LEU B 1 219 ? -27.703 -2.365 10.305 1 22.64 219 LEU B C 1
ATOM 5317 O O . LEU B 1 219 ? -26.625 -1.994 10.781 1 22.64 219 LEU B O 1
ATOM 5321 N N . LEU B 1 220 ? -27.719 -3.648 9.961 1 22.09 220 LEU B N 1
ATOM 5322 C CA . LEU B 1 220 ? -26.766 -4.527 9.289 1 22.09 220 LEU B CA 1
ATOM 5323 C C . LEU B 1 220 ? -26.078 -3.811 8.133 1 22.09 220 LEU B C 1
ATOM 5325 O O . LEU B 1 220 ? -26.75 -3.316 7.219 1 22.09 220 LEU B O 1
ATOM 5329 N N . SER B 1 221 ? -25.094 -3.104 8.391 1 23.67 221 SER B N 1
ATOM 5330 C CA . SER B 1 221 ? -24.281 -2.416 7.395 1 23.67 221 SER B CA 1
ATOM 5331 C C . SER B 1 221 ? -23.891 -3.355 6.258 1 23.67 221 SER B C 1
ATOM 5333 O O . SER B 1 221 ? -23.391 -4.457 6.496 1 23.67 221 SER B O 1
ATOM 5335 N N . SER B 1 222 ? -24.578 -3.316 5.137 1 24.03 222 SER B N 1
ATOM 5336 C CA . SER B 1 222 ? -24.406 -4.051 3.887 1 24.03 222 SER B CA 1
ATOM 5337 C C . SER B 1 222 ? -22.953 -4.047 3.439 1 24.03 222 SER B C 1
ATOM 5339 O O . SER B 1 222 ? -22.266 -3.029 3.561 1 24.03 222 SER B O 1
ATOM 5341 N N . PRO B 1 223 ? -22.328 -5.168 3.277 1 24.95 223 PRO B N 1
ATOM 5342 C CA . PRO B 1 223 ? -20.984 -5.445 2.758 1 24.95 223 PRO B CA 1
ATOM 5343 C C . PRO B 1 223 ? -20.656 -4.625 1.512 1 24.95 223 PRO B C 1
ATOM 5345 O O . PRO B 1 223 ? -21.547 -4.312 0.718 1 24.95 223 PRO B O 1
ATOM 5348 N N . HIS B 1 224 ? -19.766 -3.732 1.547 1 25.55 224 HIS B N 1
ATOM 5349 C CA . HIS B 1 224 ? -19.281 -2.949 0.417 1 25.55 224 HIS B CA 1
ATOM 5350 C C . HIS B 1 224 ? -19.062 -3.828 -0.812 1 25.55 224 HIS B C 1
ATOM 5352 O O . HIS B 1 224 ? -18.266 -4.762 -0.785 1 25.55 224 HIS B O 1
ATOM 5358 N N . SER B 1 225 ? -20 -4.176 -1.592 1 25.66 225 SER B N 1
ATOM 5359 C CA . SER B 1 225 ? -19.938 -4.836 -2.893 1 25.66 225 SER B CA 1
ATOM 5360 C C . SER B 1 225 ? -18.938 -4.145 -3.812 1 25.66 225 SER B C 1
ATOM 5362 O O . SER B 1 225 ? -18.969 -2.922 -3.959 1 25.66 225 SER B O 1
ATOM 5364 N N . ALA B 1 226 ? -17.797 -4.711 -4.145 1 27.22 226 ALA B N 1
ATOM 5365 C CA . ALA B 1 226 ? -16.922 -4.305 -5.234 1 27.22 226 ALA B CA 1
ATOM 5366 C C . ALA B 1 226 ? -17.719 -3.895 -6.465 1 27.22 226 ALA B C 1
ATOM 5368 O O . ALA B 1 226 ? -18.469 -4.699 -7.016 1 27.22 226 ALA B O 1
ATOM 5369 N N . ALA B 1 227 ? -18.031 -2.713 -6.664 1 27.28 227 ALA B N 1
ATOM 5370 C CA . ALA B 1 227 ? -18.781 -2.205 -7.812 1 27.28 227 ALA B CA 1
ATOM 5371 C C . ALA B 1 227 ? -18.156 -2.672 -9.125 1 27.28 227 ALA B C 1
ATOM 5373 O O . ALA B 1 227 ? -16.922 -2.764 -9.234 1 27.28 227 ALA B O 1
ATOM 5374 N N . TYR B 1 228 ? -18.828 -3.371 -9.945 1 25.06 228 TYR B N 1
ATOM 5375 C CA . TYR B 1 228 ? -18.5 -3.727 -11.32 1 25.06 228 TYR B CA 1
ATOM 5376 C C . TYR B 1 228 ? -18.047 -2.5 -12.109 1 25.06 228 TYR B C 1
ATOM 5378 O O . TYR B 1 228 ? -18.828 -1.561 -12.305 1 25.06 228 TYR B O 1
ATOM 5386 N N . VAL B 1 229 ? -16.828 -2.162 -12.273 1 28.98 229 VAL B N 1
ATOM 5387 C CA . VAL B 1 229 ? -16.328 -1.171 -13.219 1 28.98 229 VAL B CA 1
ATOM 5388 C C . VAL B 1 229 ? -16.438 -1.71 -14.648 1 28.98 229 VAL B C 1
ATOM 5390 O O . VAL B 1 229 ? -16.031 -2.84 -14.922 1 28.98 229 VAL B O 1
ATOM 5393 N N . PRO B 1 230 ? -17.188 -1.134 -15.508 1 27.89 230 PRO B N 1
ATOM 5394 C CA . PRO B 1 230 ? -17.234 -1.55 -16.922 1 27.89 230 PRO B CA 1
ATOM 5395 C C . PRO B 1 230 ? -15.836 -1.738 -17.516 1 27.89 230 PRO B C 1
ATOM 5397 O O . PRO B 1 230 ? -14.867 -1.146 -17.047 1 27.89 230 PRO B O 1
ATOM 5400 N N . ALA B 1 231 ? -15.727 -2.627 -18.625 1 28.78 231 ALA B N 1
ATOM 5401 C CA . ALA B 1 231 ? -14.555 -3.154 -19.312 1 28.78 231 ALA B CA 1
ATOM 5402 C C . ALA B 1 231 ? -13.602 -2.029 -19.719 1 28.78 231 ALA B C 1
ATOM 5404 O O . ALA B 1 231 ? -12.383 -2.184 -19.625 1 28.78 231 ALA B O 1
ATOM 5405 N N . THR B 1 232 ? -14.047 -1.107 -20.5 1 30.02 232 THR B N 1
ATOM 5406 C CA . THR B 1 232 ? -13.18 -0.076 -21.062 1 30.02 232 THR B CA 1
ATOM 5407 C C . THR B 1 232 ? -12.5 0.72 -19.953 1 30.02 232 THR B C 1
ATOM 5409 O O . THR B 1 232 ? -11.398 1.236 -20.141 1 30.02 232 THR B O 1
ATOM 5412 N N . GLU B 1 233 ? -13.219 1.034 -19 1 31.33 233 GLU B N 1
ATOM 5413 C CA . GLU B 1 233 ? -12.695 1.83 -17.891 1 31.33 233 GLU B CA 1
ATOM 5414 C C . GLU B 1 233 ? -11.844 0.979 -16.953 1 31.33 233 GLU B C 1
ATOM 5416 O O . GLU B 1 233 ? -11.148 1.509 -16.078 1 31.33 233 GLU B O 1
ATOM 5421 N N . ALA B 1 234 ? -11.977 -0.342 -16.984 1 31.95 234 ALA B N 1
ATOM 5422 C CA . ALA B 1 234 ? -11.195 -1.266 -16.156 1 31.95 234 ALA B CA 1
ATOM 5423 C C . ALA B 1 234 ? -9.711 -1.199 -16.516 1 31.95 234 ALA B C 1
ATOM 5425 O O . ALA B 1 234 ? -8.859 -1.392 -15.648 1 31.95 234 ALA B O 1
ATOM 5426 N N . VAL B 1 235 ? -9.438 -1.19 -17.734 1 34.28 235 VAL B N 1
ATOM 5427 C CA . VAL B 1 235 ? -8.023 -1.156 -18.094 1 34.28 235 VAL B CA 1
ATOM 5428 C C . VAL B 1 235 ? -7.359 0.082 -17.5 1 34.28 235 VAL B C 1
ATOM 5430 O O . VAL B 1 235 ? -6.219 0.022 -17.031 1 34.28 235 VAL B O 1
ATOM 5433 N N . CYS B 1 236 ? -7.992 1.337 -17.922 1 34.69 236 CYS B N 1
ATOM 5434 C CA . CYS B 1 236 ? -7.398 2.6 -17.5 1 34.69 236 CYS B CA 1
ATOM 5435 C C . CYS B 1 236 ? -7.754 2.91 -16.047 1 34.69 236 CYS B C 1
ATOM 5437 O O . CYS B 1 236 ? -8.531 3.824 -15.773 1 34.69 236 CYS B O 1
ATOM 5439 N N . SER B 1 237 ? -8.188 2.086 -15.312 1 36.66 237 SER B N 1
ATOM 5440 C CA . SER B 1 237 ? -8.734 2.467 -14.008 1 36.66 237 SER B CA 1
ATOM 5441 C C . SER B 1 237 ? -7.859 3.523 -13.336 1 36.66 237 SER B C 1
ATOM 5443 O O . SER B 1 237 ? -6.633 3.402 -13.312 1 36.66 237 SER B O 1
ATOM 5445 N N . SER B 1 238 ? -8.172 4.633 -13.32 1 39.5 238 SER B N 1
ATOM 5446 C CA . SER B 1 238 ? -7.805 5.773 -12.484 1 39.5 238 SER B CA 1
ATOM 5447 C C . SER B 1 238 ? -7.238 5.316 -11.141 1 39.5 238 SER B C 1
ATOM 5449 O O . SER B 1 238 ? -6.602 6.102 -10.438 1 39.5 238 SER B O 1
ATOM 5451 N N . GLU B 1 239 ? -7.637 4.066 -10.68 1 47.53 239 GLU B N 1
ATOM 5452 C CA . GLU B 1 239 ? -7.211 3.547 -9.383 1 47.53 239 GLU B CA 1
ATOM 5453 C C . GLU B 1 239 ? -5.723 3.215 -9.383 1 47.53 239 GLU B C 1
ATOM 5455 O O . GLU B 1 239 ? -5.066 3.285 -8.344 1 47.53 239 GLU B O 1
ATOM 5460 N N . ARG B 1 240 ? -5.168 3.045 -10.57 1 53.03 240 ARG B N 1
ATOM 5461 C CA . ARG B 1 240 ? -3.803 2.545 -10.703 1 53.03 240 ARG B CA 1
ATOM 5462 C C . ARG B 1 240 ? -2.793 3.568 -10.195 1 53.03 240 ARG B C 1
ATOM 5464 O O . ARG B 1 240 ? -1.789 3.203 -9.578 1 53.03 240 ARG B O 1
ATOM 5471 N N . THR B 1 241 ? -3.199 4.852 -10.305 1 63.88 241 THR B N 1
ATOM 5472 C CA . THR B 1 241 ? -2.17 5.848 -10.016 1 63.88 241 THR B CA 1
ATOM 5473 C C . THR B 1 241 ? -2.066 6.105 -8.516 1 63.88 241 THR B C 1
ATOM 5475 O O . THR B 1 241 ? -1.016 6.523 -8.023 1 63.88 241 THR B O 1
ATOM 5478 N N . GLU B 1 242 ? -2.996 5.539 -7.762 1 74.75 242 GLU B N 1
ATOM 5479 C CA . GLU B 1 242 ? -2.943 5.848 -6.336 1 74.75 242 GLU B CA 1
ATOM 5480 C C . GLU B 1 242 ? -1.929 4.965 -5.617 1 74.75 242 GLU B C 1
ATOM 5482 O O . GLU B 1 242 ? -1.142 5.449 -4.801 1 74.75 242 GLU B O 1
ATOM 5487 N N . ASP B 1 243 ? -1.852 3.74 -6.035 1 77.25 243 ASP B N 1
ATOM 5488 C CA . ASP B 1 243 ? -0.908 2.826 -5.398 1 77.25 243 ASP B CA 1
ATOM 5489 C C . ASP B 1 243 ? 0.534 3.234 -5.691 1 77.25 243 ASP B C 1
ATOM 5491 O O . ASP B 1 243 ? 1.396 3.156 -4.816 1 77.25 243 ASP B O 1
ATOM 5495 N N . LEU B 1 244 ? 0.685 3.678 -6.883 1 85.38 244 LEU B N 1
ATOM 5496 C CA . LEU B 1 244 ? 2.027 4.09 -7.277 1 85.38 244 LEU B CA 1
ATOM 5497 C C . LEU B 1 244 ? 2.434 5.375 -6.559 1 85.38 244 LEU B C 1
ATOM 5499 O O . LEU B 1 244 ? 3.596 5.535 -6.18 1 85.38 244 LEU B O 1
ATOM 5503 N N . THR B 1 245 ? 1.427 6.25 -6.363 1 87.88 245 THR B N 1
ATOM 5504 C CA . THR B 1 245 ? 1.697 7.477 -5.629 1 87.88 245 THR B CA 1
ATOM 5505 C C . THR B 1 245 ? 2.076 7.168 -4.184 1 87.88 245 THR B C 1
ATOM 5507 O O . THR B 1 245 ? 3.041 7.727 -3.654 1 87.88 245 THR B O 1
ATOM 5510 N N . VAL B 1 246 ? 1.335 6.324 -3.584 1 88.12 246 VAL B N 1
ATOM 5511 C CA . VAL B 1 246 ? 1.6 5.953 -2.197 1 88.12 246 VAL B CA 1
ATOM 5512 C C . VAL B 1 246 ? 2.967 5.281 -2.094 1 88.12 246 VAL B C 1
ATOM 5514 O O . VAL B 1 246 ? 3.754 5.598 -1.198 1 88.12 246 VAL B O 1
ATOM 5517 N N . ASP B 1 247 ? 3.258 4.34 -3.025 1 88.5 247 ASP B N 1
ATOM 5518 C CA . ASP B 1 247 ? 4.555 3.67 -3.023 1 88.5 247 ASP B CA 1
ATOM 5519 C C . ASP B 1 247 ? 5.695 4.68 -3.146 1 88.5 247 ASP B C 1
ATOM 5521 O O . ASP B 1 247 ? 6.695 4.582 -2.434 1 88.5 247 ASP B O 1
ATOM 5525 N N . PHE B 1 248 ? 5.496 5.625 -4.004 1 91.81 248 PHE B N 1
ATOM 5526 C CA . PHE B 1 248 ? 6.5 6.656 -4.234 1 91.81 248 PHE B CA 1
ATOM 5527 C C . PHE B 1 248 ? 6.695 7.508 -2.986 1 91.81 248 PHE B C 1
ATOM 5529 O O . PHE B 1 248 ? 7.816 7.648 -2.492 1 91.81 248 PHE B O 1
ATOM 5536 N N . ILE B 1 249 ? 5.66 8.086 -2.496 1 94.81 249 ILE B N 1
ATOM 5537 C CA . ILE B 1 249 ? 5.785 9.055 -1.414 1 94.81 249 ILE B CA 1
ATOM 5538 C C . ILE B 1 249 ? 6.273 8.359 -0.148 1 94.81 249 ILE B C 1
ATOM 5540 O O . ILE B 1 249 ? 7.055 8.93 0.619 1 94.81 249 ILE B O 1
ATOM 5544 N N . VAL B 1 250 ? 5.84 7.156 0.11 1 93.06 250 VAL B N 1
ATOM 5545 C CA . VAL B 1 250 ? 6.285 6.387 1.267 1 93.06 250 VAL B CA 1
ATOM 5546 C C . VAL B 1 250 ? 7.785 6.121 1.164 1 93.06 250 VAL B C 1
ATOM 5548 O O . VAL B 1 250 ? 8.516 6.273 2.145 1 93.06 250 VAL B O 1
ATOM 5551 N N . THR B 1 251 ? 8.219 5.738 -0.026 1 93.88 251 THR B N 1
ATOM 5552 C CA . THR B 1 251 ? 9.641 5.492 -0.245 1 93.88 251 THR B CA 1
ATOM 5553 C C . THR B 1 251 ? 10.445 6.773 -0.04 1 93.88 251 THR B C 1
ATOM 5555 O O . THR B 1 251 ? 11.5 6.754 0.604 1 93.88 251 THR B O 1
ATOM 5558 N N . ALA B 1 252 ? 9.93 7.855 -0.548 1 96.31 252 ALA B N 1
ATOM 5559 C CA . ALA B 1 252 ? 10.602 9.148 -0.418 1 96.31 252 ALA B CA 1
ATOM 5560 C C . ALA B 1 252 ? 10.695 9.57 1.045 1 96.31 252 ALA B C 1
ATOM 5562 O O . ALA B 1 252 ? 11.758 9.969 1.517 1 96.31 252 ALA B O 1
ATOM 5563 N N . LEU B 1 253 ? 9.594 9.484 1.748 1 96.44 253 LEU B N 1
ATOM 5564 C CA . LEU B 1 253 ? 9.547 9.898 3.148 1 96.44 253 LEU B CA 1
ATOM 5565 C C . LEU B 1 253 ? 10.5 9.055 3.992 1 96.44 253 LEU B C 1
ATOM 5567 O O . LEU B 1 253 ? 11.164 9.57 4.891 1 96.44 253 LEU B O 1
ATOM 5571 N N . ARG B 1 254 ? 10.562 7.801 3.67 1 93.12 254 ARG B N 1
ATOM 5572 C CA . ARG B 1 254 ? 11.453 6.906 4.406 1 93.12 254 ARG B CA 1
ATOM 5573 C C . ARG B 1 254 ? 12.898 7.359 4.289 1 93.12 254 ARG B C 1
ATOM 5575 O O . ARG B 1 254 ? 13.625 7.402 5.285 1 93.12 254 ARG B O 1
ATOM 5582 N N . ILE B 1 255 ? 13.312 7.66 3.135 1 93.75 255 ILE B N 1
ATOM 5583 C CA . ILE B 1 255 ? 14.688 8.07 2.889 1 93.75 255 ILE B CA 1
ATOM 5584 C C . ILE B 1 255 ? 14.969 9.391 3.6 1 93.75 255 ILE B C 1
ATOM 5586 O O . ILE B 1 255 ? 16 9.539 4.266 1 93.75 255 ILE B O 1
ATOM 5590 N N . ILE B 1 256 ? 14.039 10.281 3.484 1 95.94 256 ILE B N 1
ATOM 5591 C CA . ILE B 1 256 ? 14.242 11.594 4.086 1 95.94 256 ILE B CA 1
ATOM 5592 C C . ILE B 1 256 ? 14.305 11.461 5.605 1 95.94 256 ILE B C 1
ATOM 5594 O O . ILE B 1 256 ? 15.219 11.992 6.242 1 95.94 256 ILE B O 1
ATOM 5598 N N . LEU B 1 257 ? 13.398 10.742 6.195 1 93.81 257 LEU B N 1
ATOM 5599 C CA . LEU B 1 257 ? 13.328 10.586 7.645 1 93.81 257 LEU B CA 1
ATOM 5600 C C . LEU B 1 257 ? 14.602 9.938 8.18 1 93.81 257 LEU B C 1
ATOM 5602 O O . LEU B 1 257 ? 15.023 10.219 9.297 1 93.81 257 LEU B O 1
ATOM 5606 N N . LEU B 1 258 ? 15.164 9.133 7.391 1 90.44 258 LEU B N 1
ATOM 5607 C CA . LEU B 1 258 ? 16.375 8.422 7.797 1 90.44 258 LEU B CA 1
ATOM 5608 C C . LEU B 1 258 ? 17.547 9.383 7.906 1 90.44 258 LEU B C 1
ATOM 5610 O O . LEU B 1 258 ? 18.453 9.172 8.719 1 90.44 258 LEU B O 1
ATOM 5614 N N . HIS B 1 259 ? 17.5 10.5 7.164 1 91.69 259 HIS B N 1
ATOM 5615 C CA . HIS B 1 259 ? 18.75 11.227 6.992 1 91.69 259 HIS B CA 1
ATOM 5616 C C . HIS B 1 259 ? 18.609 12.688 7.41 1 91.69 259 HIS B C 1
ATOM 5618 O O . HIS B 1 259 ? 19.578 13.445 7.395 1 91.69 259 HIS B O 1
ATOM 5624 N N . VAL B 1 260 ? 17.438 13.078 7.809 1 93.31 260 VAL B N 1
ATOM 5625 C CA . VAL B 1 260 ? 17.297 14.469 8.227 1 93.31 260 VAL B CA 1
ATOM 5626 C C . VAL B 1 260 ? 18.078 14.703 9.508 1 93.31 260 VAL B C 1
ATOM 5628 O O . VAL B 1 260 ? 18.156 13.828 10.375 1 93.31 260 VAL B O 1
ATOM 5631 N N . PRO B 1 261 ? 18.656 15.852 9.695 1 90.06 261 PRO B N 1
ATOM 5632 C CA . PRO B 1 261 ? 19.578 16.172 10.789 1 90.06 261 PRO B CA 1
ATOM 5633 C C . PRO B 1 261 ? 18.969 15.93 12.172 1 90.06 261 PRO B C 1
ATOM 5635 O O . PRO B 1 261 ? 19.625 15.359 13.047 1 90.06 261 PRO B O 1
ATOM 5638 N N . PRO B 1 262 ? 17.719 16.266 12.43 1 86.56 262 PRO B N 1
ATOM 5639 C CA . PRO B 1 262 ? 17.172 16.078 13.781 1 86.56 262 PRO B CA 1
ATOM 5640 C C . PRO B 1 262 ? 17.203 14.617 14.227 1 86.56 262 PRO B C 1
ATOM 5642 O O . PRO B 1 262 ? 17.219 14.336 15.422 1 86.56 262 PRO B O 1
ATOM 5645 N N . GLN B 1 263 ? 17.203 13.711 13.305 1 87.31 263 GLN B N 1
ATOM 5646 C CA . GLN B 1 263 ? 17.141 12.297 13.633 1 87.31 263 GLN B CA 1
ATOM 5647 C C . GLN B 1 263 ? 18.531 11.719 13.836 1 87.31 263 GLN B C 1
ATOM 5649 O O . GLN B 1 263 ? 18.688 10.625 14.383 1 87.31 263 GLN B O 1
ATOM 5654 N N . GLN B 1 264 ? 19.516 12.266 13.328 1 78.06 264 GLN B N 1
ATOM 5655 C CA . GLN B 1 264 ? 20.875 11.75 13.438 1 78.06 264 GLN B CA 1
ATOM 5656 C C . GLN B 1 264 ? 21.453 12.023 14.828 1 78.06 264 GLN B C 1
ATOM 5658 O O . GLN B 1 264 ? 22.406 11.352 15.258 1 78.06 264 GLN B O 1
ATOM 5663 N N . GLN B 1 265 ? 20.953 12.953 15.438 1 63.38 265 GLN B N 1
ATOM 5664 C CA . GLN B 1 265 ? 21.406 13.25 16.797 1 63.38 265 GLN B CA 1
ATOM 5665 C C . GLN B 1 265 ? 21.062 12.109 17.75 1 63.38 265 GLN B C 1
ATOM 5667 O O . GLN B 1 265 ? 21.688 11.977 18.812 1 63.38 265 GLN B O 1
ATOM 5672 N N . LEU B 1 266 ? 20.25 11.227 17.266 1 57.81 266 LEU B N 1
ATOM 5673 C CA . LEU B 1 266 ? 19.75 10.109 18.078 1 57.81 266 LEU B CA 1
ATOM 5674 C C . LEU B 1 266 ? 20.875 9.102 18.344 1 57.81 266 LEU B C 1
ATOM 5676 O O . LEU B 1 266 ? 20.922 8.508 19.422 1 57.81 266 LEU B O 1
ATOM 5680 N N . ASP B 1 267 ? 21.703 8.977 17.406 1 56.38 267 ASP B N 1
ATOM 5681 C CA . ASP B 1 267 ? 22.766 7.988 17.516 1 56.38 267 ASP B CA 1
ATOM 5682 C C . ASP B 1 267 ? 23.766 8.367 18.625 1 56.38 267 ASP B C 1
ATOM 5684 O O . ASP B 1 267 ? 24.188 7.508 19.391 1 56.38 267 ASP B O 1
ATOM 5688 N N . SER B 1 268 ? 23.938 9.625 18.641 1 55.44 268 SER B N 1
ATOM 5689 C CA . SER B 1 268 ? 24.875 10.086 19.656 1 55.44 268 SER B CA 1
ATOM 5690 C C . SER B 1 268 ? 24.297 9.969 21.062 1 55.44 268 SER B C 1
ATOM 5692 O O . SER B 1 268 ? 25.016 9.672 22.016 1 55.44 268 SER B O 1
ATOM 5694 N N . ALA B 1 269 ? 23.016 10.102 21.109 1 54.16 269 ALA B N 1
ATOM 5695 C CA . ALA B 1 269 ? 22.359 10.031 22.422 1 54.16 269 ALA B CA 1
ATOM 5696 C C . ALA B 1 269 ? 22.297 8.586 22.922 1 54.16 269 ALA B C 1
ATOM 5698 O O . ALA B 1 269 ? 22.406 8.336 24.125 1 54.16 269 ALA B O 1
ATOM 5699 N N . ARG B 1 270 ? 22.047 7.668 22.062 1 55.81 270 ARG B N 1
ATOM 5700 C CA . ARG B 1 270 ? 22.016 6.262 22.438 1 55.81 270 ARG B CA 1
ATOM 5701 C C . ARG B 1 270 ? 23.359 5.816 23 1 55.81 270 ARG B C 1
ATOM 5703 O O . ARG B 1 270 ? 23.406 5.059 23.984 1 55.81 270 ARG B O 1
ATOM 5710 N N . GLU B 1 271 ? 24.391 6.238 22.25 1 54.22 271 GLU B N 1
ATOM 5711 C CA . GLU B 1 271 ? 25.719 5.906 22.734 1 54.22 271 GLU B CA 1
ATOM 5712 C C . GLU B 1 271 ? 25.953 6.414 24.156 1 54.22 271 GLU B C 1
ATOM 5714 O O . GLU B 1 271 ? 26.703 5.809 24.922 1 54.22 271 GLU B O 1
ATOM 5719 N N . ARG B 1 272 ? 25.203 7.504 24.438 1 50.34 272 ARG B N 1
ATOM 5720 C CA . ARG B 1 272 ? 25.438 8.094 25.75 1 50.34 272 ARG B CA 1
ATOM 5721 C C . ARG B 1 272 ? 24.453 7.527 26.781 1 50.34 272 ARG B C 1
ATOM 5723 O O . ARG B 1 272 ? 24.469 7.93 27.953 1 50.34 272 ARG B O 1
ATOM 5730 N N . ASN B 1 273 ? 23.766 6.441 26.453 1 50.06 273 ASN B N 1
ATOM 5731 C CA . ASN B 1 273 ? 22.828 5.785 27.344 1 50.06 273 ASN B CA 1
ATOM 5732 C C . ASN B 1 273 ? 21.766 6.758 27.859 1 50.06 273 ASN B C 1
ATOM 5734 O O . ASN B 1 273 ? 21.297 6.641 29 1 50.06 273 ASN B O 1
ATOM 5738 N N . ASP B 1 274 ? 21.656 7.918 27.297 1 51.5 274 ASP B N 1
ATOM 5739 C CA . ASP B 1 274 ? 20.797 8.969 27.812 1 51.5 274 ASP B CA 1
ATOM 5740 C C . ASP B 1 274 ? 19.344 8.742 27.391 1 51.5 274 ASP B C 1
ATOM 5742 O O . ASP B 1 274 ? 18.562 9.688 27.312 1 51.5 274 ASP B O 1
ATOM 5746 N N . GLY B 1 275 ? 18.891 7.535 27.219 1 56.31 275 GLY B N 1
ATOM 5747 C CA . GLY B 1 275 ? 17.516 7.219 26.875 1 56.31 275 GLY B CA 1
ATOM 5748 C C . GLY B 1 275 ? 17.234 7.328 25.391 1 56.31 275 GLY B C 1
ATOM 5749 O O . GLY B 1 275 ? 18.047 7.859 24.641 1 56.31 275 GLY B O 1
ATOM 5750 N N . PHE B 1 276 ? 16.406 6.633 24.859 1 60.56 276 PHE B N 1
ATOM 5751 C CA . PHE B 1 276 ? 16.109 6.625 23.438 1 60.56 276 PHE B CA 1
ATOM 5752 C C . PHE B 1 276 ? 15.406 7.91 23.031 1 60.56 276 PHE B C 1
ATOM 5754 O O . PHE B 1 276 ? 14.32 8.219 23.516 1 60.56 276 PHE B O 1
ATOM 5761 N N . PRO B 1 277 ? 16.188 8.922 22.406 1 71.12 277 PRO B N 1
ATOM 5762 C CA . PRO B 1 277 ? 15.508 10.141 21.953 1 71.12 277 PRO B CA 1
ATOM 5763 C C . PRO B 1 277 ? 14.297 9.859 21.062 1 71.12 277 PRO B C 1
ATOM 5765 O O . PRO B 1 277 ? 14.234 8.812 20.422 1 71.12 277 PRO B O 1
ATOM 5768 N N . PRO B 1 278 ? 13.305 10.75 21.172 1 81.25 278 PRO B N 1
ATOM 5769 C CA . PRO B 1 278 ? 12.125 10.57 20.328 1 81.25 278 PRO B CA 1
ATOM 5770 C C . PRO B 1 278 ? 12.469 10.547 18.828 1 81.25 278 PRO B C 1
ATOM 5772 O O . PRO B 1 278 ? 13.25 11.375 18.359 1 81.25 278 PRO B O 1
ATOM 5775 N N . THR B 1 279 ? 12.086 9.539 18.219 1 86.12 279 THR B N 1
ATOM 5776 C CA . THR B 1 279 ? 12.328 9.383 16.797 1 86.12 279 THR B CA 1
ATOM 5777 C C . THR B 1 279 ? 11.016 9.383 16.016 1 86.12 279 THR B C 1
ATOM 5779 O O . THR B 1 279 ? 10.047 8.742 16.422 1 86.12 279 THR B O 1
ATOM 5782 N N . VAL B 1 280 ? 11.016 10.195 15 1 91.25 280 VAL B N 1
ATOM 5783 C CA . VAL B 1 280 ? 9.852 10.227 14.117 1 91.25 280 VAL B CA 1
ATOM 5784 C C . VAL B 1 280 ? 10 9.172 13.023 1 91.25 280 VAL B C 1
ATOM 5786 O O . VAL B 1 280 ? 11.047 9.078 12.383 1 91.25 280 VAL B O 1
ATOM 5789 N N . ASP B 1 281 ? 8.984 8.414 12.891 1 91.19 281 ASP B N 1
ATOM 5790 C CA . ASP B 1 281 ? 9.016 7.324 11.93 1 91.19 281 ASP B CA 1
ATOM 5791 C C . ASP B 1 281 ? 7.758 7.32 11.062 1 91.19 281 ASP B C 1
ATOM 5793 O O . ASP B 1 281 ? 6.797 8.039 11.352 1 91.19 281 ASP B O 1
ATOM 5797 N N . LEU B 1 282 ? 7.902 6.613 9.961 1 91.56 282 LEU B N 1
ATOM 5798 C CA . LEU B 1 282 ? 6.773 6.473 9.047 1 91.56 282 LEU B CA 1
ATOM 5799 C C . LEU B 1 282 ? 5.887 5.301 9.461 1 91.56 282 LEU B C 1
ATOM 5801 O O . LEU B 1 282 ? 6.387 4.238 9.836 1 91.56 282 LEU B O 1
ATOM 5805 N N . ASP B 1 283 ? 4.656 5.574 9.547 1 88.5 283 ASP B N 1
ATOM 5806 C CA . ASP B 1 283 ? 3.66 4.527 9.742 1 88.5 283 ASP B CA 1
ATOM 5807 C C . ASP B 1 283 ? 2.854 4.289 8.469 1 88.5 283 ASP B C 1
ATOM 5809 O O . ASP B 1 283 ? 2.072 5.145 8.055 1 88.5 283 ASP B O 1
ATOM 5813 N N . VAL B 1 284 ? 3.023 3.133 7.855 1 84.06 284 VAL B N 1
ATOM 5814 C CA . VAL B 1 284 ? 2.354 2.832 6.594 1 84.06 284 VAL B CA 1
ATOM 5815 C C . VAL B 1 284 ? 0.943 2.316 6.867 1 84.06 284 VAL B C 1
ATOM 5817 O O . VAL B 1 284 ? 0.125 2.211 5.953 1 84.06 284 VAL B O 1
ATOM 5820 N N . GLN B 1 285 ? 0.699 2.027 8.07 1 82.06 285 GLN B N 1
ATOM 5821 C CA . GLN B 1 285 ? -0.635 1.549 8.414 1 82.06 285 GLN B CA 1
ATOM 5822 C C . GLN B 1 285 ? -1.647 2.691 8.406 1 82.06 285 GLN B C 1
ATOM 5824 O O . GLN B 1 285 ? -1.422 3.732 9.031 1 82.06 285 GLN B O 1
ATOM 5829 N N . LYS B 1 286 ? -2.686 2.416 7.734 1 85.5 286 LYS B N 1
ATOM 5830 C CA . LYS B 1 286 ? -3.773 3.389 7.746 1 85.5 286 LYS B CA 1
ATOM 5831 C C . LYS B 1 286 ? -4.398 3.498 9.133 1 85.5 286 LYS B C 1
ATOM 5833 O O . LYS B 1 286 ? -4.527 2.498 9.844 1 85.5 286 LYS B O 1
ATOM 5838 N N . LEU B 1 287 ? -4.738 4.656 9.547 1 87.19 287 LEU B N 1
ATOM 5839 C CA . LEU B 1 287 ? -5.453 4.898 10.797 1 87.19 287 LEU B CA 1
ATOM 5840 C C . LEU B 1 287 ? -6.938 5.137 10.539 1 87.19 287 LEU B C 1
ATOM 5842 O O . LEU B 1 287 ? -7.309 6.125 9.898 1 87.19 287 LEU B O 1
ATOM 5846 N N . GLN B 1 288 ? -7.715 4.188 10.883 1 87.94 288 GLN B N 1
ATOM 5847 C CA . GLN B 1 288 ? -9.164 4.305 10.797 1 87.94 288 GLN B CA 1
ATOM 5848 C C . GLN B 1 288 ? -9.758 4.805 12.109 1 87.94 288 GLN B C 1
ATOM 5850 O O . GLN B 1 288 ? -9.578 4.18 13.156 1 87.94 288 GLN B O 1
ATOM 5855 N N . LEU B 1 289 ? -10.422 5.895 12.047 1 91.75 289 LEU B N 1
ATOM 5856 C CA . LEU B 1 289 ? -10.992 6.508 13.25 1 91.75 289 LEU B CA 1
ATOM 5857 C C . LEU B 1 289 ? -12.5 6.676 13.109 1 91.75 289 LEU B C 1
ATOM 5859 O O . LEU B 1 289 ? -13 6.93 12.008 1 91.75 289 LEU B O 1
ATOM 5863 N N . ARG B 1 290 ? -13.188 6.43 14.109 1 92.88 290 ARG B N 1
ATOM 5864 C CA . ARG B 1 290 ? -14.578 6.816 14.297 1 92.88 290 ARG B CA 1
ATOM 5865 C C . ARG B 1 290 ? -14.727 7.746 15.5 1 92.88 290 ARG B C 1
ATOM 5867 O O . ARG B 1 290 ? -14.438 7.359 16.625 1 92.88 290 ARG B O 1
ATOM 5874 N N . VAL B 1 291 ? -15.125 8.828 15.234 1 96.06 291 VAL B N 1
ATOM 5875 C CA . VAL B 1 291 ? -15.133 9.828 16.297 1 96.06 291 VAL B CA 1
ATOM 5876 C C . VAL B 1 291 ? -16.547 10.352 16.5 1 96.06 291 VAL B C 1
ATOM 5878 O O . VAL B 1 291 ? -17.391 10.242 15.609 1 96.06 291 VAL B O 1
ATOM 5881 N N . THR B 1 292 ? -16.781 10.844 17.688 1 95 292 THR B N 1
ATOM 5882 C CA . THR B 1 292 ? -18.094 11.375 18.078 1 95 292 THR B CA 1
ATOM 5883 C C . THR B 1 292 ? -17.969 12.828 18.531 1 95 292 THR B C 1
ATOM 5885 O O . THR B 1 292 ? -17.016 13.188 19.234 1 95 292 THR B O 1
ATOM 5888 N N . ILE B 1 293 ? -18.891 13.648 18.062 1 95.12 293 ILE B N 1
ATOM 5889 C CA . ILE B 1 293 ? -19.016 15.031 18.516 1 95.12 293 ILE B CA 1
ATOM 5890 C C . ILE B 1 293 ? -20.219 15.172 19.438 1 95.12 293 ILE B C 1
ATOM 5892 O O . ILE B 1 293 ? -21.344 14.852 19.062 1 95.12 293 ILE B O 1
ATOM 5896 N N . SER B 1 294 ? -20.062 15.586 20.656 1 91.44 294 SER B N 1
ATOM 5897 C CA . SER B 1 294 ? -21.094 15.812 21.672 1 91.44 294 SER B CA 1
ATOM 5898 C C . SER B 1 294 ? -21.922 14.555 21.906 1 91.44 294 SER B C 1
ATOM 5900 O O . SER B 1 294 ? -23.109 14.633 22.188 1 91.44 294 SER B O 1
ATOM 5902 N N . ASN B 1 295 ? -21.344 13.383 21.562 1 89.56 295 ASN B N 1
ATOM 5903 C CA . ASN B 1 295 ? -22.016 12.094 21.688 1 89.56 295 ASN B CA 1
ATOM 5904 C C . ASN B 1 295 ? -23.281 12.023 20.828 1 89.56 295 ASN B C 1
ATOM 5906 O O . ASN B 1 295 ? -24.203 11.266 21.125 1 89.56 295 ASN B O 1
ATOM 5910 N N . LEU B 1 296 ? -23.406 12.859 19.859 1 91.94 296 LEU B N 1
ATOM 5911 C CA . LEU B 1 296 ? -24.609 12.938 19.031 1 91.94 296 LEU B CA 1
ATOM 5912 C C . LEU B 1 296 ? -24.297 12.57 17.578 1 91.94 296 LEU B C 1
ATOM 5914 O O . LEU B 1 296 ? -25.062 11.852 16.938 1 91.94 296 LEU B O 1
ATOM 5918 N N . ILE B 1 297 ? -23.203 13.102 17.125 1 95.19 297 ILE B N 1
ATOM 5919 C CA . ILE B 1 297 ? -22.844 12.898 15.727 1 95.19 297 ILE B CA 1
ATOM 5920 C C . ILE B 1 297 ? -21.547 12.094 15.633 1 95.19 297 ILE B C 1
ATOM 5922 O O . ILE B 1 297 ? -20.562 12.406 16.312 1 95.19 297 ILE B O 1
ATOM 5926 N N . GLN B 1 298 ? -21.656 11.117 14.773 1 95.94 298 GLN B N 1
ATOM 5927 C CA . GLN B 1 298 ? -20.469 10.281 14.547 1 95.94 298 GLN B CA 1
ATOM 5928 C C . GLN B 1 298 ? -20.078 10.281 13.07 1 95.94 298 GLN B C 1
ATOM 5930 O O . GLN B 1 298 ? -20.953 10.273 12.188 1 95.94 298 GLN B O 1
ATOM 5935 N N . PHE B 1 299 ? -18.781 10.367 12.836 1 95.81 299 PHE B N 1
ATOM 5936 C CA . PHE B 1 299 ? -18.297 10.18 11.469 1 95.81 299 PHE B CA 1
ATOM 5937 C C . PHE B 1 299 ? -16.984 9.383 11.469 1 95.81 299 PHE B C 1
ATOM 5939 O O . PHE B 1 299 ? -16.344 9.227 12.516 1 95.81 299 PHE B O 1
ATOM 5946 N N . GLY B 1 300 ? -16.688 8.781 10.312 1 95.56 300 GLY B N 1
ATOM 5947 C CA . GLY B 1 300 ? -15.477 7.984 10.156 1 95.56 300 GLY B CA 1
ATOM 5948 C C . GLY B 1 300 ? -14.438 8.641 9.266 1 95.56 300 GLY B C 1
ATOM 5949 O O . GLY B 1 300 ? -14.773 9.453 8.398 1 95.56 300 GLY B O 1
ATOM 5950 N N . SER B 1 301 ? -13.195 8.305 9.531 1 94.56 301 SER B N 1
ATOM 5951 C CA . SER B 1 301 ? -12.086 8.773 8.711 1 94.56 301 SER B CA 1
ATOM 5952 C C . SER B 1 301 ? -10.992 7.715 8.602 1 94.56 301 SER B C 1
ATOM 5954 O O . SER B 1 301 ? -10.742 6.977 9.555 1 94.56 301 SER B O 1
ATOM 5956 N N . ILE B 1 302 ? -10.398 7.598 7.414 1 90.62 302 ILE B N 1
ATOM 5957 C CA . ILE B 1 302 ? -9.25 6.727 7.176 1 90.62 302 ILE B CA 1
ATOM 5958 C C . ILE B 1 302 ? -8.141 7.512 6.477 1 90.62 302 ILE B C 1
ATOM 5960 O O . ILE B 1 302 ? -8.367 8.117 5.426 1 90.62 302 ILE B O 1
ATOM 5964 N N . ASP B 1 303 ? -7 7.539 7.074 1 90.81 303 ASP B N 1
ATOM 5965 C CA . ASP B 1 303 ? -5.871 8.172 6.402 1 90.81 303 ASP B CA 1
ATOM 5966 C C . ASP B 1 303 ? -5.062 7.148 5.605 1 90.81 303 ASP B C 1
ATOM 5968 O O . ASP B 1 303 ? -5.43 5.977 5.535 1 90.81 303 ASP B O 1
ATOM 5972 N N . ASP B 1 304 ? -4.02 7.566 4.871 1 87.94 304 ASP B N 1
ATOM 5973 C CA . ASP B 1 304 ? -3.18 6.688 4.059 1 87.94 304 ASP B CA 1
ATOM 5974 C C . ASP B 1 304 ? -1.855 6.395 4.762 1 87.94 304 ASP B C 1
ATOM 5976 O O . ASP B 1 304 ? -0.88 6.004 4.117 1 87.94 304 ASP B O 1
ATOM 5980 N N . GLY B 1 305 ? -1.791 6.645 6.031 1 90.06 305 GLY B N 1
ATOM 5981 C CA . GLY B 1 305 ? -0.578 6.539 6.828 1 90.06 305 GLY B CA 1
ATOM 5982 C C . GLY B 1 305 ? -0.17 7.855 7.465 1 90.06 305 GLY B C 1
ATOM 5983 O O . GLY B 1 305 ? -1.009 8.727 7.688 1 90.06 305 GLY B O 1
ATOM 5984 N N . GLY B 1 306 ? 0.994 7.902 7.906 1 93.44 306 GLY B N 1
ATOM 5985 C CA . GLY B 1 306 ? 1.466 9.141 8.508 1 93.44 306 GLY B CA 1
ATOM 5986 C C . GLY B 1 306 ? 2.773 8.984 9.258 1 93.44 306 GLY B C 1
ATOM 5987 O O . GLY B 1 306 ? 3.473 7.98 9.094 1 93.44 306 GLY B O 1
ATOM 5988 N N . LEU B 1 307 ? 3.143 10.062 9.875 1 94.81 307 LEU B N 1
ATOM 5989 C CA . LEU B 1 307 ? 4.32 10.047 10.742 1 94.81 307 LEU B CA 1
ATOM 5990 C C . LEU B 1 307 ? 3.924 9.867 12.203 1 94.81 307 LEU B C 1
ATOM 5992 O O . LEU B 1 307 ? 2.898 10.391 12.641 1 94.81 307 LEU B O 1
ATOM 5996 N N . TRP B 1 308 ? 4.648 9.133 12.867 1 89.75 308 TRP B N 1
ATOM 5997 C CA . TRP B 1 308 ? 4.43 8.953 14.297 1 89.75 308 TRP B CA 1
ATOM 5998 C C . TRP B 1 308 ? 5.738 9.102 15.07 1 89.75 308 TRP B C 1
ATOM 6000 O O . TRP B 1 308 ? 6.82 9.133 14.469 1 89.75 308 TRP B O 1
ATOM 6010 N N . ILE B 1 309 ? 5.578 9.398 16.281 1 86.06 309 ILE B N 1
ATOM 6011 C CA . ILE B 1 309 ? 6.77 9.594 17.094 1 86.06 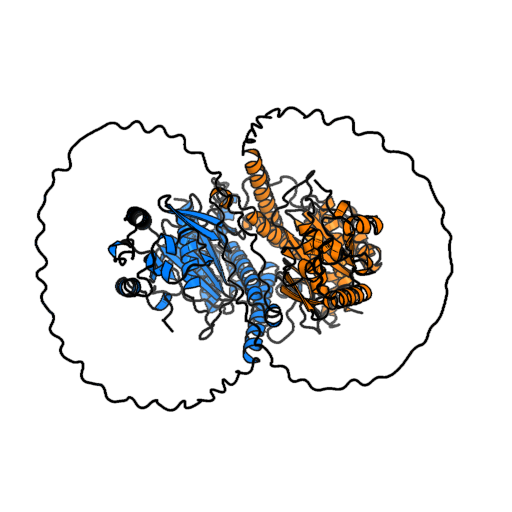309 ILE B CA 1
ATOM 6012 C C . ILE B 1 309 ? 6.848 8.508 18.172 1 86.06 309 ILE B C 1
ATOM 6014 O O . ILE B 1 309 ? 5.852 8.203 18.828 1 86.06 309 ILE B O 1
ATOM 6018 N N . ARG B 1 310 ? 7.867 7.84 18.109 1 77.56 310 ARG B N 1
ATOM 6019 C CA . ARG B 1 310 ? 8.133 6.84 19.141 1 77.56 310 ARG B CA 1
ATOM 6020 C C . ARG B 1 310 ? 8.617 7.496 20.438 1 77.56 310 ARG B C 1
ATOM 6022 O O . ARG B 1 310 ? 9.609 8.219 20.438 1 77.56 310 ARG B O 1
ATOM 6029 N N . LEU B 1 311 ? 7.559 7.359 21.344 1 64.38 311 LEU B N 1
ATOM 6030 C CA . LEU B 1 311 ? 7.945 7.836 22.672 1 64.38 311 LEU B CA 1
ATOM 6031 C C . LEU B 1 311 ? 8.305 6.668 23.578 1 64.38 311 LEU B C 1
ATOM 6033 O O . LEU B 1 311 ? 7.723 5.586 23.484 1 64.38 311 LEU B O 1
ATOM 6037 N N . LEU B 1 312 ? 9.469 6.539 23.984 1 53.44 312 LEU B N 1
ATOM 6038 C CA . LEU B 1 312 ? 9.898 5.449 24.859 1 53.44 312 LEU B CA 1
ATOM 6039 C C . LEU B 1 312 ? 8.773 5.039 25.812 1 53.44 312 LEU B C 1
ATOM 6041 O O . LEU B 1 312 ? 8.656 3.863 26.156 1 53.44 312 LEU B O 1
ATOM 6045 N N . SER B 1 313 ? 8.086 5.938 26.266 1 49.03 313 SER B N 1
ATOM 6046 C CA . SER B 1 313 ? 7.195 5.543 27.344 1 49.03 313 SER B CA 1
ATOM 6047 C C . SER B 1 313 ? 5.801 5.211 26.828 1 49.03 313 SER B C 1
ATOM 6049 O O . SER B 1 313 ? 4.984 4.633 27.547 1 49.03 313 SER B O 1
ATOM 6051 N N . LYS B 1 314 ? 5.516 5.609 25.656 1 53.25 314 LYS B N 1
ATOM 6052 C CA . LYS B 1 314 ? 4.117 5.414 25.281 1 53.25 314 LYS B CA 1
ATOM 6053 C C . LYS B 1 314 ? 4.004 4.66 23.969 1 53.25 314 LYS B C 1
ATOM 605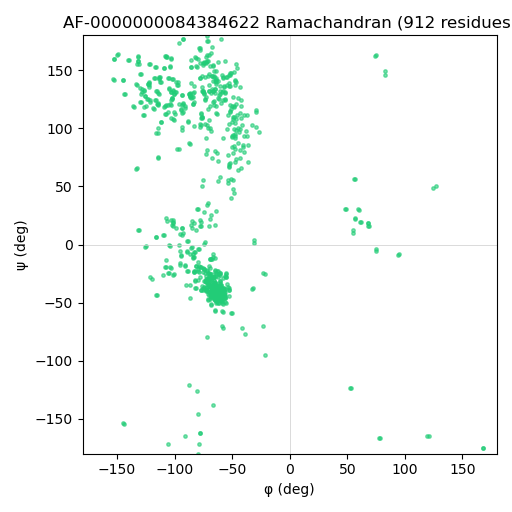5 O O . LYS B 1 314 ? 4.734 4.945 23.016 1 53.25 314 LYS B O 1
ATOM 6060 N N . ARG B 1 315 ? 3.363 3.461 24.031 1 53.03 315 ARG B N 1
ATOM 6061 C CA . ARG B 1 315 ? 3.094 2.561 22.922 1 53.03 315 ARG B CA 1
ATOM 6062 C C . ARG B 1 315 ? 2.061 3.158 21.969 1 53.03 315 ARG B C 1
ATOM 6064 O O . ARG B 1 315 ? 1.312 2.428 21.312 1 53.03 315 ARG B O 1
ATOM 6071 N N . THR B 1 316 ? 1.919 4.516 22 1 58.84 316 THR B N 1
ATOM 6072 C CA . THR B 1 316 ? 0.806 4.961 21.172 1 58.84 316 THR B CA 1
ATOM 6073 C C . THR B 1 316 ? 1.299 5.387 19.797 1 58.84 316 THR B C 1
ATOM 6075 O O . THR B 1 316 ? 2.326 6.059 19.672 1 58.84 316 THR B O 1
ATOM 6078 N N . ARG B 1 317 ? 0.8 4.742 18.766 1 71.44 317 ARG B N 1
ATOM 6079 C CA . ARG B 1 317 ? 1.075 5.121 17.375 1 71.44 317 ARG B CA 1
ATOM 6080 C C . ARG B 1 317 ? 0.263 6.348 16.984 1 71.44 317 ARG B C 1
ATOM 6082 O O . ARG B 1 317 ? -0.389 6.352 15.93 1 71.44 317 ARG B O 1
ATOM 6089 N N . ALA B 1 318 ? 0.388 7.332 17.859 1 85 318 ALA B N 1
ATOM 6090 C CA . ALA B 1 318 ? -0.266 8.609 17.594 1 85 318 ALA B CA 1
ATOM 6091 C C . ALA B 1 318 ? 0.463 9.375 16.5 1 85 318 ALA B C 1
ATOM 6093 O O . ALA B 1 318 ? 1.688 9.281 16.375 1 85 318 ALA B O 1
ATOM 6094 N N . ARG B 1 319 ? -0.266 10.078 15.68 1 92.62 319 ARG B N 1
ATOM 6095 C CA . ARG B 1 319 ? 0.266 10.773 14.508 1 92.62 319 ARG B CA 1
ATOM 6096 C C . ARG B 1 319 ? 0.957 12.07 14.906 1 92.62 319 ARG B C 1
ATOM 6098 O O . ARG B 1 319 ? 0.511 12.758 15.828 1 92.62 319 ARG B O 1
ATOM 6105 N N . VAL B 1 320 ? 2.006 12.352 14.219 1 95.06 320 VAL B N 1
ATOM 6106 C CA . VAL B 1 320 ? 2.572 13.695 14.242 1 95.06 320 VAL B CA 1
ATOM 6107 C C . VAL B 1 320 ? 2.293 14.398 12.914 1 95.06 320 VAL B C 1
ATOM 6109 O O . VAL B 1 320 ? 2.367 15.625 12.828 1 95.06 320 VAL B O 1
ATOM 6112 N N . ALA B 1 321 ? 2.012 13.656 11.945 1 97.69 321 ALA B N 1
ATOM 6113 C CA . ALA B 1 321 ? 1.54 14.117 10.641 1 97.69 321 ALA B CA 1
ATOM 6114 C C . ALA B 1 321 ? 0.695 13.055 9.953 1 97.69 321 ALA B C 1
ATOM 6116 O O . ALA B 1 321 ? 0.986 11.859 10.055 1 97.69 321 ALA B O 1
ATOM 6117 N N . VAL B 1 322 ? -0.317 13.484 9.297 1 97.44 322 VAL B N 1
ATOM 6118 C CA . VAL B 1 322 ? -1.193 12.594 8.547 1 97.44 322 VAL B CA 1
ATOM 6119 C C . VAL B 1 322 ? -0.792 12.586 7.07 1 97.44 322 VAL B C 1
ATOM 6121 O O . VAL B 1 322 ? -0.46 13.641 6.508 1 97.44 322 VAL B O 1
ATOM 6124 N N . LEU B 1 323 ? -0.774 11.43 6.477 1 96.06 323 LEU B N 1
ATOM 6125 C CA . LEU B 1 323 ? -0.519 11.305 5.047 1 96.06 323 LEU B CA 1
ATOM 6126 C C . LEU B 1 323 ? -1.814 11.055 4.281 1 96.06 323 LEU B C 1
ATOM 6128 O O . LEU B 1 323 ? -2.613 10.203 4.668 1 96.06 323 LEU B O 1
ATOM 6132 N N . GLU B 1 324 ? -2.072 11.859 3.332 1 94.38 324 GLU B N 1
ATOM 6133 C CA . GLU B 1 324 ? -3.217 11.711 2.438 1 94.38 324 GLU B CA 1
ATOM 6134 C C . GLU B 1 324 ? -2.779 11.727 0.975 1 94.38 324 GLU B C 1
ATOM 6136 O O . GLU B 1 324 ? -2.25 12.727 0.491 1 94.38 324 GLU B O 1
ATOM 6141 N N . ALA B 1 325 ? -2.908 10.602 0.36 1 88.88 325 ALA B N 1
ATOM 6142 C CA . ALA B 1 325 ? -2.512 10.492 -1.041 1 88.88 325 ALA B CA 1
ATOM 6143 C C . ALA B 1 325 ? -3.725 10.273 -1.939 1 88.88 325 ALA B C 1
ATOM 6145 O O . ALA B 1 325 ? -4.723 9.688 -1.514 1 88.88 325 ALA B O 1
ATOM 6146 N N . LYS B 1 326 ? -3.756 10.867 -3.023 1 77.38 326 LYS B N 1
ATOM 6147 C CA . LYS B 1 326 ? -4.848 10.648 -3.973 1 77.38 326 LYS B CA 1
ATOM 6148 C C . LYS B 1 326 ? -4.348 9.969 -5.242 1 77.38 326 LYS B C 1
ATOM 6150 O O . LYS B 1 326 ? -3.191 10.141 -5.633 1 77.38 326 LYS B O 1
ATOM 6155 N N . ARG B 1 327 ? -5.336 9.133 -5.613 1 54.69 327 ARG B N 1
ATOM 6156 C CA . ARG B 1 327 ? -5.129 8.352 -6.828 1 54.69 327 ARG B CA 1
ATOM 6157 C C . ARG B 1 327 ? -4.895 9.266 -8.031 1 54.69 327 ARG B C 1
ATOM 6159 O O . ARG B 1 327 ? -3.979 9.031 -8.82 1 54.69 327 ARG B O 1
ATOM 6166 N N . PHE B 1 328 ? -6.066 10.039 -8.508 1 48.09 328 PHE B N 1
ATOM 6167 C CA . PHE B 1 328 ? -6.105 10.852 -9.719 1 48.09 328 PHE B CA 1
ATOM 6168 C C . PHE B 1 328 ? -6.055 12.336 -9.383 1 48.09 328 PHE B C 1
ATOM 6170 O O . PHE B 1 328 ? -6.66 12.773 -8.398 1 48.09 328 PHE B O 1
ATOM 6177 N N . ILE B 1 329 ? -4.828 12.859 -9.891 1 45.88 329 ILE B N 1
ATOM 6178 C CA . ILE B 1 329 ? -5.086 14.289 -10 1 45.88 329 ILE B CA 1
ATOM 6179 C C . ILE B 1 329 ? -6.023 14.562 -11.172 1 45.88 329 ILE B C 1
ATOM 6181 O O . ILE B 1 329 ? -5.688 14.273 -12.32 1 45.88 329 ILE B O 1
ATOM 6185 N N . GLY B 1 330 ? -7.309 14.32 -10.984 1 45.84 330 GLY B N 1
ATOM 6186 C CA . GLY B 1 330 ? -8.219 14.648 -12.07 1 45.84 330 GLY B CA 1
ATOM 6187 C C . GLY B 1 330 ? -7.676 15.703 -13.016 1 45.84 330 GLY B C 1
ATOM 6188 O O . GLY B 1 330 ? -7.605 15.484 -14.227 1 45.84 330 GLY B O 1
ATOM 6189 N N . HIS B 1 331 ? -7.609 16.875 -12.492 1 51.91 331 HIS B N 1
ATOM 6190 C CA . HIS B 1 331 ? -7.289 18.016 -13.336 1 51.91 331 HIS B CA 1
ATOM 6191 C C . HIS B 1 331 ? -5.945 18.625 -12.945 1 51.91 331 HIS B C 1
ATOM 6193 O O . HIS B 1 331 ? -5.668 18.828 -11.758 1 51.91 331 HIS B O 1
ATOM 6199 N N . VAL B 1 332 ? -5 18.219 -13.789 1 52.66 332 VAL B N 1
ATOM 6200 C CA . VAL B 1 332 ? -3.752 18.969 -13.664 1 52.66 332 VAL B CA 1
ATOM 6201 C C . VAL B 1 332 ? -3.846 20.266 -14.461 1 52.66 332 VAL B C 1
ATOM 6203 O O . VAL B 1 332 ? -4.105 20.234 -15.672 1 52.66 332 VAL B O 1
ATOM 6206 N N . ASP B 1 333 ? -4.062 21.297 -13.719 1 49.62 333 ASP B N 1
ATOM 6207 C CA . ASP B 1 333 ? -4.035 22.625 -14.336 1 49.62 333 ASP B CA 1
ATOM 6208 C C . ASP B 1 333 ? -2.615 23.172 -14.375 1 49.62 333 ASP B C 1
ATOM 6210 O O . ASP B 1 333 ? -1.969 23.312 -13.336 1 49.62 333 ASP B O 1
ATOM 6214 N N . ASP B 1 334 ? -2.285 23.516 -15.43 1 56.28 334 ASP B N 1
ATOM 6215 C CA . ASP B 1 334 ? -0.964 24.094 -15.656 1 56.28 334 ASP B CA 1
ATOM 6216 C C . ASP B 1 334 ? 0.126 23.234 -15.023 1 56.28 334 ASP B C 1
ATOM 6218 O O . ASP B 1 334 ? 1.022 23.75 -14.352 1 56.28 334 ASP B O 1
ATOM 6222 N N . GLY B 1 335 ? -0.215 21.938 -15.008 1 65.06 335 GLY B N 1
ATOM 6223 C CA . GLY B 1 335 ? 0.824 21 -14.586 1 65.06 335 GLY B CA 1
ATOM 6224 C C . GLY B 1 335 ? 0.765 20.672 -13.102 1 65.06 335 GLY B C 1
ATOM 6225 O O . GLY B 1 335 ? 1.527 19.844 -12.617 1 65.06 335 GLY B O 1
ATOM 6226 N N . CYS B 1 336 ? -0.104 21.438 -12.422 1 73.75 336 CYS B N 1
ATOM 6227 C CA . CYS B 1 336 ? -0.21 21.172 -10.984 1 73.75 336 CYS B CA 1
ATOM 6228 C C . CYS B 1 336 ? -1.573 20.594 -10.633 1 73.75 336 CYS B C 1
ATOM 6230 O O . CYS B 1 336 ? -2.592 21.016 -11.188 1 73.75 336 CYS B O 1
ATOM 6232 N N . PRO B 1 337 ? -1.499 19.719 -9.68 1 77.44 337 PRO B N 1
ATOM 6233 C CA . PRO B 1 337 ? -2.783 19.156 -9.258 1 77.44 337 PRO B CA 1
ATOM 6234 C C . PRO B 1 337 ? -3.705 20.203 -8.633 1 77.44 337 PRO B C 1
ATOM 6236 O O . PRO B 1 337 ? -3.238 21.109 -7.926 1 77.44 337 PRO B O 1
ATOM 6239 N N . VAL B 1 338 ? -4.852 20.188 -9.023 1 80.38 338 VAL B N 1
ATOM 6240 C CA . VAL B 1 338 ? -5.848 21.047 -8.414 1 80.38 338 VAL B CA 1
ATOM 6241 C C . VAL B 1 338 ? -6.449 20.375 -7.184 1 80.38 338 VAL B C 1
ATOM 6243 O O . VAL B 1 338 ? -6.828 19.203 -7.246 1 80.38 338 VAL B O 1
ATOM 6246 N N . LEU B 1 339 ? -6.379 21.094 -6.133 1 89.06 339 LEU B N 1
ATOM 6247 C CA . LEU B 1 339 ? -7.008 20.594 -4.918 1 89.06 339 LEU B CA 1
ATOM 6248 C C . LEU B 1 339 ? -8.523 20.766 -4.973 1 89.06 339 LEU B C 1
ATOM 6250 O O . LEU B 1 339 ? -9.031 21.859 -4.75 1 89.06 339 LEU B O 1
ATOM 6254 N N . SER B 1 340 ? -9.281 19.703 -5.23 1 90.06 340 SER B N 1
ATOM 6255 C CA . SER B 1 340 ? -10.734 19.75 -5.316 1 90.06 340 SER B CA 1
ATOM 6256 C C . SER B 1 340 ? -11.367 19.938 -3.938 1 90.06 340 SER B C 1
ATOM 6258 O O . SER B 1 340 ? -10.727 19.672 -2.918 1 90.06 340 SER B O 1
ATOM 6260 N N . ASP B 1 341 ? -12.57 20.422 -3.934 1 94.31 341 ASP B N 1
ATOM 6261 C CA . ASP B 1 341 ? -13.289 20.625 -2.68 1 94.31 341 ASP B CA 1
ATOM 6262 C C . ASP B 1 341 ? -13.445 19.328 -1.907 1 94.31 341 ASP B C 1
ATOM 6264 O O . ASP B 1 341 ? -13.211 19.281 -0.698 1 94.31 341 ASP B O 1
ATOM 6268 N N . PRO B 1 342 ? -13.742 18.203 -2.578 1 93.75 342 PRO B N 1
ATOM 6269 C CA . PRO B 1 342 ? -13.852 16.953 -1.841 1 93.75 342 PRO B CA 1
ATOM 6270 C C . PRO B 1 342 ? -12.523 16.516 -1.223 1 93.75 342 PRO B C 1
ATOM 6272 O O . PRO B 1 342 ? -12.5 15.969 -0.114 1 93.75 342 PRO B O 1
ATOM 6275 N N . TRP B 1 343 ? -11.453 16.766 -1.92 1 93 343 TRP B N 1
ATOM 6276 C CA . TRP B 1 343 ? -10.156 16.375 -1.381 1 93 343 TRP B CA 1
ATOM 6277 C C . TRP B 1 343 ? -9.789 17.219 -0.16 1 93 343 TRP B C 1
ATOM 6279 O O . TRP B 1 343 ? -9.32 16.688 0.848 1 93 343 TRP B O 1
ATOM 6289 N N . LEU B 1 344 ? -10.023 18.484 -0.286 1 96.12 344 LEU B N 1
ATOM 6290 C CA . LEU B 1 344 ? -9.805 19.359 0.862 1 96.12 344 LEU B CA 1
ATOM 6291 C C . LEU B 1 344 ? -10.68 18.938 2.037 1 96.12 344 LEU B C 1
ATOM 6293 O O . LEU B 1 344 ? -10.227 18.922 3.184 1 96.12 344 LEU B O 1
ATOM 6297 N N . ALA B 1 345 ? -11.906 18.641 1.72 1 97.62 345 ALA B N 1
ATOM 6298 C CA . ALA B 1 345 ? -12.836 18.234 2.768 1 97.62 345 ALA B CA 1
ATOM 6299 C C . ALA B 1 345 ? -12.359 16.953 3.447 1 97.62 345 ALA B C 1
ATOM 6301 O O . ALA B 1 345 ? -12.508 16.797 4.66 1 97.62 345 ALA B O 1
ATOM 6302 N N . GLN B 1 346 ? -11.812 16.062 2.686 1 96.19 346 GLN B N 1
ATOM 6303 C CA . GLN B 1 346 ? -11.258 14.844 3.25 1 96.19 346 GLN B CA 1
ATOM 6304 C C . GLN B 1 346 ? -10.094 15.148 4.191 1 96.19 346 GLN B C 1
ATOM 6306 O O . GLN B 1 346 ? -10 14.57 5.273 1 96.19 346 GLN B O 1
ATOM 6311 N N . ILE B 1 347 ? -9.242 16.016 3.744 1 97.25 347 ILE B N 1
ATOM 6312 C CA . ILE B 1 347 ? -8.109 16.453 4.559 1 97.25 347 ILE B CA 1
ATOM 6313 C C . ILE B 1 347 ? -8.609 17.016 5.887 1 97.25 347 ILE B C 1
ATOM 6315 O O . ILE B 1 347 ? -8.102 16.656 6.953 1 97.25 347 ILE B O 1
ATOM 6319 N N . VAL B 1 348 ? -9.617 17.828 5.812 1 98.44 348 VAL B N 1
ATOM 6320 C CA . VAL B 1 348 ? -10.188 18.438 7.004 1 98.44 348 VAL B CA 1
ATOM 6321 C C . VAL B 1 348 ? -10.82 17.375 7.891 1 98.44 348 VAL B C 1
ATOM 6323 O O . VAL B 1 348 ? -10.641 17.375 9.109 1 98.44 348 VAL B O 1
ATOM 6326 N N . GLY B 1 349 ? -11.547 16.484 7.273 1 98.25 349 GLY B N 1
ATOM 6327 C CA . GLY B 1 349 ? -12.156 15.398 8.023 1 98.25 349 GLY B CA 1
ATOM 6328 C C . GLY B 1 349 ? -11.148 14.523 8.75 1 98.25 349 GLY B C 1
ATOM 6329 O O . GLY B 1 349 ? -11.359 14.148 9.906 1 98.25 349 GLY B O 1
ATOM 6330 N N . GLU B 1 350 ? -10.055 14.219 8.086 1 97.5 350 GLU B N 1
ATOM 6331 C CA . GLU B 1 350 ? -8.992 13.43 8.703 1 97.5 350 GLU B CA 1
ATOM 6332 C C . GLU B 1 350 ? -8.328 14.18 9.844 1 97.5 350 GLU B C 1
ATOM 6334 O O . GLU B 1 350 ? -8.07 13.609 10.906 1 97.5 350 GLU B O 1
ATOM 6339 N N . ALA B 1 351 ? -8.117 15.438 9.617 1 98.06 351 ALA B N 1
ATOM 6340 C CA . ALA B 1 351 ? -7.504 16.266 10.648 1 98.06 351 ALA B CA 1
ATOM 6341 C C . ALA B 1 351 ? -8.414 16.375 11.875 1 98.06 351 ALA B C 1
ATOM 6343 O O . ALA B 1 351 ? -7.949 16.25 13.008 1 98.06 351 ALA B O 1
ATOM 6344 N N . LEU B 1 352 ? -9.664 16.609 11.625 1 97.88 352 LEU B N 1
ATOM 6345 C CA . LEU B 1 352 ? -10.625 16.734 12.719 1 97.88 352 LEU B CA 1
ATOM 6346 C C . LEU B 1 352 ? -10.742 15.43 13.492 1 97.88 352 LEU B C 1
ATOM 6348 O O . LEU B 1 352 ? -10.828 15.438 14.727 1 97.88 352 LEU B O 1
ATOM 6352 N N . ALA B 1 353 ? -10.719 14.328 12.773 1 97.44 353 ALA B N 1
ATOM 6353 C CA . ALA B 1 353 ? -10.844 13.016 13.406 1 97.44 353 ALA B CA 1
ATOM 6354 C C . ALA B 1 353 ? -9.68 12.75 14.359 1 97.44 353 ALA B C 1
ATOM 6356 O O . ALA B 1 353 ? -9.883 12.305 15.492 1 97.44 353 ALA B O 1
ATOM 6357 N N . VAL B 1 354 ? -8.477 13.062 13.906 1 95.94 354 VAL B N 1
ATOM 6358 C CA . VAL B 1 354 ? -7.32 12.773 14.75 1 95.94 354 VAL B CA 1
ATOM 6359 C C . VAL B 1 354 ? -7.32 13.711 15.961 1 95.94 354 VAL B C 1
ATOM 6361 O O . VAL B 1 354 ? -6.848 13.336 17.031 1 95.94 354 VAL B O 1
ATOM 6364 N N . ARG B 1 355 ? -7.852 14.852 15.805 1 95.88 355 ARG B N 1
ATOM 6365 C CA . ARG B 1 355 ? -7.941 15.797 16.906 1 95.88 355 ARG B CA 1
ATOM 6366 C C . ARG B 1 355 ? -8.977 15.344 17.938 1 95.88 355 ARG B C 1
ATOM 6368 O O . ARG B 1 355 ? -8.812 15.578 19.141 1 95.88 355 ARG B O 1
ATOM 6375 N N . LEU B 1 356 ? -10.008 14.789 17.484 1 95.5 356 LEU B N 1
ATOM 6376 C CA . LEU B 1 356 ? -11.125 14.398 18.344 1 95.5 356 LEU B CA 1
ATOM 6377 C C . LEU B 1 356 ? -10.85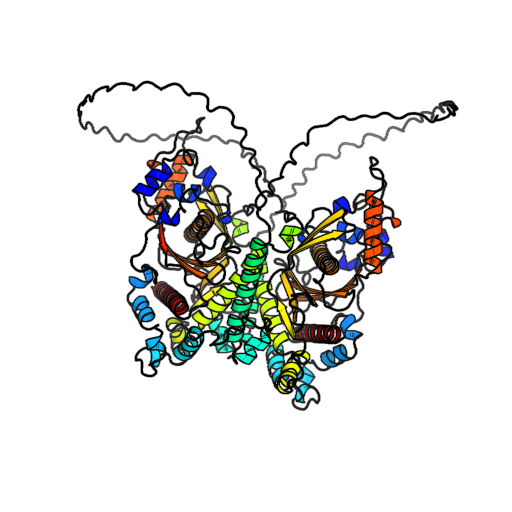2 13.055 19 1 95.5 356 LEU B C 1
ATOM 6379 O O . LEU B 1 356 ? -11.344 12.789 20.109 1 95.5 356 LEU B O 1
ATOM 6383 N N . ALA B 1 357 ? -10.109 12.195 18.328 1 93.75 357 ALA B N 1
ATOM 6384 C CA . ALA B 1 357 ? -9.844 10.859 18.859 1 93.75 357 ALA B CA 1
ATOM 6385 C C . ALA B 1 357 ? -8.805 10.906 19.969 1 93.75 357 ALA B C 1
ATOM 6387 O O . ALA B 1 357 ? -7.758 11.547 19.828 1 93.75 357 ALA B O 1
ATOM 6388 N N . PRO B 1 358 ? -9.078 10.266 21.047 1 88.19 358 PRO B N 1
ATOM 6389 C CA . PRO B 1 358 ? -8.086 10.25 22.125 1 88.19 358 PRO B CA 1
ATOM 6390 C C . PRO B 1 358 ? -6.766 9.609 21.703 1 88.19 358 PRO B C 1
ATOM 6392 O O . PRO B 1 358 ? -6.762 8.57 21.047 1 88.19 358 PRO B O 1
ATOM 6395 N N . ASP B 1 359 ? -5.68 10.234 21.922 1 85.38 359 ASP B N 1
ATOM 6396 C CA . ASP B 1 359 ? -4.316 9.734 21.781 1 85.38 359 ASP B CA 1
ATOM 6397 C C . ASP B 1 359 ? -3.975 9.477 20.328 1 85.38 359 ASP B C 1
ATOM 6399 O O . ASP B 1 359 ? -3.107 8.656 20.016 1 85.38 359 ASP B O 1
ATOM 6403 N N . ALA B 1 360 ? -4.762 10.094 19.453 1 90.44 360 ALA B N 1
ATOM 6404 C CA . ALA B 1 360 ? -4.484 9.883 18.031 1 90.44 360 ALA B CA 1
ATOM 6405 C C . ALA B 1 360 ? -3.518 10.938 17.5 1 90.44 360 ALA B C 1
ATOM 6407 O O . ALA B 1 360 ? -2.928 10.766 16.438 1 90.44 360 ALA B O 1
ATOM 6408 N N . TRP B 1 361 ? -3.408 12.016 18.25 1 92.06 361 TRP B N 1
ATOM 6409 C CA . TRP B 1 361 ? -2.549 13.117 17.828 1 92.06 361 TRP B CA 1
ATOM 6410 C C . TRP B 1 361 ? -1.542 13.477 18.906 1 92.06 361 TRP B C 1
ATOM 6412 O O . TRP B 1 361 ? -1.923 13.75 20.047 1 92.06 361 TRP B O 1
ATOM 6422 N N . VAL B 1 362 ? -0.251 13.516 18.5 1 89.19 362 VAL B N 1
ATOM 6423 C CA . VAL B 1 362 ? 0.78 13.844 19.469 1 89.19 362 VAL B CA 1
ATOM 6424 C C . VAL B 1 362 ? 1.704 14.922 18.906 1 89.19 362 VAL B C 1
ATOM 6426 O O . VAL B 1 362 ? 2.801 15.141 19.422 1 89.19 362 VAL B O 1
ATOM 6429 N N . GLY B 1 363 ? 1.276 15.531 17.812 1 89.5 363 GLY B N 1
ATOM 6430 C CA . GLY B 1 363 ? 2.014 16.656 17.266 1 89.5 363 GLY B CA 1
ATOM 6431 C C . GLY B 1 363 ? 1.784 17.953 18.016 1 89.5 363 GLY B C 1
ATOM 6432 O O . GLY B 1 363 ? 1.427 17.938 19.203 1 89.5 363 GLY B O 1
ATOM 6433 N N . PRO B 1 364 ? 2.133 19.062 17.328 1 90.56 364 PRO B N 1
ATOM 6434 C CA . PRO B 1 364 ? 1.904 20.359 17.984 1 90.56 364 PRO B CA 1
ATOM 6435 C C . PRO B 1 364 ? 0.473 20.531 18.484 1 90.56 364 PRO B C 1
ATOM 6437 O O . PRO B 1 364 ? -0.477 20.141 17.797 1 90.56 364 PRO B O 1
ATOM 6440 N N . ARG B 1 365 ? 0.466 21.203 19.531 1 88 365 ARG B N 1
ATOM 6441 C CA . ARG B 1 365 ? -0.839 21.344 20.172 1 88 365 ARG B CA 1
ATOM 6442 C C . ARG B 1 365 ? -1.826 22.062 19.266 1 88 365 ARG B C 1
ATOM 6444 O O . ARG B 1 365 ? -1.496 23.094 18.672 1 88 365 ARG B O 1
ATOM 6451 N N . GLU B 1 366 ? -2.951 21.609 18.938 1 94.81 366 GLU B N 1
ATOM 6452 C CA . GLU B 1 366 ? -4.109 22.203 18.266 1 94.81 366 GLU B CA 1
ATOM 6453 C C . GLU B 1 366 ? -3.863 22.359 16.766 1 94.81 366 GLU B C 1
ATOM 6455 O O . GLU B 1 366 ? -4.664 22.984 16.062 1 94.81 366 GLU B O 1
ATOM 6460 N N . THR B 1 367 ? -2.629 22.062 16.297 1 97.12 367 THR B N 1
ATOM 6461 C CA . THR B 1 367 ? -2.316 22.172 14.883 1 97.12 367 THR B CA 1
ATOM 6462 C C . THR B 1 367 ? -2.014 20.797 14.289 1 97.12 367 THR B C 1
ATOM 6464 O O . THR B 1 367 ? -1.074 20.125 14.719 1 97.12 367 THR B O 1
ATOM 6467 N N . ILE B 1 368 ? -2.789 20.438 13.336 1 98 368 ILE B N 1
ATOM 6468 C CA . ILE B 1 368 ? -2.613 19.156 12.672 1 98 368 ILE B CA 1
ATOM 6469 C C . ILE B 1 368 ? -1.877 19.344 11.344 1 98 368 ILE B C 1
ATOM 6471 O O . ILE B 1 368 ? -2.223 20.234 10.562 1 98 368 ILE B O 1
ATOM 6475 N N . ILE B 1 369 ? -0.863 18.594 11.133 1 98.38 369 ILE B N 1
ATOM 6476 C CA . ILE B 1 369 ? -0.103 18.641 9.891 1 98.38 369 ILE B CA 1
ATOM 6477 C C . ILE B 1 369 ? -0.544 17.484 8.977 1 98.38 369 ILE B C 1
ATOM 6479 O O . ILE B 1 369 ? -0.676 16.344 9.422 1 98.38 369 ILE B O 1
ATOM 6483 N N . VAL B 1 370 ? -0.829 17.797 7.719 1 98.38 370 VAL B N 1
ATOM 6484 C CA . VAL B 1 370 ? -1.188 16.797 6.723 1 98.38 370 VAL B CA 1
ATOM 6485 C C . VAL B 1 370 ? -0.235 16.875 5.535 1 98.38 370 VAL B C 1
ATOM 6487 O O . VAL B 1 370 ? 0.012 17.969 5.004 1 98.38 370 VAL B O 1
ATOM 6490 N N . ILE B 1 371 ? 0.354 15.805 5.215 1 98.12 371 ILE B N 1
ATOM 6491 C CA . ILE B 1 371 ? 1.147 15.664 3.998 1 98.12 371 ILE B CA 1
ATOM 6492 C C . ILE B 1 371 ? 0.276 15.102 2.875 1 98.12 371 ILE B C 1
ATOM 6494 O O . ILE B 1 371 ? -0.169 13.953 2.938 1 98.12 371 ILE B O 1
ATOM 6498 N N . ALA B 1 372 ? 0.06 15.93 1.882 1 96.12 372 ALA B N 1
ATOM 6499 C CA . ALA B 1 372 ? -0.744 15.516 0.734 1 96.12 372 ALA B CA 1
ATOM 6500 C C . ALA B 1 372 ? 0.14 15.18 -0.465 1 96.12 372 ALA B C 1
ATOM 6502 O O . ALA B 1 372 ? 1.051 15.945 -0.802 1 96.12 372 ALA B O 1
ATOM 6503 N N . ALA B 1 373 ? -0.115 14.031 -1.06 1 94.06 373 ALA B N 1
ATOM 6504 C CA . ALA B 1 373 ? 0.646 13.625 -2.238 1 94.06 373 ALA B CA 1
ATOM 6505 C C . ALA B 1 373 ? -0.284 13.273 -3.395 1 94.06 373 ALA B C 1
ATOM 6507 O O . ALA B 1 373 ? -1.315 12.625 -3.195 1 94.06 373 ALA B O 1
ATOM 6508 N N . ALA B 1 374 ? -0.022 13.773 -4.535 1 89.81 374 ALA B N 1
ATOM 6509 C CA . ALA B 1 374 ? -0.682 13.438 -5.797 1 89.81 374 ALA B CA 1
ATOM 6510 C C . ALA B 1 374 ? 0.337 13.258 -6.918 1 89.81 374 ALA B C 1
ATOM 6512 O O . ALA B 1 374 ? 1.043 14.195 -7.281 1 89.81 374 ALA B O 1
ATOM 6513 N N . ARG B 1 375 ? 0.366 12.039 -7.477 1 88.19 375 ARG B N 1
ATOM 6514 C CA . ARG B 1 375 ? 1.441 11.711 -8.406 1 88.19 375 ARG B CA 1
ATOM 6515 C C . ARG B 1 375 ? 2.807 11.992 -7.789 1 88.19 375 ARG B C 1
ATOM 6517 O O . ARG B 1 375 ? 3.111 11.523 -6.691 1 88.19 375 ARG B O 1
ATOM 6524 N N . TYR B 1 376 ? 3.562 12.82 -8.492 1 90.69 376 TYR B N 1
ATOM 6525 C CA . TYR B 1 376 ? 4.891 13.148 -7.992 1 90.69 376 TYR B CA 1
ATOM 6526 C C . TYR B 1 376 ? 4.898 14.516 -7.324 1 90.69 376 TYR B C 1
ATOM 6528 O O . TYR B 1 376 ? 5.961 15.102 -7.102 1 90.69 376 TYR B O 1
ATOM 6536 N N . PHE B 1 377 ? 3.689 15.031 -6.926 1 92.75 377 PHE B N 1
ATOM 6537 C CA . PHE B 1 377 ? 3.582 16.328 -6.25 1 92.75 377 PHE B CA 1
ATOM 6538 C C . PHE B 1 377 ? 3.287 16.125 -4.77 1 92.75 377 PHE B C 1
ATOM 6540 O O . PHE B 1 377 ? 2.523 15.242 -4.391 1 92.75 377 PHE B O 1
ATOM 6547 N N . VAL B 1 378 ? 3.891 17 -3.971 1 96.06 378 VAL B N 1
ATOM 6548 C CA . VAL B 1 378 ? 3.693 16.969 -2.525 1 96.06 378 VAL B CA 1
ATOM 6549 C C . VAL B 1 378 ? 3.305 18.344 -2.018 1 96.06 378 VAL B C 1
ATOM 6551 O O . VAL B 1 378 ? 3.861 19.359 -2.461 1 96.06 378 VAL B O 1
ATOM 6554 N N . ARG B 1 379 ? 2.342 18.406 -1.212 1 96.69 379 ARG B N 1
ATOM 6555 C CA . ARG B 1 379 ? 1.904 19.625 -0.552 1 96.69 379 ARG B CA 1
ATOM 6556 C C . ARG B 1 379 ? 1.688 19.406 0.94 1 96.69 379 ARG B C 1
ATOM 6558 O O . ARG B 1 379 ? 1.157 18.359 1.345 1 96.69 379 ARG B O 1
ATOM 6565 N N . PHE B 1 380 ? 2.145 20.375 1.768 1 98.12 380 PHE B N 1
ATOM 6566 C CA . PHE B 1 380 ? 1.985 20.297 3.215 1 98.12 380 PHE B CA 1
ATOM 6567 C C . PHE B 1 380 ? 0.888 21.234 3.693 1 98.12 380 PHE B C 1
ATOM 6569 O O . PHE B 1 380 ? 0.826 22.391 3.266 1 98.12 380 PHE B O 1
ATOM 6576 N N . PHE B 1 381 ? 0.032 20.703 4.57 1 98.06 381 PHE B N 1
ATOM 6577 C CA . PHE B 1 381 ? -1.029 21.5 5.172 1 98.06 381 PHE B CA 1
ATOM 6578 C C . PHE B 1 381 ? -0.854 21.578 6.684 1 98.06 381 PHE B C 1
ATOM 6580 O O . PHE B 1 381 ? -0.394 20.625 7.312 1 98.06 381 PHE B O 1
ATOM 6587 N N . GLN B 1 382 ? -1.171 22.688 7.223 1 98.25 382 GLN B N 1
ATOM 6588 C CA . GLN B 1 382 ? -1.386 22.812 8.656 1 98.25 382 GLN B CA 1
ATOM 6589 C C . GLN B 1 382 ? -2.793 23.312 8.961 1 98.25 382 GLN B C 1
ATOM 6591 O O . GLN B 1 382 ? -3.25 24.297 8.367 1 98.25 382 GLN B O 1
ATOM 6596 N N . LEU B 1 383 ? -3.504 22.594 9.727 1 98.56 383 LEU B N 1
ATOM 6597 C CA . LEU B 1 383 ? -4.852 22.938 10.164 1 98.56 383 LEU B CA 1
ATOM 6598 C C . LEU B 1 383 ? -4.871 23.297 11.648 1 98.56 383 LEU B C 1
ATOM 6600 O O . LEU B 1 383 ? -4.535 22.469 12.492 1 98.56 383 LEU B O 1
ATOM 6604 N N . ARG B 1 384 ? -5.25 24.5 11.938 1 98 384 ARG B N 1
ATOM 6605 C CA . ARG B 1 384 ? -5.391 24.906 13.328 1 98 384 ARG B CA 1
ATOM 6606 C C . ARG B 1 384 ? -6.793 24.609 13.852 1 98 384 ARG B C 1
ATOM 6608 O O . ARG B 1 384 ? -7.766 25.25 13.453 1 98 384 ARG B O 1
ATOM 6615 N N . VAL B 1 385 ? -6.926 23.609 14.648 1 97.81 385 VAL B N 1
ATOM 6616 C CA . VAL B 1 385 ? -8.156 23.188 15.297 1 97.81 385 VAL B CA 1
ATOM 6617 C C . VAL B 1 385 ? -8.031 23.359 16.812 1 97.81 385 VAL B C 1
ATOM 6619 O O . VAL B 1 385 ? -7.66 22.422 17.516 1 97.81 385 VAL B O 1
ATOM 6622 N N . THR B 1 386 ? -8.516 24.453 17.297 1 97.44 386 THR B N 1
ATOM 6623 C CA . THR B 1 386 ? -8.273 24.812 18.688 1 97.44 386 THR B CA 1
ATOM 6624 C C . THR B 1 386 ? -9.242 24.094 19.625 1 97.44 386 THR B C 1
ATOM 6626 O O . THR B 1 386 ? -10.281 23.594 19.172 1 97.44 386 THR B O 1
ATOM 6629 N N . ASP B 1 387 ? -8.828 24.062 20.891 1 96.5 387 ASP B N 1
ATOM 6630 C CA . ASP B 1 387 ? -9.742 23.531 21.891 1 96.5 387 ASP B CA 1
ATOM 6631 C C . ASP B 1 387 ? -11.039 24.344 21.938 1 96.5 387 ASP B C 1
ATOM 6633 O O . ASP B 1 387 ? -12.117 23.781 22.125 1 96.5 387 ASP B O 1
ATOM 6637 N N . SER B 1 388 ? -10.891 25.609 21.844 1 96.56 388 SER B N 1
ATOM 6638 C CA . SER B 1 388 ? -12.047 26.5 21.844 1 96.56 388 SER B CA 1
ATOM 6639 C C . SER B 1 388 ? -12.977 26.188 20.672 1 96.56 388 SER B C 1
ATOM 6641 O O . SER B 1 388 ? -14.203 26.188 20.828 1 96.56 388 SER B O 1
ATOM 6643 N N . TYR B 1 389 ? -12.406 25.953 19.531 1 97.56 389 TYR B N 1
ATOM 6644 C CA . TYR B 1 389 ? -13.219 25.578 18.375 1 97.56 389 TYR B CA 1
ATOM 6645 C C . TYR B 1 389 ? -14 24.297 18.656 1 97.56 389 TYR B C 1
ATOM 6647 O O . TYR B 1 389 ? -15.188 24.219 18.328 1 97.56 389 TYR B O 1
ATOM 6655 N N . LEU B 1 390 ? -13.328 23.312 19.156 1 97 390 LEU B N 1
ATOM 6656 C CA . LEU B 1 390 ? -13.969 22.031 19.422 1 97 390 LEU B CA 1
ATOM 6657 C C . LEU B 1 390 ? -15.109 22.188 20.422 1 97 390 LEU B C 1
ATOM 6659 O O . LEU B 1 390 ? -16.156 21.547 20.281 1 97 390 LEU B O 1
ATOM 6663 N N . LYS B 1 391 ? -14.922 22.969 21.406 1 96 391 LYS B N 1
ATOM 6664 C CA . LYS B 1 391 ? -15.984 23.25 22.359 1 96 391 LYS B CA 1
ATOM 6665 C C . LYS B 1 391 ? -17.172 23.922 21.688 1 96 391 LYS B C 1
ATOM 6667 O O . LYS B 1 391 ? -18.328 23.562 21.938 1 96 391 LYS B O 1
ATOM 6672 N N . ASP B 1 392 ? -16.859 24.891 20.891 1 96.12 392 ASP B N 1
ATOM 6673 C CA . ASP B 1 392 ? -17.906 25.578 20.141 1 96.12 392 ASP B CA 1
ATOM 6674 C C . ASP B 1 392 ? -18.656 24.625 19.219 1 96.12 392 ASP B C 1
ATOM 6676 O O . ASP B 1 392 ? -19.875 24.703 19.109 1 96.12 392 ASP B O 1
ATOM 6680 N N . LEU B 1 393 ? -17.906 23.844 18.531 1 96.75 393 LEU B N 1
ATOM 6681 C CA . LEU B 1 393 ? -18.5 22.859 17.641 1 96.75 393 LEU B CA 1
ATOM 6682 C C . LEU B 1 393 ? -19.469 21.953 18.406 1 96.75 393 LEU B C 1
ATOM 6684 O O . LEU B 1 393 ? -20.578 21.703 17.938 1 96.75 393 LEU B O 1
ATOM 6688 N N . SER B 1 394 ? -19.016 21.422 19.484 1 95.69 394 SER B N 1
ATOM 6689 C CA . SER B 1 394 ? -19.844 20.562 20.312 1 95.69 394 SER B CA 1
ATOM 6690 C C . SER B 1 394 ? -21.125 21.266 20.734 1 95.69 394 SER B C 1
ATOM 6692 O O . SER B 1 394 ? -22.203 20.672 20.734 1 95.69 394 SER B O 1
ATOM 6694 N N . LYS B 1 395 ? -21 22.484 21.109 1 94.75 395 LYS B N 1
ATOM 6695 C CA . LYS B 1 395 ? -22.156 23.281 21.516 1 94.75 395 LYS B CA 1
ATOM 6696 C C . LYS B 1 395 ? -23.125 23.453 20.359 1 94.75 395 LYS B C 1
ATOM 6698 O O . LYS B 1 395 ? -24.344 23.344 20.547 1 94.75 395 LYS B O 1
ATOM 6703 N N . CYS B 1 396 ? -22.594 23.781 19.25 1 94.62 396 CYS B N 1
ATOM 6704 C CA . CYS B 1 396 ? -23.438 23.969 18.078 1 94.62 396 CYS B CA 1
ATOM 6705 C C . CYS B 1 396 ? -24.188 22.703 17.719 1 94.62 396 CYS B C 1
ATOM 6707 O O . CYS B 1 396 ? -25.375 22.75 17.391 1 94.62 396 CYS B O 1
ATOM 6709 N N . VAL B 1 397 ? -23.516 21.641 17.75 1 94.31 397 VAL B N 1
ATOM 6710 C CA . VAL B 1 397 ? -24.125 20.359 17.453 1 94.31 397 VAL B CA 1
ATOM 6711 C C . VAL B 1 397 ? -25.234 20.062 18.453 1 94.31 397 VAL B C 1
ATOM 6713 O O . VAL B 1 397 ? -26.328 19.625 18.094 1 94.31 397 VAL B O 1
ATOM 6716 N N . ALA B 1 398 ? -25 20.266 19.672 1 93.19 398 ALA B N 1
ATOM 6717 C CA . ALA B 1 398 ? -25.969 20.031 20.734 1 93.19 398 ALA B CA 1
ATOM 6718 C C . ALA B 1 398 ? -27.188 20.938 20.562 1 93.19 398 ALA B C 1
ATOM 6720 O O . ALA B 1 398 ? -28.328 20.5 20.75 1 93.19 398 ALA B O 1
ATOM 6721 N N . THR B 1 399 ? -26.922 22.156 20.266 1 91.62 399 THR B N 1
ATOM 6722 C CA . THR B 1 399 ? -28 23.125 20.078 1 91.62 399 THR B CA 1
ATOM 6723 C C . THR B 1 399 ? -28.891 22.719 18.891 1 91.62 399 THR B C 1
ATOM 6725 O O . THR B 1 399 ? -30.109 22.828 18.969 1 91.62 399 THR B O 1
ATOM 6728 N N . GLU B 1 400 ? -28.219 22.312 17.844 1 90.5 400 GLU B N 1
ATOM 6729 C CA . GLU B 1 400 ? -28.969 21.859 16.672 1 90.5 400 GLU B CA 1
ATOM 6730 C C . GLU B 1 400 ? -29.844 20.656 17.016 1 90.5 400 GLU B C 1
ATOM 6732 O O . GLU B 1 400 ? -30.984 20.562 16.562 1 90.5 400 GLU B O 1
ATOM 6737 N N . ALA B 1 401 ? -29.328 19.766 17.75 1 88.44 401 ALA B N 1
ATOM 6738 C CA . ALA B 1 401 ? -30.047 18.547 18.109 1 88.44 401 ALA B CA 1
ATOM 6739 C C . ALA B 1 401 ? -31.234 18.875 19.016 1 88.44 401 ALA B C 1
ATOM 6741 O O . ALA B 1 401 ? -32.25 18.156 19 1 88.44 401 ALA B O 1
ATOM 6742 N N . ALA B 1 402 ? -31.109 19.906 19.734 1 87.62 402 ALA B N 1
ATOM 6743 C CA . ALA B 1 402 ? -32.156 20.281 20.703 1 87.62 402 ALA B CA 1
ATOM 6744 C C . ALA B 1 402 ? -33.281 21.047 20.016 1 87.62 402 ALA B C 1
ATOM 6746 O O . ALA B 1 402 ? -34.375 21.188 20.578 1 87.62 402 ALA B O 1
ATOM 6747 N N . LYS B 1 403 ? -32.969 21.625 18.938 1 83.62 403 LYS B N 1
ATOM 6748 C CA . LYS B 1 403 ? -34 22.375 18.219 1 83.62 403 LYS B CA 1
ATOM 6749 C C . LYS B 1 403 ? -35.125 21.438 17.766 1 83.62 403 LYS B C 1
ATOM 6751 O O . LYS B 1 403 ? -34.875 20.312 17.344 1 83.62 403 LYS B O 1
ATOM 6756 N N . PRO B 1 404 ? -36.375 21.938 17.875 1 77.88 404 PRO B N 1
ATOM 6757 C CA . PRO B 1 404 ? -37.5 21.125 17.406 1 77.88 404 PRO B CA 1
ATOM 6758 C C . PRO B 1 404 ? -37.5 20.906 15.891 1 77.88 404 PRO B C 1
ATOM 6760 O O . PRO B 1 404 ? -37.094 21.812 15.141 1 77.88 404 PRO B O 1
ATOM 6763 N N . LYS B 1 405 ? -37.656 19.812 15.523 1 70.94 405 LYS B N 1
ATOM 6764 C CA . LYS B 1 405 ? -37.688 19.469 14.102 1 70.94 405 LYS B CA 1
ATOM 6765 C C . LYS B 1 405 ? -38.875 20.094 13.406 1 70.94 405 LYS B C 1
ATOM 6767 O O . LYS B 1 405 ? -40.031 19.75 13.695 1 70.94 405 LYS B O 1
ATOM 6772 N N . THR B 1 406 ? -38.812 21.281 13.07 1 67 406 THR B N 1
ATOM 6773 C CA . THR B 1 406 ? -39.906 21.938 12.344 1 67 406 THR B CA 1
ATOM 6774 C C . THR B 1 406 ? -39.75 21.703 10.844 1 67 406 THR B C 1
ATOM 6776 O O . THR B 1 406 ? -38.656 21.516 10.336 1 67 406 THR B O 1
ATOM 6779 N N . GLU B 1 407 ? -40.781 21.438 10.141 1 64 407 GLU B N 1
ATOM 6780 C CA . GLU B 1 407 ? -40.812 21.359 8.688 1 64 407 GLU B CA 1
ATOM 6781 C C . GLU B 1 407 ? -41.438 22.625 8.086 1 64 407 GLU B C 1
ATOM 6783 O O . GLU B 1 407 ? -42.562 23 8.461 1 64 407 GLU B O 1
ATOM 6788 N N . PRO B 1 408 ? -40.688 23.281 7.18 1 63.59 408 PRO B N 1
ATOM 6789 C CA . PRO B 1 408 ? -39.312 23.016 6.766 1 63.59 408 PRO B CA 1
ATOM 6790 C C . PRO B 1 408 ? -38.281 23.469 7.805 1 63.59 408 PRO B C 1
ATOM 6792 O O . PRO B 1 408 ? -38.562 24.328 8.633 1 63.59 408 PRO B O 1
ATOM 6795 N N . PRO B 1 409 ? -37.219 22.906 7.793 1 64.19 409 PRO B N 1
ATOM 6796 C CA . PRO B 1 409 ? -36.188 23.328 8.773 1 64.19 409 PRO B CA 1
ATOM 6797 C C . PRO B 1 409 ? -35.844 24.812 8.648 1 64.19 409 PRO B C 1
ATOM 6799 O O . PRO B 1 409 ? -35.844 25.359 7.547 1 64.19 409 PRO B O 1
ATOM 6802 N N . ALA B 1 410 ? -35.812 25.5 9.758 1 66.5 410 ALA B N 1
ATOM 6803 C CA . ALA B 1 410 ? -35.375 26.906 9.75 1 66.5 410 ALA B CA 1
ATOM 6804 C C . ALA B 1 410 ? -34.031 27.078 9.07 1 66.5 410 ALA B C 1
ATOM 6806 O O . ALA B 1 410 ? -33.188 26.188 9.109 1 66.5 410 ALA B O 1
ATOM 6807 N N . ALA B 1 411 ? -33.969 28.172 8.273 1 74.69 411 ALA B N 1
ATOM 6808 C CA . ALA B 1 411 ? -32.719 28.484 7.602 1 74.69 411 ALA B CA 1
ATOM 6809 C C . ALA B 1 411 ? -31.578 28.641 8.609 1 74.69 411 ALA B C 1
ATOM 6811 O O . ALA B 1 411 ? -31.766 29.188 9.695 1 74.69 411 ALA B O 1
ATOM 6812 N N . LEU B 1 412 ? -30.453 28.078 8.312 1 77.94 412 LEU B N 1
ATOM 6813 C CA . LEU B 1 412 ? -29.266 28.172 9.172 1 77.94 412 LEU B CA 1
ATOM 6814 C C . LEU B 1 412 ? -28.75 29.594 9.227 1 77.94 412 LEU B C 1
ATOM 6816 O O . LEU B 1 412 ? -28.734 30.297 8.219 1 77.94 412 LEU B O 1
ATOM 6820 N N . GLU B 1 413 ? -28.5 30.047 10.422 1 78.88 413 GLU B N 1
ATOM 6821 C CA . GLU B 1 413 ? -27.875 31.344 10.648 1 78.88 413 GLU B CA 1
ATOM 6822 C C . GLU B 1 413 ? -26.406 31.188 11.023 1 78.88 413 GLU B C 1
ATOM 6824 O O . GLU B 1 413 ? -25.969 30.094 11.438 1 78.88 413 GLU B O 1
ATOM 6829 N N . ALA B 1 414 ? -25.703 32.219 10.844 1 76.88 414 ALA B N 1
ATOM 6830 C CA . ALA B 1 414 ? -24.266 32.188 11.102 1 76.88 414 ALA B CA 1
ATOM 6831 C C . ALA B 1 414 ? -23.953 31.734 12.523 1 76.88 414 ALA B C 1
ATOM 6833 O O . ALA B 1 414 ? -22.938 31.078 12.766 1 76.88 414 ALA B O 1
ATOM 6834 N N . ASP B 1 415 ? -24.922 31.953 13.336 1 77.62 415 ASP B N 1
ATOM 6835 C CA . ASP B 1 415 ? -24.734 31.594 14.742 1 77.62 415 ASP B CA 1
ATOM 6836 C C . ASP B 1 415 ? -24.922 30.094 14.953 1 77.62 415 ASP B C 1
ATOM 6838 O O . ASP B 1 415 ? -24.562 29.562 16 1 77.62 415 ASP B O 1
ATOM 6842 N N . ASP B 1 416 ? -25.266 29.516 13.93 1 85.69 416 ASP B N 1
ATOM 6843 C CA . ASP B 1 416 ? -25.453 28.062 13.992 1 85.69 416 ASP B CA 1
ATOM 6844 C C . ASP B 1 416 ? -24.156 27.328 13.688 1 85.69 416 ASP B C 1
ATOM 6846 O O . ASP B 1 416 ? -24.094 26.094 13.781 1 85.69 416 ASP B O 1
ATOM 6850 N N . ALA B 1 417 ? -23.219 28.109 13.312 1 90.31 417 ALA B N 1
ATOM 6851 C CA . ALA B 1 417 ? -21.891 27.562 13.086 1 90.31 417 ALA B CA 1
ATOM 6852 C C . ALA B 1 417 ? -20.938 27.969 14.211 1 90.31 417 ALA B C 1
ATOM 6854 O O . ALA B 1 417 ? -21.219 28.891 14.969 1 90.31 417 ALA B O 1
ATOM 6855 N N . PRO B 1 418 ? -19.875 27.25 14.305 1 94.5 418 PRO B N 1
ATOM 6856 C CA . PRO B 1 418 ? -18.906 27.625 15.352 1 94.5 418 PRO B CA 1
ATOM 6857 C C . PRO B 1 418 ? -18.391 29.047 15.195 1 94.5 418 PRO B C 1
ATOM 6859 O O . PRO B 1 418 ? -18.203 29.531 14.078 1 94.5 418 PRO B O 1
ATOM 6862 N N . ARG B 1 419 ? -18.156 29.656 16.312 1 93.5 419 ARG B N 1
ATOM 6863 C CA . ARG B 1 419 ? -17.672 31.031 16.297 1 93.5 419 ARG B CA 1
ATOM 6864 C C . ARG B 1 419 ? -16.25 31.109 15.742 1 93.5 419 ARG B C 1
ATOM 6866 O O . ARG B 1 419 ? -15.93 32.031 14.977 1 93.5 419 ARG B O 1
ATOM 6873 N N . GLU B 1 420 ? -15.422 30.156 16.203 1 95.12 420 GLU B N 1
ATOM 6874 C CA . GLU B 1 420 ? -14.055 30.078 15.688 1 95.12 420 GLU B CA 1
ATOM 6875 C C . GLU B 1 420 ? -14 29.25 14.406 1 95.12 420 GLU B C 1
ATOM 6877 O O . GLU B 1 420 ? -14.867 28.406 14.164 1 95.12 420 GLU B O 1
ATOM 6882 N N . SER B 1 421 ? -13.016 29.594 13.617 1 97.12 421 SER B N 1
ATOM 6883 C CA . SER B 1 421 ? -12.852 28.844 12.375 1 97.12 421 SER B CA 1
ATOM 6884 C C . SER B 1 421 ? -11.688 27.859 12.461 1 97.12 421 SER B C 1
ATOM 6886 O O . SER B 1 421 ? -10.797 28.016 13.305 1 97.12 421 SER B O 1
ATOM 6888 N N . ILE B 1 422 ? -11.758 26.812 11.688 1 98.19 422 ILE B N 1
ATOM 6889 C CA . ILE B 1 422 ? -10.586 26.016 11.359 1 98.19 422 ILE B CA 1
ATOM 6890 C C . ILE B 1 422 ? -9.742 26.734 10.305 1 98.19 422 ILE B C 1
ATOM 6892 O O . ILE B 1 422 ? -10.18 26.906 9.164 1 98.19 422 ILE B O 1
ATOM 6896 N N . GLN B 1 423 ? -8.617 27.141 10.688 1 98 423 GLN B N 1
ATOM 6897 C CA . GLN B 1 423 ? -7.746 27.859 9.758 1 98 423 GLN B CA 1
ATOM 6898 C C . GLN B 1 423 ? -6.77 26.906 9.078 1 98 423 GLN B C 1
ATOM 6900 O O . GLN B 1 423 ? -6.082 26.125 9.75 1 98 423 GLN B O 1
ATOM 6905 N N . ILE B 1 424 ? -6.711 26.969 7.77 1 98.19 424 ILE B N 1
ATOM 6906 C CA . ILE B 1 424 ? -5.824 26.094 7.016 1 98.19 424 ILE B CA 1
ATOM 6907 C C . ILE B 1 424 ? -4.773 26.922 6.281 1 98.19 424 ILE B C 1
ATOM 6909 O O . ILE B 1 424 ? -5.109 27.875 5.578 1 98.19 424 ILE B O 1
ATOM 6913 N N . SER B 1 425 ? -3.578 26.625 6.504 1 97.62 425 SER B N 1
ATOM 6914 C CA . SER B 1 425 ? -2.463 27.125 5.703 1 97.62 425 SER B CA 1
ATOM 6915 C C . SER B 1 425 ? -1.736 25.984 5.004 1 97.62 425 SER B C 1
ATOM 6917 O O . SER B 1 425 ? -1.8 24.828 5.453 1 97.62 425 SER B O 1
ATOM 6919 N N . SER B 1 426 ? -1.126 26.297 3.896 1 96.69 426 SER B N 1
ATOM 6920 C CA . SER B 1 426 ? -0.443 25.234 3.164 1 96.69 426 SER B CA 1
ATOM 6921 C C . SER B 1 426 ? 0.719 25.781 2.346 1 96.69 426 SER B C 1
ATOM 6923 O O . SER B 1 426 ? 0.804 26.984 2.115 1 96.69 426 SER B O 1
ATOM 6925 N N . THR B 1 427 ? 1.611 24.938 2.006 1 97.06 427 THR B N 1
ATOM 6926 C CA . THR B 1 427 ? 2.613 25.25 0.991 1 97.06 427 THR B CA 1
ATOM 6927 C C . THR B 1 427 ? 2.018 25.125 -0.409 1 97.06 427 THR B C 1
ATOM 6929 O O . THR B 1 427 ? 0.885 24.672 -0.572 1 97.06 427 THR B O 1
ATOM 6932 N N . ARG B 1 428 ? 2.748 25.594 -1.38 1 94.19 428 ARG B N 1
ATOM 6933 C CA . ARG B 1 428 ? 2.408 25.234 -2.752 1 94.19 428 ARG B CA 1
ATOM 6934 C C . ARG B 1 428 ? 2.719 23.781 -3.027 1 94.19 428 ARG B C 1
ATOM 6936 O O . ARG B 1 428 ? 3.234 23.062 -2.158 1 94.19 428 ARG B O 1
ATOM 6943 N N . TRP B 1 429 ? 2.344 23.328 -4.242 1 94.06 429 TRP B N 1
ATOM 6944 C CA . TRP B 1 429 ? 2.715 21.984 -4.668 1 94.06 429 TRP B CA 1
ATOM 6945 C C . TRP B 1 429 ? 4.188 21.922 -5.055 1 94.06 429 TRP B C 1
ATOM 6947 O O . TRP B 1 429 ? 4.684 22.781 -5.777 1 94.06 429 TRP B O 1
ATOM 6957 N N . PHE B 1 430 ? 4.91 20.906 -4.547 1 95.88 430 PHE B N 1
ATOM 6958 C CA . PHE B 1 430 ? 6.297 20.672 -4.93 1 95.88 430 PHE B CA 1
ATOM 6959 C C . PHE B 1 430 ? 6.398 19.5 -5.895 1 95.88 430 PHE B C 1
ATOM 6961 O O . PHE B 1 430 ? 5.934 18.391 -5.594 1 95.88 430 PHE B O 1
ATOM 6968 N N . ASP B 1 431 ? 6.926 19.75 -7.066 1 93.62 431 ASP B N 1
ATOM 6969 C CA . ASP B 1 431 ? 7.223 18.688 -8.023 1 93.62 431 ASP B CA 1
ATOM 6970 C C . ASP B 1 431 ? 8.484 17.922 -7.629 1 93.62 431 ASP B C 1
ATOM 6972 O O . ASP B 1 431 ? 9.594 18.438 -7.766 1 93.62 431 ASP B O 1
ATOM 6976 N N . PHE B 1 432 ? 8.352 16.688 -7.207 1 94.38 432 PHE B N 1
ATOM 6977 C CA . PHE B 1 432 ? 9.453 15.906 -6.648 1 94.38 432 PHE B CA 1
ATOM 6978 C C . PHE B 1 432 ? 10.461 15.555 -7.734 1 94.38 432 PHE B C 1
ATOM 6980 O O . PHE B 1 432 ? 11.578 15.125 -7.43 1 94.38 432 PHE B O 1
ATOM 6987 N N . ARG B 1 433 ? 10.141 15.742 -8.992 1 91.5 433 ARG B N 1
ATOM 6988 C CA . ARG B 1 433 ? 11.047 15.438 -10.094 1 91.5 433 ARG B CA 1
ATOM 6989 C C . ARG B 1 433 ? 12.141 16.484 -10.211 1 91.5 433 ARG B C 1
ATOM 6991 O O . ARG B 1 433 ? 13.219 16.219 -10.75 1 91.5 433 ARG B O 1
ATOM 6998 N N . GLU B 1 434 ? 11.828 17.609 -9.633 1 91.69 434 GLU B N 1
ATOM 6999 C CA . GLU B 1 434 ? 12.742 18.75 -9.742 1 91.69 434 GLU B CA 1
ATOM 7000 C C . GLU B 1 434 ? 13.555 18.922 -8.461 1 91.69 434 GLU B C 1
ATOM 7002 O O . GLU B 1 434 ? 13 18.969 -7.367 1 91.69 434 GLU B O 1
ATOM 7007 N N . SER B 1 435 ? 14.828 19.078 -8.672 1 91.12 435 SER B N 1
ATOM 7008 C CA . SER B 1 435 ? 15.734 19.203 -7.531 1 91.12 435 SER B CA 1
ATOM 7009 C C . SER B 1 435 ? 15.391 20.422 -6.672 1 91.12 435 SER B C 1
ATOM 7011 O O . SER B 1 435 ? 15.414 20.344 -5.441 1 91.12 435 SER B O 1
ATOM 7013 N N . THR B 1 436 ? 15.055 21.516 -7.297 1 91.5 436 THR B N 1
ATOM 7014 C CA . THR B 1 436 ? 14.766 22.75 -6.594 1 91.5 436 THR B CA 1
ATOM 7015 C C . THR B 1 436 ? 13.5 22.609 -5.754 1 91.5 436 THR B C 1
ATOM 7017 O O . THR B 1 436 ? 13.328 23.312 -4.754 1 91.5 436 THR B O 1
ATOM 7020 N N . GLU B 1 437 ? 12.617 21.781 -6.156 1 94.62 437 GLU B N 1
ATOM 7021 C CA . GLU B 1 437 ? 11.367 21.562 -5.434 1 94.62 437 GLU B CA 1
ATOM 7022 C C . GLU B 1 437 ? 11.539 20.5 -4.355 1 94.62 437 GLU B C 1
ATOM 7024 O O . GLU B 1 437 ? 10.961 20.594 -3.271 1 94.62 437 GLU B O 1
ATOM 7029 N N . ARG B 1 438 ? 12.359 19.531 -4.652 1 95.06 438 ARG B N 1
ATOM 7030 C CA . ARG B 1 438 ? 12.633 18.453 -3.715 1 95.06 438 ARG B CA 1
ATOM 7031 C C . ARG B 1 438 ? 13.234 18.984 -2.42 1 95.06 438 ARG B C 1
ATOM 7033 O O . ARG B 1 438 ? 12.992 18.438 -1.344 1 95.06 438 ARG B O 1
ATOM 7040 N N . VAL B 1 439 ? 14.008 20.031 -2.529 1 96.31 439 VAL B N 1
ATOM 7041 C CA . VAL B 1 439 ? 14.648 20.625 -1.362 1 96.31 439 VAL B CA 1
ATOM 7042 C C . VAL B 1 439 ? 13.578 21.109 -0.38 1 96.31 439 VAL B C 1
ATOM 7044 O O . VAL B 1 439 ? 13.734 20.969 0.835 1 96.31 439 VAL B O 1
ATOM 7047 N N . HIS B 1 440 ? 12.492 21.578 -0.88 1 97.19 440 HIS B N 1
ATOM 7048 C CA . HIS B 1 440 ? 11.445 22.109 -0.021 1 97.19 440 HIS B CA 1
ATOM 7049 C C . HIS B 1 440 ? 10.688 20.984 0.682 1 97.19 440 HIS B C 1
ATOM 7051 O O . HIS B 1 440 ? 10.211 21.156 1.806 1 97.19 440 HIS B O 1
ATOM 7057 N N . VAL B 1 441 ? 10.578 19.859 0.031 1 97.88 441 VAL B N 1
ATOM 7058 C CA . VAL B 1 441 ? 9.992 18.688 0.689 1 97.88 441 VAL B CA 1
ATOM 7059 C C . VAL B 1 441 ? 10.859 18.281 1.875 1 97.88 441 VAL B C 1
ATOM 7061 O O . VAL B 1 441 ? 10.352 18.062 2.979 1 97.88 441 VAL B O 1
ATOM 7064 N N . VAL B 1 442 ? 12.141 18.266 1.651 1 97.69 442 VAL B N 1
ATOM 7065 C CA . VAL B 1 442 ? 13.086 17.875 2.689 1 97.69 442 VAL B CA 1
ATOM 7066 C C . VAL B 1 442 ? 13.039 18.891 3.836 1 97.69 442 VAL B C 1
ATOM 7068 O O . VAL B 1 442 ? 13.047 18.5 5.008 1 97.69 442 VAL B O 1
ATOM 7071 N N . ARG B 1 443 ? 12.961 20.156 3.48 1 97.56 443 ARG B N 1
ATOM 7072 C CA . ARG B 1 443 ? 12.914 21.219 4.477 1 97.56 443 ARG B CA 1
ATOM 7073 C C . ARG B 1 443 ? 11.68 21.078 5.363 1 97.56 443 ARG B C 1
ATOM 7075 O O . ARG B 1 443 ? 11.781 21.125 6.59 1 97.56 443 ARG B O 1
ATOM 7082 N N . ASN B 1 444 ? 10.586 20.938 4.77 1 98.06 444 ASN B N 1
ATOM 7083 C CA . ASN B 1 444 ? 9.352 20.812 5.543 1 98.06 444 ASN B CA 1
ATOM 7084 C C . ASN B 1 444 ? 9.359 19.578 6.426 1 98.06 444 ASN B C 1
ATOM 7086 O O . ASN B 1 444 ? 8.977 19.625 7.594 1 98.06 444 ASN B O 1
ATOM 7090 N N . LEU B 1 445 ? 9.828 18.484 5.883 1 97.88 445 LEU B N 1
ATOM 7091 C CA . LEU B 1 445 ? 9.875 17.25 6.668 1 97.88 445 LEU B CA 1
ATOM 7092 C C . LEU B 1 445 ? 10.844 17.391 7.836 1 97.88 445 LEU B C 1
ATOM 7094 O O . LEU B 1 445 ? 10.555 16.922 8.945 1 97.88 445 LEU B O 1
ATOM 7098 N N . SER B 1 446 ? 11.953 18.016 7.574 1 96.81 446 SER B N 1
ATOM 7099 C CA . SER B 1 446 ? 12.922 18.25 8.641 1 96.81 446 SER B CA 1
ATOM 7100 C C . SER B 1 446 ? 12.336 19.125 9.742 1 96.81 446 SER B C 1
ATOM 7102 O O . SER B 1 446 ? 12.555 18.875 10.93 1 96.81 446 SER B O 1
ATOM 7104 N N . GLY B 1 447 ? 11.648 20.156 9.32 1 97.06 447 GLY B N 1
ATOM 7105 C CA . GLY B 1 447 ? 10.977 21 10.281 1 97.06 447 GLY B CA 1
ATOM 7106 C C . GLY B 1 447 ? 9.922 20.281 11.094 1 97.06 447 GLY B C 1
ATOM 7107 O O . GLY B 1 447 ? 9.828 20.453 12.312 1 97.06 447 GLY B O 1
ATOM 7108 N N . ILE B 1 448 ? 9.148 19.438 10.438 1 97.25 448 ILE B N 1
ATOM 7109 C CA . ILE B 1 448 ? 8.094 18.672 11.094 1 97.25 448 ILE B CA 1
ATOM 7110 C C . ILE B 1 448 ? 8.719 17.734 12.125 1 97.25 448 ILE B C 1
ATOM 7112 O O . ILE B 1 448 ? 8.211 17.594 13.242 1 97.25 448 ILE B O 1
ATOM 7116 N N . VAL B 1 449 ? 9.781 17.094 11.742 1 94.75 449 VAL B N 1
ATOM 7117 C CA . VAL B 1 449 ? 10.477 16.172 12.648 1 94.75 449 VAL B CA 1
ATOM 7118 C C . VAL B 1 449 ? 10.953 16.938 13.883 1 94.75 449 VAL B C 1
ATOM 7120 O O . VAL B 1 449 ? 10.75 16.484 15.008 1 94.75 449 VAL B O 1
ATOM 7123 N N . LYS B 1 450 ? 11.547 18.062 13.68 1 94.25 450 LYS B N 1
ATOM 7124 C CA . LYS B 1 450 ? 12.055 18.859 14.797 1 94.25 450 LYS B CA 1
ATOM 7125 C C . LYS B 1 450 ? 10.914 19.297 15.711 1 94.25 450 LYS B C 1
ATOM 7127 O O . LYS B 1 450 ? 11.031 19.219 16.938 1 94.25 450 LYS B O 1
ATOM 7132 N N . LEU B 1 451 ? 9.836 19.781 15.117 1 94.5 451 LEU B N 1
ATOM 7133 C CA . LEU B 1 451 ? 8.672 20.188 15.891 1 94.5 451 LEU B CA 1
ATOM 7134 C C . LEU B 1 451 ? 8.164 19.031 16.75 1 94.5 451 LEU B C 1
ATOM 7136 O O . LEU B 1 451 ? 7.848 19.219 17.938 1 94.5 451 LEU B O 1
ATOM 7140 N N . ALA B 1 452 ? 8.07 17.859 16.141 1 91.94 452 ALA B N 1
ATOM 7141 C CA . ALA B 1 452 ? 7.578 16.672 16.844 1 91.94 452 ALA B CA 1
ATOM 7142 C C . ALA B 1 452 ? 8.492 16.312 18.016 1 91.94 452 ALA B C 1
ATOM 7144 O O . ALA B 1 452 ? 8.023 15.977 19.094 1 91.94 452 ALA B O 1
ATOM 7145 N N . GLN B 1 453 ? 9.75 16.359 17.781 1 89.25 453 GLN B N 1
ATOM 7146 C CA . GLN B 1 453 ? 10.719 16.016 18.812 1 89.25 453 GLN B CA 1
ATOM 7147 C C . GLN B 1 453 ? 10.656 17.016 19.969 1 89.25 453 GLN B C 1
ATOM 7149 O O . GLN B 1 453 ? 10.734 16.625 21.141 1 89.25 453 GLN B O 1
ATOM 7154 N N . ASP B 1 454 ? 10.516 18.25 19.641 1 88.44 454 ASP B N 1
ATOM 7155 C CA . ASP B 1 454 ? 10.414 19.281 20.688 1 88.44 454 ASP B CA 1
ATOM 7156 C C . ASP B 1 454 ? 9.148 19.094 21.516 1 88.44 454 ASP B C 1
ATOM 7158 O O . ASP B 1 454 ? 9.18 19.25 22.734 1 88.44 454 ASP B O 1
ATOM 7162 N N . GLU B 1 455 ? 8.078 18.781 20.844 1 86.12 455 GLU B N 1
ATOM 7163 C CA . GLU B 1 455 ? 6.82 18.547 21.531 1 86.12 455 GLU B CA 1
ATOM 7164 C C . GLU B 1 455 ? 6.934 17.344 22.484 1 86.12 455 GLU B C 1
ATOM 7166 O O . GLU B 1 455 ? 6.371 17.359 23.578 1 86.12 455 GLU B O 1
ATOM 7171 N N . ALA B 1 456 ? 7.609 16.359 22.031 1 83.56 456 ALA B N 1
ATOM 7172 C CA . ALA B 1 456 ? 7.758 15.133 22.812 1 83.56 456 ALA B CA 1
ATOM 7173 C C . ALA B 1 456 ? 8.617 15.375 24.047 1 83.56 456 ALA B C 1
ATOM 7175 O O . ALA B 1 456 ? 8.461 14.703 25.062 1 83.56 456 ALA B O 1
ATOM 7176 N N . GLN B 1 457 ? 9.547 16.297 23.953 1 79.75 457 GLN B N 1
ATOM 7177 C CA . GLN B 1 457 ? 10.438 16.609 25.062 1 79.75 457 GLN B CA 1
ATOM 7178 C C . GLN B 1 457 ? 9.812 17.625 26.016 1 79.75 457 GLN B C 1
ATOM 7180 O O . GLN B 1 457 ? 10.258 17.766 27.156 1 79.75 457 GLN B O 1
ATOM 7185 N N . GLY B 1 458 ? 8.641 18.125 25.734 1 73.44 458 GLY B N 1
ATOM 7186 C CA . GLY B 1 458 ? 7.977 19.094 26.594 1 73.44 458 GLY B CA 1
ATOM 7187 C C . GLY B 1 458 ? 8.398 20.531 26.312 1 73.44 458 GLY B C 1
ATOM 7188 O O . GLY B 1 458 ? 7.875 21.453 26.938 1 73.44 458 GLY B O 1
#